Protein AF-0000000080755380 (afdb_homodimer)

Secondary structure (DSSP, 8-state):
---EEEETTEEEEPPSS-EEEEE-TT--HHHHHHHHHTT--HHHHHHHHHSEEEEEE-PSSB-HHHHHHHHHHTS-HHHH----SEEEETTTTEEEE--SGGG--S--HHHHHHHTT--EEEEESSHHHHHHHTTT--GGGT-EEEEGGGGGG--HHHHS---HHHHHT-PPPPTTSHHHHHHHHHHHHHHHHHH--SEEEEE---HHHHH--TTSHHHHHHHHHHHHHHHHHHTSS-EEEEE-S---EE-B-TTS-B-EEEHHHHHHHHH-TTSEEEE-TT--SS--TTTT-BSEEEEEE-SSS-HHHHHHHHHTSTTEEEEEEHHHHHHHHT--GGG--SEEEEE-TT-EEES-GGG---GGGTTS--EE-BSSGGGEEEEEESS-B-HHHHHHTTTSPPBGGGHHHHHHHSB-/---EEEETTEEEEPPSS-EEEEE-TT--HHHHHHHHHTT--HHHHHHHHHSEEEEEE-PSSB-HHHHHHHHHHTS-HHHH----SEEEETTTTEEEE--SGGG--S--HHHHHHHTT--EEEEESSHHHHHHHTTT--GGGT-EEEEGGGGGG--HHHHS---HHHHHT-PPPPTTSHHHHHHHHHHHHHHHHHH--SEEEEE---HHHHH--TTSHHHHHHHHHHHHHHHHHHTSS-EEEEE-S---EE-B-TTS-B-EEEHHHHHHHHH-TTSEEEE-TT--SS--TTTT-BSEEEEEE-SSS-HHHHHHHHHTSTTEEEEEEHHHHHHHHT--GGG--SEEEEE-TT-EEES-GGG---GGGTTPPPEE-BSSGGGEEEEEESS-B-HHHHHHTTTSPPBGGGHHHHHHHSB-

Foldseek 3Di:
DFDWFDWLNDIFTQFPAAEEEEAPAQFACVLVVVCVVVCLQVLLVLLVVFAPKDKAFAFAQLADQQRVLLQFRVHHCQAQVDHFQWFADLVVRDIDGQQAQPRTDTDTPQLRVVVVPFAEEEEELDASNQRNSCVNPQLLSQHATDHLQVLQPDDCRPGVDHPRCVQLVHDRDDSQDLVSLLSQLSSVLSCCVVVVTRYYYGYYYCNQVQFDPSVDPSSSVSSSSVSVSVNSVVVDPYKYKYKHSWHKFFQADPVLHGQEAQLQVQVCVVPNHPQKDKALRNDDPVDCQLLSWAFKIAMAGNPPDDLVNSQVSQVPDPFWDHKDALVVCCVVRVHHSVRGHGIMTGGHRNYIYHHHPVSGDCVNCVPGTGMHYRHRSTRIMMITISFYFDPVVVVVVVPDGHYSSCNVVCSRVTGD/DFDWFDWLNDIFTQFPAAEEEEAPAQFACVLVVVCVVVCLQVLLVLLVVFAPKDKAFAFAQLADQQRVLLQFRVHHCQAQVDHFQWFADLVVRDIDGQQAQPRTDTDTPQLRVVVVPFAEEEEELDASSQRNSCVNPQLLSQHATDHLQVLQPDDCRPGVDHPRCVQLVHPRDDSQDLVSLLSQLSSVLSCCVVVVTRYYYGYYYCNQVQFDPSVDPSSSVSVSSVSVSVNSVVVDPYKYKYKHSWHKFFQADPVLHGQEAQLQVQVCVVPNHPQKDKALRNDDPVDCQLLSWEFKIAMAGNPPDDLVNSQVSQVPDPFWDHKDALVVCCVVRVHHSVRGHGIMTGGDRNYIYDHHPVSGDPVNCVSTGGMHYRHRSTRIMMITISFYFDPVVVVVVVPDGHYSSCNVVCSRVTGD

pLDDT: mean 95.1, std 6.86, range [51.62, 98.94]

Nearest PDB structures (foldseek):
  1ei6-assembly2_B  TM=9.797E-01  e=2.215E-57  Pseudomonas fluorescens
  1ei6-assembly2_C  TM=9.790E-01  e=1.989E-56  Pseudomonas fluorescens
  3t01-assembly1_A  TM=9.512E-01  e=3.031E-57  Sinorhizobium meliloti 1021
  1ei6-assembly1_D  TM=9.838E-01  e=7.101E-55  Pseudomonas fluorescens
  3t02-assembly1_A  TM=9.500E-01  e=9.543E-56  Sinorhizobium meliloti 1021

Structure (mmCIF, N/CA/C/O backbone):
data_AF-0000000080755380-model_v1
#
loop_
_entity.id
_entity.type
_entity.pdbx_description
1 polymer 'Phosphonoacetate hydrolase'
#
loop_
_atom_site.group_PDB
_atom_site.id
_atom_site.type_symbol
_atom_site.label_atom_id
_atom_site.label_alt_id
_atom_site.label_comp_id
_atom_site.label_asym_id
_atom_site.label_entity_id
_atom_site.label_seq_id
_atom_site.pdbx_PDB_ins_code
_atom_site.Cartn_x
_atom_site.Cartn_y
_atom_site.Cartn_z
_atom_site.occupancy
_atom_site.B_iso_or_equiv
_atom_site.auth_seq_id
_atom_site.auth_comp_id
_atom_site.auth_asym_id
_atom_site.auth_atom_id
_atom_site.pdbx_PDB_model_num
ATOM 1 N N . MET A 1 1 ? 20.359 1.981 -33.031 1 51.84 1 MET A N 1
ATOM 2 C CA . MET A 1 1 ? 19.031 2.48 -32.75 1 51.84 1 MET A CA 1
ATOM 3 C C . MET A 1 1 ? 18.391 1.713 -31.594 1 51.84 1 MET A C 1
ATOM 5 O O . MET A 1 1 ? 18.484 0.485 -31.547 1 51.84 1 MET A O 1
ATOM 9 N N . ASN A 1 2 ? 17.938 2.354 -30.406 1 75.5 2 ASN A N 1
ATOM 10 C CA . ASN A 1 2 ? 17.344 1.686 -29.25 1 75.5 2 ASN A CA 1
ATOM 11 C C . ASN A 1 2 ? 16.109 0.89 -29.656 1 75.5 2 ASN A C 1
ATOM 13 O O . ASN A 1 2 ? 15.219 1.412 -30.328 1 75.5 2 ASN A O 1
ATOM 17 N N . ARG A 1 3 ? 16.188 -0.397 -29.719 1 91.75 3 ARG A N 1
ATOM 18 C CA . ARG A 1 3 ? 15.102 -1.312 -30.047 1 91.75 3 ARG A CA 1
ATOM 19 C C . ARG A 1 3 ? 14.125 -1.431 -28.891 1 91.75 3 ARG A C 1
ATOM 21 O O . ARG A 1 3 ? 14.531 -1.59 -27.734 1 91.75 3 ARG A O 1
ATOM 28 N N . PHE A 1 4 ? 12.836 -1.157 -29.203 1 97.19 4 PHE A N 1
ATOM 29 C CA . PHE A 1 4 ? 11.781 -1.227 -28.203 1 97.19 4 PHE A CA 1
ATOM 30 C C . PHE A 1 4 ? 10.719 -2.252 -28.609 1 97.19 4 PHE A C 1
ATOM 32 O O . PHE A 1 4 ? 10.547 -2.541 -29.781 1 97.19 4 PHE A O 1
ATOM 39 N N . VAL A 1 5 ? 10.133 -2.875 -27.672 1 97.94 5 VAL A N 1
ATOM 40 C CA . VAL A 1 5 ? 9.008 -3.787 -27.828 1 97.94 5 VAL A CA 1
ATOM 41 C C . VAL A 1 5 ? 7.805 -3.268 -27.047 1 97.94 5 VAL A C 1
ATOM 43 O O . VAL A 1 5 ? 7.934 -2.889 -25.875 1 97.94 5 VAL A O 1
ATOM 46 N N . SER A 1 6 ? 6.652 -3.117 -27.641 1 98.06 6 SER A N 1
ATOM 47 C CA . SER A 1 6 ? 5.426 -2.684 -26.969 1 98.06 6 SER A CA 1
ATOM 48 C C . SER A 1 6 ? 4.504 -3.865 -26.688 1 98.06 6 SER A C 1
ATOM 50 O O . SER A 1 6 ? 4.18 -4.637 -27.594 1 98.06 6 SER A O 1
ATOM 52 N N . VAL A 1 7 ? 4.176 -4.086 -25.484 1 98.06 7 VAL A N 1
ATOM 53 C CA . VAL A 1 7 ? 3.258 -5.141 -25.062 1 98.06 7 VAL A CA 1
ATOM 54 C C . VAL A 1 7 ? 2.176 -4.559 -24.156 1 98.06 7 VAL A C 1
ATOM 56 O O . VAL A 1 7 ? 2.475 -4.035 -23.078 1 98.06 7 VAL A O 1
ATOM 59 N N . ASN A 1 8 ? 0.892 -4.66 -24.484 1 98.12 8 ASN A N 1
ATOM 60 C CA . ASN A 1 8 ? -0.256 -4.223 -23.703 1 98.12 8 ASN A CA 1
ATOM 61 C C . ASN A 1 8 ? -0.141 -2.748 -23.312 1 98.12 8 ASN A C 1
ATOM 63 O O . ASN A 1 8 ? -0.501 -2.363 -22.203 1 98.12 8 ASN A O 1
ATOM 67 N N . GLY A 1 9 ? 0.43 -1.952 -24.062 1 97.38 9 GLY A N 1
ATOM 68 C CA . GLY A 1 9 ? 0.542 -0.524 -23.812 1 97.38 9 GLY A CA 1
ATOM 69 C C . GLY A 1 9 ? 1.812 -0.147 -23.078 1 97.38 9 GLY A C 1
ATOM 70 O O . GLY A 1 9 ? 2.082 1.036 -22.859 1 97.38 9 GLY A O 1
ATOM 71 N N . ASN A 1 10 ? 2.572 -1.074 -22.625 1 98.06 10 ASN A N 1
ATOM 72 C CA . ASN A 1 10 ? 3.863 -0.839 -22 1 98.06 10 ASN A CA 1
ATOM 73 C C . ASN A 1 10 ? 5.008 -0.927 -23 1 98.06 10 ASN A C 1
ATOM 75 O O . ASN A 1 10 ? 5.004 -1.795 -23.875 1 98.06 10 ASN A O 1
ATOM 79 N N . VAL A 1 11 ? 5.969 -0.055 -22.891 1 98.25 11 VAL A N 1
ATOM 80 C CA . VAL A 1 11 ? 7.113 -0.037 -23.797 1 98.25 11 VAL A CA 1
ATOM 81 C C . VAL A 1 11 ? 8.352 -0.549 -23.062 1 98.25 11 VAL A C 1
ATOM 83 O O . VAL A 1 11 ? 8.703 -0.048 -21.984 1 98.25 11 VAL A O 1
ATOM 86 N N . TYR A 1 12 ? 8.945 -1.537 -23.578 1 98.31 12 TYR A N 1
ATOM 87 C CA . TYR A 1 12 ? 10.156 -2.152 -23.062 1 98.31 12 TYR A CA 1
ATOM 88 C C . TYR A 1 12 ? 11.336 -1.903 -23.984 1 98.31 12 TYR A C 1
ATOM 90 O O . TYR A 1 12 ? 11.211 -2.006 -25.203 1 98.31 12 TYR A O 1
ATOM 98 N N . ARG A 1 13 ? 12.445 -1.606 -23.438 1 97.5 13 ARG A N 1
ATOM 99 C CA . ARG A 1 13 ? 13.664 -1.598 -24.234 1 97.5 13 ARG A CA 1
ATOM 100 C C . ARG A 1 13 ? 14.133 -3.018 -24.531 1 97.5 13 ARG A C 1
ATOM 102 O O . ARG A 1 13 ? 13.742 -3.963 -23.844 1 97.5 13 ARG A O 1
ATOM 109 N N . TRP A 1 14 ? 14.922 -3.16 -25.609 1 97.38 14 TRP A N 1
ATOM 110 C CA . TRP A 1 14 ? 15.562 -4.453 -25.828 1 97.38 14 TRP A CA 1
ATOM 111 C C . TRP A 1 14 ? 16.562 -4.754 -24.703 1 97.38 14 TRP A C 1
ATOM 113 O O . TRP A 1 14 ? 17.375 -3.902 -24.359 1 97.38 14 TRP A O 1
ATOM 123 N N . PRO A 1 15 ? 16.453 -5.898 -24.094 1 95.5 15 PRO A N 1
ATOM 124 C CA . PRO A 1 15 ? 17.359 -6.188 -22.969 1 95.5 15 PRO A CA 1
ATOM 125 C C . PRO A 1 15 ? 18.828 -6.246 -23.406 1 95.5 15 PRO A C 1
ATOM 127 O O . PRO A 1 15 ? 19.141 -6.84 -24.438 1 95.5 15 PRO A O 1
ATOM 130 N N . GLU A 1 16 ? 19.734 -5.645 -22.641 1 93.06 16 GLU A N 1
ATOM 131 C CA . GLU A 1 16 ? 21.156 -5.645 -22.938 1 93.06 16 GLU A CA 1
ATOM 132 C C . GLU A 1 16 ? 21.828 -6.918 -22.422 1 93.06 16 GLU A C 1
ATOM 134 O O . GLU A 1 16 ? 22.953 -7.246 -22.828 1 93.06 16 GLU A O 1
ATOM 139 N N . ARG A 1 17 ? 21.328 -7.57 -21.594 1 97 17 ARG A N 1
ATOM 140 C CA . ARG A 1 17 ? 21.688 -8.867 -21.016 1 97 17 ARG A CA 1
ATOM 141 C C . ARG A 1 17 ? 20.438 -9.688 -20.703 1 97 17 ARG A C 1
ATOM 143 O O . ARG A 1 17 ? 19.344 -9.141 -20.609 1 97 17 ARG A O 1
ATOM 150 N N . PRO A 1 18 ? 20.594 -10.992 -20.562 1 98.5 18 PRO A N 1
ATOM 151 C CA . PRO A 1 18 ? 19.406 -11.789 -20.234 1 98.5 18 PRO A CA 1
ATOM 152 C C . PRO A 1 18 ? 18.703 -11.297 -18.969 1 98.5 18 PRO A C 1
ATOM 154 O O . PRO A 1 18 ? 19.344 -10.891 -18.016 1 98.5 18 PRO A O 1
ATOM 157 N N . VAL A 1 19 ? 17.422 -11.281 -19.062 1 98.88 19 VAL A N 1
ATOM 158 C CA . VAL A 1 19 ? 16.578 -10.945 -17.922 1 98.88 19 VAL A CA 1
ATOM 159 C C . VAL A 1 19 ? 15.852 -12.203 -17.438 1 98.88 19 VAL A C 1
ATOM 161 O O . VAL A 1 19 ? 15.172 -12.867 -18.219 1 98.88 19 VAL A O 1
ATOM 164 N N . VAL A 1 20 ? 16.047 -12.539 -16.203 1 98.94 20 VAL A N 1
ATOM 165 C CA . VAL A 1 20 ? 15.367 -13.672 -15.578 1 98.94 20 VAL A CA 1
ATOM 166 C C . VAL A 1 20 ? 14.477 -13.188 -14.438 1 98.94 20 VAL A C 1
ATOM 168 O O . VAL A 1 20 ? 14.953 -12.547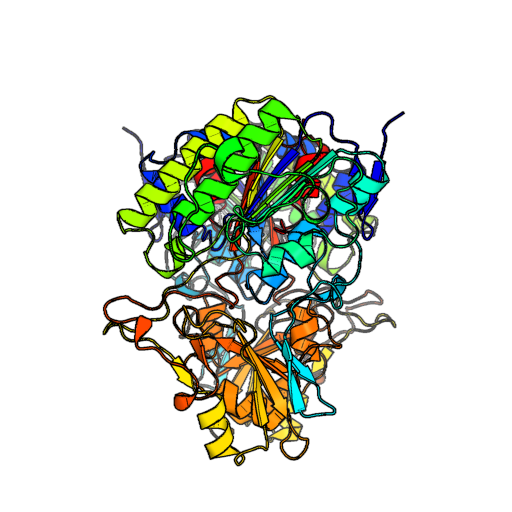 -13.5 1 98.94 20 VAL A O 1
ATOM 171 N N . VAL A 1 21 ? 13.203 -13.414 -14.531 1 98.94 21 VAL A N 1
ATOM 172 C CA . VAL A 1 21 ? 12.273 -13.117 -13.453 1 98.94 21 VAL A CA 1
ATOM 173 C C . VAL A 1 21 ? 11.797 -14.422 -12.805 1 98.94 21 VAL A C 1
ATOM 175 O O . VAL A 1 21 ? 11.375 -15.344 -13.5 1 98.94 21 VAL A O 1
ATOM 178 N N . VAL A 1 22 ? 11.914 -14.508 -11.531 1 98.94 22 VAL A N 1
ATOM 179 C CA . VAL A 1 22 ? 11.445 -15.656 -10.766 1 98.94 22 VAL A CA 1
ATOM 180 C C . VAL A 1 22 ? 10.266 -15.25 -9.891 1 98.94 22 VAL A C 1
ATOM 182 O O . VAL A 1 22 ? 10.344 -14.266 -9.156 1 98.94 22 VAL A O 1
ATOM 185 N N . CYS A 1 23 ? 9.195 -15.953 -10.023 1 98.88 23 CYS A N 1
ATOM 186 C CA . CYS A 1 23 ? 8.047 -15.797 -9.141 1 98.88 23 CYS A CA 1
ATOM 187 C C . CYS A 1 23 ? 8.047 -16.875 -8.055 1 98.88 23 CYS A C 1
ATOM 189 O O . CYS A 1 23 ? 7.785 -18.047 -8.336 1 98.88 23 CYS A O 1
ATOM 191 N N . ILE A 1 24 ? 8.391 -16.469 -6.855 1 98.75 24 ILE A N 1
ATOM 192 C CA . ILE A 1 24 ? 8.344 -17.359 -5.703 1 98.75 24 ILE A CA 1
ATOM 193 C C . ILE A 1 24 ? 6.906 -17.516 -5.227 1 98.75 24 ILE A C 1
ATOM 195 O O . ILE A 1 24 ? 6.438 -16.75 -4.375 1 98.75 24 ILE A O 1
ATOM 199 N N . ASP A 1 25 ? 6.223 -18.5 -5.773 1 97.88 25 ASP A N 1
ATOM 200 C CA . ASP A 1 25 ? 4.809 -18.703 -5.469 1 97.88 25 ASP A CA 1
ATOM 201 C C . ASP A 1 25 ? 4.578 -18.797 -3.963 1 97.88 25 ASP A C 1
ATOM 203 O O . ASP A 1 25 ? 5.188 -19.625 -3.289 1 97.88 25 ASP A O 1
ATOM 207 N N . GLY A 1 26 ? 3.686 -17.922 -3.445 1 97.94 26 GLY A N 1
ATOM 208 C CA . GLY A 1 26 ? 3.387 -17.906 -2.023 1 97.94 26 GLY A CA 1
ATOM 209 C C . GLY A 1 26 ? 4.453 -17.219 -1.195 1 97.94 26 GLY A C 1
ATOM 210 O O . GLY A 1 26 ? 4.559 -17.453 0.011 1 97.94 26 GLY A O 1
ATOM 211 N N . GLY A 1 27 ? 5.289 -16.422 -1.843 1 98.19 27 GLY A N 1
ATOM 212 C CA . GLY A 1 27 ? 6.438 -15.836 -1.178 1 98.19 27 GLY A CA 1
ATOM 213 C C . GLY A 1 27 ? 6.078 -14.641 -0.313 1 98.19 27 GLY A C 1
ATOM 214 O O . GLY A 1 27 ? 6.453 -13.508 -0.621 1 98.19 27 GLY A O 1
ATOM 215 N N . ASP A 1 28 ? 5.469 -14.938 0.892 1 98.38 28 ASP A N 1
ATOM 216 C CA . ASP A 1 28 ? 5.156 -13.883 1.855 1 98.38 28 ASP A CA 1
ATOM 217 C C . ASP A 1 28 ? 6.43 -13.219 2.367 1 98.38 28 ASP A C 1
ATOM 219 O O . ASP A 1 28 ? 7.406 -13.891 2.693 1 98.38 28 ASP A O 1
ATOM 223 N N . PRO A 1 29 ? 6.457 -11.867 2.479 1 98.31 29 PRO A N 1
ATOM 224 C CA . PRO A 1 29 ? 7.648 -11.156 2.953 1 98.31 29 PRO A CA 1
ATOM 225 C C . PRO A 1 29 ? 8.102 -11.625 4.332 1 98.31 29 PRO A C 1
ATOM 227 O O . PRO A 1 29 ? 9.273 -11.469 4.691 1 98.31 29 PRO A O 1
ATOM 230 N N . GLU A 1 30 ? 7.266 -12.219 5.105 1 97.5 30 GLU A N 1
ATOM 231 C CA . GLU A 1 30 ? 7.613 -12.672 6.449 1 97.5 30 GLU A CA 1
ATOM 232 C C . GLU A 1 30 ? 8.711 -13.727 6.402 1 97.5 30 GLU A C 1
ATOM 234 O O . GLU A 1 30 ? 9.547 -13.805 7.312 1 97.5 30 GLU A O 1
ATOM 239 N N . TYR A 1 31 ? 8.711 -14.578 5.352 1 97.88 31 TYR A N 1
ATOM 240 C CA . TYR A 1 31 ? 9.789 -15.547 5.199 1 97.88 31 TYR A CA 1
ATOM 241 C C . TYR A 1 31 ? 11.133 -14.852 5.035 1 97.88 31 TYR A C 1
ATOM 243 O O . TYR A 1 31 ? 12.117 -15.211 5.691 1 97.88 31 TYR A O 1
ATOM 251 N N . LEU A 1 32 ? 11.18 -13.812 4.211 1 97.69 32 LEU A N 1
ATOM 252 C CA . LEU A 1 32 ? 12.406 -13.055 4 1 97.69 32 LEU A CA 1
ATOM 253 C C . LEU A 1 32 ? 12.828 -12.336 5.281 1 97.69 32 LEU A C 1
ATOM 255 O O . LEU A 1 32 ? 14.008 -12.32 5.625 1 97.69 32 LEU A O 1
ATOM 259 N N . ARG A 1 33 ? 11.828 -11.734 5.934 1 97.56 33 ARG A N 1
ATOM 260 C CA . ARG A 1 33 ? 12.125 -11.039 7.176 1 97.56 33 ARG A CA 1
ATOM 261 C C . ARG A 1 33 ? 12.875 -11.938 8.148 1 97.56 33 ARG A C 1
ATOM 263 O O . ARG A 1 33 ? 13.914 -11.562 8.688 1 97.56 33 ARG A O 1
ATOM 270 N N . ARG A 1 34 ? 12.383 -13.086 8.297 1 96.38 34 ARG A N 1
ATOM 271 C CA . ARG A 1 34 ? 12.938 -14.023 9.266 1 96.38 34 ARG A CA 1
ATOM 272 C C . ARG A 1 34 ? 14.32 -14.508 8.836 1 96.38 34 ARG A C 1
ATOM 274 O O . ARG A 1 34 ? 15.266 -14.492 9.625 1 96.38 34 ARG A O 1
ATOM 281 N N . PHE A 1 35 ? 14.445 -14.867 7.621 1 97.31 35 PHE A N 1
ATOM 282 C CA . PHE A 1 35 ? 15.648 -15.578 7.191 1 97.31 35 PHE A CA 1
ATOM 283 C C . PHE A 1 35 ? 16.781 -14.602 6.883 1 97.31 35 PHE A C 1
ATOM 285 O O . PHE A 1 35 ? 17.953 -14.945 6.992 1 97.31 35 PHE A O 1
ATOM 292 N N . LEU A 1 36 ? 16.469 -13.344 6.543 1 96.94 36 LEU A N 1
ATOM 293 C CA . LEU A 1 36 ? 17.5 -12.336 6.371 1 96.94 36 LEU A CA 1
ATOM 294 C C . LEU A 1 36 ? 18.062 -11.898 7.723 1 96.94 36 LEU A C 1
ATOM 296 O O . LEU A 1 36 ? 19.25 -11.602 7.836 1 96.94 36 LEU A O 1
ATOM 300 N N . ALA A 1 37 ? 17.219 -11.883 8.719 1 94 37 ALA A N 1
ATOM 301 C CA . ALA A 1 37 ? 17.609 -11.398 10.039 1 94 37 ALA A CA 1
ATOM 302 C C . ALA A 1 37 ? 18.766 -12.211 10.602 1 94 37 ALA A C 1
ATOM 304 O O . ALA A 1 37 ? 19.609 -11.68 11.32 1 94 37 ALA A O 1
ATOM 305 N N . ASP A 1 38 ? 18.875 -13.461 10.227 1 93.12 38 ASP A N 1
ATOM 306 C CA . ASP A 1 38 ? 19.938 -14.281 10.82 1 93.12 38 ASP A CA 1
ATOM 307 C C . ASP A 1 38 ? 20.969 -14.695 9.773 1 93.12 38 ASP A C 1
ATOM 309 O O . ASP A 1 38 ? 21.719 -15.648 9.977 1 93.12 38 ASP A O 1
ATOM 313 N N . GLY A 1 39 ? 20.859 -14.148 8.625 1 95.38 39 GLY A N 1
ATOM 314 C CA . GLY A 1 39 ? 21.891 -14.336 7.625 1 95.38 39 GLY A CA 1
ATOM 315 C C . GLY A 1 39 ? 21.75 -15.625 6.84 1 95.38 39 GLY A C 1
ATOM 316 O O . GLY A 1 39 ? 22.703 -16.094 6.227 1 95.38 39 GLY A O 1
ATOM 317 N N . ALA A 1 40 ? 20.562 -16.172 6.77 1 97.44 40 ALA A N 1
ATOM 318 C CA . ALA A 1 40 ? 20.344 -17.484 6.16 1 97.44 40 ALA A CA 1
ATOM 319 C C . ALA A 1 40 ? 20.281 -17.375 4.641 1 97.44 40 ALA A C 1
ATOM 321 O O . ALA A 1 40 ? 20.344 -18.391 3.938 1 97.44 40 ALA A O 1
ATOM 322 N N . LEU A 1 41 ? 20.141 -16.25 4.145 1 98.62 41 LEU A N 1
ATOM 323 C CA . LEU A 1 41 ? 19.969 -16.047 2.709 1 98.62 41 LEU A CA 1
ATOM 324 C C . LEU A 1 41 ? 21.016 -15.055 2.18 1 98.62 41 LEU A C 1
ATOM 326 O O . LEU A 1 41 ? 20.672 -13.945 1.776 1 98.62 41 LEU A O 1
ATOM 330 N N . PRO A 1 42 ? 22.281 -15.461 2.08 1 98.69 42 PRO A N 1
ATOM 331 C CA . PRO A 1 42 ? 23.375 -14.531 1.763 1 98.69 42 PRO A CA 1
ATOM 332 C C . PRO A 1 42 ? 23.25 -13.945 0.358 1 98.69 42 PRO A C 1
ATOM 334 O O . PRO A 1 42 ? 23.656 -12.797 0.128 1 98.69 42 PRO A O 1
ATOM 337 N N . ASN A 1 43 ? 22.812 -14.719 -0.609 1 98.81 43 ASN A N 1
ATOM 338 C CA . ASN A 1 43 ? 22.703 -14.18 -1.961 1 98.81 43 ASN A CA 1
ATOM 339 C C . ASN A 1 43 ? 21.594 -13.133 -2.057 1 98.81 43 ASN A C 1
ATOM 341 O O . ASN A 1 43 ? 21.812 -12.039 -2.582 1 98.81 43 ASN A O 1
ATOM 345 N N . ILE A 1 44 ? 20.406 -13.445 -1.527 1 98.88 44 ILE A N 1
ATOM 346 C CA . ILE A 1 44 ? 19.328 -12.461 -1.514 1 98.88 44 ILE A CA 1
ATOM 347 C C . ILE A 1 44 ? 19.797 -11.211 -0.764 1 98.88 44 ILE A C 1
ATOM 349 O O . ILE A 1 44 ? 19.5 -10.086 -1.181 1 98.88 44 ILE A O 1
ATOM 353 N N . GLN A 1 45 ? 20.469 -11.438 0.362 1 98.5 45 GLN A N 1
ATOM 354 C CA . GLN A 1 45 ? 21.031 -10.305 1.096 1 98.5 45 GLN A CA 1
ATOM 355 C C . GLN A 1 45 ? 21.906 -9.438 0.196 1 98.5 45 GLN A C 1
ATOM 357 O O . GLN A 1 45 ? 21.828 -8.211 0.241 1 98.5 45 GLN A O 1
ATOM 362 N N . ARG A 1 46 ? 22.75 -10.031 -0.586 1 98.56 46 ARG A N 1
ATOM 363 C CA . ARG A 1 46 ? 23.609 -9.312 -1.517 1 98.56 46 ARG A CA 1
ATOM 364 C C . ARG A 1 46 ? 22.781 -8.523 -2.525 1 98.56 46 ARG A C 1
ATOM 366 O O . ARG A 1 46 ? 23.094 -7.367 -2.82 1 98.56 46 ARG A O 1
ATOM 373 N N . PHE A 1 47 ? 21.719 -9.211 -3.094 1 98.75 47 PHE A N 1
ATOM 374 C CA . PHE A 1 47 ? 20.859 -8.523 -4.047 1 98.75 47 PHE A CA 1
ATOM 375 C C . PHE A 1 47 ? 20.234 -7.285 -3.412 1 98.75 47 PHE A C 1
ATOM 377 O O . PHE A 1 47 ? 20.125 -6.238 -4.055 1 98.75 47 PHE A O 1
ATOM 384 N N . VAL A 1 48 ? 19.781 -7.41 -2.135 1 98.38 48 VAL A N 1
ATOM 385 C CA . VAL A 1 48 ? 19.156 -6.324 -1.389 1 98.38 48 VAL A CA 1
ATOM 386 C C . VAL A 1 48 ? 20.156 -5.188 -1.188 1 98.38 48 VAL A C 1
ATOM 388 O O . VAL A 1 48 ? 19.797 -4.012 -1.312 1 98.38 48 VAL A O 1
ATOM 391 N N . GLN A 1 49 ? 21.391 -5.5 -0.932 1 97.5 49 GLN A N 1
ATOM 392 C CA . GLN A 1 49 ? 22.406 -4.504 -0.622 1 97.5 49 GLN A CA 1
ATOM 393 C C . GLN A 1 49 ? 22.906 -3.816 -1.89 1 97.5 49 GLN A C 1
ATOM 395 O O . GLN A 1 49 ? 23.156 -2.609 -1.893 1 97.5 49 GLN A O 1
ATOM 400 N N . GLU A 1 50 ? 23.047 -4.617 -2.947 1 97.44 50 GLU A N 1
ATOM 401 C CA . GLU A 1 50 ? 23.719 -4.109 -4.137 1 97.44 50 GLU A CA 1
ATOM 402 C C . GLU A 1 50 ? 22.703 -3.668 -5.195 1 97.44 50 GLU A C 1
ATOM 404 O O . GLU A 1 50 ? 23.047 -2.891 -6.094 1 97.44 50 GLU A O 1
ATOM 409 N N . GLY A 1 51 ? 21.547 -4.215 -5.184 1 98.19 51 GLY A N 1
ATOM 410 C CA . GLY A 1 51 ? 20.531 -3.951 -6.184 1 98.19 51 GLY A CA 1
ATOM 411 C C . GLY A 1 51 ? 19.422 -3.055 -5.676 1 98.19 51 GLY A C 1
ATOM 412 O O . GLY A 1 51 ? 19.672 -1.981 -5.125 1 98.19 51 GLY A O 1
ATOM 413 N N . TYR A 1 52 ? 18.219 -3.434 -5.984 1 98.31 52 TYR A N 1
ATOM 414 C CA . TYR A 1 52 ? 17.031 -2.73 -5.527 1 98.31 52 TYR A CA 1
ATOM 415 C C . TYR A 1 52 ? 16.062 -3.686 -4.84 1 98.31 52 TYR A C 1
ATOM 417 O O . TYR A 1 52 ? 15.891 -4.828 -5.273 1 98.31 52 TYR A O 1
ATOM 425 N N . SER A 1 53 ? 15.469 -3.26 -3.785 1 98.5 53 SER A N 1
ATOM 426 C CA . SER A 1 53 ? 14.477 -4.086 -3.111 1 98.5 53 SER A CA 1
ATOM 427 C C . SER A 1 53 ? 13.383 -3.234 -2.479 1 98.5 53 SER A C 1
ATOM 429 O O . SER A 1 53 ? 13.633 -2.113 -2.037 1 98.5 53 SER A O 1
ATOM 431 N N . ALA A 1 54 ? 12.195 -3.719 -2.438 1 98.44 54 ALA A N 1
ATOM 432 C CA . ALA A 1 54 ? 11.016 -3.148 -1.798 1 98.44 54 ALA A CA 1
ATOM 433 C C . ALA A 1 54 ? 9.938 -4.207 -1.596 1 98.44 54 ALA A C 1
ATOM 435 O O . ALA A 1 54 ? 10.07 -5.34 -2.068 1 98.44 54 ALA A O 1
ATOM 436 N N . VAL A 1 55 ? 8.922 -3.914 -0.824 1 98.56 55 VAL A N 1
ATOM 437 C CA . VAL A 1 55 ? 7.684 -4.684 -0.826 1 98.56 55 VAL A CA 1
ATOM 438 C C . VAL A 1 55 ? 6.703 -4.082 -1.831 1 98.56 55 VAL A C 1
ATOM 440 O O . VAL A 1 55 ? 6.422 -2.883 -1.791 1 98.56 55 VAL A O 1
ATOM 443 N N . ALA A 1 56 ? 6.277 -4.887 -2.779 1 98.62 56 ALA A N 1
ATOM 444 C CA . ALA A 1 56 ? 5.328 -4.477 -3.809 1 98.62 56 ALA A CA 1
ATOM 445 C C . ALA A 1 56 ? 3.918 -4.965 -3.482 1 98.62 56 ALA A C 1
ATOM 447 O O . ALA A 1 56 ? 3.738 -5.816 -2.607 1 98.62 56 ALA A O 1
ATOM 448 N N . THR A 1 57 ? 2.965 -4.391 -4.129 1 98.25 57 THR A N 1
ATOM 449 C CA . THR A 1 57 ? 1.58 -4.84 -4.035 1 98.25 57 THR A CA 1
ATOM 450 C C . THR A 1 57 ? 1.205 -5.691 -5.246 1 98.25 57 THR A C 1
ATOM 452 O O . THR A 1 57 ? 1.345 -5.25 -6.387 1 98.25 57 THR A O 1
ATOM 455 N N . GLY A 1 58 ? 0.76 -6.859 -4.988 1 98.56 58 GLY A N 1
ATOM 456 C CA . GLY A 1 58 ? 0.246 -7.723 -6.039 1 98.56 58 GLY A CA 1
ATOM 457 C C . GLY A 1 58 ? -1.19 -7.414 -6.414 1 98.56 58 GLY A C 1
ATOM 458 O O . GLY A 1 58 ? -1.778 -6.457 -5.91 1 98.56 58 GLY A O 1
ATOM 459 N N . SER A 1 59 ? -1.717 -8.211 -7.305 1 98.31 59 SER A N 1
ATOM 460 C CA . SER A 1 59 ? -3.082 -8.031 -7.789 1 98.31 59 SER A CA 1
ATOM 461 C C . SER A 1 59 ? -4.082 -8.781 -6.922 1 98.31 59 SER A C 1
ATOM 463 O O . SER A 1 59 ? -3.738 -9.789 -6.305 1 98.31 59 SER A O 1
ATOM 465 N N . MET A 1 60 ? -5.316 -8.312 -6.914 1 98.19 60 MET A N 1
ATOM 466 C CA . MET A 1 60 ? -6.449 -9.008 -6.305 1 98.19 60 MET A CA 1
ATOM 467 C C . MET A 1 60 ? -7.238 -9.781 -7.352 1 98.19 60 MET A C 1
ATOM 469 O O . MET A 1 60 ? -7.328 -9.359 -8.508 1 98.19 60 MET A O 1
ATOM 473 N N . PRO A 1 61 ? -7.828 -10.891 -6.914 1 98.12 61 PRO A N 1
ATOM 474 C CA . PRO A 1 61 ? -7.516 -11.578 -5.656 1 98.12 61 PRO A CA 1
ATOM 475 C C . PRO A 1 61 ? -6.098 -12.148 -5.629 1 98.12 61 PRO A C 1
ATOM 477 O O . PRO A 1 61 ? -5.527 -12.438 -6.684 1 98.12 61 PRO A O 1
ATOM 480 N N . SER A 1 62 ? -5.527 -12.242 -4.496 1 98.31 62 SER A N 1
ATOM 481 C CA . SER A 1 62 ? -4.141 -12.672 -4.348 1 98.31 62 SER A CA 1
ATOM 482 C C . SER A 1 62 ? -4.012 -14.18 -4.527 1 98.31 62 SER A C 1
ATOM 484 O O . SER A 1 62 ? -3.629 -14.891 -3.596 1 98.31 62 SER A O 1
ATOM 486 N N . PHE A 1 63 ? -4.336 -14.609 -5.762 1 96.31 63 PHE A N 1
ATOM 487 C CA . PHE A 1 63 ? -4.234 -16.016 -6.172 1 96.31 63 PHE A CA 1
ATOM 488 C C . PHE A 1 63 ? -3.125 -16.188 -7.199 1 96.31 63 PHE A C 1
ATOM 490 O O . PHE A 1 63 ? -2.662 -15.227 -7.805 1 96.31 63 PHE A O 1
ATOM 497 N N . THR A 1 64 ? -2.766 -17.438 -7.387 1 95.62 64 THR A N 1
ATOM 498 C CA . THR A 1 64 ? -1.643 -17.781 -8.25 1 95.62 64 THR A CA 1
ATOM 499 C C . THR A 1 64 ? -1.905 -17.359 -9.688 1 95.62 64 THR A C 1
ATOM 501 O O . THR A 1 64 ? -1.132 -16.594 -10.266 1 95.62 64 THR A O 1
ATOM 504 N N . CYS A 1 65 ? -2.986 -17.734 -10.25 1 95.06 65 CYS A N 1
ATOM 505 C CA . CYS A 1 65 ? -3.211 -17.516 -11.672 1 95.06 65 CYS A CA 1
ATOM 506 C C . CYS A 1 65 ? -3.352 -16.031 -11.977 1 95.06 65 CYS A C 1
ATOM 508 O O . CYS A 1 65 ? -2.668 -15.5 -12.852 1 95.06 65 CYS A O 1
ATOM 510 N N . PRO A 1 66 ? -4.23 -15.305 -11.242 1 96.38 66 PRO A N 1
ATOM 511 C CA . PRO A 1 66 ? -4.359 -13.867 -11.5 1 96.38 66 PRO A CA 1
ATOM 512 C C . PRO A 1 66 ? -3.023 -13.141 -11.453 1 96.38 66 PRO A C 1
ATOM 514 O O . PRO A 1 66 ? -2.734 -12.312 -12.32 1 96.38 66 PRO A O 1
ATOM 517 N N . ASN A 1 67 ? -2.199 -13.445 -10.516 1 98.19 67 ASN A N 1
ATOM 518 C CA . ASN A 1 67 ? -0.986 -12.656 -10.328 1 98.19 67 ASN A CA 1
ATOM 519 C C . ASN A 1 67 ? 0.128 -13.102 -11.266 1 98.19 67 ASN A C 1
ATOM 521 O O . ASN A 1 67 ? 0.949 -12.289 -11.695 1 98.19 67 ASN A O 1
ATOM 525 N N . ASN A 1 68 ? 0.209 -14.383 -11.633 1 97.69 68 ASN A N 1
ATOM 526 C CA . ASN A 1 68 ? 1.122 -14.781 -12.703 1 97.69 68 ASN A CA 1
ATOM 527 C C . ASN A 1 68 ? 0.762 -14.109 -14.023 1 97.69 68 ASN A C 1
ATOM 529 O O . ASN A 1 68 ? 1.644 -13.648 -14.75 1 97.69 68 ASN A O 1
ATOM 533 N N . MET A 1 69 ? -0.524 -14.062 -14.273 1 97.31 69 MET A N 1
ATOM 534 C CA . MET A 1 69 ? -0.944 -13.414 -15.508 1 97.31 69 MET A CA 1
ATOM 535 C C . MET A 1 69 ? -0.639 -11.914 -15.469 1 97.31 69 MET A C 1
ATOM 537 O O . MET A 1 69 ? -0.241 -11.336 -16.484 1 97.31 69 MET A O 1
ATOM 541 N N . SER A 1 70 ? -0.813 -11.32 -14.305 1 98.62 70 SER A N 1
ATOM 542 C CA . SER A 1 70 ? -0.452 -9.914 -14.188 1 98.62 70 SER A CA 1
ATOM 543 C C . SER A 1 70 ? 1.039 -9.703 -14.43 1 98.62 70 SER A C 1
ATOM 545 O O . SER A 1 70 ? 1.434 -8.797 -15.164 1 98.62 70 SER A O 1
ATOM 547 N N . ILE A 1 71 ? 1.842 -10.516 -13.852 1 98.75 71 ILE A N 1
ATOM 548 C CA . ILE A 1 71 ? 3.291 -10.391 -13.984 1 98.75 71 ILE A CA 1
ATOM 549 C C . ILE A 1 71 ? 3.697 -10.578 -15.438 1 98.75 71 ILE A C 1
ATOM 551 O O . ILE A 1 71 ? 4.457 -9.773 -15.992 1 98.75 71 ILE A O 1
ATOM 555 N N . ILE A 1 72 ? 3.133 -11.578 -16.125 1 98 72 ILE A N 1
ATOM 556 C CA . ILE A 1 72 ? 3.637 -11.961 -17.438 1 98 72 ILE A CA 1
ATOM 557 C C . ILE A 1 72 ? 3.023 -11.062 -18.516 1 98 72 ILE A C 1
ATOM 559 O O . ILE A 1 72 ? 3.492 -11.039 -19.656 1 98 72 ILE A O 1
ATOM 563 N N . THR A 1 73 ? 1.952 -10.328 -18.156 1 98.25 73 THR A N 1
ATOM 564 C CA . THR A 1 73 ? 1.36 -9.422 -19.141 1 98.25 73 THR A CA 1
ATOM 565 C C . THR A 1 73 ? 1.721 -7.973 -18.812 1 98.25 73 THR A C 1
ATOM 567 O O . THR A 1 73 ? 1.532 -7.082 -19.641 1 98.25 73 THR A O 1
ATOM 570 N N . GLY A 1 74 ? 2.137 -7.688 -17.609 1 98.62 74 GLY A N 1
ATOM 571 C CA . GLY A 1 74 ? 2.516 -6.348 -17.188 1 98.62 74 GLY A CA 1
ATOM 572 C C . GLY A 1 74 ? 1.325 -5.461 -16.875 1 98.62 74 GLY A C 1
ATOM 573 O O . GLY A 1 74 ? 1.444 -4.234 -16.859 1 98.62 74 GLY A O 1
ATOM 574 N N . VAL A 1 75 ? 0.129 -6.066 -16.688 1 98.56 75 VAL A N 1
ATOM 575 C CA . VAL A 1 75 ? -1.067 -5.262 -16.469 1 98.56 75 VAL A CA 1
ATOM 576 C C . VAL A 1 75 ? -1.92 -5.898 -15.367 1 98.56 75 VAL A C 1
ATOM 578 O O . VAL A 1 75 ? -1.754 -7.078 -15.055 1 98.56 75 VAL A O 1
ATOM 581 N N . PRO A 1 76 ? -2.842 -5.172 -14.719 1 98.31 76 PRO A N 1
ATOM 582 C CA . PRO A 1 76 ? -3.701 -5.711 -13.664 1 98.31 76 PRO A CA 1
ATOM 583 C C . PRO A 1 76 ? -4.785 -6.641 -14.203 1 98.31 76 PRO A C 1
ATOM 585 O O . PRO A 1 76 ? -4.973 -6.742 -15.422 1 98.31 76 PRO A O 1
ATOM 588 N N . THR A 1 77 ? -5.523 -7.27 -13.312 1 98.25 77 THR A N 1
ATOM 589 C CA . THR A 1 77 ? -6.539 -8.258 -13.664 1 98.25 77 THR A CA 1
ATOM 590 C C . THR A 1 77 ? -7.648 -7.617 -14.492 1 98.25 77 THR A C 1
ATOM 592 O O . THR A 1 77 ? -8.227 -8.266 -15.367 1 98.25 77 THR A O 1
ATOM 595 N N . ALA A 1 78 ? -7.914 -6.328 -14.242 1 98.44 78 ALA A N 1
ATOM 596 C CA . ALA A 1 78 ? -8.961 -5.641 -14.992 1 98.44 78 ALA A CA 1
ATOM 597 C C . ALA A 1 78 ? -8.656 -5.648 -16.484 1 98.44 78 ALA A C 1
ATOM 599 O O . ALA A 1 78 ? -9.57 -5.688 -17.312 1 98.44 78 ALA A O 1
ATOM 600 N N . ARG A 1 79 ? -7.422 -5.664 -16.828 1 98.12 79 ARG A N 1
ATOM 601 C CA . ARG A 1 79 ? -7.004 -5.566 -18.219 1 98.12 79 ARG A CA 1
ATOM 602 C C . ARG A 1 79 ? -6.828 -6.949 -18.844 1 98.12 79 ARG A C 1
ATOM 604 O O . ARG A 1 79 ? -7.355 -7.227 -19.922 1 98.12 79 ARG A O 1
ATOM 611 N N . HIS A 1 80 ? -6.16 -7.863 -18.109 1 97.44 80 HIS A N 1
ATOM 612 C CA . HIS A 1 80 ? -5.883 -9.148 -18.75 1 97.44 80 HIS A CA 1
ATOM 613 C C . HIS A 1 80 ? -7.039 -10.125 -18.547 1 97.44 80 HIS A C 1
ATOM 615 O O . HIS A 1 80 ? -7.102 -11.164 -19.203 1 97.44 80 HIS A O 1
ATOM 621 N N . GLY A 1 81 ? -7.879 -9.883 -17.547 1 96.12 81 GLY A N 1
ATOM 622 C CA . GLY A 1 81 ? -9.172 -10.547 -17.5 1 96.12 81 GLY A CA 1
ATOM 623 C C . GLY A 1 81 ? -9.172 -11.773 -16.609 1 96.12 81 GLY A C 1
ATOM 624 O O . GLY A 1 81 ? -10.219 -12.391 -16.391 1 96.12 81 GLY A O 1
ATOM 625 N N . ILE A 1 82 ? -8.031 -12.195 -16.062 1 95.62 82 ILE A N 1
ATOM 626 C CA . ILE A 1 82 ? -7.961 -13.398 -15.242 1 95.62 82 ILE A CA 1
ATOM 627 C C . ILE A 1 82 ? -7.941 -13.008 -13.766 1 95.62 82 ILE A C 1
ATOM 629 O O . ILE A 1 82 ? -6.934 -12.492 -13.266 1 95.62 82 ILE A O 1
ATOM 633 N N . SER A 1 83 ? -9.023 -13.219 -13.078 1 95.25 83 SER A N 1
ATOM 634 C CA . SER A 1 83 ? -9.117 -12.844 -11.672 1 95.25 83 SER A CA 1
ATOM 635 C C . SER A 1 83 ? -9.516 -14.039 -10.812 1 95.25 83 SER A C 1
ATOM 637 O O . SER A 1 83 ? -10.125 -13.867 -9.75 1 95.25 83 SER A O 1
ATOM 639 N N . GLY A 1 84 ? -9.266 -15.211 -11.234 1 93 84 GLY A N 1
ATOM 640 C CA . GLY A 1 84 ? -9.539 -16.438 -10.5 1 93 84 GLY A CA 1
ATOM 641 C C . GLY A 1 84 ? -9.5 -17.672 -11.375 1 93 84 GLY A C 1
ATOM 642 O O . GLY A 1 84 ? -9.344 -17.578 -12.594 1 93 84 GLY A O 1
ATOM 643 N N . ASN A 1 85 ? -9.664 -18.859 -10.789 1 89.38 85 ASN A N 1
ATOM 644 C CA . ASN A 1 85 ? -9.633 -20.125 -11.508 1 89.38 85 ASN A CA 1
ATOM 645 C C . ASN A 1 85 ? -11.031 -20.547 -11.961 1 89.38 85 ASN A C 1
ATOM 647 O O . ASN A 1 85 ? -11.172 -21.359 -12.867 1 89.38 85 ASN A O 1
ATOM 651 N N . PHE A 1 86 ? -12.008 -20.031 -11.227 1 87.44 86 PHE A N 1
ATOM 652 C CA . PHE A 1 86 ? -13.391 -20.391 -11.523 1 87.44 86 PHE A CA 1
ATOM 653 C C . PHE A 1 86 ? -14.258 -19.141 -11.625 1 87.44 86 PHE A C 1
ATOM 655 O O . PHE A 1 86 ? -14.07 -18.188 -10.867 1 87.44 86 PHE A O 1
ATOM 662 N N . TYR A 1 87 ? -15.156 -19.172 -12.555 1 88.44 87 TYR A N 1
ATOM 663 C CA . TYR A 1 87 ? -16.203 -18.172 -12.703 1 88.44 87 TYR A CA 1
ATOM 664 C C . TYR A 1 87 ? -17.562 -18.828 -12.867 1 88.44 87 TYR A C 1
ATOM 666 O O . TYR A 1 87 ? -17.656 -20.047 -13.039 1 88.44 87 TYR A O 1
ATOM 674 N N . LEU A 1 88 ? -18.578 -18.047 -12.703 1 91.69 88 LEU A N 1
ATOM 675 C CA . LEU A 1 88 ? -19.922 -18.578 -12.945 1 91.69 88 LEU A CA 1
ATOM 676 C C . LEU A 1 88 ? -20.453 -18.125 -14.297 1 91.69 88 LEU A C 1
ATOM 678 O O . LEU A 1 88 ? -20.438 -16.938 -14.609 1 91.69 88 LEU A O 1
ATOM 682 N N . ASP A 1 89 ? -20.844 -19.109 -15.094 1 88.75 89 ASP A N 1
ATOM 683 C CA . ASP A 1 89 ? -21.656 -18.781 -16.266 1 88.75 89 ASP A CA 1
ATOM 684 C C . ASP A 1 89 ? -23.078 -18.453 -15.859 1 88.75 89 ASP A C 1
ATOM 686 O O . ASP A 1 89 ? -23.844 -19.328 -15.461 1 88.75 89 ASP A O 1
ATOM 690 N N . THR A 1 90 ? -23.406 -17.234 -15.984 1 86.75 90 THR A N 1
ATOM 691 C CA . THR A 1 90 ? -24.688 -16.781 -15.438 1 86.75 90 THR A CA 1
ATOM 692 C C . THR A 1 90 ? -25.844 -17.234 -16.312 1 86.75 90 THR A C 1
ATOM 694 O O . THR A 1 90 ? -27 -17.141 -15.922 1 86.75 90 THR A O 1
ATOM 697 N N . GLN A 1 91 ? -25.578 -17.719 -17.484 1 89 91 GLN A N 1
ATOM 698 C CA . GLN A 1 91 ? -26.625 -18.281 -18.328 1 89 91 GLN A CA 1
ATOM 699 C C . GLN A 1 91 ? -26.984 -19.703 -17.922 1 89 91 GLN A C 1
ATOM 701 O O . GLN A 1 91 ? -28.156 -20.047 -17.812 1 89 91 GLN A O 1
ATOM 706 N N . THR A 1 92 ? -25.984 -20.469 -17.562 1 90.75 92 THR A N 1
ATOM 707 C CA . THR A 1 92 ? -26.203 -21.875 -17.234 1 90.75 92 THR A CA 1
ATOM 708 C C . THR A 1 92 ? -26.125 -22.094 -15.727 1 90.75 92 THR A C 1
ATOM 710 O O . THR A 1 92 ? -26.531 -23.141 -15.227 1 90.75 92 THR A O 1
ATOM 713 N N . TRP A 1 93 ? -25.578 -21.109 -15.047 1 90.19 93 TRP A N 1
ATOM 714 C CA . TRP A 1 93 ? -25.359 -21.156 -13.609 1 90.19 93 TRP A CA 1
ATOM 715 C C . TRP A 1 93 ? -24.422 -22.297 -13.242 1 90.19 93 TRP A C 1
ATOM 717 O O . TRP A 1 93 ? -24.578 -22.938 -12.203 1 90.19 93 TRP A O 1
ATOM 727 N N . GLU A 1 94 ? -23.609 -22.578 -14.164 1 88.56 94 GLU A N 1
ATOM 728 C CA . GLU A 1 94 ? -22.562 -23.578 -13.953 1 88.56 94 GLU A CA 1
ATOM 729 C C . GLU A 1 94 ? -21.188 -22.922 -13.797 1 88.56 94 GLU A C 1
ATOM 731 O O . GLU A 1 94 ? -20.906 -21.922 -14.461 1 88.56 94 GLU A O 1
ATOM 736 N N . PRO A 1 95 ? -20.422 -23.516 -12.867 1 86.06 95 PRO A N 1
ATOM 737 C CA . PRO A 1 95 ? -19.062 -22.984 -12.781 1 86.06 95 PRO A CA 1
ATOM 738 C C . PRO A 1 95 ? -18.25 -23.234 -14.055 1 86.06 95 PRO A C 1
ATOM 740 O O . PRO A 1 95 ? -18.406 -24.281 -14.695 1 86.06 95 PRO A O 1
ATOM 743 N N . VAL A 1 96 ? -17.5 -22.234 -14.453 1 83.75 96 VAL A N 1
ATOM 744 C CA . VAL A 1 96 ? -16.578 -22.312 -15.578 1 83.75 96 VAL A CA 1
ATOM 745 C C . VAL A 1 96 ? -15.141 -22.25 -15.07 1 83.75 96 VAL A C 1
ATOM 747 O O . VAL A 1 96 ? -14.766 -21.328 -14.344 1 83.75 96 VAL A O 1
ATOM 750 N N . VAL A 1 97 ? -14.391 -23.281 -15.43 1 81.56 97 VAL A N 1
ATOM 751 C CA . VAL A 1 97 ? -13.008 -23.375 -14.984 1 81.56 97 VAL A CA 1
ATOM 752 C C . VAL A 1 97 ? -12.078 -22.797 -16.062 1 81.56 97 VAL A C 1
ATOM 754 O O . VAL A 1 97 ? -12.281 -23.031 -17.25 1 81.56 97 VAL A O 1
ATOM 757 N N . MET A 1 98 ? -11.188 -22.078 -15.602 1 79.5 98 MET A N 1
ATOM 758 C CA . MET A 1 98 ? -10.125 -21.578 -16.484 1 79.5 98 MET A CA 1
ATOM 759 C C . MET A 1 98 ? -9.031 -22.625 -16.672 1 79.5 98 MET A C 1
ATOM 761 O O . MET A 1 98 ? -8.258 -22.875 -15.75 1 79.5 98 MET A O 1
ATOM 765 N N . THR A 1 99 ? -8.969 -23.25 -17.828 1 70.69 99 THR A N 1
ATOM 766 C CA . THR A 1 99 ? -7.977 -24.312 -18.062 1 70.69 99 THR A CA 1
ATOM 767 C C . THR A 1 99 ? -6.98 -23.875 -19.125 1 70.69 99 THR A C 1
ATOM 769 O O . THR A 1 99 ? -5.875 -24.422 -19.219 1 70.69 99 THR A O 1
ATOM 772 N N . GLY A 1 100 ? -7.328 -22.922 -19.938 1 79.62 100 GLY A N 1
ATOM 773 C CA . GLY A 1 100 ? -6.461 -22.484 -21.031 1 79.62 100 GLY A CA 1
ATOM 774 C C . GLY A 1 100 ? -6.426 -20.969 -21.188 1 79.62 100 GLY A C 1
ATOM 775 O O . GLY A 1 100 ? -6.828 -20.234 -20.281 1 79.62 100 GLY A O 1
ATOM 776 N N . PRO A 1 101 ? -5.707 -20.625 -22.203 1 88.38 101 PRO A N 1
ATOM 777 C CA . PRO A 1 101 ? -5.461 -19.203 -22.391 1 88.38 101 PRO A CA 1
ATOM 778 C C . PRO A 1 101 ? -6.66 -18.469 -22.984 1 88.38 101 PRO A C 1
ATOM 780 O O . PRO A 1 101 ? -6.59 -17.266 -23.234 1 88.38 101 PRO A O 1
ATOM 783 N N . GLU A 1 102 ? -7.754 -19.125 -23.172 1 87.75 102 GLU A N 1
ATOM 784 C CA . GLU A 1 102 ? -8.867 -18.578 -23.938 1 87.75 102 GLU A CA 1
ATOM 785 C C . GLU A 1 102 ? -9.43 -17.312 -23.266 1 87.75 102 GLU A C 1
ATOM 787 O O . GLU A 1 102 ? -9.867 -16.391 -23.953 1 87.75 102 GLU A O 1
ATOM 792 N N . LEU A 1 103 ? -9.328 -17.219 -21.969 1 89.69 103 LEU A N 1
ATOM 793 C CA . LEU A 1 103 ? -9.938 -16.109 -21.266 1 89.69 103 LEU A CA 1
ATOM 794 C C . LEU A 1 103 ? -8.93 -14.992 -21.031 1 89.69 103 LEU A C 1
ATOM 796 O O . LEU A 1 103 ? -9.297 -13.898 -20.594 1 89.69 103 LEU A O 1
ATOM 800 N N . LEU A 1 104 ? -7.695 -15.281 -21.266 1 94.75 104 LEU A N 1
ATOM 801 C CA . LEU A 1 104 ? -6.648 -14.281 -21.062 1 94.75 104 LEU A CA 1
ATOM 802 C C . LEU A 1 104 ? -6.688 -13.227 -22.156 1 94.75 104 LEU A C 1
ATOM 804 O O . LEU A 1 104 ? -6.633 -13.562 -23.344 1 94.75 104 LEU A O 1
ATOM 808 N N . ARG A 1 105 ? -6.867 -12.008 -21.781 1 96.06 105 ARG A N 1
ATOM 809 C CA . ARG A 1 105 ? -6.832 -10.883 -22.719 1 96.06 105 ARG A CA 1
ATOM 810 C C . ARG A 1 105 ? -5.418 -10.336 -22.859 1 96.06 105 ARG A C 1
ATOM 812 O O . ARG A 1 105 ? -4.664 -10.281 -21.891 1 96.06 105 ARG A O 1
ATOM 819 N N . GLY A 1 106 ? -5.094 -9.922 -24.078 1 95.38 106 GLY A N 1
ATOM 820 C CA . GLY A 1 106 ? -3.799 -9.305 -24.328 1 95.38 106 GLY A CA 1
ATOM 821 C C . GLY A 1 106 ? -2.709 -10.312 -24.641 1 95.38 106 GLY A C 1
ATOM 822 O O . GLY A 1 106 ? -2.996 -11.469 -24.953 1 95.38 106 GLY A O 1
ATOM 823 N N . GLU A 1 107 ? -1.497 -9.789 -24.641 1 96.12 107 GLU A N 1
ATOM 824 C CA . GLU A 1 107 ? -0.303 -10.547 -25 1 96.12 107 GLU A CA 1
ATOM 825 C C . GLU A 1 107 ? 0.642 -10.688 -23.812 1 96.12 107 GLU A C 1
ATOM 827 O O . GLU A 1 107 ? 0.684 -9.812 -22.938 1 96.12 107 GLU A O 1
ATOM 832 N N . THR A 1 108 ? 1.259 -11.852 -23.75 1 97.81 108 THR A N 1
ATOM 833 C CA . THR A 1 108 ? 2.287 -11.977 -22.719 1 97.81 108 THR A CA 1
ATOM 834 C C . THR A 1 108 ? 3.555 -11.234 -23.125 1 97.81 108 THR A C 1
ATOM 836 O O . THR A 1 108 ? 3.826 -11.078 -24.328 1 97.81 108 THR A O 1
ATOM 839 N N . ILE A 1 109 ? 4.293 -10.789 -22.203 1 98.5 109 ILE A N 1
ATOM 840 C CA . ILE A 1 109 ? 5.562 -10.117 -22.453 1 98.5 109 ILE A CA 1
ATOM 841 C C . ILE A 1 109 ? 6.496 -11.047 -23.219 1 98.5 109 ILE A C 1
ATOM 843 O O . ILE A 1 109 ? 7.164 -10.625 -24.172 1 98.5 109 ILE A O 1
ATOM 847 N N . LEU A 1 110 ? 6.527 -12.367 -22.891 1 98 110 LEU A N 1
ATOM 848 C CA . LEU A 1 110 ? 7.371 -13.336 -23.578 1 98 110 LEU A CA 1
ATOM 849 C C . LEU A 1 110 ? 6.988 -13.461 -25.047 1 98 110 LEU A C 1
ATOM 851 O O . LEU A 1 110 ? 7.855 -13.445 -25.922 1 98 110 LEU A O 1
ATOM 855 N N . ALA A 1 111 ? 5.719 -13.539 -25.297 1 97.62 111 ALA A N 1
ATOM 856 C CA . ALA A 1 111 ? 5.262 -13.648 -26.688 1 97.62 111 ALA A CA 1
ATOM 857 C C . ALA A 1 111 ? 5.605 -12.398 -27.484 1 97.62 111 ALA A C 1
ATOM 859 O O . ALA A 1 111 ? 6.023 -12.484 -28.641 1 97.62 111 ALA A O 1
ATOM 860 N N . GLY A 1 112 ? 5.387 -11.203 -26.875 1 97.88 112 GLY A N 1
ATOM 861 C CA . GLY A 1 112 ? 5.742 -9.961 -27.531 1 97.88 112 GLY A CA 1
ATOM 862 C C . GLY A 1 112 ? 7.211 -9.883 -27.906 1 97.88 112 GLY A C 1
ATOM 863 O O . GLY A 1 112 ? 7.551 -9.492 -29.031 1 97.88 112 GLY A O 1
ATOM 864 N N . PHE A 1 113 ? 8.055 -10.273 -27.031 1 98.12 113 PHE A N 1
ATOM 865 C CA . PHE A 1 113 ? 9.484 -10.242 -27.297 1 98.12 113 PHE A CA 1
ATOM 866 C C . PHE A 1 113 ? 9.867 -11.305 -28.312 1 98.12 113 PHE A C 1
ATOM 868 O O . PHE A 1 113 ? 10.727 -11.078 -29.172 1 98.12 113 PHE A O 1
ATOM 875 N N . ALA A 1 114 ? 9.258 -12.477 -28.172 1 98.06 114 ALA A N 1
ATOM 876 C CA . ALA A 1 114 ? 9.508 -13.531 -29.156 1 98.06 114 ALA A CA 1
ATOM 877 C C . ALA A 1 114 ? 9.156 -13.062 -30.562 1 98.06 114 ALA A C 1
ATOM 879 O O . ALA A 1 114 ? 9.906 -13.297 -31.516 1 98.06 114 ALA A O 1
ATOM 880 N N . GLU A 1 115 ? 8.039 -12.43 -30.703 1 96.94 115 GLU A N 1
ATOM 881 C CA . GLU A 1 115 ? 7.613 -11.906 -32 1 96.94 115 GLU A CA 1
ATOM 882 C C . GLU A 1 115 ? 8.625 -10.898 -32.531 1 96.94 115 GLU A C 1
ATOM 884 O O . GLU A 1 115 ? 8.828 -10.812 -33.75 1 96.94 115 GLU A O 1
ATOM 889 N N . ALA A 1 116 ? 9.18 -10.219 -31.641 1 96.81 116 ALA A N 1
ATOM 890 C CA . ALA A 1 116 ? 10.164 -9.211 -32.031 1 96.81 116 ALA A CA 1
ATOM 891 C C . ALA A 1 116 ? 11.523 -9.852 -32.312 1 96.81 116 ALA A C 1
ATOM 893 O O . ALA A 1 116 ? 12.469 -9.172 -32.688 1 96.81 116 ALA A O 1
ATOM 894 N N . GLY A 1 117 ? 11.672 -11.195 -32.031 1 96.75 117 GLY A N 1
ATOM 895 C CA . GLY A 1 117 ? 12.883 -11.898 -32.406 1 96.75 117 GLY A CA 1
ATOM 896 C C . GLY A 1 117 ? 13.719 -12.336 -31.219 1 96.75 117 GLY A C 1
ATOM 897 O O . GLY A 1 117 ? 14.836 -12.836 -31.391 1 96.75 117 GLY A O 1
ATOM 898 N N . ALA A 1 118 ? 13.188 -12.203 -30.047 1 97.62 118 ALA A N 1
ATOM 899 C CA . ALA A 1 118 ? 13.922 -12.625 -28.859 1 97.62 118 ALA A CA 1
ATOM 900 C C . ALA A 1 118 ? 13.758 -14.117 -28.609 1 97.62 118 ALA A C 1
ATOM 902 O O . ALA A 1 118 ? 12.758 -14.719 -29.016 1 97.62 118 ALA A O 1
ATOM 903 N N . ARG A 1 119 ? 14.727 -14.688 -27.984 1 97.5 119 ARG A N 1
ATOM 904 C CA . ARG A 1 119 ? 14.594 -16.031 -27.438 1 97.5 119 ARG A CA 1
ATOM 905 C C . ARG A 1 119 ? 14.062 -16 -26.016 1 97.5 119 ARG A C 1
ATOM 907 O O . ARG A 1 119 ? 14.617 -15.312 -25.156 1 97.5 119 ARG A O 1
ATOM 914 N N . VAL A 1 120 ? 13.016 -16.766 -25.828 1 98.56 120 VAL A N 1
ATOM 915 C CA . VAL A 1 120 ? 12.391 -16.656 -24.5 1 98.56 120 VAL A CA 1
ATOM 916 C C . VAL A 1 120 ? 12.18 -18.047 -23.922 1 98.56 120 VAL A C 1
ATOM 918 O O . VAL A 1 120 ? 12.078 -19.031 -24.656 1 98.56 120 VAL A O 1
ATOM 921 N N . VAL A 1 121 ? 12.172 -18.109 -22.594 1 98.5 121 VAL A N 1
ATOM 922 C CA . VAL A 1 121 ? 11.953 -19.344 -21.859 1 98.5 121 VAL A CA 1
ATOM 923 C C . VAL A 1 121 ? 10.922 -19.109 -20.75 1 98.5 121 VAL A C 1
ATOM 925 O O . VAL A 1 121 ? 11 -18.109 -20.031 1 98.5 121 VAL A O 1
ATOM 928 N N . SER A 1 122 ? 9.938 -19.953 -20.656 1 98.38 122 SER A N 1
ATOM 929 C CA . SER A 1 122 ? 9.031 -19.984 -19.531 1 98.38 122 SER A CA 1
ATOM 930 C C . SER A 1 122 ? 8.969 -21.391 -18.906 1 98.38 122 SER A C 1
ATOM 932 O O . SER A 1 122 ? 8.688 -22.359 -19.609 1 98.38 122 SER A O 1
ATOM 934 N N . ILE A 1 123 ? 9.289 -21.516 -17.672 1 98.62 123 ILE A N 1
ATOM 935 C CA . ILE A 1 123 ? 9.172 -22.766 -16.922 1 98.62 123 ILE A CA 1
ATOM 936 C C . ILE A 1 123 ? 8.305 -22.547 -15.688 1 98.62 123 ILE A C 1
ATOM 938 O O . ILE A 1 123 ? 8.547 -21.625 -14.906 1 98.62 123 ILE A O 1
ATOM 942 N N . THR A 1 124 ? 7.316 -23.328 -15.5 1 97.88 124 THR A N 1
ATOM 943 C CA . THR A 1 124 ? 6.453 -23.234 -14.328 1 97.88 124 THR A CA 1
ATOM 944 C C . THR A 1 124 ? 6.391 -24.578 -13.594 1 97.88 124 THR A C 1
ATOM 946 O O . THR A 1 124 ? 6.75 -25.609 -14.156 1 97.88 124 THR A O 1
ATOM 949 N N . ALA A 1 125 ? 5.98 -24.516 -12.383 1 96.44 125 ALA A N 1
ATOM 950 C CA . ALA A 1 125 ? 5.824 -25.75 -11.609 1 96.44 125 ALA A CA 1
ATOM 951 C C . ALA A 1 125 ? 4.602 -26.531 -12.078 1 96.44 125 ALA A C 1
ATOM 953 O O . ALA A 1 125 ? 4.684 -27.75 -12.312 1 96.44 125 ALA A O 1
ATOM 954 N N . LYS A 1 126 ? 3.52 -25.812 -12.297 1 90.81 126 LYS A N 1
ATOM 955 C CA . LYS A 1 126 ? 2.256 -26.453 -12.641 1 90.81 126 LYS A CA 1
ATOM 956 C C . LYS A 1 126 ? 1.908 -26.25 -14.109 1 90.81 126 LYS A C 1
ATOM 958 O O . LYS A 1 126 ? 2.062 -25.141 -14.641 1 90.81 126 LYS A O 1
ATOM 963 N N . ASP A 1 127 ? 1.37 -27.25 -14.727 1 90.88 127 ASP A N 1
ATOM 964 C CA . ASP A 1 127 ? 1.146 -27.234 -16.172 1 90.88 127 ASP A CA 1
ATOM 965 C C . ASP A 1 127 ? -0.047 -26.344 -16.531 1 90.88 127 ASP A C 1
ATOM 967 O O . ASP A 1 127 ? -0.065 -25.719 -17.578 1 90.88 127 ASP A O 1
ATOM 971 N N . LYS A 1 128 ? -0.986 -26.328 -15.656 1 83.88 128 LYS A N 1
ATOM 972 C CA . LYS A 1 128 ? -2.133 -25.469 -15.914 1 83.88 128 LYS A CA 1
ATOM 973 C C . LYS A 1 128 ? -1.688 -24.031 -16.203 1 83.88 128 LYS A C 1
ATOM 975 O O . LYS A 1 128 ? -2.215 -23.391 -17.094 1 83.88 128 LYS A O 1
ATOM 980 N N . LEU A 1 129 ? -0.778 -23.547 -15.469 1 90.88 129 LEU A N 1
ATOM 981 C CA . LEU A 1 129 ? -0.243 -22.203 -15.648 1 90.88 129 LEU A CA 1
ATOM 982 C C . LEU A 1 129 ? 0.565 -22.109 -16.938 1 90.88 129 LEU A C 1
ATOM 984 O O . LEU A 1 129 ? 0.524 -21.078 -17.625 1 90.88 129 LEU A O 1
ATOM 988 N N . ARG A 1 130 ? 1.228 -23.141 -17.312 1 92.44 130 ARG A N 1
ATOM 989 C CA . ARG A 1 130 ? 2.096 -23.156 -18.484 1 92.44 130 ARG A CA 1
ATOM 990 C C . ARG A 1 130 ? 1.32 -22.797 -19.734 1 92.44 130 ARG A C 1
ATOM 992 O O . ARG A 1 130 ? 1.808 -22.031 -20.578 1 92.44 130 ARG A O 1
ATOM 999 N N . ARG A 1 131 ? 0.172 -23.266 -19.891 1 87.75 131 ARG A N 1
ATOM 1000 C CA . ARG A 1 131 ? -0.634 -23.031 -21.078 1 87.75 131 ARG A CA 1
ATOM 1001 C C . ARG A 1 131 ? -1.007 -21.562 -21.219 1 87.75 131 ARG A C 1
ATOM 1003 O O . ARG A 1 131 ? -1.021 -21.016 -22.312 1 87.75 131 ARG A O 1
ATOM 1010 N N . GLN A 1 132 ? -1.254 -20.938 -20.125 1 89.5 132 GLN A N 1
ATOM 1011 C CA . GLN A 1 132 ? -1.579 -19.516 -20.141 1 89.5 132 GLN A CA 1
ATOM 1012 C C . GLN A 1 132 ? -0.333 -18.672 -20.391 1 89.5 132 GLN A C 1
ATOM 1014 O O . GLN A 1 132 ? -0.369 -17.719 -21.172 1 89.5 132 GLN A O 1
ATOM 1019 N N . LEU A 1 133 ? 0.735 -19.047 -19.797 1 92 133 LEU A N 1
ATOM 1020 C CA . LEU A 1 133 ? 1.992 -18.328 -19.938 1 92 133 LEU A CA 1
ATOM 1021 C C . LEU A 1 133 ? 2.49 -18.406 -21.391 1 92 133 LEU A C 1
ATOM 1023 O O . LEU A 1 133 ? 3.143 -17.469 -21.875 1 92 133 LEU A O 1
ATOM 1027 N N . GLY A 1 134 ? 2.189 -19.469 -22.062 1 90.69 134 GLY A N 1
ATOM 1028 C CA . GLY A 1 134 ? 2.674 -19.734 -23.422 1 90.69 134 GLY A CA 1
ATOM 1029 C C . GLY A 1 134 ? 1.757 -19.188 -24.5 1 90.69 134 GLY A C 1
ATOM 1030 O O . GLY A 1 134 ? 1.991 -19.406 -25.688 1 90.69 134 GLY A O 1
ATOM 1031 N N . LYS A 1 135 ? 0.734 -18.516 -24.047 1 91.44 135 LYS A N 1
ATOM 1032 C CA . LYS A 1 135 ? -0.178 -17.953 -25.047 1 91.44 135 LYS A CA 1
ATOM 1033 C C . LYS A 1 135 ? 0.578 -17.125 -26.078 1 91.44 135 LYS A C 1
ATOM 1035 O O . LYS A 1 135 ? 1.298 -16.188 -25.734 1 91.44 135 LYS A O 1
ATOM 1040 N N . GLY A 1 136 ? 0.405 -17.469 -27.344 1 91.56 136 GLY A N 1
ATOM 1041 C CA . GLY A 1 136 ? 0.985 -16.703 -28.453 1 91.56 136 GLY A CA 1
ATOM 1042 C C . GLY A 1 136 ? 2.441 -17.047 -28.703 1 91.56 136 GLY A C 1
ATOM 1043 O O . GLY A 1 136 ? 3.08 -16.453 -29.578 1 91.56 136 GLY A O 1
ATOM 1044 N N . LEU A 1 137 ? 2.957 -18.016 -27.953 1 94.19 137 LEU A N 1
ATOM 1045 C CA . LEU A 1 137 ? 4.363 -18.359 -28.109 1 94.19 137 LEU A CA 1
ATOM 1046 C C . LEU A 1 137 ? 4.523 -19.562 -29.047 1 94.19 137 LEU A C 1
ATOM 1048 O O . LEU A 1 137 ? 3.926 -20.609 -28.812 1 94.19 137 LEU A O 1
ATOM 1052 N N . ASP A 1 138 ? 5.27 -19.375 -30.047 1 94.12 138 ASP A N 1
ATOM 1053 C CA . ASP A 1 138 ? 5.621 -20.453 -30.969 1 94.12 138 ASP A CA 1
ATOM 1054 C C . ASP A 1 138 ? 6.957 -21.094 -30.578 1 94.12 138 ASP A C 1
ATOM 1056 O O . ASP A 1 138 ? 8.016 -20.594 -30.984 1 94.12 138 ASP A O 1
ATOM 1060 N N . VAL A 1 139 ? 6.879 -22.219 -29.953 1 93.62 139 VAL A N 1
ATOM 1061 C CA . VAL A 1 139 ? 8.094 -22.828 -29.438 1 93.62 139 VAL A CA 1
ATOM 1062 C C . VAL A 1 139 ? 8.914 -23.406 -30.594 1 93.62 139 VAL A C 1
ATOM 1064 O O . VAL A 1 139 ? 10.102 -23.703 -30.422 1 93.62 139 VAL A O 1
ATOM 1067 N N . GLY A 1 140 ? 8.328 -23.5 -31.734 1 90 140 GLY A N 1
ATOM 1068 C CA . GLY A 1 140 ? 9.055 -23.953 -32.906 1 90 140 GLY A CA 1
ATOM 1069 C C . GLY A 1 140 ? 10.125 -22.984 -33.375 1 90 140 GLY A C 1
ATOM 1070 O O . GLY A 1 140 ? 11.016 -23.359 -34.156 1 90 140 GLY A O 1
ATOM 1071 N N . GLN A 1 141 ? 10.109 -21.828 -32.906 1 92.5 141 GLN A N 1
ATOM 1072 C CA . GLN A 1 141 ? 11.062 -20.797 -33.281 1 92.5 141 GLN A CA 1
ATOM 1073 C C . GLN A 1 141 ? 12.227 -20.719 -32.312 1 92.5 141 GLN A C 1
ATOM 1075 O O . GLN A 1 141 ? 12.891 -19.688 -32.188 1 92.5 141 GLN A O 1
ATOM 1080 N N . GLY A 1 142 ? 12.391 -21.781 -31.484 1 93 142 GLY A N 1
ATOM 1081 C CA . GLY A 1 142 ? 13.555 -21.844 -30.609 1 93 142 GLY A CA 1
ATOM 1082 C C . GLY A 1 142 ? 13.258 -21.453 -29.172 1 93 142 GLY A C 1
ATOM 1083 O O . GLY A 1 142 ? 14.172 -21.344 -28.359 1 93 142 GLY A O 1
ATOM 1084 N N . HIS A 1 143 ? 12 -21.156 -28.922 1 97.44 143 HIS A N 1
ATOM 1085 C CA . HIS A 1 143 ? 11.578 -20.828 -27.578 1 97.44 143 HIS A CA 1
ATOM 1086 C C . HIS A 1 143 ? 11.289 -22.094 -26.766 1 97.44 143 HIS A C 1
ATOM 1088 O O . HIS A 1 143 ? 11.133 -23.172 -27.344 1 97.44 143 HIS A O 1
ATOM 1094 N N . VAL A 1 144 ? 11.328 -22 -25.469 1 98.25 144 VAL A N 1
ATOM 1095 C CA . VAL A 1 144 ? 11.062 -23.141 -24.594 1 98.25 144 VAL A CA 1
ATOM 1096 C C . VAL A 1 144 ? 9.953 -22.781 -23.609 1 98.25 144 VAL A C 1
ATOM 1098 O O . VAL A 1 144 ? 9.961 -21.703 -23.016 1 98.25 144 VAL A O 1
ATOM 1101 N N . SER A 1 145 ? 8.977 -23.625 -23.469 1 98.19 145 SER A N 1
ATOM 1102 C CA . SER A 1 145 ? 7.898 -23.484 -22.5 1 98.19 145 SER A CA 1
ATOM 1103 C C . SER A 1 145 ? 7.453 -24.844 -21.969 1 98.19 145 SER A C 1
ATOM 1105 O O . SER A 1 145 ? 6.953 -25.672 -22.734 1 98.19 145 SER A O 1
ATOM 1107 N N . PHE A 1 146 ? 7.633 -25.094 -20.656 1 98.06 146 PHE A N 1
ATOM 1108 C CA . PHE A 1 146 ? 7.188 -26.375 -20.109 1 98.06 146 PHE A CA 1
ATOM 1109 C C . PHE A 1 146 ? 6.945 -26.266 -18.609 1 98.06 146 PHE A C 1
ATOM 1111 O O . PHE A 1 146 ? 7.152 -25.203 -18.031 1 98.06 146 PHE A O 1
ATOM 1118 N N . SER A 1 147 ? 6.402 -27.312 -17.984 1 97.62 147 SER A N 1
ATOM 1119 C CA . SER A 1 147 ? 6.211 -27.406 -16.547 1 97.62 147 SER A CA 1
ATOM 1120 C C . SER A 1 147 ? 7.043 -28.547 -15.953 1 97.62 147 SER A C 1
ATOM 1122 O O . SER A 1 147 ? 7.191 -29.609 -16.562 1 97.62 147 SER A O 1
ATOM 1124 N N . SER A 1 148 ? 7.562 -28.266 -14.758 1 98.19 148 SER A N 1
ATOM 1125 C CA . SER A 1 148 ? 8.289 -29.328 -14.07 1 98.19 148 SER A CA 1
ATOM 1126 C C . SER A 1 148 ? 7.367 -30.5 -13.734 1 98.19 148 SER A C 1
ATOM 1128 O O . SER A 1 148 ? 7.812 -31.641 -13.672 1 98.19 148 SER A O 1
ATOM 1130 N N . GLU A 1 149 ? 6.113 -30.203 -13.5 1 96.12 149 GLU A N 1
ATOM 1131 C CA . GLU A 1 149 ? 5.105 -31.234 -13.266 1 96.12 149 GLU A CA 1
ATOM 1132 C C . GLU A 1 149 ? 5.121 -32.281 -14.367 1 96.12 149 GLU A C 1
ATOM 1134 O O . GLU A 1 149 ? 4.984 -33.469 -14.094 1 96.12 149 GLU A O 1
ATOM 1139 N N . PHE A 1 150 ? 5.348 -31.906 -15.578 1 97.25 150 PHE A N 1
ATOM 1140 C CA . PHE A 1 150 ? 5.309 -32.812 -16.719 1 97.25 150 PHE A CA 1
ATOM 1141 C C . PHE A 1 150 ? 6.625 -32.781 -17.484 1 97.25 150 PHE A C 1
ATOM 1143 O O . PHE A 1 150 ? 6.637 -32.875 -18.719 1 97.25 150 PHE A O 1
ATOM 1150 N N . ALA A 1 151 ? 7.66 -32.594 -16.797 1 97.94 151 ALA A N 1
ATOM 1151 C CA . ALA A 1 151 ? 8.984 -32.5 -17.406 1 97.94 151 ALA A CA 1
ATOM 1152 C C . ALA A 1 151 ? 9.328 -33.781 -18.156 1 97.94 151 ALA A C 1
ATOM 1154 O O . ALA A 1 151 ? 10.102 -33.75 -19.109 1 97.94 151 ALA A O 1
ATOM 1155 N N . ASP A 1 152 ? 8.719 -34.875 -17.812 1 97.69 152 ASP A N 1
ATOM 1156 C CA . ASP A 1 152 ? 9.008 -36.188 -18.391 1 97.69 152 ASP A CA 1
ATOM 1157 C C . ASP A 1 152 ? 8.281 -36.375 -19.734 1 97.69 152 ASP A C 1
ATOM 1159 O O . ASP A 1 152 ? 8.547 -37.344 -20.453 1 97.69 152 ASP A O 1
ATOM 1163 N N . ARG A 1 153 ? 7.457 -35.469 -20.094 1 97.12 153 ARG A N 1
ATOM 1164 C CA . ARG A 1 153 ? 6.625 -35.656 -21.281 1 97.12 153 ARG A CA 1
ATOM 1165 C C . ARG A 1 153 ? 6.859 -34.531 -22.297 1 97.12 153 ARG A C 1
ATOM 1167 O O . ARG A 1 153 ? 6.125 -34.406 -23.281 1 97.12 153 ARG A O 1
ATOM 1174 N N . CYS A 1 154 ? 7.812 -33.719 -22.078 1 97.62 154 CYS A N 1
ATOM 1175 C CA . CYS A 1 154 ? 8.07 -32.562 -22.938 1 97.62 154 CYS A CA 1
ATOM 1176 C C . CYS A 1 154 ? 8.531 -33.031 -24.328 1 97.62 154 CYS A C 1
ATOM 1178 O O . CYS A 1 154 ? 9.305 -33.969 -24.438 1 97.62 154 CYS A O 1
ATOM 1180 N N . THR A 1 155 ? 8.07 -32.375 -25.391 1 97.56 155 THR A N 1
ATOM 1181 C CA . THR A 1 155 ? 8.469 -32.625 -26.766 1 97.56 155 THR A CA 1
ATOM 1182 C C . THR A 1 155 ? 8.93 -31.328 -27.422 1 97.56 155 THR A C 1
ATOM 1184 O O . THR A 1 155 ? 8.586 -30.234 -26.969 1 97.56 155 THR A O 1
ATOM 1187 N N . LEU A 1 156 ? 9.711 -31.531 -28.453 1 97.25 156 LEU A N 1
ATOM 1188 C CA . LEU A 1 156 ? 10.156 -30.359 -29.203 1 97.25 156 LEU A CA 1
ATOM 1189 C C . LEU A 1 156 ? 8.961 -29.594 -29.766 1 97.25 156 LEU A C 1
ATOM 1191 O O . LEU A 1 156 ? 8.953 -28.359 -29.75 1 97.25 156 LEU A O 1
ATOM 1195 N N . ALA A 1 157 ? 7.961 -30.266 -30.219 1 95.75 157 ALA A N 1
ATOM 1196 C CA . ALA A 1 157 ? 6.805 -29.656 -30.875 1 95.75 157 ALA A CA 1
ATOM 1197 C C . ALA A 1 157 ? 5.961 -28.859 -29.891 1 95.75 157 ALA A C 1
ATOM 1199 O O . ALA A 1 157 ? 5.441 -27.797 -30.219 1 95.75 157 ALA A O 1
ATOM 1200 N N . GLU A 1 158 ? 5.863 -29.328 -28.656 1 95.44 158 GLU A N 1
ATOM 1201 C CA . GLU A 1 158 ? 4.949 -28.703 -27.703 1 95.44 158 GLU A CA 1
ATOM 1202 C C . GLU A 1 158 ? 5.691 -27.766 -26.75 1 95.44 158 GLU A C 1
ATOM 1204 O O . GLU A 1 158 ? 5.137 -26.766 -26.297 1 95.44 158 GLU A O 1
ATOM 1209 N N . ASN A 1 159 ? 6.969 -28.078 -26.562 1 97.75 159 ASN A N 1
ATOM 1210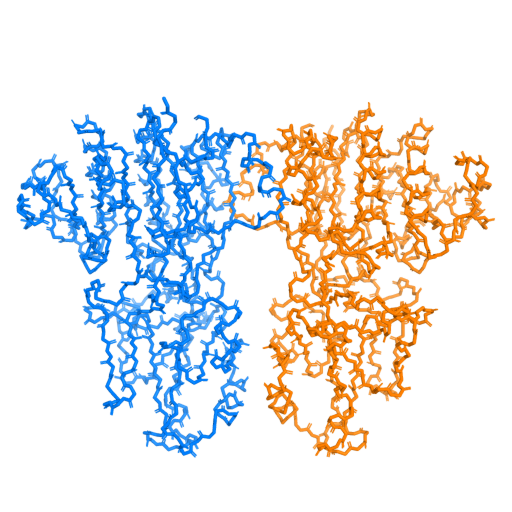 C CA . ASN A 1 159 ? 7.645 -27.375 -25.453 1 97.75 159 ASN A CA 1
ATOM 1211 C C . ASN A 1 159 ? 8.953 -26.734 -25.922 1 97.75 159 ASN A C 1
ATOM 1213 O O . ASN A 1 159 ? 9.531 -25.922 -25.203 1 97.75 159 ASN A O 1
ATOM 1217 N N . GLY A 1 160 ? 9.469 -27.078 -27.125 1 97.56 160 GLY A N 1
ATOM 1218 C CA . GLY A 1 160 ? 10.727 -26.562 -27.625 1 97.56 160 GLY A CA 1
ATOM 1219 C C . GLY A 1 160 ? 11.938 -27.266 -27.031 1 97.56 160 GLY A C 1
ATOM 1220 O O . GLY A 1 160 ? 13.07 -26.828 -27.25 1 97.56 160 GLY A O 1
ATOM 1221 N N . ILE A 1 161 ? 11.711 -28.281 -26.281 1 98 161 ILE A N 1
ATOM 1222 C CA . ILE A 1 161 ? 12.766 -29.078 -25.656 1 98 161 ILE A CA 1
ATOM 1223 C C . ILE A 1 161 ? 12.258 -30.484 -25.375 1 98 161 ILE A C 1
ATOM 1225 O O . ILE A 1 161 ? 11.055 -30.703 -25.234 1 98 161 ILE A O 1
ATOM 1229 N N . GLU A 1 162 ? 13.086 -31.453 -25.359 1 97.62 162 GLU A N 1
ATOM 1230 C CA . GLU A 1 162 ? 12.75 -32.844 -25.031 1 97.62 162 GLU A CA 1
ATOM 1231 C C . GLU A 1 162 ? 13.789 -33.469 -24.109 1 97.62 162 GLU A C 1
ATOM 1233 O O . GLU A 1 162 ? 14.82 -32.844 -23.828 1 97.62 162 GLU A O 1
ATOM 1238 N N . LYS A 1 163 ? 13.445 -34.594 -23.531 1 98.12 163 LYS A N 1
ATOM 1239 C CA . LYS A 1 163 ? 14.32 -35.312 -22.594 1 98.12 163 LYS A CA 1
ATOM 1240 C C . LYS A 1 163 ? 14.797 -34.406 -21.469 1 98.12 163 LYS A C 1
ATOM 1242 O O . LYS A 1 163 ? 15.984 -34.344 -21.172 1 98.12 163 LYS A O 1
ATOM 1247 N N . VAL A 1 164 ? 13.852 -33.688 -20.938 1 98.62 164 VAL A N 1
ATOM 1248 C CA . VAL A 1 164 ? 14.133 -32.625 -20 1 98.62 164 VAL A CA 1
ATOM 1249 C C . VAL A 1 164 ? 14.766 -33.188 -18.734 1 98.62 164 VAL A C 1
ATOM 1251 O O . VAL A 1 164 ? 15.672 -32.594 -18.156 1 98.62 164 VAL A O 1
ATOM 1254 N N . LEU A 1 165 ? 14.289 -34.375 -18.203 1 98.69 165 LEU A N 1
ATOM 1255 C CA . LEU A 1 165 ? 14.852 -34.969 -17 1 98.69 165 LEU A CA 1
ATOM 1256 C C . LEU A 1 165 ? 16.344 -35.25 -17.172 1 98.69 165 LEU A C 1
ATOM 1258 O O . LEU A 1 165 ? 17.141 -34.938 -16.281 1 98.69 165 LEU A O 1
ATOM 1262 N N . GLU A 1 166 ? 16.688 -35.781 -18.312 1 98.38 166 GLU A N 1
ATOM 1263 C CA . GLU A 1 166 ? 18.094 -36.031 -18.625 1 98.38 166 GLU A CA 1
ATOM 1264 C C . GLU A 1 166 ? 18.859 -34.719 -18.766 1 98.38 166 GLU A C 1
ATOM 1266 O O . GLU A 1 166 ? 19.969 -34.562 -18.266 1 98.38 166 GLU A O 1
ATOM 1271 N N . TYR A 1 167 ? 18.281 -33.781 -19.438 1 98.31 167 TYR A N 1
ATOM 1272 C CA . TYR A 1 167 ? 18.891 -32.469 -19.672 1 98.31 167 TYR A CA 1
ATOM 1273 C C . TYR A 1 167 ? 19.219 -31.766 -18.359 1 98.31 167 TYR A C 1
ATOM 1275 O O . TYR A 1 167 ? 20.328 -31.25 -18.188 1 98.31 167 TYR A O 1
ATOM 1283 N N . VAL A 1 168 ? 18.281 -31.797 -17.422 1 98.25 168 VAL A N 1
ATOM 1284 C CA . VAL A 1 168 ? 18.438 -31.109 -16.156 1 98.25 168 VAL A CA 1
ATOM 1285 C C . VAL A 1 168 ? 19.266 -31.969 -15.195 1 98.25 168 VAL A C 1
ATOM 1287 O O . VAL A 1 168 ? 19.969 -31.438 -14.328 1 98.25 168 VAL A O 1
ATOM 1290 N N . GLY A 1 169 ? 19.219 -33.281 -15.367 1 97.88 169 GLY A N 1
ATOM 1291 C CA . GLY A 1 169 ? 19.938 -34.188 -14.5 1 97.88 169 GLY A CA 1
ATOM 1292 C C . GLY A 1 169 ? 19.266 -34.406 -13.156 1 97.88 169 GLY A C 1
ATOM 1293 O O . GLY A 1 169 ? 19.953 -34.531 -12.133 1 97.88 169 GLY A O 1
ATOM 1294 N N . MET A 1 170 ? 17.984 -34.281 -13.109 1 97.88 170 MET A N 1
ATOM 1295 C CA . MET A 1 170 ? 17.172 -34.5 -11.922 1 97.88 170 MET A CA 1
ATOM 1296 C C . MET A 1 170 ? 16.016 -35.438 -12.219 1 97.88 170 MET A C 1
ATOM 1298 O O . MET A 1 170 ? 15.484 -35.469 -13.328 1 97.88 170 MET A O 1
ATOM 1302 N N . PRO A 1 171 ? 15.664 -36.312 -11.219 1 97.88 171 PRO A N 1
ATOM 1303 C CA . PRO A 1 171 ? 14.469 -37.156 -11.422 1 97.88 171 PRO A CA 1
ATOM 1304 C C . PRO A 1 171 ? 13.188 -36.312 -11.477 1 97.88 171 PRO A C 1
ATOM 1306 O O . PRO A 1 171 ? 13.188 -35.156 -11.109 1 97.88 171 PRO A O 1
ATOM 1309 N N . LYS A 1 172 ? 12.172 -36.938 -12.008 1 97.56 172 LYS A N 1
ATOM 1310 C CA . LYS A 1 172 ? 10.867 -36.281 -12.016 1 97.56 172 LYS A CA 1
ATOM 1311 C C . LYS A 1 172 ? 10.422 -35.906 -10.602 1 97.56 172 LYS A C 1
ATOM 1313 O O . LYS A 1 172 ? 10.359 -36.781 -9.727 1 97.56 172 LYS A O 1
ATOM 1318 N N . PRO A 1 173 ? 10.156 -34.656 -10.367 1 97.5 173 PRO A N 1
ATOM 1319 C CA . PRO A 1 173 ? 9.727 -34.281 -9.016 1 97.5 173 PRO A CA 1
ATOM 1320 C C . PRO A 1 173 ? 8.281 -34.688 -8.727 1 97.5 173 PRO A C 1
ATOM 1322 O O . PRO A 1 173 ? 7.465 -34.781 -9.641 1 97.5 173 PRO A O 1
ATOM 1325 N N . ASP A 1 174 ? 8.031 -34.906 -7.422 1 94.44 174 ASP A N 1
ATOM 1326 C CA . ASP A 1 174 ? 6.656 -35.094 -6.973 1 94.44 174 ASP A CA 1
ATOM 1327 C C . ASP A 1 174 ? 5.859 -33.812 -7.012 1 94.44 174 ASP A C 1
ATOM 1329 O O . ASP A 1 174 ? 6.387 -32.75 -6.684 1 94.44 174 ASP A O 1
ATOM 1333 N N . MET A 1 175 ? 4.582 -33.969 -7.301 1 89.56 175 MET A N 1
ATOM 1334 C CA . MET A 1 175 ? 3.717 -32.812 -7.418 1 89.56 175 MET A CA 1
ATOM 1335 C C . MET A 1 175 ? 3.598 -32.094 -6.082 1 89.56 175 MET A C 1
ATOM 1337 O O . MET A 1 175 ? 3.334 -30.891 -6.043 1 89.56 175 MET A O 1
ATOM 1341 N N . TYR A 1 176 ? 3.752 -32.75 -5.008 1 89.44 176 TYR A N 1
ATOM 1342 C CA . TYR A 1 176 ? 3.668 -32.188 -3.67 1 89.44 176 TYR A CA 1
ATOM 1343 C C . TYR A 1 176 ? 5.016 -32.25 -2.963 1 89.44 176 TYR A C 1
ATOM 1345 O O . TYR A 1 176 ? 5.168 -32.969 -1.97 1 89.44 176 TYR A O 1
ATOM 1353 N N . SER A 1 177 ? 5.914 -31.484 -3.516 1 94.81 177 SER A N 1
ATOM 1354 C CA . SER A 1 177 ? 7.266 -31.469 -2.965 1 94.81 177 SER A CA 1
ATOM 1355 C C . SER A 1 177 ? 7.977 -30.156 -3.287 1 94.81 177 SER A C 1
ATOM 1357 O O . SER A 1 177 ? 7.613 -29.469 -4.242 1 94.81 177 SER A O 1
ATOM 1359 N N . MET A 1 178 ? 8.922 -29.812 -2.432 1 96.88 178 MET A N 1
ATOM 1360 C CA . MET A 1 178 ? 9.711 -28.625 -2.721 1 96.88 178 MET A CA 1
ATOM 1361 C C . MET A 1 178 ? 10.562 -28.828 -3.969 1 96.88 178 MET A C 1
ATOM 1363 O O . MET A 1 178 ? 10.93 -27.859 -4.637 1 96.88 178 MET A O 1
ATOM 1367 N N . GLU A 1 179 ? 10.836 -30.141 -4.395 1 98.06 179 GLU A N 1
ATOM 1368 C CA . GLU A 1 179 ? 11.641 -30.469 -5.562 1 98.06 179 GLU A CA 1
ATOM 1369 C C . GLU A 1 179 ? 10.992 -29.953 -6.844 1 98.06 179 GLU A C 1
ATOM 1371 O O . GLU A 1 179 ? 11.688 -29.688 -7.828 1 98.06 179 GLU A O 1
ATOM 1376 N N . LEU A 1 180 ? 9.68 -29.859 -6.836 1 98.12 180 LEU A N 1
ATOM 1377 C CA . LEU A 1 180 ? 8.984 -29.328 -8.008 1 98.12 180 LEU A CA 1
ATOM 1378 C C . LEU A 1 180 ? 9.453 -27.922 -8.328 1 98.12 180 LEU A C 1
ATOM 1380 O O . LEU A 1 180 ? 9.703 -27.594 -9.492 1 98.12 180 LEU A O 1
ATOM 1384 N N . SER A 1 181 ? 9.57 -27.047 -7.324 1 98.69 181 SER A N 1
ATOM 1385 C CA . SER A 1 181 ? 10.109 -25.703 -7.48 1 98.69 181 SER A CA 1
ATOM 1386 C C . SER A 1 181 ? 11.594 -25.734 -7.832 1 98.69 181 SER A C 1
ATOM 1388 O O . SER A 1 181 ? 12.047 -25 -8.711 1 98.69 181 SER A O 1
ATOM 1390 N N . LEU A 1 182 ? 12.336 -26.594 -7.164 1 98.81 182 LEU A N 1
ATOM 1391 C CA . LEU A 1 182 ? 13.773 -26.641 -7.371 1 98.81 182 LEU A CA 1
ATOM 1392 C C . LEU A 1 182 ? 14.109 -27.094 -8.789 1 98.81 182 LEU A C 1
ATOM 1394 O O . LEU A 1 182 ? 15.086 -26.641 -9.375 1 98.81 182 LEU A O 1
ATOM 1398 N N . PHE A 1 183 ? 13.297 -27.984 -9.32 1 98.88 183 PHE A N 1
ATOM 1399 C CA . PHE A 1 183 ? 13.484 -28.438 -10.695 1 98.88 183 PHE A CA 1
ATOM 1400 C C . PHE A 1 183 ? 13.344 -27.266 -11.672 1 98.88 183 PHE A C 1
ATOM 1402 O O . PHE A 1 183 ? 14.109 -27.156 -12.633 1 98.88 183 PHE A O 1
ATOM 1409 N N . VAL A 1 184 ? 12.359 -26.406 -11.453 1 98.88 184 VAL A N 1
ATOM 1410 C CA . VAL A 1 184 ? 12.172 -25.234 -12.289 1 98.88 184 VAL A CA 1
ATOM 1411 C C . VAL A 1 184 ? 13.453 -24.406 -12.328 1 98.88 184 VAL A C 1
ATOM 1413 O O . VAL A 1 184 ? 13.922 -24.016 -13.398 1 98.88 184 VAL A O 1
ATOM 1416 N N . LEU A 1 185 ? 14.008 -24.172 -11.164 1 98.94 185 LEU A N 1
ATOM 1417 C CA . LEU A 1 185 ? 15.188 -23.328 -11.062 1 98.94 185 LEU A CA 1
ATOM 1418 C C . LEU A 1 185 ? 16.406 -24 -11.703 1 98.94 185 LEU A C 1
ATOM 1420 O O . LEU A 1 185 ? 17.156 -23.359 -12.43 1 98.94 185 LEU A O 1
ATOM 1424 N N . GLU A 1 186 ? 16.562 -25.281 -11.484 1 98.88 186 GLU A N 1
ATOM 1425 C CA . GLU A 1 186 ? 17.688 -26 -12.078 1 98.88 186 GLU A CA 1
ATOM 1426 C C . GLU A 1 186 ? 17.594 -26.016 -13.602 1 98.88 186 GLU A C 1
ATOM 1428 O O . GLU A 1 186 ? 18.594 -25.844 -14.297 1 98.88 186 GLU A O 1
ATOM 1433 N N . ALA A 1 187 ? 16.391 -26.266 -14.078 1 98.88 187 ALA A N 1
ATOM 1434 C CA . ALA A 1 187 ? 16.188 -26.219 -15.523 1 98.88 187 ALA A CA 1
ATOM 1435 C C . ALA A 1 187 ? 16.484 -24.828 -16.078 1 98.88 187 ALA A C 1
ATOM 1437 O O . ALA A 1 187 ? 17.125 -24.688 -17.125 1 98.88 187 ALA A O 1
ATOM 1438 N N . GLY A 1 188 ? 16.016 -23.812 -15.391 1 98.81 188 GLY A N 1
ATOM 1439 C CA . GLY A 1 188 ? 16.312 -22.438 -15.797 1 98.81 188 GLY A CA 1
ATOM 1440 C C . GLY A 1 188 ? 17.797 -22.125 -15.852 1 98.81 188 GLY A C 1
ATOM 1441 O O . GLY A 1 188 ? 18.266 -21.516 -16.797 1 98.81 188 GLY A O 1
ATOM 1442 N N . ILE A 1 189 ? 18.516 -22.531 -14.82 1 98.81 189 ILE A N 1
ATOM 1443 C CA . ILE A 1 189 ? 19.953 -22.297 -14.75 1 98.81 189 ILE A CA 1
ATOM 1444 C C . ILE A 1 189 ? 20.641 -22.969 -15.93 1 98.81 189 ILE A C 1
ATOM 1446 O O . ILE A 1 189 ? 21.484 -22.359 -16.594 1 98.81 189 ILE A O 1
ATOM 1450 N N . ARG A 1 190 ? 20.281 -24.203 -16.234 1 98.62 190 ARG A N 1
ATOM 1451 C CA . ARG A 1 190 ? 20.891 -24.938 -17.344 1 98.62 190 ARG A CA 1
ATOM 1452 C C . ARG A 1 190 ? 20.609 -24.266 -18.672 1 98.62 190 ARG A C 1
ATOM 1454 O O . ARG A 1 190 ? 21.516 -24.109 -19.5 1 98.62 190 ARG A O 1
ATOM 1461 N N . LEU A 1 191 ? 19.391 -23.922 -18.891 1 98.62 191 LEU A N 1
ATOM 1462 C CA . LEU A 1 191 ? 19 -23.281 -20.141 1 98.62 191 LEU A CA 1
ATOM 1463 C C . LEU A 1 191 ? 19.688 -21.922 -20.297 1 98.62 191 LEU A C 1
ATOM 1465 O O . LEU A 1 191 ? 20.031 -21.531 -21.422 1 98.62 191 LEU A O 1
ATOM 1469 N N . LEU A 1 192 ? 19.797 -21.203 -19.188 1 98.69 192 LEU A N 1
ATOM 1470 C CA . LEU A 1 192 ? 20.516 -19.922 -19.234 1 98.69 192 LEU A CA 1
ATOM 1471 C C . LEU A 1 192 ? 21.953 -20.141 -19.703 1 98.69 192 LEU A C 1
ATOM 1473 O O . LEU A 1 192 ? 22.453 -19.406 -20.562 1 98.69 192 LEU A O 1
ATOM 1477 N N . GLN A 1 193 ? 22.578 -21.156 -19.219 1 97.88 193 GLN A N 1
ATOM 1478 C CA . GLN A 1 193 ? 23.984 -21.422 -19.516 1 97.88 193 GLN A CA 1
ATOM 1479 C C . GLN A 1 193 ? 24.141 -21.953 -20.938 1 97.88 193 GLN A C 1
ATOM 1481 O O . GLN A 1 193 ? 25.094 -21.594 -21.641 1 97.88 193 GLN A O 1
ATOM 1486 N N . ASP A 1 194 ? 23.172 -22.734 -21.344 1 97.56 194 ASP A N 1
ATOM 1487 C CA . ASP A 1 194 ? 23.297 -23.422 -22.625 1 97.56 194 ASP A CA 1
ATOM 1488 C C . ASP A 1 194 ? 22.797 -22.562 -23.781 1 97.56 194 ASP A C 1
ATOM 1490 O O . ASP A 1 194 ? 23.422 -22.5 -24.828 1 97.56 194 ASP A O 1
ATOM 1494 N N . ARG A 1 195 ? 21.688 -21.891 -23.531 1 96.56 195 ARG A N 1
ATOM 1495 C CA . ARG A 1 195 ? 21.016 -21.234 -24.656 1 96.56 195 ARG A CA 1
ATOM 1496 C C . ARG A 1 195 ? 21.031 -19.719 -24.5 1 96.56 195 ARG A C 1
ATOM 1498 O O . ARG A 1 195 ? 20.797 -18.984 -25.469 1 96.56 195 ARG A O 1
ATOM 1505 N N . ARG A 1 196 ? 21.219 -19.219 -23.312 1 97.44 196 ARG A N 1
ATOM 1506 C CA . ARG A 1 196 ? 21.328 -17.797 -22.953 1 97.44 196 ARG A CA 1
ATOM 1507 C C . ARG A 1 196 ? 20.156 -17.016 -23.547 1 97.44 196 ARG A C 1
ATOM 1509 O O . ARG A 1 196 ? 20.375 -16.031 -24.266 1 97.44 196 ARG A O 1
ATOM 1516 N N . PRO A 1 197 ? 18.922 -17.406 -23.25 1 98.31 197 PRO A N 1
ATOM 1517 C CA . PRO A 1 197 ? 17.766 -16.672 -23.75 1 98.31 197 PRO A CA 1
ATOM 1518 C C . PRO A 1 197 ? 17.766 -15.211 -23.328 1 98.31 197 PRO A C 1
ATOM 1520 O O . PRO A 1 197 ? 18.469 -14.836 -22.391 1 98.31 197 PRO A O 1
ATOM 1523 N N . ASP A 1 198 ? 17.016 -14.352 -24.062 1 98.12 198 ASP A N 1
ATOM 1524 C CA . ASP A 1 198 ? 16.906 -12.93 -23.75 1 98.12 198 ASP A CA 1
ATOM 1525 C C . ASP A 1 198 ? 16.016 -12.703 -22.531 1 98.12 198 ASP A C 1
ATOM 1527 O O . ASP A 1 198 ? 16.297 -11.828 -21.703 1 98.12 198 ASP A O 1
ATOM 1531 N N . LEU A 1 199 ? 14.922 -13.453 -22.453 1 98.56 199 LEU A N 1
ATOM 1532 C CA . LEU A 1 199 ? 13.984 -13.336 -21.344 1 98.56 199 LEU A CA 1
ATOM 1533 C C . LEU A 1 199 ? 13.594 -14.719 -20.812 1 98.56 199 LEU A C 1
ATOM 1535 O O . LEU A 1 199 ? 13.359 -15.641 -21.594 1 98.56 199 LEU A O 1
ATOM 1539 N N . MET A 1 200 ? 13.539 -14.805 -19.547 1 98.69 200 MET A N 1
ATOM 1540 C CA . MET A 1 200 ? 13.125 -16.031 -18.875 1 98.69 200 MET A CA 1
ATOM 1541 C C . MET A 1 200 ? 12.164 -15.734 -17.734 1 98.69 200 MET A C 1
ATOM 1543 O O . MET A 1 200 ? 12.367 -14.773 -16.984 1 98.69 200 MET A O 1
ATOM 1547 N N . TYR A 1 201 ? 11.109 -16.469 -17.672 1 98.81 201 TYR A N 1
ATOM 1548 C CA . TYR A 1 201 ? 10.18 -16.438 -16.547 1 98.81 201 TYR A CA 1
ATOM 1549 C C . TYR A 1 201 ? 10.086 -17.797 -15.859 1 98.81 201 TYR A C 1
ATOM 1551 O O . TYR A 1 201 ? 9.727 -18.781 -16.5 1 98.81 201 TYR A O 1
ATOM 1559 N N . LEU A 1 202 ? 10.438 -17.859 -14.602 1 98.88 202 LEU A N 1
ATOM 1560 C CA . LEU A 1 202 ? 10.414 -19.062 -13.781 1 98.88 202 LEU A CA 1
ATOM 1561 C C . LEU A 1 202 ? 9.406 -18.938 -12.648 1 98.88 202 LEU A C 1
ATOM 1563 O O . LEU A 1 202 ? 9.602 -18.125 -11.734 1 98.88 202 LEU A O 1
ATOM 1567 N N . SER A 1 203 ? 8.328 -19.688 -12.695 1 98.5 203 SER A N 1
ATOM 1568 C CA . SER A 1 203 ? 7.273 -19.625 -11.688 1 98.5 203 SER A CA 1
ATOM 1569 C C . SER A 1 203 ? 7.254 -20.891 -10.836 1 98.5 203 SER A C 1
ATOM 1571 O O . SER A 1 203 ? 7.086 -22 -11.367 1 98.5 203 SER A O 1
ATOM 1573 N N . LEU A 1 204 ? 7.348 -20.75 -9.578 1 98.5 204 LEU A N 1
ATOM 1574 C CA . LEU A 1 204 ? 7.484 -21.891 -8.672 1 98.5 204 LEU A CA 1
ATOM 1575 C C . LEU A 1 204 ? 6.125 -22.312 -8.133 1 98.5 204 LEU A C 1
ATOM 1577 O O . LEU A 1 204 ? 5.09 -22.016 -8.727 1 98.5 204 LEU A O 1
ATOM 1581 N N . THR A 1 205 ? 6.125 -23.219 -7.117 1 96.75 205 THR A N 1
ATOM 1582 C CA . THR A 1 205 ? 4.895 -23.656 -6.465 1 96.75 205 THR A CA 1
ATOM 1583 C C . THR A 1 205 ? 4.891 -23.25 -4.996 1 96.75 205 THR A C 1
ATOM 1585 O O . THR A 1 205 ? 5.949 -23.047 -4.398 1 96.75 205 THR A O 1
ATOM 1588 N N . ASP A 1 206 ? 3.76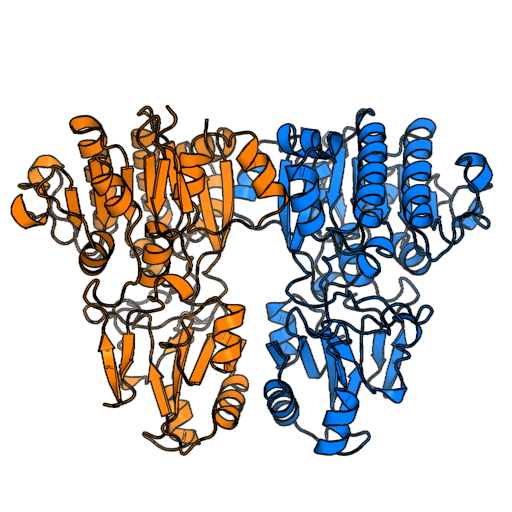6 -23.125 -4.469 1 96.06 206 ASP A N 1
ATOM 1589 C CA . ASP A 1 206 ? 3.65 -22.641 -3.096 1 96.06 206 ASP A CA 1
ATOM 1590 C C . ASP A 1 206 ? 3.412 -23.797 -2.125 1 96.06 206 ASP A C 1
ATOM 1592 O O . ASP A 1 206 ? 2.84 -23.594 -1.05 1 96.06 206 ASP A O 1
ATOM 1596 N N . PHE A 1 207 ? 3.816 -24.984 -2.438 1 94.69 207 PHE A N 1
ATOM 1597 C CA . PHE A 1 207 ? 3.633 -26.172 -1.596 1 94.69 207 PHE A CA 1
ATOM 1598 C C . PHE A 1 207 ? 4.246 -25.953 -0.218 1 94.69 207 PHE A C 1
ATOM 1600 O O . PHE A 1 207 ? 3.586 -26.156 0.802 1 94.69 207 PHE A O 1
ATOM 1607 N N . VAL A 1 208 ? 5.457 -25.484 -0.228 1 96 208 VAL A N 1
ATOM 1608 C CA . VAL A 1 208 ? 6.191 -25.312 1.021 1 96 208 VAL A CA 1
ATOM 1609 C C . VAL A 1 208 ? 5.488 -24.281 1.898 1 96 208 VAL A C 1
ATOM 1611 O O . VAL A 1 208 ? 5.312 -24.5 3.1 1 96 208 VAL A O 1
ATOM 1614 N N . GLN A 1 209 ? 5.043 -23.219 1.361 1 96.31 209 GLN A N 1
ATOM 1615 C CA . GLN A 1 209 ? 4.449 -22.125 2.129 1 96.31 209 GLN A CA 1
ATOM 1616 C C . GLN A 1 209 ? 3.074 -22.516 2.664 1 96.31 209 GLN A C 1
ATOM 1618 O O . GLN A 1 209 ? 2.652 -22.031 3.715 1 96.31 209 GLN A O 1
ATOM 1623 N N . HIS A 1 210 ? 2.379 -23.391 1.929 1 94.31 210 HIS A N 1
ATOM 1624 C CA . HIS A 1 210 ? 1.119 -23.906 2.447 1 94.31 210 HIS A CA 1
ATOM 1625 C C . HIS A 1 210 ? 1.352 -24.812 3.652 1 94.31 210 HIS A C 1
ATOM 1627 O O . HIS A 1 210 ? 0.527 -24.859 4.566 1 94.31 210 HIS A O 1
ATOM 1633 N N . LYS A 1 211 ? 2.418 -25.5 3.639 1 93.19 211 LYS A N 1
ATOM 1634 C CA . LYS A 1 211 ? 2.617 -26.578 4.59 1 93.19 211 LYS A CA 1
ATOM 1635 C C . LYS A 1 211 ? 3.365 -26.109 5.828 1 93.19 211 LYS A C 1
ATOM 1637 O O . LYS A 1 211 ? 3.096 -26.562 6.941 1 93.19 211 LYS A O 1
ATOM 1642 N N . TRP A 1 212 ? 4.336 -25.203 5.633 1 95.38 212 TRP A N 1
ATOM 1643 C CA . TRP A 1 212 ? 5.207 -24.844 6.75 1 95.38 212 TRP A CA 1
ATOM 1644 C C . TRP A 1 212 ? 5.246 -23.328 6.945 1 95.38 212 TRP A C 1
ATOM 1646 O O . TRP A 1 212 ? 5.41 -22.578 5.984 1 95.38 212 TRP A O 1
ATOM 1656 N N . ALA A 1 213 ? 5.117 -22.891 8.203 1 95.75 213 ALA A N 1
ATOM 1657 C CA . ALA A 1 213 ? 5.258 -21.5 8.602 1 95.75 213 ALA A CA 1
ATOM 1658 C C . ALA A 1 213 ? 6.715 -21.047 8.508 1 95.75 213 ALA A C 1
ATOM 1660 O O . ALA A 1 213 ? 7.625 -21.875 8.453 1 95.75 213 ALA A O 1
ATOM 1661 N N . PRO A 1 214 ? 6.941 -19.719 8.5 1 95.62 214 PRO A N 1
ATOM 1662 C CA . PRO A 1 214 ? 8.289 -19.172 8.344 1 95.62 214 PRO A CA 1
ATOM 1663 C C . PRO A 1 214 ? 9.25 -19.656 9.43 1 95.62 214 PRO A C 1
ATOM 1665 O O . PRO A 1 214 ? 10.469 -19.703 9.219 1 95.62 214 PRO A O 1
ATOM 1668 N N . GLU A 1 215 ? 8.758 -20.078 10.539 1 94.94 215 GLU A N 1
ATOM 1669 C CA . GLU A 1 215 ? 9.625 -20.453 11.656 1 94.94 215 GLU A CA 1
ATOM 1670 C C . GLU A 1 215 ? 10.055 -21.906 11.555 1 94.94 215 GLU A C 1
ATOM 1672 O O . GLU A 1 215 ? 10.953 -22.344 12.273 1 94.94 215 GLU A O 1
ATOM 1677 N N . GLU A 1 216 ? 9.414 -22.656 10.695 1 95.75 216 GLU A N 1
ATOM 1678 C CA . GLU A 1 216 ? 9.656 -24.094 10.625 1 95.75 216 GLU A CA 1
ATOM 1679 C C . GLU A 1 216 ? 10.906 -24.406 9.797 1 95.75 216 GLU A C 1
ATOM 1681 O O . GLU A 1 216 ? 11.203 -23.703 8.828 1 95.75 216 GLU A O 1
ATOM 1686 N N . ALA A 1 217 ? 11.562 -25.469 10.117 1 97.31 217 ALA A N 1
ATOM 1687 C CA . ALA A 1 217 ? 12.867 -25.828 9.555 1 97.31 217 ALA A CA 1
ATOM 1688 C C . ALA A 1 217 ? 12.758 -26.125 8.062 1 97.31 217 ALA A C 1
ATOM 1690 O O . ALA A 1 217 ? 13.68 -25.844 7.301 1 97.31 217 ALA A O 1
ATOM 1691 N N . GLN A 1 218 ? 11.703 -26.734 7.641 1 97.25 218 GLN A N 1
ATOM 1692 C CA . GLN A 1 218 ? 11.523 -27.094 6.234 1 97.25 218 GLN A CA 1
ATOM 1693 C C . GLN A 1 218 ? 11.453 -25.844 5.359 1 97.25 218 GLN A C 1
ATOM 1695 O O . GLN A 1 218 ? 12 -25.812 4.258 1 97.25 218 GLN A O 1
ATOM 1700 N N . ALA A 1 219 ? 10.742 -24.828 5.875 1 97.75 219 ALA A N 1
ATOM 1701 C CA . ALA A 1 219 ? 10.664 -23.562 5.141 1 97.75 219 ALA A CA 1
ATOM 1702 C C . ALA A 1 219 ? 12.039 -22.922 5.004 1 97.75 219 ALA A C 1
ATOM 1704 O O . ALA A 1 219 ? 12.406 -22.453 3.924 1 97.75 219 ALA A O 1
ATOM 1705 N N . ARG A 1 220 ? 12.781 -22.938 6.062 1 98 220 ARG A N 1
ATOM 1706 C CA . ARG A 1 220 ? 14.133 -22.391 6.039 1 98 220 ARG A CA 1
ATOM 1707 C C . ARG A 1 220 ? 15 -23.125 5.016 1 98 220 ARG A C 1
ATOM 1709 O O . ARG A 1 220 ? 15.695 -22.484 4.223 1 98 220 ARG A O 1
ATOM 1716 N N . HIS A 1 221 ? 14.977 -24.453 5.102 1 98.56 221 HIS A N 1
ATOM 1717 C CA . HIS A 1 221 ? 15.742 -25.266 4.168 1 98.56 221 HIS A CA 1
ATOM 1718 C C . HIS A 1 221 ? 15.391 -24.938 2.723 1 98.56 221 HIS A C 1
ATOM 1720 O O . HIS A 1 221 ? 16.281 -24.75 1.888 1 98.56 221 HIS A O 1
ATOM 1726 N N . PHE A 1 222 ? 14.156 -24.859 2.453 1 98.62 222 PHE A N 1
ATOM 1727 C CA . PHE A 1 222 ? 13.672 -24.562 1.11 1 98.62 222 PHE A CA 1
ATOM 1728 C C . PHE A 1 222 ? 14.211 -23.203 0.641 1 98.62 222 PHE A C 1
ATOM 1730 O O . PHE A 1 222 ? 14.75 -23.094 -0.46 1 98.62 222 PHE A O 1
ATOM 1737 N N . TYR A 1 223 ? 14.117 -22.141 1.439 1 98.69 223 TYR A N 1
ATOM 1738 C CA . TYR A 1 223 ? 14.547 -20.812 1.05 1 98.69 223 TYR A CA 1
ATOM 1739 C C . TYR A 1 223 ? 16.062 -20.75 0.89 1 98.69 223 TYR A C 1
ATOM 1741 O O . TYR A 1 223 ? 16.578 -19.969 0.079 1 98.69 223 TYR A O 1
ATOM 1749 N N . GLN A 1 224 ? 16.766 -21.516 1.654 1 98.81 224 GLN A N 1
ATOM 1750 C CA . GLN A 1 224 ? 18.203 -21.609 1.46 1 98.81 224 GLN A CA 1
ATOM 1751 C C . GLN A 1 224 ? 18.547 -22.219 0.102 1 98.81 224 GLN A C 1
ATOM 1753 O O . GLN A 1 224 ? 19.484 -21.781 -0.563 1 98.81 224 GLN A O 1
ATOM 1758 N N . ARG A 1 225 ? 17.797 -23.25 -0.281 1 98.81 225 ARG A N 1
ATOM 1759 C CA . ARG A 1 225 ? 17.984 -23.844 -1.6 1 98.81 225 ARG A CA 1
ATOM 1760 C C . ARG A 1 225 ? 17.656 -22.844 -2.703 1 98.81 225 ARG A C 1
ATOM 1762 O O . ARG A 1 225 ? 18.344 -22.781 -3.721 1 98.81 225 ARG A O 1
ATOM 1769 N N . LEU A 1 226 ? 16.562 -22.109 -2.535 1 98.88 226 LEU A N 1
ATOM 1770 C CA . LEU A 1 226 ? 16.234 -21.047 -3.477 1 98.88 226 LEU A CA 1
ATOM 1771 C C . LEU A 1 226 ? 17.375 -20.047 -3.574 1 98.88 226 LEU A C 1
ATOM 1773 O O . LEU A 1 226 ? 17.812 -19.688 -4.676 1 98.88 226 LEU A O 1
ATOM 1777 N N . ASP A 1 227 ? 17.828 -19.609 -2.396 1 98.88 227 ASP A N 1
ATOM 1778 C CA . ASP A 1 227 ? 18.906 -18.625 -2.324 1 98.88 227 ASP A CA 1
ATOM 1779 C C . ASP A 1 227 ? 20.125 -19.094 -3.098 1 98.88 227 ASP A C 1
ATOM 1781 O O . ASP A 1 227 ? 20.734 -18.328 -3.846 1 98.88 227 ASP A O 1
ATOM 1785 N N . ASP A 1 228 ? 20.484 -20.344 -2.922 1 98.88 228 ASP A N 1
ATOM 1786 C CA . ASP A 1 228 ? 21.609 -20.938 -3.641 1 98.88 228 ASP A CA 1
ATOM 1787 C C . ASP A 1 228 ? 21.391 -20.875 -5.148 1 98.88 228 ASP A C 1
ATOM 1789 O O . ASP A 1 228 ? 22.297 -20.484 -5.898 1 98.88 228 ASP A O 1
ATOM 1793 N N . ALA A 1 229 ? 20.25 -21.266 -5.609 1 98.94 229 ALA A N 1
ATOM 1794 C CA . ALA A 1 229 ? 19.922 -21.234 -7.031 1 98.94 229 ALA A CA 1
ATOM 1795 C C . ALA A 1 229 ? 19.969 -19.812 -7.578 1 98.94 229 ALA A C 1
ATOM 1797 O O . ALA A 1 229 ? 20.484 -19.578 -8.664 1 98.94 229 ALA A O 1
ATOM 1798 N N . PHE A 1 230 ? 19.422 -18.859 -6.824 1 98.94 230 PHE A N 1
ATOM 1799 C CA . PHE A 1 230 ? 19.438 -17.469 -7.238 1 98.94 230 PHE A CA 1
ATOM 1800 C C . PHE A 1 230 ? 20.859 -16.953 -7.367 1 98.94 230 PHE A C 1
ATOM 1802 O O . PHE A 1 230 ? 21.172 -16.172 -8.281 1 98.94 230 PHE A O 1
ATOM 1809 N N . GLY A 1 231 ? 21.688 -17.344 -6.402 1 98.88 231 GLY A N 1
ATOM 1810 C CA . GLY A 1 231 ? 23.094 -17 -6.496 1 98.88 231 GLY A CA 1
ATOM 1811 C C . GLY A 1 231 ? 23.75 -17.5 -7.773 1 98.88 231 GLY A C 1
ATOM 1812 O O . GLY A 1 231 ? 24.5 -16.766 -8.414 1 98.88 231 GLY A O 1
ATOM 1813 N N . ARG A 1 232 ? 23.469 -18.703 -8.148 1 98.81 232 ARG A N 1
ATOM 1814 C CA . ARG A 1 232 ? 24.031 -19.297 -9.359 1 98.81 232 ARG A CA 1
ATOM 1815 C C . ARG A 1 232 ? 23.516 -18.594 -10.602 1 98.81 232 ARG A C 1
ATOM 1817 O O . ARG A 1 232 ? 24.266 -18.375 -11.555 1 98.81 232 ARG A O 1
ATOM 1824 N N . LEU A 1 233 ? 22.234 -18.234 -10.609 1 98.81 233 LEU A N 1
ATOM 1825 C CA . LEU A 1 233 ? 21.719 -17.422 -11.711 1 98.81 233 LEU A CA 1
ATOM 1826 C C . LEU A 1 233 ? 22.469 -16.109 -11.812 1 98.81 233 LEU A C 1
ATOM 1828 O O . LEU A 1 233 ? 22.906 -15.727 -12.898 1 98.81 233 LEU A O 1
ATOM 1832 N N . ALA A 1 234 ? 22.625 -15.5 -10.688 1 98.31 234 ALA A N 1
ATOM 1833 C CA . ALA A 1 234 ? 23.188 -14.148 -10.648 1 98.31 234 ALA A CA 1
ATOM 1834 C C . ALA A 1 234 ? 24.688 -14.172 -10.945 1 98.31 234 ALA A C 1
ATOM 1836 O O . ALA A 1 234 ? 25.312 -13.125 -11.133 1 98.31 234 ALA A O 1
ATOM 1837 N N . GLN A 1 235 ? 25.297 -15.328 -10.898 1 97.56 235 GLN A N 1
ATOM 1838 C CA . GLN A 1 235 ? 26.688 -15.453 -11.289 1 97.56 235 GLN A CA 1
ATOM 1839 C C . GLN A 1 235 ? 26.875 -15.203 -12.781 1 97.56 235 GLN A C 1
ATOM 1841 O O . GLN A 1 235 ? 27.969 -14.875 -13.242 1 97.56 235 GLN A O 1
ATOM 1846 N N . GLU A 1 236 ? 25.781 -15.453 -13.461 1 96.88 236 GLU A N 1
ATOM 1847 C CA . GLU A 1 236 ? 25.781 -15.086 -14.875 1 96.88 236 GLU A CA 1
ATOM 1848 C C . GLU A 1 236 ? 25.562 -13.586 -15.055 1 96.88 236 GLU A C 1
ATOM 1850 O O . GLU A 1 236 ? 25.172 -12.891 -14.117 1 96.88 236 GLU A O 1
ATOM 1855 N N . ASP A 1 237 ? 26.047 -13.016 -16.125 1 97.06 237 ASP A N 1
ATOM 1856 C CA . ASP A 1 237 ? 25.797 -11.602 -16.406 1 97.06 237 ASP A CA 1
ATOM 1857 C C . ASP A 1 237 ? 24.359 -11.367 -16.844 1 97.06 237 ASP A C 1
ATOM 1859 O O . ASP A 1 237 ? 24.078 -11.227 -18.047 1 97.06 237 ASP A O 1
ATOM 1863 N N . ILE A 1 238 ? 23.453 -11.383 -15.82 1 98.62 238 ILE A N 1
ATOM 1864 C CA . ILE A 1 238 ? 22.031 -11.25 -16.109 1 98.62 238 ILE A CA 1
ATOM 1865 C C . ILE A 1 238 ? 21.422 -10.172 -15.211 1 98.62 238 ILE A C 1
ATOM 1867 O O . ILE A 1 238 ? 22.078 -9.695 -14.273 1 98.62 238 ILE A O 1
ATOM 1871 N N . VAL A 1 239 ? 20.234 -9.695 -15.516 1 98.75 239 VAL A N 1
ATOM 1872 C CA . VAL A 1 239 ? 19.328 -9.039 -14.57 1 98.75 239 VAL A CA 1
ATOM 1873 C C . VAL A 1 239 ? 18.375 -10.062 -13.969 1 98.75 239 VAL A C 1
ATOM 1875 O O . VAL A 1 239 ? 17.656 -10.75 -14.695 1 98.75 239 VAL A O 1
ATOM 1878 N N . LEU A 1 240 ? 18.453 -10.219 -12.695 1 98.94 240 LEU A N 1
ATOM 1879 C CA . LEU A 1 240 ? 17.578 -11.125 -11.969 1 98.94 240 LEU A CA 1
ATOM 1880 C C . LEU A 1 240 ? 16.516 -10.352 -11.195 1 98.94 240 LEU A C 1
ATOM 1882 O O . LEU A 1 240 ? 16.828 -9.438 -10.438 1 98.94 240 LEU A O 1
ATOM 1886 N N . GLY A 1 241 ? 15.266 -10.586 -11.484 1 98.88 241 GLY A N 1
ATOM 1887 C CA . GLY A 1 241 ? 14.148 -10.094 -10.703 1 98.88 241 GLY A CA 1
ATOM 1888 C C . GLY A 1 241 ? 13.453 -11.172 -9.898 1 98.88 241 GLY A C 1
ATOM 1889 O O . GLY A 1 241 ? 13.086 -12.219 -10.445 1 98.88 241 GLY A O 1
ATOM 1890 N N . LEU A 1 242 ? 13.336 -10.977 -8.609 1 98.94 242 LEU A N 1
ATOM 1891 C CA . LEU A 1 242 ? 12.617 -11.875 -7.719 1 98.94 242 LEU A CA 1
ATOM 1892 C C . LEU A 1 242 ? 11.344 -11.227 -7.199 1 98.94 242 LEU A C 1
ATOM 1894 O O . LEU A 1 242 ? 11.375 -10.102 -6.691 1 98.94 242 LEU A O 1
ATOM 1898 N N . THR A 1 243 ? 10.219 -11.859 -7.344 1 98.88 243 THR A N 1
ATOM 1899 C CA . THR A 1 243 ? 8.945 -11.438 -6.777 1 98.88 243 THR A CA 1
ATOM 1900 C C . THR A 1 243 ? 8.102 -12.648 -6.371 1 98.88 243 THR A C 1
ATOM 1902 O O . THR A 1 243 ? 8.617 -13.766 -6.273 1 98.88 243 THR A O 1
ATOM 1905 N N . ALA A 1 244 ? 6.895 -12.43 -5.934 1 98.81 244 ALA A N 1
ATOM 1906 C CA . ALA A 1 244 ? 5.902 -13.469 -5.652 1 98.81 244 ALA A CA 1
ATOM 1907 C C . ALA A 1 244 ? 4.539 -13.086 -6.223 1 98.81 244 ALA A C 1
ATOM 1909 O O . ALA A 1 244 ? 4.316 -11.938 -6.605 1 98.81 244 ALA A O 1
ATOM 1910 N N . ASP A 1 245 ? 3.762 -14.062 -6.375 1 98.5 245 ASP A N 1
ATOM 1911 C CA . ASP A 1 245 ? 2.404 -13.812 -6.848 1 98.5 245 ASP A CA 1
ATOM 1912 C C . ASP A 1 245 ? 1.481 -13.43 -5.695 1 98.5 245 ASP A C 1
ATOM 1914 O O . ASP A 1 245 ? 0.531 -12.664 -5.879 1 98.5 245 ASP A O 1
ATOM 1918 N N . HIS A 1 246 ? 1.712 -13.93 -4.559 1 98.62 246 HIS A N 1
ATOM 1919 C CA . HIS A 1 246 ? 0.957 -13.602 -3.354 1 98.62 246 HIS A CA 1
ATOM 1920 C C . HIS A 1 246 ? 1.727 -14 -2.098 1 98.62 246 HIS A C 1
ATOM 1922 O O . HIS A 1 246 ? 2.734 -14.703 -2.178 1 98.62 246 HIS A O 1
ATOM 1928 N N . GLY A 1 247 ? 1.21 -13.453 -0.936 1 98.5 247 GLY A N 1
ATOM 1929 C CA . GLY A 1 247 ? 1.697 -13.922 0.35 1 98.5 247 GLY A CA 1
ATOM 1930 C C . GLY A 1 247 ? 1.006 -15.188 0.822 1 98.5 247 GLY A C 1
ATOM 1931 O O . GLY A 1 247 ? 0.515 -15.977 0.009 1 98.5 247 GLY A O 1
ATOM 1932 N N . MET A 1 248 ? 1.089 -15.445 2.072 1 98.19 248 MET A N 1
ATOM 1933 C CA . MET A 1 248 ? 0.53 -16.625 2.738 1 98.19 248 MET A CA 1
ATOM 1934 C C . MET A 1 248 ? 0.146 -16.297 4.18 1 98.19 248 MET A C 1
ATOM 1936 O O . MET A 1 248 ? 0.893 -15.625 4.887 1 98.19 248 MET A O 1
ATOM 1940 N N . SER A 1 249 ? -1.03 -16.719 4.574 1 97.44 249 SER A N 1
ATOM 1941 C CA . SER A 1 249 ? -1.463 -16.422 5.938 1 97.44 249 SER A CA 1
ATOM 1942 C C . SER A 1 249 ? -1.913 -17.672 6.664 1 97.44 249 SER A C 1
ATOM 1944 O O . SER A 1 249 ? -2.453 -18.594 6.043 1 97.44 249 SER A O 1
ATOM 1946 N N . ASP A 1 250 ? -1.662 -17.703 7.941 1 97.06 250 ASP A N 1
ATOM 1947 C CA . ASP A 1 250 ? -2.223 -18.719 8.82 1 97.06 250 ASP A CA 1
ATOM 1948 C C . ASP A 1 250 ? -3.719 -18.5 9.023 1 97.06 250 ASP A C 1
ATOM 1950 O O . ASP A 1 250 ? -4.137 -17.469 9.531 1 97.06 250 ASP A O 1
ATOM 1954 N N . LYS A 1 251 ? -4.531 -19.516 8.703 1 96.94 251 LYS A N 1
ATOM 1955 C CA . LYS A 1 251 ? -5.984 -19.406 8.773 1 96.94 251 LYS A CA 1
ATOM 1956 C C . LYS A 1 251 ? -6.559 -20.375 9.789 1 96.94 251 LYS A C 1
ATOM 1958 O O . LYS A 1 251 ? -7.645 -20.938 9.586 1 96.94 251 LYS A O 1
ATOM 1963 N N . SER A 1 252 ? -5.82 -20.594 10.82 1 95.44 252 SER A N 1
ATOM 1964 C CA . SER A 1 252 ? -6.254 -21.5 11.883 1 95.44 252 SER A CA 1
ATOM 1965 C C . SER A 1 252 ? -6.504 -20.75 13.188 1 95.44 252 SER A C 1
ATOM 1967 O O . SER A 1 252 ? -5.922 -19.688 13.414 1 95.44 252 SER A O 1
ATOM 1969 N N . ASP A 1 253 ? -7.363 -21.328 13.977 1 93.44 253 ASP A N 1
ATOM 1970 C CA . ASP A 1 253 ? -7.648 -20.719 15.273 1 93.44 253 ASP A CA 1
ATOM 1971 C C . ASP A 1 253 ? -6.633 -21.156 16.328 1 93.44 253 ASP A C 1
ATOM 1973 O O . ASP A 1 253 ? -5.617 -21.766 15.992 1 93.44 253 ASP A O 1
ATOM 1977 N N . ALA A 1 254 ? -6.871 -20.703 17.562 1 91.88 254 ALA A N 1
ATOM 1978 C CA . ALA A 1 254 ? -5.93 -20.953 18.641 1 91.88 254 ALA A CA 1
ATOM 1979 C C . ALA A 1 254 ? -5.758 -22.453 18.875 1 91.88 254 ALA A C 1
ATOM 1981 O O . ALA A 1 254 ? -4.691 -22.906 19.297 1 91.88 254 ALA A O 1
ATOM 1982 N N . ALA A 1 255 ? -6.816 -23.312 18.594 1 92.38 255 ALA A N 1
ATOM 1983 C CA . ALA A 1 255 ? -6.777 -24.75 18.781 1 92.38 255 ALA A CA 1
ATOM 1984 C C . ALA A 1 255 ? -6.125 -25.453 17.594 1 92.38 255 ALA A C 1
ATOM 1986 O O . ALA A 1 255 ? -5.941 -26.672 17.594 1 92.38 255 ALA A O 1
ATOM 1987 N N . GLY A 1 256 ? -5.777 -24.656 16.562 1 91.56 256 GLY A N 1
ATOM 1988 C CA . GLY A 1 256 ? -5.117 -25.219 15.383 1 91.56 256 GLY A CA 1
ATOM 1989 C C . GLY A 1 256 ? -6.09 -25.672 14.312 1 91.56 256 GLY A C 1
ATOM 1990 O O . GLY A 1 256 ? -5.684 -26.219 13.281 1 91.56 256 GLY A O 1
ATOM 1991 N N . GLU A 1 257 ? -7.352 -25.469 14.539 1 92.81 257 GLU A N 1
ATOM 1992 C CA . GLU A 1 257 ? -8.367 -25.844 13.562 1 92.81 257 GLU A CA 1
ATOM 1993 C C . GLU A 1 257 ? -8.578 -24.734 12.531 1 92.81 257 GLU A C 1
ATOM 1995 O O . GLU A 1 257 ? -8.461 -23.547 12.852 1 92.81 257 GLU A O 1
ATOM 2000 N N . PRO A 1 258 ? -8.898 -25.156 11.32 1 94 258 PRO A N 1
ATOM 2001 C CA . PRO A 1 258 ? -9.172 -24.125 10.32 1 94 258 PRO A CA 1
ATOM 2002 C C . PRO A 1 258 ? -10.297 -23.172 10.742 1 94 258 PRO A C 1
ATOM 2004 O O . PRO A 1 258 ? -11.328 -23.625 11.25 1 94 258 PRO A O 1
ATOM 2007 N N . ASN A 1 259 ? -10.07 -21.906 10.664 1 95.88 259 ASN A N 1
ATOM 2008 C CA . ASN A 1 259 ? -11.062 -20.875 10.898 1 95.88 259 ASN A CA 1
ATOM 2009 C C . ASN A 1 259 ? -11.852 -20.547 9.633 1 95.88 259 ASN A C 1
ATOM 2011 O O . ASN A 1 259 ? -11.523 -19.609 8.914 1 95.88 259 ASN A O 1
ATOM 2015 N N . VAL A 1 260 ? -12.977 -21.359 9.367 1 96.56 260 VAL A N 1
ATOM 2016 C CA . VAL A 1 260 ? -13.625 -21.328 8.062 1 96.56 260 VAL A CA 1
ATOM 2017 C C . VAL A 1 260 ? -15.047 -20.781 8.211 1 96.56 260 VAL A C 1
ATOM 2019 O O . VAL A 1 260 ? -15.766 -21.156 9.133 1 96.56 260 VAL A O 1
ATOM 2022 N N . ILE A 1 261 ? -15.406 -19.859 7.391 1 98.06 261 ILE A N 1
ATOM 2023 C CA . ILE A 1 261 ? -16.797 -19.469 7.176 1 98.06 261 ILE A CA 1
ATOM 2024 C C . ILE A 1 261 ? -17.375 -20.25 6.008 1 98.06 261 ILE A C 1
ATOM 2026 O O . ILE A 1 261 ? -16.922 -20.125 4.871 1 98.06 261 ILE A O 1
ATOM 2030 N N . TRP A 1 262 ? -18.328 -21.094 6.293 1 97.88 262 TRP A N 1
ATOM 2031 C CA . TRP A 1 262 ? -19.031 -21.828 5.238 1 97.88 262 TRP A CA 1
ATOM 2032 C C . TRP A 1 262 ? -20.172 -20.984 4.676 1 97.88 262 TRP A C 1
ATOM 2034 O O . TRP A 1 262 ? -21.328 -21.172 5.055 1 97.88 262 TRP A O 1
ATOM 2044 N N . LEU A 1 263 ? -19.844 -20.156 3.703 1 98.56 263 LEU A N 1
ATOM 2045 C CA . LEU A 1 263 ? -20.688 -19.016 3.33 1 98.56 263 LEU A CA 1
ATOM 2046 C C . LEU A 1 263 ? -21.938 -19.5 2.594 1 98.56 263 LEU A C 1
ATOM 2048 O O . LEU A 1 263 ? -23.031 -18.953 2.791 1 98.56 263 LEU A O 1
ATOM 2052 N N . GLN A 1 264 ? -21.781 -20.5 1.71 1 98.06 264 GLN A N 1
ATOM 2053 C CA . GLN A 1 264 ? -22.969 -21 1.01 1 98.06 264 GLN A CA 1
ATOM 2054 C C . GLN A 1 264 ? -24 -21.562 1.99 1 98.06 264 GLN A C 1
ATOM 2056 O O . GLN A 1 264 ? -25.188 -21.328 1.835 1 98.06 264 GLN A O 1
ATOM 2061 N N . ASP A 1 265 ? -23.531 -22.328 2.973 1 98.38 265 ASP A N 1
ATOM 2062 C CA . ASP A 1 265 ? -24.422 -22.875 3.984 1 98.38 265 ASP A CA 1
ATOM 2063 C C . ASP A 1 265 ? -25.188 -21.766 4.703 1 98.38 265 ASP A C 1
ATOM 2065 O O . ASP A 1 265 ? -26.391 -21.859 4.914 1 98.38 265 ASP A O 1
ATOM 2069 N N . ILE A 1 266 ? -24.5 -20.734 5.051 1 98.56 266 ILE A N 1
ATOM 2070 C CA . ILE A 1 266 ? -25.078 -19.609 5.785 1 98.56 266 ILE A CA 1
ATOM 2071 C C . ILE A 1 266 ? -26.109 -18.922 4.918 1 98.56 266 ILE A C 1
ATOM 2073 O O . ILE A 1 266 ? -27.219 -18.625 5.375 1 98.56 266 ILE A O 1
ATOM 2077 N N . LEU A 1 267 ? -25.766 -18.672 3.648 1 98.5 267 LEU A N 1
ATOM 2078 C CA . LEU A 1 267 ? -26.672 -17.938 2.758 1 98.5 267 LEU A CA 1
ATOM 2079 C C . LEU A 1 267 ? -27.875 -18.797 2.4 1 98.5 267 LEU A C 1
ATOM 2081 O O . LEU A 1 267 ? -28.984 -18.281 2.254 1 98.5 267 LEU A O 1
ATOM 2085 N N . ASP A 1 268 ? -27.672 -20.109 2.301 1 98.31 268 ASP A N 1
ATOM 2086 C CA . ASP A 1 268 ? -28.781 -21.016 2.064 1 98.31 268 ASP A CA 1
ATOM 2087 C C . ASP A 1 268 ? -29.766 -21 3.23 1 98.31 268 ASP A C 1
ATOM 2089 O O . ASP A 1 268 ? -30.984 -21 3.025 1 98.31 268 ASP A O 1
ATOM 2093 N N . ALA A 1 269 ? -29.234 -21.031 4.379 1 98.25 269 ALA A N 1
ATOM 2094 C CA . ALA A 1 269 ? -30.094 -20.984 5.566 1 98.25 269 ALA A CA 1
ATOM 2095 C C . ALA A 1 269 ? -30.875 -19.688 5.637 1 98.25 269 ALA A C 1
ATOM 2097 O O . ALA A 1 269 ? -32.031 -19.672 6.062 1 98.25 269 ALA A O 1
ATOM 2098 N N . GLU A 1 270 ? -30.281 -18.625 5.207 1 97.56 270 GLU A N 1
ATOM 2099 C CA . GLU A 1 270 ? -30.875 -17.312 5.328 1 97.56 270 GLU A CA 1
ATOM 2100 C C . GLU A 1 270 ? -31.875 -17.047 4.207 1 97.56 270 GLU A C 1
ATOM 2102 O O . GLU A 1 270 ? -32.969 -16.562 4.453 1 97.56 270 GLU A O 1
ATOM 2107 N N . PHE A 1 271 ? -31.516 -17.391 2.953 1 97.81 271 PHE A N 1
ATOM 2108 C CA . PHE A 1 271 ? -32.281 -16.906 1.809 1 97.81 271 PHE A CA 1
ATOM 2109 C C . PHE A 1 271 ? -32.938 -18.062 1.074 1 97.81 271 PHE A C 1
ATOM 2111 O O . PHE A 1 271 ? -33.781 -17.844 0.192 1 97.81 271 PHE A O 1
ATOM 2118 N N . GLY A 1 272 ? -32.625 -19.234 1.417 1 97.62 272 GLY A N 1
ATOM 2119 C CA . GLY A 1 272 ? -33.094 -20.406 0.704 1 97.62 272 GLY A CA 1
ATOM 2120 C C . GLY A 1 272 ? -32.062 -21 -0.237 1 97.62 272 GLY A C 1
ATOM 2121 O O . GLY A 1 272 ? -31.328 -20.266 -0.904 1 97.62 272 GLY A O 1
ATOM 2122 N N . ALA A 1 273 ? -32.062 -22.359 -0.284 1 96 273 ALA A N 1
ATOM 2123 C CA . ALA A 1 273 ? -31.125 -23.047 -1.151 1 96 273 ALA A CA 1
ATOM 2124 C C . ALA A 1 273 ? -31.328 -22.672 -2.613 1 96 273 ALA A C 1
ATOM 2126 O O . ALA A 1 273 ? -32.469 -22.641 -3.1 1 96 273 ALA A O 1
ATOM 2127 N N . GLY A 1 274 ? -30.203 -22.297 -3.279 1 93.38 274 GLY A N 1
ATOM 2128 C CA . GLY A 1 274 ? -30.266 -22.031 -4.707 1 93.38 274 GLY A CA 1
ATOM 2129 C C . GLY A 1 274 ? -30.453 -20.562 -5.039 1 93.38 274 GLY A C 1
ATOM 2130 O O . GLY A 1 274 ? -30.25 -20.156 -6.18 1 93.38 274 GLY A O 1
ATOM 2131 N N . GLU A 1 275 ? -30.781 -19.766 -4.094 1 96.5 275 GLU A N 1
ATOM 2132 C CA . GLU A 1 275 ? -31.047 -18.344 -4.352 1 96.5 275 GLU A CA 1
ATOM 2133 C C . GLU A 1 275 ? -29.75 -17.578 -4.602 1 96.5 275 GLU A C 1
ATOM 2135 O O . GLU A 1 275 ? -29.75 -16.562 -5.293 1 96.5 275 GLU A O 1
ATOM 2140 N N . THR A 1 276 ? -28.688 -18.062 -3.998 1 97.06 276 THR A N 1
ATOM 2141 C CA . THR A 1 276 ? -27.344 -17.516 -4.207 1 97.06 276 THR A CA 1
ATOM 2142 C C . THR A 1 276 ? -26.359 -18.641 -4.531 1 97.06 276 THR A C 1
ATOM 2144 O O . THR A 1 276 ? -26.625 -19.812 -4.273 1 97.06 276 THR A O 1
ATOM 2147 N N . THR A 1 277 ? -25.297 -18.281 -5.172 1 96.38 277 THR A N 1
ATOM 2148 C CA . THR A 1 277 ? -24.219 -19.219 -5.449 1 96.38 277 THR A CA 1
ATOM 2149 C C . THR A 1 277 ? -22.875 -18.625 -5.047 1 96.38 277 THR A C 1
ATOM 2151 O O . THR A 1 277 ? -22.516 -17.531 -5.492 1 96.38 277 THR A O 1
ATOM 2154 N N . VAL A 1 278 ? -22.172 -19.344 -4.156 1 96.44 278 VAL A N 1
ATOM 2155 C CA . VAL A 1 278 ? -20.828 -18.938 -3.734 1 96.44 278 VAL A CA 1
ATOM 2156 C C . VAL A 1 278 ? -19.781 -19.672 -4.578 1 96.44 278 VAL A C 1
ATOM 2158 O O . VAL A 1 278 ? -19.797 -20.906 -4.672 1 96.44 278 VAL A O 1
ATOM 2161 N N . ILE A 1 279 ? -18.906 -18.906 -5.195 1 95 279 ILE A N 1
ATOM 2162 C CA . ILE A 1 279 ? -17.781 -19.469 -5.953 1 95 279 ILE A CA 1
ATOM 2163 C C . ILE A 1 279 ? -16.469 -19.125 -5.25 1 95 279 ILE A C 1
ATOM 2165 O O . ILE A 1 279 ? -16.234 -17.984 -4.883 1 95 279 ILE A O 1
ATOM 2169 N N . CYS A 1 280 ? -15.695 -20.156 -5 1 94.06 280 CYS A N 1
ATOM 2170 C CA . CYS A 1 280 ? -14.344 -20 -4.48 1 94.06 280 CYS A CA 1
ATOM 2171 C C . CYS A 1 280 ? -13.32 -20.016 -5.613 1 94.06 280 CYS A C 1
ATOM 2173 O O . CYS A 1 280 ? -12.922 -21.094 -6.074 1 94.06 280 CYS A O 1
ATOM 2175 N N . PRO A 1 281 ? -12.82 -18.859 -5.969 1 93.12 281 PRO A N 1
ATOM 2176 C CA . PRO A 1 281 ? -11.977 -18.797 -7.168 1 93.12 281 PRO A CA 1
ATOM 2177 C C . PRO A 1 281 ? -10.625 -19.469 -6.973 1 93.12 281 PRO A C 1
ATOM 2179 O O . PRO A 1 281 ? -9.914 -19.719 -7.949 1 93.12 281 PRO A O 1
ATOM 2182 N N . ILE A 1 282 ? -10.258 -19.766 -5.742 1 91.31 282 ILE A N 1
ATOM 2183 C CA . ILE A 1 282 ? -8.977 -20.391 -5.469 1 91.31 282 ILE A CA 1
ATOM 2184 C C . ILE A 1 282 ? -9.031 -21.875 -5.863 1 91.31 282 ILE A C 1
ATOM 2186 O O . ILE A 1 282 ? -7.996 -22.531 -5.992 1 91.31 282 ILE A O 1
ATOM 2190 N N . THR A 1 283 ? -10.227 -22.422 -5.988 1 81.19 283 THR A N 1
ATOM 2191 C CA . THR A 1 283 ? -10.414 -23.844 -6.246 1 81.19 283 THR A CA 1
ATOM 2192 C C . THR A 1 283 ? -9.742 -24.25 -7.555 1 81.19 283 THR A C 1
ATOM 2194 O O . THR A 1 283 ? -9.82 -23.531 -8.547 1 81.19 283 THR A O 1
ATOM 2197 N N . ASP A 1 284 ? -8.992 -25.328 -7.348 1 71.31 284 ASP A N 1
ATOM 2198 C CA . ASP A 1 284 ? -8.359 -25.906 -8.523 1 71.31 284 ASP A CA 1
ATOM 2199 C C . ASP A 1 284 ? -9.109 -27.156 -8.992 1 71.31 284 ASP A C 1
ATOM 2201 O O . ASP A 1 284 ? -9.523 -27.969 -8.172 1 71.31 284 ASP A O 1
ATOM 2205 N N . ALA A 1 285 ? -9.391 -27.172 -10.25 1 60.09 285 ALA A N 1
ATOM 2206 C CA . ALA A 1 285 ? -10.141 -28.281 -10.812 1 60.09 285 ALA A CA 1
ATOM 2207 C C . ALA A 1 285 ? -9.43 -29.609 -10.555 1 60.09 285 ALA A C 1
ATOM 2209 O O . ALA A 1 285 ? -10.062 -30.672 -10.531 1 60.09 285 ALA A O 1
ATOM 2210 N N . PHE A 1 286 ? -8.219 -29.469 -10.328 1 51.78 286 PHE A N 1
ATOM 2211 C CA . PHE A 1 286 ? -7.445 -30.703 -10.344 1 51.78 286 PHE A CA 1
ATOM 2212 C C . PHE A 1 286 ? -6.895 -31.031 -8.961 1 51.78 286 PHE A C 1
ATOM 2214 O O . PHE A 1 286 ? -6.438 -32.125 -8.711 1 51.78 286 PHE A O 1
ATOM 2221 N N . VAL A 1 287 ? -6.785 -30.016 -8.094 1 57.66 287 VAL A N 1
ATOM 2222 C CA . VAL A 1 287 ? -6.035 -30.25 -6.867 1 57.66 287 VAL A CA 1
ATOM 2223 C C . VAL A 1 287 ? -6.762 -29.625 -5.684 1 57.66 287 VAL A C 1
ATOM 2225 O O . VAL A 1 287 ? -7.254 -28.5 -5.785 1 57.66 287 VAL A O 1
ATOM 2228 N N . ALA A 1 288 ? -7.168 -30.516 -4.57 1 56.31 288 ALA A N 1
ATOM 2229 C CA . ALA A 1 288 ? -7.934 -30.078 -3.408 1 56.31 288 ALA A CA 1
ATOM 2230 C C . ALA A 1 288 ? -7.012 -29.75 -2.236 1 56.31 288 ALA A C 1
ATOM 2232 O O . ALA A 1 288 ? -7.375 -29.969 -1.076 1 56.31 288 ALA A O 1
ATOM 2233 N N . HIS A 1 289 ? -5.703 -29.266 -2.416 1 56.44 289 HIS A N 1
ATOM 2234 C CA . HIS A 1 289 ? -4.75 -29.219 -1.311 1 56.44 289 HIS A CA 1
ATOM 2235 C C . HIS A 1 289 ? -5.211 -28.266 -0.217 1 56.44 289 HIS A C 1
ATOM 2237 O O . HIS A 1 289 ? -4.98 -28.516 0.969 1 56.44 289 HIS A O 1
ATOM 2243 N N . HIS A 1 290 ? -5.621 -27.141 -0.407 1 65.56 290 HIS A N 1
ATOM 2244 C CA . HIS A 1 290 ? -6.023 -26.203 0.629 1 65.56 290 HIS A CA 1
ATOM 2245 C C . HIS A 1 290 ? -7.535 -26.203 0.826 1 65.56 290 HIS A C 1
ATOM 2247 O O . HIS A 1 290 ? -8.109 -25.219 1.304 1 65.56 290 HIS A O 1
ATOM 2253 N N . GLY A 1 291 ? -7.973 -27.344 0.561 1 75.12 291 GLY A N 1
ATOM 2254 C CA . GLY A 1 291 ? -9.406 -27.484 0.741 1 75.12 291 GLY A CA 1
ATOM 2255 C C . GLY A 1 291 ? -10.219 -26.531 -0.114 1 75.12 291 GLY A C 1
ATOM 2256 O O . GLY A 1 291 ? -11.414 -26.328 0.123 1 75.12 291 GLY A O 1
ATOM 2257 N N . ALA A 1 292 ? -9.43 -25.797 -0.982 1 83.88 292 ALA A N 1
ATOM 2258 C CA . ALA A 1 292 ? -10.07 -24.812 -1.853 1 83.88 292 ALA A CA 1
ATOM 2259 C C . ALA A 1 292 ? -10.641 -23.656 -1.042 1 83.88 292 ALA A C 1
ATOM 2261 O O . ALA A 1 292 ? -11.727 -23.141 -1.351 1 83.88 292 ALA A O 1
ATOM 2262 N N . LEU A 1 293 ? -9.938 -23.406 0.053 1 91.25 293 LEU A N 1
ATOM 2263 C CA . LEU A 1 293 ? -10.312 -22.312 0.945 1 91.25 293 LEU A CA 1
ATOM 2264 C C . LEU A 1 293 ? -9.367 -21.141 0.78 1 91.25 293 LEU A C 1
ATOM 2266 O O . LEU A 1 293 ? -8.156 -21.312 0.615 1 91.25 293 LEU A O 1
ATOM 2270 N N . GLY A 1 294 ? -9.906 -19.938 0.712 1 95.06 294 GLY A N 1
ATOM 2271 C CA . GLY A 1 294 ? -9.094 -18.734 0.585 1 95.06 294 GLY A CA 1
ATOM 2272 C C . GLY A 1 294 ? -9.742 -17.5 1.201 1 95.06 294 GLY A C 1
ATOM 2273 O O . GLY A 1 294 ? -10.781 -17.609 1.858 1 95.06 294 GLY A O 1
ATOM 2274 N N . GLY A 1 295 ? -9.055 -16.422 1.108 1 97.62 295 GLY A N 1
ATOM 2275 C CA . GLY A 1 295 ? -9.5 -15.195 1.749 1 97.62 295 GLY A CA 1
ATOM 2276 C C . GLY A 1 295 ? -10.406 -14.359 0.87 1 97.62 295 GLY A C 1
ATOM 2277 O O . GLY A 1 295 ? -10.766 -13.234 1.227 1 97.62 295 GLY A O 1
ATOM 2278 N N . PHE A 1 296 ? -10.836 -14.859 -0.292 1 98.25 296 PHE A N 1
ATOM 2279 C CA . PHE A 1 296 ? -11.68 -14.141 -1.233 1 98.25 296 PHE A CA 1
ATOM 2280 C C . PHE A 1 296 ? -12.672 -15.086 -1.904 1 98.25 296 PHE A C 1
ATOM 2282 O O . PHE A 1 296 ? -12.289 -16.141 -2.395 1 98.25 296 PHE A O 1
ATOM 2289 N N . VAL A 1 297 ? -13.953 -14.719 -1.928 1 98.06 297 VAL A N 1
ATOM 2290 C CA . VAL A 1 297 ? -14.953 -15.492 -2.664 1 98.06 297 VAL A CA 1
ATOM 2291 C C . VAL A 1 297 ? -15.922 -14.539 -3.357 1 98.06 297 VAL A C 1
ATOM 2293 O O . VAL A 1 297 ? -15.898 -13.328 -3.117 1 98.06 297 VAL A O 1
ATOM 2296 N N . ARG A 1 298 ? -16.719 -15.141 -4.25 1 97.62 298 ARG A N 1
ATOM 2297 C CA . ARG A 1 298 ? -17.734 -14.422 -5.02 1 97.62 298 ARG A CA 1
ATOM 2298 C C . ARG A 1 298 ? -19.125 -14.977 -4.75 1 97.62 298 ARG A C 1
ATOM 2300 O O . ARG A 1 298 ? -19.297 -16.188 -4.637 1 97.62 298 ARG A O 1
ATOM 2307 N N . VAL A 1 299 ? -20.078 -14.094 -4.691 1 98.19 299 VAL A N 1
ATOM 2308 C CA . VAL A 1 299 ? -21.469 -14.516 -4.484 1 98.19 299 VAL A CA 1
ATOM 2309 C C . VAL A 1 299 ? -22.344 -13.977 -5.609 1 98.19 299 VAL A C 1
ATOM 2311 O O . VAL A 1 299 ? -22.359 -12.773 -5.863 1 98.19 299 VAL A O 1
ATOM 2314 N N . TRP A 1 300 ? -23.031 -14.844 -6.281 1 97.5 300 TRP A N 1
ATOM 2315 C CA . TRP A 1 300 ? -24.016 -14.5 -7.301 1 97.5 300 TRP A CA 1
ATOM 2316 C C . TRP A 1 300 ? -25.422 -14.625 -6.754 1 97.5 300 TRP A C 1
ATOM 2318 O O . TRP A 1 300 ? -25.734 -15.578 -6.031 1 97.5 300 TRP A O 1
ATOM 2328 N N . SER A 1 301 ? -26.266 -13.672 -7.094 1 97.12 301 SER A N 1
ATOM 2329 C CA . SER A 1 301 ? -27.688 -13.758 -6.801 1 97.12 301 SER A CA 1
ATOM 2330 C C . SER A 1 301 ? -28.469 -14.242 -8.016 1 97.12 301 SER A C 1
ATOM 2332 O O . SER A 1 301 ? -28.203 -13.812 -9.141 1 97.12 301 SER A O 1
ATOM 2334 N N . ARG A 1 302 ? -29.484 -15.031 -7.801 1 94.56 302 ARG A N 1
ATOM 2335 C CA . ARG A 1 302 ? -30.344 -15.469 -8.883 1 94.56 302 ARG A CA 1
ATOM 2336 C C . ARG A 1 302 ? -31.422 -14.43 -9.18 1 94.56 302 ARG A C 1
ATOM 2338 O O . ARG A 1 302 ? -32.25 -14.625 -10.055 1 94.56 302 ARG A O 1
ATOM 2345 N N . GLY A 1 303 ? -31.422 -13.422 -8.484 1 93.5 303 GLY A N 1
ATOM 2346 C CA . GLY A 1 303 ? -32.312 -12.328 -8.789 1 93.5 303 GLY A CA 1
ATOM 2347 C C . GLY A 1 303 ? -33.406 -12.148 -7.75 1 93.5 303 GLY A C 1
ATOM 2348 O O . GLY A 1 303 ? -34 -11.07 -7.637 1 93.5 303 GLY A O 1
ATOM 2349 N N . ASN A 1 304 ? -33.719 -13.125 -6.906 1 95.56 304 ASN A N 1
ATOM 2350 C CA . ASN A 1 304 ? -34.781 -13.047 -5.914 1 95.56 304 ASN A CA 1
ATOM 2351 C C . ASN A 1 304 ? -34.312 -12.391 -4.625 1 95.56 304 ASN A C 1
ATOM 2353 O O . ASN A 1 304 ? -35.125 -11.953 -3.807 1 95.56 304 ASN A O 1
ATOM 2357 N N . VAL A 1 305 ? -33.094 -12.414 -4.395 1 96.56 305 VAL A N 1
ATOM 2358 C CA . VAL A 1 305 ? -32.5 -11.758 -3.232 1 96.56 305 VAL A CA 1
ATOM 2359 C C . VAL A 1 305 ? -31.719 -10.523 -3.682 1 96.56 305 VAL A C 1
ATOM 2361 O O . VAL A 1 305 ? -30.922 -10.602 -4.613 1 96.56 305 VAL A O 1
ATOM 2364 N N . SER A 1 306 ? -31.953 -9.422 -3.062 1 95.81 306 SER A N 1
ATOM 2365 C CA . SER A 1 306 ? -31.25 -8.203 -3.451 1 95.81 306 SER A CA 1
ATOM 2366 C C . SER A 1 306 ? -29.781 -8.258 -3.055 1 95.81 306 SER A C 1
ATOM 2368 O O . SER A 1 306 ? -29.438 -8.844 -2.029 1 95.81 306 SER A O 1
ATOM 2370 N N . VAL A 1 307 ? -28.984 -7.641 -3.867 1 96.25 307 VAL A N 1
ATOM 2371 C CA . VAL A 1 307 ? -27.547 -7.547 -3.59 1 96.25 307 VAL A CA 1
ATOM 2372 C C . VAL A 1 307 ? -27.328 -6.891 -2.229 1 96.25 307 VAL A C 1
ATOM 2374 O O . VAL A 1 307 ? -26.484 -7.328 -1.451 1 96.25 307 VAL A O 1
ATOM 2377 N N . ALA A 1 308 ? -28.109 -5.93 -1.93 1 94.25 308 ALA A N 1
ATOM 2378 C CA . ALA A 1 308 ? -28 -5.215 -0.662 1 94.25 308 ALA A CA 1
ATOM 2379 C C . ALA A 1 308 ? -28.234 -6.152 0.52 1 94.25 308 ALA A C 1
ATOM 2381 O O . ALA A 1 308 ? -27.516 -6.094 1.519 1 94.25 308 ALA A O 1
ATOM 2382 N N . ALA A 1 309 ? -29.219 -7.016 0.404 1 95.19 309 ALA A N 1
ATOM 2383 C CA . ALA A 1 309 ? -29.516 -7.965 1.469 1 95.19 309 ALA A CA 1
ATOM 2384 C C . ALA A 1 309 ? -28.375 -8.953 1.668 1 95.19 309 ALA A C 1
ATOM 2386 O O . ALA A 1 309 ? -28.047 -9.305 2.803 1 95.19 309 ALA A O 1
ATOM 2387 N N . ILE A 1 310 ? -27.797 -9.375 0.577 1 97.5 310 ILE A N 1
ATOM 2388 C CA . ILE A 1 310 ? -26.672 -10.305 0.634 1 97.5 310 ILE A CA 1
ATOM 2389 C C . ILE A 1 310 ? -25.484 -9.633 1.33 1 97.5 310 ILE A C 1
ATOM 2391 O O . ILE A 1 310 ? -24.875 -10.211 2.234 1 97.5 310 ILE A O 1
ATOM 2395 N N . ILE A 1 311 ? -25.188 -8.43 0.93 1 96.75 311 ILE A N 1
ATOM 2396 C CA . ILE A 1 311 ? -24.062 -7.676 1.497 1 96.75 311 ILE A CA 1
ATOM 2397 C C . ILE A 1 311 ? -24.281 -7.496 2.998 1 96.75 311 ILE A C 1
ATOM 2399 O O . ILE A 1 311 ? -23.359 -7.703 3.789 1 96.75 311 ILE A O 1
ATOM 2403 N N . GLU A 1 312 ? -25.453 -7.145 3.375 1 94.5 312 GLU A N 1
ATOM 2404 C CA . GLU A 1 312 ? -25.766 -6.934 4.781 1 94.5 312 GLU A CA 1
ATOM 2405 C C . GLU A 1 312 ? -25.547 -8.203 5.598 1 94.5 312 GLU A C 1
ATOM 2407 O O . GLU A 1 312 ? -24.906 -8.164 6.652 1 94.5 312 GLU A O 1
ATOM 2412 N N . ARG A 1 313 ? -26.062 -9.289 5.125 1 96 313 ARG A N 1
ATOM 2413 C CA . ARG A 1 313 ? -25.922 -10.555 5.84 1 96 313 ARG A CA 1
ATOM 2414 C C . ARG A 1 313 ? -24.469 -10.953 5.992 1 96 313 ARG A C 1
ATOM 2416 O O . ARG A 1 313 ? -24.047 -11.422 7.051 1 96 313 ARG A O 1
ATOM 2423 N N . ILE A 1 314 ? -23.703 -10.758 4.93 1 97.62 314 ILE A N 1
ATOM 2424 C CA . ILE A 1 314 ? -22.312 -11.172 4.918 1 97.62 314 ILE A CA 1
ATOM 2425 C C . ILE A 1 314 ? -21.484 -10.25 5.82 1 97.62 314 ILE A C 1
ATOM 2427 O O . ILE A 1 314 ? -20.625 -10.711 6.562 1 97.62 314 ILE A O 1
ATOM 2431 N N . ALA A 1 315 ? -21.766 -8.969 5.762 1 95.12 315 ALA A N 1
ATOM 2432 C CA . ALA A 1 315 ? -21.031 -7.977 6.551 1 95.12 315 ALA A CA 1
ATOM 2433 C C . ALA A 1 315 ? -21.188 -8.242 8.047 1 95.12 315 ALA A C 1
ATOM 2435 O O . ALA A 1 315 ? -20.312 -7.871 8.844 1 95.12 315 ALA A O 1
ATOM 2436 N N . ALA A 1 316 ? -22.203 -8.945 8.414 1 93.56 316 ALA A N 1
ATOM 2437 C CA . ALA A 1 316 ? -22.5 -9.188 9.82 1 93.56 316 ALA A CA 1
ATOM 2438 C C . ALA A 1 316 ? -21.75 -10.414 10.336 1 93.56 316 ALA A C 1
ATOM 2440 O O . ALA A 1 316 ? -21.719 -10.68 11.539 1 93.56 316 ALA A O 1
ATOM 2441 N N . LEU A 1 317 ? -21.109 -11.141 9.453 1 96.31 317 LEU A N 1
ATOM 2442 C CA . LEU A 1 317 ? -20.391 -12.352 9.852 1 96.31 317 LEU A CA 1
ATOM 2443 C C . LEU A 1 317 ? -19.047 -12.008 10.484 1 96.31 317 LEU A C 1
ATOM 2445 O O . LEU A 1 317 ? -18.266 -11.242 9.906 1 96.31 317 LEU A O 1
ATOM 2449 N N . GLU A 1 318 ? -18.812 -12.625 11.664 1 94.88 318 GLU A N 1
ATOM 2450 C CA . GLU A 1 318 ? -17.484 -12.5 12.242 1 94.88 318 GLU A CA 1
ATOM 2451 C C . GLU A 1 318 ? -16.422 -13.117 11.328 1 94.88 318 GLU A C 1
ATOM 2453 O O . GLU A 1 318 ? -16.594 -14.234 10.836 1 94.88 318 GLU A O 1
ATOM 2458 N N . GLY A 1 319 ? -15.414 -12.359 11.055 1 96.94 319 GLY A N 1
ATOM 2459 C CA . GLY A 1 319 ? -14.336 -12.859 10.219 1 96.94 319 GLY A CA 1
ATOM 2460 C C . GLY A 1 319 ? -14.344 -12.273 8.82 1 96.94 319 GLY A C 1
ATOM 2461 O O . GLY A 1 319 ? -13.383 -12.445 8.07 1 96.94 319 GLY A O 1
ATOM 2462 N N . VAL A 1 320 ? -15.453 -11.594 8.445 1 97.81 320 VAL A N 1
ATOM 2463 C CA . VAL A 1 320 ? -15.508 -10.922 7.148 1 97.81 320 VAL A CA 1
ATOM 2464 C C . VAL A 1 320 ? -15.023 -9.477 7.293 1 97.81 320 VAL A C 1
ATOM 2466 O O . VAL A 1 320 ? -15.5 -8.742 8.156 1 97.81 320 VAL A O 1
ATOM 2469 N N . ASP A 1 321 ? -14.078 -9.102 6.496 1 97.62 321 ASP A N 1
ATOM 2470 C CA . ASP A 1 321 ? -13.602 -7.723 6.488 1 97.62 321 ASP A CA 1
ATOM 2471 C C . ASP A 1 321 ? -14.414 -6.867 5.516 1 97.62 321 ASP A C 1
ATOM 2473 O O . ASP A 1 321 ? -14.836 -5.762 5.855 1 97.62 321 ASP A O 1
ATOM 2477 N N . LEU A 1 322 ? -14.656 -7.422 4.289 1 98.12 322 LEU A N 1
ATOM 2478 C CA . LEU A 1 322 ? -15.336 -6.637 3.264 1 98.12 322 LEU A CA 1
ATOM 2479 C C . LEU A 1 322 ? -16.391 -7.469 2.555 1 98.12 322 LEU A C 1
ATOM 2481 O O . LEU A 1 322 ? -16.188 -8.648 2.271 1 98.12 322 LEU A O 1
ATOM 2485 N N . SER A 1 323 ? -17.516 -6.953 2.367 1 97.88 323 SER A N 1
ATOM 2486 C CA . SER A 1 323 ? -18.594 -7.398 1.498 1 97.88 323 SER A CA 1
ATOM 2487 C C . SER A 1 323 ? -19.047 -6.285 0.557 1 97.88 323 SER A C 1
ATOM 2489 O O . SER A 1 323 ? -19.719 -5.344 0.978 1 97.88 323 SER A O 1
ATOM 2491 N N . LEU A 1 324 ? -18.656 -6.398 -0.734 1 97.94 324 LEU A N 1
ATOM 2492 C CA . LEU A 1 324 ? -18.75 -5.262 -1.644 1 97.94 324 LEU A CA 1
ATOM 2493 C C . LEU A 1 324 ? -19.609 -5.609 -2.857 1 97.94 324 LEU A C 1
ATOM 2495 O O . LEU A 1 324 ? -19.531 -6.727 -3.375 1 97.94 324 LEU A O 1
ATOM 2499 N N . ASP A 1 325 ? -20.312 -4.605 -3.324 1 97.31 325 ASP A N 1
ATOM 2500 C CA . ASP A 1 325 ? -20.969 -4.801 -4.609 1 97.31 325 ASP A CA 1
ATOM 2501 C C . ASP A 1 325 ? -19.953 -4.824 -5.75 1 97.31 325 ASP A C 1
ATOM 2503 O O . ASP A 1 325 ? -18.797 -4.449 -5.562 1 97.31 325 ASP A O 1
ATOM 2507 N N . LYS A 1 326 ? -20.391 -5.254 -6.887 1 97.31 326 LYS A N 1
ATOM 2508 C CA . LYS A 1 326 ? -19.547 -5.469 -8.062 1 97.31 326 LYS A CA 1
ATOM 2509 C C . LYS A 1 326 ? -18.781 -4.203 -8.438 1 97.31 326 LYS A C 1
ATOM 2511 O O . LYS A 1 326 ? -17.562 -4.23 -8.586 1 97.31 326 LYS A O 1
ATOM 2516 N N . ALA A 1 327 ? -19.438 -3.111 -8.594 1 97.19 327 ALA A N 1
ATOM 2517 C CA . ALA A 1 327 ? -18.828 -1.874 -9.07 1 97.19 327 ALA A CA 1
ATOM 2518 C C . ALA A 1 327 ? -17.734 -1.404 -8.125 1 97.19 327 ALA A C 1
ATOM 2520 O O . ALA A 1 327 ? -16.641 -1.021 -8.57 1 97.19 327 ALA A O 1
ATOM 2521 N N . THR A 1 328 ? -18 -1.443 -6.812 1 97.25 328 THR A N 1
ATOM 2522 C CA . THR A 1 328 ? -17.031 -1.009 -5.812 1 97.25 328 THR A CA 1
ATOM 2523 C C . THR A 1 328 ? -15.805 -1.925 -5.801 1 97.25 328 THR A C 1
ATOM 2525 O O . THR A 1 328 ? -14.664 -1.451 -5.801 1 97.25 328 THR A O 1
ATOM 2528 N N . ALA A 1 329 ? -16.062 -3.234 -5.801 1 98.12 329 ALA A N 1
ATOM 2529 C CA . ALA A 1 329 ? -14.953 -4.195 -5.816 1 98.12 329 ALA A CA 1
ATOM 2530 C C . ALA A 1 329 ? -14.062 -3.984 -7.031 1 98.12 329 ALA A C 1
ATOM 2532 O O . ALA A 1 329 ? -12.836 -3.979 -6.91 1 98.12 329 ALA A O 1
ATOM 2533 N N . CYS A 1 330 ? -14.656 -3.799 -8.203 1 98.12 330 CYS A N 1
ATOM 2534 C CA . CYS A 1 330 ? -13.898 -3.627 -9.438 1 98.12 330 CYS A CA 1
ATOM 2535 C C . CYS A 1 330 ? -13.062 -2.354 -9.391 1 98.12 330 CYS A C 1
ATOM 2537 O O . CYS A 1 330 ? -11.906 -2.348 -9.82 1 98.12 330 CYS A O 1
ATOM 2539 N N . ARG A 1 331 ? -13.594 -1.338 -8.867 1 96.5 331 ARG A N 1
ATOM 2540 C CA . ARG A 1 331 ? -12.875 -0.07 -8.789 1 96.5 331 ARG A CA 1
ATOM 2541 C C . ARG A 1 331 ? -11.734 -0.151 -7.777 1 96.5 331 ARG A C 1
ATOM 2543 O O . ARG A 1 331 ? -10.617 0.289 -8.055 1 96.5 331 ARG A O 1
ATOM 2550 N N . LEU A 1 332 ? -12.008 -0.721 -6.594 1 97.06 332 LEU A N 1
ATOM 2551 C CA . LEU A 1 332 ? -11.023 -0.732 -5.512 1 97.06 332 LEU A CA 1
ATOM 2552 C C . LEU A 1 332 ? -9.867 -1.676 -5.836 1 97.06 332 LEU A C 1
ATOM 2554 O O . LEU A 1 332 ? -8.727 -1.418 -5.457 1 97.06 332 LEU A O 1
ATOM 2558 N N . PHE A 1 333 ? -10.172 -2.764 -6.566 1 98.06 333 PHE A N 1
ATOM 2559 C CA . PHE A 1 333 ? -9.18 -3.824 -6.645 1 98.06 333 PHE A CA 1
ATOM 2560 C C . PHE A 1 333 ? -8.805 -4.113 -8.094 1 98.06 333 PHE A C 1
ATOM 2562 O O . PHE A 1 333 ? -8.148 -5.113 -8.383 1 98.06 333 PHE A O 1
ATOM 2569 N N . ASP A 1 334 ? -9.203 -3.287 -9.047 1 97.81 334 ASP A N 1
ATOM 2570 C CA . ASP A 1 334 ? -8.875 -3.424 -10.461 1 97.81 334 ASP A CA 1
ATOM 2571 C C . ASP A 1 334 ? -9.297 -4.789 -10.992 1 97.81 334 ASP A C 1
ATOM 2573 O O . ASP A 1 334 ? -8.492 -5.512 -11.586 1 97.81 334 ASP A O 1
ATOM 2577 N N . LEU A 1 335 ? -10.562 -5.098 -10.805 1 98.06 335 LEU A N 1
ATOM 2578 C CA . LEU A 1 335 ? -11.094 -6.387 -11.234 1 98.06 335 LEU A CA 1
ATOM 2579 C C . LEU A 1 335 ? -11.844 -6.258 -12.555 1 98.06 335 LEU A C 1
ATOM 2581 O O . LEU A 1 335 ? -12.328 -5.18 -12.898 1 98.06 335 LEU A O 1
ATOM 2585 N N . PRO A 1 336 ? -11.82 -7.316 -13.352 1 97 336 PRO A N 1
ATOM 2586 C CA . PRO A 1 336 ? -12.602 -7.285 -14.586 1 97 336 PRO A CA 1
ATOM 2587 C C . PRO A 1 336 ? -14.109 -7.316 -14.336 1 97 336 PRO A C 1
ATOM 2589 O O . PRO A 1 336 ? -14.648 -8.344 -13.906 1 97 336 PRO A O 1
ATOM 2592 N N . GLU A 1 337 ? -14.789 -6.316 -14.672 1 95.94 337 GLU A N 1
ATOM 2593 C CA . GLU A 1 337 ? -16.203 -6.156 -14.328 1 95.94 337 GLU A CA 1
ATOM 2594 C C . GLU A 1 337 ? -17.047 -7.238 -14.977 1 95.94 337 GLU A C 1
ATOM 2596 O O . GLU A 1 337 ? -18.016 -7.727 -14.367 1 95.94 337 GLU A O 1
ATOM 2601 N N . ASP A 1 338 ? -16.703 -7.605 -16.156 1 93.62 338 ASP A N 1
ATOM 2602 C CA . ASP A 1 338 ? -17.516 -8.547 -16.922 1 93.62 338 ASP A CA 1
ATOM 2603 C C . ASP A 1 338 ? -17.422 -9.953 -16.344 1 93.62 338 ASP A C 1
ATOM 2605 O O . ASP A 1 338 ? -18.219 -10.836 -16.688 1 93.62 338 ASP A O 1
ATOM 2609 N N . ARG A 1 339 ? -16.547 -10.203 -15.398 1 92.69 339 ARG A N 1
ATOM 2610 C CA . ARG A 1 339 ? -16.359 -11.523 -14.812 1 92.69 339 ARG A CA 1
ATOM 2611 C C . ARG A 1 339 ? -16.641 -11.508 -13.32 1 92.69 339 ARG A C 1
ATOM 2613 O O . ARG A 1 339 ? -16.594 -12.555 -12.656 1 92.69 339 ARG A O 1
ATOM 2620 N N . GLU A 1 340 ? -16.875 -10.359 -12.805 1 96 340 GLU A N 1
ATOM 2621 C CA . GLU A 1 340 ? -17.078 -10.219 -11.367 1 96 340 GLU A CA 1
ATOM 2622 C C . GLU A 1 340 ? -18.516 -10.531 -10.969 1 96 340 GLU A C 1
ATOM 2624 O O . GLU A 1 340 ? -19.438 -10.367 -11.766 1 96 340 GLU A O 1
ATOM 2629 N N . ALA A 1 341 ? -18.703 -11.047 -9.781 1 97.5 341 ALA A N 1
ATOM 2630 C CA . ALA A 1 341 ? -20 -11.438 -9.242 1 97.5 341 ALA A CA 1
ATOM 2631 C C . ALA A 1 341 ? -20.75 -10.227 -8.664 1 97.5 341 ALA A C 1
ATOM 2633 O O . ALA A 1 341 ? -20.266 -9.094 -8.773 1 97.5 341 ALA A O 1
ATOM 2634 N N . ASP A 1 342 ? -21.922 -10.539 -8.133 1 97.81 342 ASP A N 1
ATOM 2635 C CA . ASP A 1 342 ? -22.75 -9.492 -7.539 1 97.81 342 ASP A CA 1
ATOM 2636 C C . ASP A 1 342 ? -22.125 -8.969 -6.246 1 97.81 342 ASP A C 1
ATOM 2638 O O . ASP A 1 342 ? -22.234 -7.785 -5.926 1 97.81 342 ASP A O 1
ATOM 2642 N N . VAL A 1 343 ? -21.516 -9.875 -5.469 1 98.25 343 VAL A N 1
ATOM 2643 C CA . VAL A 1 343 ? -20.875 -9.508 -4.203 1 98.25 343 VAL A CA 1
ATOM 2644 C C . VAL A 1 343 ? -19.5 -10.141 -4.109 1 98.25 343 VAL A C 1
ATOM 2646 O O . VAL A 1 343 ? -19.344 -11.344 -4.328 1 98.25 343 VAL A O 1
ATOM 2649 N N . ALA A 1 344 ? -18.484 -9.344 -3.9 1 98.44 344 ALA A N 1
ATOM 2650 C CA . ALA A 1 344 ? -17.141 -9.82 -3.564 1 98.44 344 ALA A CA 1
ATOM 2651 C C . ALA A 1 344 ? -16.922 -9.828 -2.053 1 98.44 344 ALA A C 1
ATOM 2653 O O . ALA A 1 344 ? -17.219 -8.844 -1.372 1 98.44 344 ALA A O 1
ATOM 2654 N N . VAL A 1 345 ? -16.422 -10.914 -1.518 1 98.69 345 VAL A N 1
ATOM 2655 C CA . VAL A 1 345 ? -16.25 -11.07 -0.076 1 98.69 345 VAL A CA 1
ATOM 2656 C C . VAL A 1 345 ? -14.781 -11.305 0.256 1 98.69 345 VAL A C 1
ATOM 2658 O O . VAL A 1 345 ? -14.133 -12.164 -0.343 1 98.69 345 VAL A O 1
ATOM 2661 N N . ILE A 1 346 ? -14.234 -10.555 1.156 1 98.69 346 ILE A N 1
ATOM 2662 C CA . ILE A 1 346 ? -12.852 -10.68 1.611 1 98.69 346 ILE A CA 1
ATOM 2663 C C . ILE A 1 346 ? -12.828 -10.953 3.113 1 98.69 346 ILE A C 1
ATOM 2665 O O . ILE A 1 346 ? -13.469 -10.234 3.889 1 98.69 346 ILE A O 1
ATOM 2669 N N . ALA A 1 347 ? -12.086 -11.938 3.486 1 98.38 347 ALA A N 1
ATOM 2670 C CA . ALA A 1 347 ? -12.031 -12.375 4.879 1 98.38 347 ALA A CA 1
ATOM 2671 C C . ALA A 1 347 ? -10.93 -11.641 5.641 1 98.38 347 ALA A C 1
ATOM 2673 O O . ALA A 1 347 ? -10.031 -11.055 5.031 1 98.38 347 ALA A O 1
ATOM 2674 N N . ARG A 1 348 ? -11.07 -11.734 6.938 1 98 348 ARG A N 1
ATOM 2675 C CA . ARG A 1 348 ? -10 -11.344 7.844 1 98 348 ARG A CA 1
ATOM 2676 C C . ARG A 1 348 ? -8.758 -12.203 7.621 1 98 348 ARG A C 1
ATOM 2678 O O . ARG A 1 348 ? -8.859 -13.328 7.129 1 98 348 ARG A O 1
ATOM 2685 N N . LYS A 1 349 ? -7.629 -11.68 7.984 1 97.38 349 LYS A N 1
ATOM 2686 C CA . LYS A 1 349 ? -6.336 -12.305 7.719 1 97.38 349 LYS A CA 1
ATOM 2687 C C . LYS A 1 349 ? -6.312 -13.75 8.211 1 97.38 349 LYS A C 1
ATOM 2689 O O . LYS A 1 349 ? -5.715 -14.617 7.57 1 97.38 349 LYS A O 1
ATOM 2694 N N . ASP A 1 350 ? -6.938 -14.055 9.344 1 97.75 350 ASP A N 1
ATOM 2695 C CA . ASP A 1 350 ? -6.832 -15.367 9.969 1 97.75 350 ASP A CA 1
ATOM 2696 C C . ASP A 1 350 ? -8.062 -16.219 9.672 1 97.75 350 ASP A C 1
ATOM 2698 O O . ASP A 1 350 ? -8.312 -17.219 10.344 1 97.75 350 ASP A O 1
ATOM 2702 N N . VAL A 1 351 ? -8.875 -15.797 8.742 1 97.88 351 VAL A N 1
ATOM 2703 C CA . VAL A 1 351 ? -10.109 -16.484 8.383 1 97.88 351 VAL A CA 1
ATOM 2704 C C . VAL A 1 351 ? -10.094 -16.844 6.898 1 97.88 351 VAL A C 1
ATOM 2706 O O . VAL A 1 351 ? -9.578 -16.078 6.078 1 97.88 351 VAL A O 1
ATOM 2709 N N . CYS A 1 352 ? -10.562 -17.953 6.539 1 96.75 352 CYS A N 1
ATOM 2710 C CA . CYS A 1 352 ? -10.82 -18.297 5.148 1 96.75 352 CYS A CA 1
ATOM 2711 C C . CYS A 1 352 ? -12.312 -18.547 4.918 1 96.75 352 CYS A C 1
ATOM 2713 O O . CYS A 1 352 ? -13.07 -18.688 5.875 1 96.75 352 CYS A O 1
ATOM 2715 N N . ILE A 1 353 ? -12.719 -18.484 3.699 1 97.56 353 ILE A N 1
ATOM 2716 C CA . ILE A 1 353 ? -14.109 -18.656 3.32 1 97.56 353 ILE A CA 1
ATOM 2717 C C . ILE A 1 353 ? -14.234 -19.812 2.336 1 97.56 353 ILE A C 1
ATOM 2719 O O . ILE A 1 353 ? -13.453 -19.922 1.392 1 97.56 353 ILE A O 1
ATOM 2723 N N . GLY A 1 354 ? -15.125 -20.734 2.598 1 95 354 GLY A N 1
ATOM 2724 C CA . GLY A 1 354 ? -15.531 -21.797 1.682 1 95 354 GLY A CA 1
ATOM 2725 C C . GLY A 1 354 ? -16.984 -21.703 1.28 1 95 354 GLY A C 1
ATOM 2726 O O . GLY A 1 354 ? -17.734 -20.859 1.795 1 95 354 GLY A O 1
ATOM 2727 N N . SER A 1 355 ? -17.312 -22.562 0.302 1 93.69 355 SER A N 1
ATOM 2728 C CA . SER A 1 355 ? -18.719 -22.625 -0.069 1 93.69 355 SER A CA 1
ATOM 2729 C C . SER A 1 355 ? -19.531 -23.406 0.955 1 93.69 355 SER A C 1
ATOM 2731 O O . SER A 1 355 ? -19.953 -22.859 1.972 1 93.69 355 SER A O 1
ATOM 2733 N N . SER A 1 356 ? -19.609 -24.75 0.787 1 94 356 SER A N 1
ATOM 2734 C CA . SER A 1 356 ? -20.281 -25.609 1.746 1 94 356 SER A CA 1
ATOM 2735 C C . SER A 1 356 ? -19.312 -26.609 2.375 1 94 356 SER A C 1
ATOM 2737 O O . SER A 1 356 ? -18.438 -27.141 1.689 1 94 356 SER A O 1
ATOM 2739 N N . ALA A 1 357 ? -19.562 -26.844 3.646 1 91.88 357 ALA A N 1
ATOM 2740 C CA . ALA A 1 357 ? -18.688 -27.75 4.371 1 91.88 357 ALA A CA 1
ATOM 2741 C C . ALA A 1 357 ? -18.594 -29.109 3.662 1 91.88 357 ALA A C 1
ATOM 2743 O O . ALA A 1 357 ? -17.516 -29.703 3.598 1 91.88 357 ALA A O 1
ATOM 2744 N N . ARG A 1 358 ? -19.656 -29.547 3.117 1 89.44 358 ARG A N 1
ATOM 2745 C CA . ARG A 1 358 ? -19.719 -30.875 2.516 1 89.44 358 ARG A CA 1
ATOM 2746 C C . ARG A 1 358 ? -18.891 -30.938 1.238 1 89.44 358 ARG A C 1
ATOM 2748 O O . ARG A 1 358 ? -18.578 -32.031 0.751 1 89.44 358 ARG A O 1
ATOM 2755 N N . LEU A 1 359 ? -18.547 -29.812 0.674 1 85.75 359 LEU A N 1
ATOM 2756 C CA . LEU A 1 359 ? -17.859 -29.781 -0.613 1 85.75 359 LEU A CA 1
ATOM 2757 C C . LEU A 1 359 ? -16.359 -29.625 -0.424 1 85.75 359 LEU A C 1
ATOM 2759 O O . LEU A 1 359 ? -15.602 -29.609 -1.399 1 85.75 359 LEU A O 1
ATOM 2763 N N . HIS A 1 360 ? -15.961 -29.422 0.765 1 84.62 360 HIS A N 1
ATOM 2764 C CA . HIS A 1 360 ? -14.547 -29.219 1.053 1 84.62 360 HIS A CA 1
ATOM 2765 C C . HIS A 1 360 ? -14.008 -30.328 1.944 1 84.62 360 HIS A C 1
ATOM 2767 O O . HIS A 1 360 ? -14.5 -30.547 3.051 1 84.62 360 HIS A O 1
ATOM 2773 N N . ASP A 1 361 ? -13.07 -31.031 1.477 1 82.19 361 ASP A N 1
ATOM 2774 C CA . ASP A 1 361 ? -12.406 -32.094 2.238 1 82.19 361 ASP A CA 1
ATOM 2775 C C . ASP A 1 361 ? -11.172 -31.562 2.957 1 82.19 361 ASP A C 1
ATOM 2777 O O . ASP A 1 361 ? -10.164 -31.25 2.32 1 82.19 361 ASP A O 1
ATOM 2781 N N . LEU A 1 362 ? -11.234 -31.469 4.25 1 82.94 362 LEU A N 1
ATOM 2782 C CA . LEU A 1 362 ? -10.141 -30.906 5.027 1 82.94 362 LEU A CA 1
ATOM 2783 C C . LEU A 1 362 ? -9.32 -32 5.691 1 82.94 362 LEU A C 1
ATOM 2785 O O . LEU A 1 362 ? -8.445 -31.734 6.512 1 82.94 362 LEU A O 1
ATOM 2789 N N . SER A 1 363 ? -9.602 -33.25 5.367 1 78.94 363 SER A N 1
ATOM 2790 C CA . SER A 1 363 ? -8.914 -34.375 5.996 1 78.94 363 SER A CA 1
ATOM 2791 C C . SER A 1 363 ? -7.426 -34.344 5.676 1 78.94 363 SER A C 1
ATOM 2793 O O . SER A 1 363 ? -6.613 -34.875 6.441 1 78.94 363 SER A O 1
ATOM 2795 N N . GLY A 1 364 ? -7.074 -33.688 4.605 1 74.75 364 GLY A N 1
ATOM 2796 C CA . GLY A 1 364 ? -5.68 -33.594 4.207 1 74.75 364 GLY A CA 1
ATOM 2797 C C . GLY A 1 364 ? -4.855 -32.688 5.09 1 74.75 364 GLY A C 1
ATOM 2798 O O . GLY A 1 364 ? -3.625 -32.719 5.047 1 74.75 364 GLY A O 1
ATOM 2799 N N . LEU A 1 365 ? -5.559 -31.828 5.863 1 76.44 365 LEU A N 1
ATOM 2800 C CA . LEU A 1 365 ? -4.863 -30.891 6.746 1 76.44 365 LEU A CA 1
ATOM 2801 C C . LEU A 1 365 ? -4.383 -31.594 8.008 1 76.44 365 LEU A C 1
ATOM 2803 O O . LEU A 1 365 ? -3.717 -31 8.852 1 76.44 365 LEU A O 1
ATOM 2807 N N . LYS A 1 366 ? -4.711 -32.844 8.227 1 71.06 366 LYS A N 1
ATOM 2808 C CA . LYS A 1 366 ? -4.535 -33.5 9.516 1 71.06 366 LYS A CA 1
ATOM 2809 C C . LYS A 1 366 ? -3.141 -33.25 10.078 1 71.06 366 LYS A C 1
ATOM 2811 O O . LYS A 1 366 ? -2.139 -33.562 9.438 1 71.06 366 LYS A O 1
ATOM 2816 N N . GLY A 1 367 ? -3.129 -32.531 11.172 1 75.88 367 GLY A N 1
ATOM 2817 C CA . GLY A 1 367 ? -1.985 -32.25 12.023 1 75.88 367 GLY A CA 1
ATOM 2818 C C . GLY A 1 367 ? -1.298 -30.953 11.672 1 75.88 367 GLY A C 1
ATOM 2819 O O . GLY A 1 367 ? -0.326 -30.562 12.32 1 75.88 367 GLY A O 1
ATOM 2820 N N . HIS A 1 368 ? -1.701 -30.359 10.508 1 85.75 368 HIS A N 1
ATOM 2821 C CA . HIS A 1 368 ? -1.072 -29.109 10.117 1 85.75 368 HIS A CA 1
ATOM 2822 C C . HIS A 1 368 ? -2.074 -27.953 10.148 1 85.75 368 HIS A C 1
ATOM 2824 O O . HIS A 1 368 ? -3.27 -28.172 9.93 1 85.75 368 HIS A O 1
ATOM 2830 N N . ARG A 1 369 ? -1.563 -26.828 10.523 1 92.31 369 ARG A N 1
ATOM 2831 C CA . ARG A 1 369 ? -2.387 -25.625 10.484 1 92.31 369 ARG A CA 1
ATOM 2832 C C . ARG A 1 369 ? -2.672 -25.203 9.047 1 92.31 369 ARG A C 1
ATOM 2834 O O . ARG A 1 369 ? -1.794 -25.281 8.188 1 92.31 369 ARG A O 1
ATOM 2841 N N . LEU A 1 370 ? -3.869 -24.828 8.75 1 94.56 370 LEU A N 1
ATOM 2842 C CA . LEU A 1 370 ? -4.223 -24.375 7.41 1 94.56 370 LEU A CA 1
ATOM 2843 C C . LEU A 1 370 ? -3.57 -23.031 7.102 1 94.56 370 LEU A C 1
ATOM 2845 O O . LEU A 1 370 ? -3.771 -22.062 7.832 1 94.56 370 LEU A O 1
ATOM 2849 N N . ARG A 1 371 ? -2.748 -23 6.164 1 95.44 371 ARG A N 1
ATOM 2850 C CA . ARG A 1 371 ? -2.191 -21.781 5.594 1 95.44 371 ARG A CA 1
ATOM 2851 C C . ARG A 1 371 ? -2.645 -21.594 4.152 1 95.44 371 ARG A C 1
ATOM 2853 O O . ARG A 1 371 ? -2.527 -22.5 3.332 1 95.44 371 ARG A O 1
ATOM 2860 N N . THR A 1 372 ? -3.236 -20.453 3.865 1 96.25 372 THR A N 1
ATOM 2861 C CA . THR A 1 372 ? -3.732 -20.188 2.52 1 96.25 372 THR A CA 1
ATOM 2862 C C . THR A 1 372 ? -3.699 -18.688 2.219 1 96.25 372 THR A C 1
ATOM 2864 O O . THR A 1 372 ? -3.016 -17.938 2.906 1 96.25 372 THR A O 1
ATOM 2867 N N . HIS A 1 373 ? -4.281 -18.281 1.127 1 97.5 373 HIS A N 1
ATOM 2868 C CA . HIS A 1 373 ? -4.16 -16.922 0.617 1 97.5 373 HIS A CA 1
ATOM 2869 C C . HIS A 1 373 ? -5.426 -16.5 -0.113 1 97.5 373 HIS A C 1
ATOM 2871 O O . HIS A 1 373 ? -6.469 -17.141 0.011 1 97.5 373 HIS A O 1
ATOM 2877 N N . GLY A 1 374 ? -5.352 -15.336 -0.696 1 97.81 374 GLY A N 1
ATOM 2878 C CA . GLY A 1 374 ? -6.441 -14.883 -1.549 1 97.81 374 GLY A CA 1
ATOM 2879 C C . GLY A 1 374 ? -6.977 -13.516 -1.162 1 97.81 374 GLY A C 1
ATOM 2880 O O . GLY A 1 374 ? -7.695 -12.883 -1.939 1 97.81 374 GLY A O 1
ATOM 2881 N N . GLY A 1 375 ? -6.672 -13.086 0.035 1 97.75 375 GLY A N 1
ATOM 2882 C CA . GLY A 1 375 ? -7.242 -11.859 0.562 1 97.75 375 GLY A CA 1
ATOM 2883 C C . GLY A 1 375 ? -6.305 -10.672 0.45 1 97.75 375 GLY A C 1
ATOM 2884 O O . GLY A 1 375 ? -5.324 -10.711 -0.295 1 97.75 375 GLY A O 1
ATOM 2885 N N . LEU A 1 376 ? -6.637 -9.586 1.156 1 97.25 376 LEU A N 1
ATOM 2886 C CA . LEU A 1 376 ? -5.922 -8.32 1.097 1 97.25 376 LEU A CA 1
ATOM 2887 C C . LEU A 1 376 ? -4.527 -8.453 1.697 1 97.25 376 LEU A C 1
ATOM 2889 O O . LEU A 1 376 ? -3.557 -7.914 1.156 1 97.25 376 LEU A O 1
ATOM 2893 N N . THR A 1 377 ? -4.438 -9.156 2.721 1 96.06 377 THR A N 1
ATOM 2894 C CA . THR A 1 377 ? -3.182 -9.234 3.459 1 96.06 377 THR A CA 1
ATOM 2895 C C . THR A 1 377 ? -2.119 -9.969 2.645 1 96.06 377 THR A C 1
ATOM 2897 O O . THR A 1 377 ? -0.921 -9.758 2.844 1 96.06 377 THR A O 1
ATOM 2900 N N . GLU A 1 378 ? -2.541 -10.805 1.721 1 98.44 378 GLU A N 1
ATOM 2901 C CA . GLU A 1 378 ? -1.608 -11.625 0.951 1 98.44 378 GLU A CA 1
ATOM 2902 C C . GLU A 1 378 ? -1.228 -10.945 -0.36 1 98.44 378 GLU A C 1
ATOM 2904 O O . GLU A 1 378 ? -0.582 -11.547 -1.217 1 98.44 378 GLU A O 1
ATOM 2909 N N . THR A 1 379 ? -1.599 -9.672 -0.535 1 98.5 379 THR A N 1
ATOM 2910 C CA . THR A 1 379 ? -1.226 -8.953 -1.751 1 98.5 379 THR A CA 1
ATOM 2911 C C . THR A 1 379 ? 0.207 -8.438 -1.658 1 98.5 379 THR A C 1
ATOM 2913 O O . THR A 1 379 ? 0.809 -8.078 -2.672 1 98.5 379 THR A O 1
ATOM 2916 N N . ARG A 1 380 ? 0.794 -8.328 -0.482 1 98.31 380 ARG A N 1
ATOM 2917 C CA . ARG A 1 380 ? 2.148 -7.812 -0.314 1 98.31 380 ARG A CA 1
ATOM 2918 C C . ARG A 1 380 ? 3.188 -8.875 -0.649 1 98.31 380 ARG A C 1
ATOM 2920 O O . ARG A 1 380 ? 3.129 -9.992 -0.134 1 98.31 380 ARG A O 1
ATOM 2927 N N . VAL A 1 381 ? 4.117 -8.477 -1.523 1 98.81 381 VAL A N 1
ATOM 2928 C CA . VAL A 1 381 ? 5.094 -9.461 -1.985 1 98.81 381 VAL A CA 1
ATOM 2929 C C . VAL A 1 381 ? 6.457 -8.797 -2.152 1 98.81 381 VAL A C 1
ATOM 2931 O O . VAL A 1 381 ? 6.551 -7.57 -2.287 1 98.81 381 VAL A O 1
ATOM 2934 N N . PRO A 1 382 ? 7.52 -9.586 -2.158 1 98.69 382 PRO A N 1
ATOM 2935 C CA . PRO A 1 382 ? 8.852 -9.008 -2.398 1 98.69 382 PRO A CA 1
ATOM 2936 C C . PRO A 1 382 ? 9.023 -8.508 -3.83 1 98.69 382 PRO A C 1
ATOM 2938 O O . PRO A 1 382 ? 8.383 -9.023 -4.75 1 98.69 382 PRO A O 1
ATOM 2941 N N . PHE A 1 383 ? 9.797 -7.559 -4.039 1 98.88 383 PHE A N 1
ATOM 2942 C CA . PHE A 1 383 ? 10.258 -6.98 -5.297 1 98.88 383 PHE A CA 1
ATOM 2943 C C . PHE A 1 383 ? 11.75 -6.688 -5.242 1 98.88 383 PHE A C 1
ATOM 2945 O O . PHE A 1 383 ? 12.172 -5.68 -4.672 1 98.88 383 PHE A O 1
ATOM 2952 N N . ILE A 1 384 ? 12.562 -7.609 -5.758 1 98.88 384 ILE A N 1
ATOM 2953 C CA . ILE A 1 384 ? 14.016 -7.547 -5.59 1 98.88 384 ILE A CA 1
ATOM 2954 C C . ILE A 1 384 ? 14.695 -7.652 -6.953 1 98.88 384 ILE A C 1
ATOM 2956 O O . ILE A 1 384 ? 14.375 -8.539 -7.746 1 98.88 384 ILE A O 1
ATOM 2960 N N . LEU A 1 385 ? 15.555 -6.785 -7.277 1 98.88 385 LEU A N 1
ATOM 2961 C CA . LEU A 1 385 ? 16.438 -6.816 -8.438 1 98.88 385 LEU A CA 1
ATOM 2962 C C . LEU A 1 385 ? 17.891 -6.938 -8.008 1 98.88 385 LEU A C 1
ATOM 2964 O O . LEU A 1 385 ? 18.328 -6.258 -7.082 1 98.88 385 LEU A O 1
ATOM 2968 N N . ASN A 1 386 ? 18.656 -7.801 -8.688 1 98.69 386 ASN A N 1
ATOM 2969 C CA . ASN A 1 386 ? 20.047 -7.988 -8.32 1 98.69 386 ASN A CA 1
ATOM 2970 C C . ASN A 1 386 ? 20.922 -6.82 -8.789 1 98.69 386 ASN A C 1
ATOM 2972 O O . ASN A 1 386 ? 22.109 -6.758 -8.469 1 98.69 386 ASN A O 1
ATOM 2976 N N . ARG A 1 387 ? 20.359 -5.93 -9.516 1 98.31 387 ARG A N 1
ATOM 2977 C CA . ARG A 1 387 ? 21.047 -4.75 -10.023 1 98.31 387 ARG A CA 1
ATOM 2978 C C . ARG A 1 387 ? 20.359 -3.469 -9.57 1 98.31 387 ARG A C 1
ATOM 2980 O O . ARG A 1 387 ? 19.141 -3.449 -9.383 1 98.31 387 ARG A O 1
ATOM 2987 N N . PRO A 1 388 ? 21.141 -2.379 -9.445 1 97.81 388 PRO A N 1
ATOM 2988 C CA . PRO A 1 388 ? 20.531 -1.117 -9.023 1 97.81 388 PRO A CA 1
ATOM 2989 C C . PRO A 1 388 ? 19.641 -0.491 -10.102 1 97.81 388 PRO A C 1
ATOM 2991 O O . PRO A 1 388 ? 19.828 -0.76 -11.289 1 97.81 388 PRO A O 1
ATOM 2994 N N . LEU A 1 389 ? 18.75 0.297 -9.68 1 98.12 389 LEU A N 1
ATOM 2995 C CA . LEU A 1 389 ? 17.906 1.051 -10.609 1 98.12 389 LEU A CA 1
ATOM 2996 C C . LEU A 1 389 ? 18.719 2.145 -11.305 1 98.12 389 LEU A C 1
ATOM 2998 O O . LEU A 1 389 ? 19.625 2.729 -10.703 1 98.12 389 LEU A O 1
ATOM 3002 N N . ASN A 1 390 ? 18.406 2.404 -12.57 1 97.62 390 ASN A N 1
ATOM 3003 C CA . ASN A 1 390 ? 18.938 3.596 -13.219 1 97.62 390 ASN A CA 1
ATOM 3004 C C . ASN A 1 390 ? 18.25 4.863 -12.727 1 97.62 390 ASN A C 1
ATOM 3006 O O . ASN A 1 390 ? 17.328 4.793 -11.914 1 97.62 390 ASN A O 1
ATOM 3010 N N . SER A 1 391 ? 18.672 6.023 -13.195 1 96.56 391 SER A N 1
ATOM 3011 C CA . SER A 1 391 ? 18.219 7.316 -12.68 1 96.56 391 SER A CA 1
ATOM 3012 C C . SER A 1 391 ? 16.719 7.508 -12.891 1 96.56 391 SER A C 1
ATOM 3014 O O . SER A 1 391 ? 16.031 8.031 -12.016 1 96.56 391 SER A O 1
ATOM 3016 N N . GLU A 1 392 ? 16.266 7.07 -14.008 1 96.62 392 GLU A N 1
ATOM 3017 C CA . GLU A 1 392 ? 14.859 7.262 -14.352 1 96.62 392 GLU A CA 1
ATOM 3018 C C . GLU A 1 392 ? 13.945 6.5 -13.391 1 96.62 392 GLU A C 1
ATOM 3020 O O . GLU A 1 392 ? 12.945 7.039 -12.906 1 96.62 392 GLU A O 1
ATOM 3025 N N . TYR A 1 393 ? 14.219 5.277 -13.125 1 98 393 TYR A N 1
ATOM 3026 C CA . TYR A 1 393 ? 13.352 4.453 -12.297 1 98 393 TYR A CA 1
ATOM 3027 C C . TYR A 1 393 ? 13.57 4.746 -10.812 1 98 393 TYR A C 1
ATOM 3029 O O . TYR A 1 393 ? 12.672 4.555 -9.992 1 98 393 TYR A O 1
ATOM 3037 N N . ARG A 1 394 ? 14.773 5.25 -10.406 1 97.31 394 ARG A N 1
ATOM 3038 C CA . ARG A 1 394 ? 14.938 5.809 -9.07 1 97.31 394 ARG A CA 1
ATOM 3039 C C . ARG A 1 394 ? 13.969 6.965 -8.828 1 97.31 394 ARG A C 1
ATOM 3041 O O . ARG A 1 394 ? 13.422 7.109 -7.738 1 97.31 394 ARG A O 1
ATOM 3048 N N . GLN A 1 395 ? 13.844 7.777 -9.859 1 97.19 395 GLN A N 1
ATOM 3049 C CA . GLN A 1 395 ? 12.898 8.883 -9.773 1 97.19 395 GLN A CA 1
ATOM 3050 C C . GLN A 1 395 ? 11.461 8.367 -9.688 1 97.19 395 GLN A C 1
ATOM 3052 O O . GLN A 1 395 ? 10.656 8.875 -8.914 1 97.19 395 GLN A O 1
ATOM 3057 N N . GLN A 1 396 ? 11.148 7.324 -10.422 1 97.31 396 GLN A N 1
ATOM 3058 C CA . GLN A 1 396 ? 9.789 6.789 -10.461 1 97.31 396 GLN A CA 1
ATOM 3059 C C . GLN A 1 396 ? 9.359 6.266 -9.102 1 97.31 396 GLN A C 1
ATOM 3061 O O . GLN A 1 396 ? 8.227 6.492 -8.664 1 97.31 396 GLN A O 1
ATOM 3066 N N . VAL A 1 397 ? 10.234 5.578 -8.406 1 97.5 397 VAL A N 1
ATOM 3067 C CA . VAL A 1 397 ? 9.836 4.938 -7.16 1 97.5 397 VAL A CA 1
ATOM 3068 C C . VAL A 1 397 ? 9.625 6 -6.082 1 97.5 397 VAL A C 1
ATOM 3070 O O . VAL A 1 397 ? 9.055 5.719 -5.023 1 97.5 397 VAL A O 1
ATOM 3073 N N . ALA A 1 398 ? 10.008 7.309 -6.301 1 97.44 398 ALA A N 1
ATOM 3074 C CA . ALA A 1 398 ? 9.805 8.406 -5.359 1 97.44 398 ALA A CA 1
ATOM 3075 C C . ALA A 1 398 ? 8.352 8.875 -5.367 1 97.44 398 ALA A C 1
ATOM 3077 O O . ALA A 1 398 ? 7.906 9.555 -4.438 1 97.44 398 ALA A O 1
ATOM 3078 N N . HIS A 1 399 ? 7.633 8.523 -6.457 1 97.62 399 HIS A N 1
ATOM 3079 C CA . HIS A 1 399 ? 6.301 9.109 -6.551 1 97.62 399 HIS A CA 1
ATOM 3080 C C . HIS A 1 399 ? 5.273 8.078 -7.008 1 97.62 399 HIS A C 1
ATOM 3082 O O . HIS A 1 399 ? 4.105 8.414 -7.223 1 97.62 399 HIS A O 1
ATOM 3088 N N . SER A 1 400 ? 5.695 6.828 -7.121 1 96.31 400 SER A N 1
ATOM 3089 C CA . SER A 1 400 ? 4.762 5.793 -7.547 1 96.31 400 SER A CA 1
ATOM 3090 C C . SER A 1 400 ? 4.914 4.531 -6.703 1 96.31 400 SER A C 1
ATOM 3092 O O . SER A 1 400 ? 6.031 4.07 -6.465 1 96.31 400 SER A O 1
ATOM 3094 N N . GLU A 1 401 ? 3.758 4.02 -6.27 1 94.94 401 GLU A N 1
ATOM 3095 C CA . GLU A 1 401 ? 3.781 2.721 -5.602 1 94.94 401 GLU A CA 1
ATOM 3096 C C . GLU A 1 401 ? 4.293 1.63 -6.539 1 94.94 401 GLU A C 1
ATOM 3098 O O . GLU A 1 401 ? 4.07 1.689 -7.75 1 94.94 401 GLU A O 1
ATOM 3103 N N . ILE A 1 402 ? 4.867 0.621 -5.957 1 97.31 402 ILE A N 1
ATOM 3104 C CA . ILE A 1 402 ? 5.422 -0.469 -6.754 1 97.31 402 ILE A CA 1
ATOM 3105 C C . ILE A 1 402 ? 4.418 -1.62 -6.82 1 97.31 402 ILE A C 1
ATOM 3107 O O . ILE A 1 402 ? 4.027 -2.17 -5.789 1 97.31 402 ILE A O 1
ATOM 3111 N N . LYS A 1 403 ? 4.012 -1.919 -8 1 98.44 403 LYS A N 1
ATOM 3112 C CA . LYS A 1 403 ? 3.186 -3.092 -8.266 1 98.44 403 LYS A CA 1
ATOM 3113 C C . LYS A 1 403 ? 4.035 -4.277 -8.719 1 98.44 403 LYS A C 1
ATOM 3115 O O . LYS A 1 403 ? 4.973 -4.109 -9.5 1 98.44 403 LYS A O 1
ATOM 3120 N N . SER A 1 404 ? 3.656 -5.426 -8.25 1 98.69 404 SER A N 1
ATOM 3121 C CA . SER A 1 404 ? 4.465 -6.605 -8.547 1 98.69 404 SER A CA 1
ATOM 3122 C C . SER A 1 404 ? 4.504 -6.887 -10.039 1 98.69 404 SER A C 1
ATOM 3124 O O . SER A 1 404 ? 5.52 -7.348 -10.562 1 98.69 404 SER A O 1
ATOM 3126 N N . TYR A 1 405 ? 3.428 -6.566 -10.734 1 98.75 405 TYR A N 1
ATOM 3127 C CA . TYR A 1 405 ? 3.338 -6.918 -12.141 1 98.75 405 TYR A CA 1
ATOM 3128 C C . TYR A 1 405 ? 4.223 -6.008 -12.992 1 98.75 405 TYR A C 1
ATOM 3130 O O . TYR A 1 405 ? 4.332 -6.195 -14.203 1 98.75 405 TYR A O 1
ATOM 3138 N N . ARG A 1 406 ? 4.902 -5.078 -12.406 1 98.69 406 ARG A N 1
ATOM 3139 C CA . ARG A 1 406 ? 5.832 -4.215 -13.125 1 98.69 406 ARG A CA 1
ATOM 3140 C C . ARG A 1 406 ? 7.25 -4.77 -13.07 1 98.69 406 ARG A C 1
ATOM 3142 O O . ARG A 1 406 ? 8.195 -4.117 -13.516 1 98.69 406 ARG A O 1
ATOM 3149 N N . ILE A 1 407 ? 7.473 -5.926 -12.578 1 98.88 407 ILE A N 1
ATOM 3150 C CA . ILE A 1 407 ? 8.797 -6.48 -12.312 1 98.88 407 ILE A CA 1
ATOM 3151 C C . ILE A 1 407 ? 9.578 -6.598 -13.625 1 98.88 407 ILE A C 1
ATOM 3153 O O . ILE A 1 407 ? 10.773 -6.289 -13.672 1 98.88 407 ILE A O 1
ATOM 3157 N N . PHE A 1 408 ? 8.984 -7.008 -14.727 1 98.81 408 PHE A N 1
ATOM 3158 C CA . PHE A 1 408 ? 9.68 -7.078 -16 1 98.81 408 PHE A CA 1
ATOM 3159 C C . PHE A 1 408 ? 10.078 -5.684 -16.484 1 98.81 408 PHE A C 1
ATOM 3161 O O . PHE A 1 408 ? 11.18 -5.492 -17 1 98.81 408 PHE A O 1
ATOM 3168 N N . GLU A 1 409 ? 9.164 -4.77 -16.359 1 98.69 409 GLU A N 1
ATOM 3169 C CA . GLU A 1 409 ? 9.461 -3.396 -16.75 1 98.69 409 GLU A CA 1
ATOM 3170 C C . GLU A 1 409 ? 10.68 -2.859 -16.016 1 98.69 409 GLU A C 1
ATOM 3172 O O . GLU A 1 409 ? 11.594 -2.309 -16.641 1 98.69 409 GLU A O 1
ATOM 3177 N N . PHE A 1 410 ? 10.68 -2.986 -14.695 1 98.69 410 PHE A N 1
ATOM 3178 C CA . PHE A 1 410 ? 11.797 -2.506 -13.883 1 98.69 410 PHE A CA 1
ATOM 3179 C C . PHE A 1 410 ? 13.078 -3.244 -14.242 1 98.69 410 PHE A C 1
ATOM 3181 O O . PHE A 1 410 ? 14.148 -2.635 -14.328 1 98.69 410 PHE A O 1
ATOM 3188 N N . ALA A 1 411 ? 12.977 -4.559 -14.414 1 98.75 411 ALA A N 1
ATOM 3189 C CA . ALA A 1 411 ? 14.156 -5.359 -14.734 1 98.75 411 ALA A CA 1
ATOM 3190 C C . ALA A 1 411 ? 14.734 -4.961 -16.094 1 98.75 411 ALA A C 1
ATOM 3192 O O . ALA A 1 411 ? 15.953 -4.848 -16.234 1 98.75 411 ALA A O 1
ATOM 3193 N N . ILE A 1 412 ? 13.883 -4.73 -17.062 1 98.5 412 ILE A N 1
ATOM 3194 C CA . ILE A 1 412 ? 14.312 -4.488 -18.438 1 98.5 412 ILE A CA 1
ATOM 3195 C C . ILE A 1 412 ? 14.688 -3.021 -18.609 1 98.5 412 ILE A C 1
ATOM 3197 O O . ILE A 1 412 ? 15.805 -2.705 -19.047 1 98.5 412 ILE A O 1
ATOM 3201 N N . ASN A 1 413 ? 13.75 -2.15 -18.234 1 98.19 413 ASN A N 1
ATOM 3202 C CA . ASN A 1 413 ? 13.922 -0.723 -18.469 1 98.19 413 ASN A CA 1
ATOM 3203 C C . ASN A 1 413 ? 14.695 -0.049 -17.344 1 98.19 413 ASN A C 1
ATOM 3205 O O . ASN A 1 413 ? 15.336 0.983 -17.547 1 98.19 413 ASN A O 1
ATOM 3209 N N . GLY A 1 414 ? 14.578 -0.594 -16.141 1 97.75 414 GLY A N 1
ATOM 3210 C CA . GLY A 1 414 ? 14.898 0.195 -14.961 1 97.75 414 GLY A CA 1
ATOM 3211 C C . GLY A 1 414 ? 16.266 -0.11 -14.391 1 97.75 414 GLY A C 1
ATOM 3212 O O . GLY A 1 414 ? 16.656 0.446 -13.359 1 97.75 414 GLY A O 1
ATOM 3213 N N . THR A 1 415 ? 16.984 -1.034 -14.93 1 94.88 415 THR A N 1
ATOM 3214 C CA . THR A 1 415 ? 18.266 -1.407 -14.352 1 94.88 415 THR A CA 1
ATOM 3215 C C . THR A 1 415 ? 19.422 -0.977 -15.266 1 94.88 415 THR A C 1
ATOM 3217 O O . THR A 1 415 ? 19.203 -0.713 -16.453 1 94.88 415 THR A O 1
ATOM 3220 N N . LEU A 1 416 ? 20.641 -0.778 -14.703 1 82.69 416 LEU A N 1
ATOM 3221 C CA . LEU A 1 416 ? 21.859 -0.456 -15.422 1 82.69 416 LEU A CA 1
ATOM 3222 C C . LEU A 1 416 ? 22.484 -1.71 -16.031 1 82.69 416 LEU A C 1
ATOM 3224 O O . LEU A 1 416 ? 22.391 -2.795 -15.453 1 82.69 416 LEU A O 1
ATOM 3228 N N . MET B 1 1 ? 29.922 4.688 24.312 1 51.62 1 MET B N 1
ATOM 3229 C CA . MET B 1 1 ? 28.734 3.83 24.453 1 51.62 1 MET B CA 1
ATOM 3230 C C . MET B 1 1 ? 27.594 4.344 23.594 1 51.62 1 MET B C 1
ATOM 3232 O O . MET B 1 1 ? 27.328 5.547 23.562 1 51.62 1 MET B O 1
ATOM 3236 N N . ASN B 1 2 ? 26.969 3.541 22.578 1 75.38 2 ASN B N 1
ATOM 3237 C CA . ASN B 1 2 ? 25.859 3.961 21.719 1 75.38 2 ASN B CA 1
ATOM 3238 C C . ASN B 1 2 ? 24.656 4.41 22.547 1 75.38 2 ASN B C 1
ATOM 3240 O O . ASN B 1 2 ? 24.219 3.701 23.453 1 75.38 2 ASN B O 1
ATOM 3244 N N . ARG B 1 3 ? 24.422 5.672 22.625 1 91.62 3 ARG B N 1
ATOM 3245 C CA . ARG B 1 3 ? 23.297 6.273 23.328 1 91.62 3 ARG B CA 1
ATOM 3246 C C . ARG B 1 3 ? 22 6.066 22.562 1 91.62 3 ARG B C 1
ATOM 3248 O O . ARG B 1 3 ? 21.938 6.277 21.359 1 91.62 3 ARG B O 1
ATOM 3255 N N . PHE B 1 4 ? 21.016 5.473 23.281 1 97.19 4 PHE B N 1
ATOM 3256 C CA . PHE B 1 4 ? 19.703 5.207 22.688 1 97.19 4 PHE B CA 1
ATOM 3257 C C . PHE B 1 4 ? 18.609 5.926 23.453 1 97.19 4 PHE B C 1
ATOM 3259 O O . PHE B 1 4 ? 18.75 6.215 24.641 1 97.19 4 PHE B O 1
ATOM 3266 N N . VAL B 1 5 ? 17.609 6.332 22.812 1 97.94 5 VAL B N 1
ATOM 3267 C CA . VAL B 1 5 ? 16.391 6.91 23.375 1 97.94 5 VAL B CA 1
ATOM 3268 C C . VAL B 1 5 ? 15.188 6.047 23 1 97.94 5 VAL B C 1
ATOM 3270 O O . VAL B 1 5 ? 15.023 5.664 21.844 1 97.94 5 VAL B O 1
ATOM 3273 N N . SER B 1 6 ? 14.375 5.613 23.938 1 98.06 6 SER B N 1
ATOM 3274 C CA . SER B 1 6 ? 13.164 4.832 23.688 1 98.06 6 SER B CA 1
ATOM 3275 C C . SER B 1 6 ? 11.914 5.699 23.781 1 98.06 6 SER B C 1
ATOM 3277 O O . SER B 1 6 ? 11.711 6.391 24.781 1 98.06 6 SER B O 1
ATOM 3279 N N . VAL B 1 7 ? 11.164 5.773 22.766 1 98.06 7 VAL B N 1
ATOM 3280 C CA . VAL B 1 7 ? 9.914 6.52 22.734 1 98.06 7 VAL B CA 1
ATOM 3281 C C . VAL B 1 7 ? 8.797 5.629 22.219 1 98.06 7 VAL B C 1
ATOM 3283 O 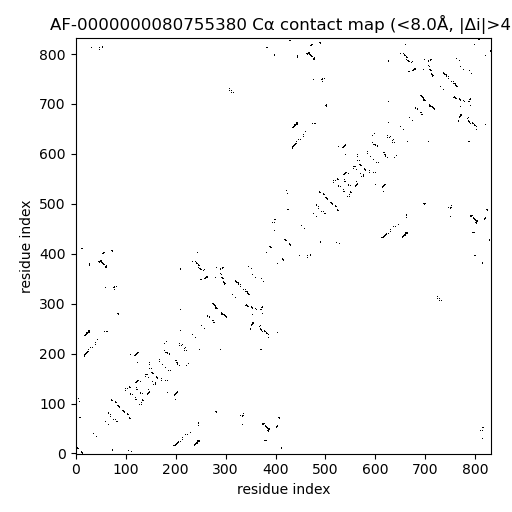O . VAL B 1 7 ? 8.852 5.152 21.078 1 98.06 7 VAL B O 1
ATOM 3286 N N . ASN B 1 8 ? 7.723 5.387 22.953 1 98.12 8 ASN B N 1
ATOM 3287 C CA . ASN B 1 8 ? 6.543 4.613 22.578 1 98.12 8 ASN B CA 1
ATOM 3288 C C . ASN B 1 8 ? 6.914 3.213 22.094 1 98.12 8 ASN B C 1
ATOM 3290 O O . ASN B 1 8 ? 6.324 2.695 21.156 1 98.12 8 ASN B O 1
ATOM 3294 N N . GLY B 1 9 ? 7.891 2.641 22.578 1 97.44 9 GLY B N 1
ATOM 3295 C CA . GLY B 1 9 ? 8.297 1.286 22.234 1 97.44 9 GLY B CA 1
ATOM 3296 C C . GLY B 1 9 ? 9.297 1.235 21.094 1 97.44 9 GLY B C 1
ATOM 3297 O O . GLY B 1 9 ? 9.789 0.162 20.734 1 97.44 9 GLY B O 1
ATOM 3298 N N . ASN B 1 10 ? 9.594 2.309 20.469 1 98.06 10 ASN B N 1
ATOM 3299 C CA . ASN B 1 10 ? 10.609 2.404 19.422 1 98.06 10 ASN B CA 1
ATOM 3300 C C . ASN B 1 10 ? 11.961 2.844 20 1 98.06 10 ASN B C 1
ATOM 3302 O O . ASN B 1 10 ? 12.016 3.719 20.859 1 98.06 10 ASN B O 1
ATOM 3306 N N . VAL B 1 11 ? 13.016 2.266 19.547 1 98.25 11 VAL B N 1
ATOM 3307 C CA . VAL B 1 11 ? 14.359 2.598 20.016 1 98.25 11 VAL B CA 1
ATOM 3308 C C . VAL B 1 11 ? 15.102 3.393 18.938 1 98.25 11 VAL B C 1
ATOM 3310 O O . VAL B 1 11 ? 15.203 2.953 17.797 1 98.25 11 VAL B O 1
ATOM 3313 N N . TYR B 1 12 ? 15.539 4.516 19.281 1 98.31 12 TYR B N 1
ATOM 3314 C CA . TYR B 1 12 ? 16.297 5.41 18.406 1 98.31 12 TYR B CA 1
ATOM 3315 C C . TYR B 1 12 ? 17.734 5.535 18.891 1 98.31 12 TYR B C 1
ATOM 3317 O O . TYR B 1 12 ? 18 5.66 20.078 1 98.31 12 TYR B O 1
ATOM 3325 N N . ARG B 1 13 ? 18.641 5.523 18 1 97.5 13 ARG B N 1
ATOM 3326 C CA . ARG B 1 13 ? 20 5.879 18.344 1 97.5 13 ARG B CA 1
ATOM 3327 C C . ARG B 1 13 ? 20.156 7.387 18.531 1 97.5 13 ARG B C 1
ATOM 3329 O O . ARG B 1 13 ? 19.312 8.156 18.062 1 97.5 13 ARG B O 1
ATOM 3336 N N . TRP B 1 14 ? 21.172 7.785 19.281 1 97.38 14 TRP B N 1
ATOM 3337 C CA . TRP B 1 14 ? 21.484 9.211 19.328 1 97.38 14 TRP B CA 1
ATOM 3338 C C . TRP B 1 14 ? 21.938 9.719 17.953 1 97.38 14 TRP B C 1
ATOM 3340 O O . TRP B 1 14 ? 22.781 9.102 17.312 1 97.38 14 TRP B O 1
ATOM 3350 N N . PRO B 1 15 ? 21.312 10.758 17.469 1 95.5 15 PRO B N 1
ATOM 3351 C CA . PRO B 1 15 ? 21.688 11.227 16.125 1 95.5 15 PRO B CA 1
ATOM 3352 C C . PRO B 1 15 ? 23.141 11.711 16.062 1 95.5 15 PRO B C 1
ATOM 3354 O O . PRO B 1 15 ? 23.609 12.414 16.953 1 95.5 15 PRO B O 1
ATOM 3357 N N . GLU B 1 16 ? 23.875 11.352 15.016 1 93 16 GLU B N 1
ATOM 3358 C CA . GLU B 1 16 ? 25.266 11.758 14.82 1 93 16 GLU B CA 1
ATOM 3359 C C . GLU B 1 16 ? 25.344 13.141 14.172 1 93 16 GLU B C 1
ATOM 3361 O O . GLU B 1 16 ? 26.391 13.781 14.203 1 93 16 GLU B O 1
ATOM 3366 N N . ARG B 1 17 ? 24.453 13.594 13.57 1 97 17 ARG B N 1
ATOM 3367 C CA . ARG B 1 17 ? 24.234 14.906 12.977 1 97 17 ARG B CA 1
ATOM 3368 C C . ARG B 1 17 ? 22.781 15.336 13.133 1 97 17 ARG B C 1
ATOM 3370 O O . ARG B 1 17 ? 21.891 14.508 13.383 1 97 17 ARG B O 1
ATOM 3377 N N . PRO B 1 18 ? 22.516 16.625 13 1 98.5 18 PRO B N 1
ATOM 3378 C CA . PRO B 1 18 ? 21.125 17.062 13.125 1 98.5 18 PRO B CA 1
ATOM 3379 C C . PRO B 1 18 ? 20.188 16.328 12.156 1 98.5 18 PRO B C 1
ATOM 3381 O O . PRO B 1 18 ? 20.562 16.062 11.016 1 98.5 18 PRO B O 1
ATOM 3384 N N . VAL B 1 19 ? 19.078 15.969 12.664 1 98.88 19 VAL B N 1
ATOM 3385 C CA . VAL B 1 19 ? 18.031 15.367 11.859 1 98.88 19 VAL B CA 1
ATOM 3386 C C . VAL B 1 19 ? 16.875 16.344 11.695 1 98.88 19 VAL B C 1
ATOM 3388 O O . VAL B 1 19 ? 16.328 16.844 12.688 1 98.88 19 VAL B O 1
ATOM 3391 N N . VAL B 1 20 ? 16.531 16.656 10.492 1 98.94 20 VAL B N 1
ATOM 3392 C CA . VAL B 1 20 ? 15.406 17.547 10.18 1 98.94 20 VAL B CA 1
ATOM 3393 C C . VAL B 1 20 ? 14.359 16.766 9.383 1 98.94 20 VAL B C 1
ATOM 3395 O O . VAL B 1 20 ? 14.648 16.25 8.305 1 98.94 20 VAL B O 1
ATOM 3398 N N . VAL B 1 21 ? 13.18 16.656 9.898 1 98.94 21 VAL B N 1
ATOM 3399 C CA . VAL B 1 21 ? 12.062 16.062 9.172 1 98.94 21 VAL B CA 1
ATOM 3400 C C . VAL B 1 21 ? 11.062 17.156 8.781 1 98.94 21 VAL B C 1
ATOM 3402 O O . VAL B 1 21 ? 10.664 17.969 9.625 1 98.94 21 VAL B O 1
ATOM 3405 N N . VAL B 1 22 ? 10.727 17.203 7.547 1 98.94 22 VAL B N 1
ATOM 3406 C CA . VAL B 1 22 ? 9.734 18.156 7.043 1 98.94 22 VAL B CA 1
ATOM 3407 C C . VAL B 1 22 ? 8.484 17.406 6.586 1 98.94 22 VAL B C 1
ATOM 3409 O O . VAL B 1 22 ? 8.578 16.438 5.824 1 98.94 22 VAL B O 1
ATOM 3412 N N . CYS B 1 23 ? 7.371 17.781 7.09 1 98.88 23 CYS B N 1
ATOM 3413 C CA . CYS B 1 23 ? 6.078 17.281 6.633 1 98.88 23 CYS B CA 1
ATOM 3414 C C . CYS B 1 23 ? 5.43 18.266 5.66 1 98.88 23 CYS B C 1
ATOM 3416 O O . CYS B 1 23 ? 4.969 19.328 6.062 1 98.88 23 CYS B O 1
ATOM 3418 N N . ILE B 1 24 ? 5.461 17.906 4.406 1 98.75 24 ILE B N 1
ATOM 3419 C CA . ILE B 1 24 ? 4.801 18.703 3.373 1 98.75 24 ILE B CA 1
ATOM 3420 C C . ILE B 1 24 ? 3.295 18.438 3.406 1 98.75 24 ILE B C 1
ATOM 3422 O O . ILE B 1 24 ? 2.797 17.547 2.717 1 98.75 24 ILE B O 1
ATOM 3426 N N . ASP B 1 25 ? 2.592 19.234 4.191 1 97.88 25 ASP B N 1
ATOM 3427 C CA . ASP B 1 25 ? 1.159 19.031 4.383 1 97.88 25 ASP B CA 1
ATOM 3428 C C . ASP B 1 25 ? 0.427 19 3.043 1 97.88 25 ASP B C 1
ATOM 3430 O O . ASP B 1 25 ? 0.529 19.922 2.244 1 97.88 25 ASP B O 1
ATOM 3434 N N . GLY B 1 26 ? -0.321 17.891 2.807 1 98 26 GLY B N 1
ATOM 3435 C CA . GLY B 1 26 ? -1.058 17.719 1.563 1 98 26 GLY B CA 1
ATOM 3436 C C . GLY B 1 26 ? -0.18 17.312 0.4 1 98 26 GLY B C 1
ATOM 3437 O O . GLY B 1 26 ? -0.546 17.5 -0.762 1 98 26 GLY B O 1
ATOM 3438 N N . GLY B 1 27 ? 1.001 16.797 0.702 1 98.19 27 GLY B N 1
ATOM 3439 C CA . GLY B 1 27 ? 1.981 16.5 -0.331 1 98.19 27 GLY B CA 1
ATOM 3440 C C . GLY B 1 27 ? 1.689 15.219 -1.083 1 98.19 27 GLY B C 1
ATOM 3441 O O . GLY B 1 27 ? 2.436 14.242 -0.969 1 98.19 27 GLY B O 1
ATOM 3442 N N . ASP B 1 28 ? 0.657 15.281 -2.008 1 98.38 28 ASP B N 1
ATOM 3443 C CA . ASP B 1 28 ? 0.34 14.141 -2.863 1 98.38 28 ASP B CA 1
ATOM 3444 C C . ASP B 1 28 ? 1.503 13.82 -3.799 1 98.38 28 ASP B C 1
ATOM 3446 O O . ASP B 1 28 ? 2.094 14.719 -4.398 1 98.38 28 ASP B O 1
ATOM 3450 N N . PRO B 1 29 ? 1.854 12.523 -3.969 1 98.31 29 PRO B N 1
ATOM 3451 C CA . PRO B 1 29 ? 2.965 12.141 -4.844 1 98.31 29 PRO B CA 1
ATOM 3452 C C . PRO B 1 29 ? 2.789 12.648 -6.273 1 98.31 29 PRO B C 1
ATOM 3454 O O . PRO B 1 29 ? 3.771 12.797 -7.008 1 98.31 29 PRO B O 1
ATOM 3457 N N . GLU B 1 30 ? 1.618 12.953 -6.699 1 97.5 30 GLU B N 1
ATOM 3458 C CA . GLU B 1 30 ? 1.362 13.422 -8.055 1 97.5 30 GLU B CA 1
ATOM 3459 C C . GLU B 1 30 ? 2.088 14.742 -8.328 1 97.5 30 GLU B C 1
ATOM 3461 O O . GLU B 1 30 ? 2.52 14.992 -9.461 1 97.5 30 GLU B O 1
ATOM 3466 N N . TYR B 1 31 ? 2.209 15.602 -7.305 1 97.81 31 TYR B N 1
ATOM 3467 C CA . TYR B 1 31 ? 2.971 16.844 -7.473 1 97.81 31 TYR B CA 1
ATOM 3468 C C . TYR B 1 31 ? 4.43 16.531 -7.797 1 97.81 31 TYR B C 1
ATOM 3470 O O . TYR B 1 31 ? 5 17.125 -8.719 1 97.81 31 TYR B O 1
ATOM 3478 N N . LEU B 1 32 ? 5.016 15.586 -7.086 1 97.62 32 LEU B N 1
ATOM 3479 C CA . LEU B 1 32 ? 6.402 15.195 -7.332 1 97.62 32 LEU B CA 1
ATOM 3480 C C . LEU B 1 32 ? 6.551 14.57 -8.711 1 97.62 32 LEU B C 1
ATOM 3482 O O . LEU B 1 32 ? 7.512 14.852 -9.43 1 97.62 32 LEU B O 1
ATOM 3486 N N . ARG B 1 33 ? 5.605 13.688 -9.031 1 97.5 33 ARG B N 1
ATOM 3487 C CA . ARG B 1 33 ? 5.652 13.031 -10.328 1 97.5 33 ARG B CA 1
ATOM 3488 C C . ARG B 1 33 ? 5.75 14.055 -11.453 1 97.5 33 ARG B C 1
ATOM 3490 O O . ARG B 1 33 ? 6.617 13.953 -12.328 1 97.5 33 ARG B O 1
ATOM 3497 N N . ARG B 1 34 ? 4.957 15.031 -11.367 1 96.31 34 ARG B N 1
ATOM 3498 C CA . ARG B 1 34 ? 4.875 16.031 -12.414 1 96.31 34 ARG B CA 1
ATOM 3499 C C . ARG B 1 34 ? 6.137 16.891 -12.445 1 96.31 34 ARG B C 1
ATOM 3501 O O . ARG B 1 34 ? 6.719 17.109 -13.516 1 96.31 34 ARG B O 1
ATOM 3508 N N . PHE B 1 35 ? 6.562 17.328 -11.328 1 97.19 35 PHE B N 1
ATOM 3509 C CA . PHE B 1 35 ? 7.594 18.359 -11.289 1 97.19 35 PHE B CA 1
ATOM 3510 C C . PHE B 1 35 ? 8.977 17.75 -11.406 1 97.19 35 PHE B C 1
ATOM 3512 O O . PHE B 1 35 ? 9.914 18.391 -11.875 1 97.19 35 PHE B O 1
ATOM 3519 N N . LEU B 1 36 ? 9.148 16.469 -11.047 1 96.75 36 LEU B N 1
ATOM 3520 C CA . LEU B 1 36 ? 10.414 15.781 -11.273 1 96.75 36 LEU B CA 1
ATOM 3521 C C . LEU B 1 36 ? 10.602 15.453 -12.75 1 96.75 36 LEU B C 1
ATOM 3523 O O . LEU B 1 36 ? 11.719 15.492 -13.266 1 96.75 36 LEU B O 1
ATOM 3527 N N . ALA B 1 37 ? 9.531 15.156 -13.414 1 93.75 37 ALA B N 1
ATOM 3528 C CA . ALA B 1 37 ? 9.57 14.734 -14.812 1 93.75 37 ALA B CA 1
ATOM 3529 C C . ALA B 1 37 ? 10.219 15.797 -15.688 1 93.75 37 ALA B C 1
ATOM 3531 O O . ALA B 1 37 ? 10.906 15.477 -16.656 1 93.75 37 ALA B O 1
ATOM 3532 N N . ASP B 1 38 ? 10.102 17.047 -15.336 1 93.06 38 ASP B N 1
ATOM 3533 C CA . ASP B 1 38 ? 10.633 18.094 -16.203 1 93.06 38 ASP B CA 1
ATOM 3534 C C . ASP B 1 38 ? 11.789 18.828 -15.531 1 93.06 38 ASP B C 1
ATOM 3536 O O . ASP B 1 38 ? 12.156 19.938 -15.938 1 93.06 38 ASP B O 1
ATOM 3540 N N . GLY B 1 39 ? 12.227 18.328 -14.438 1 95.31 39 GLY B N 1
ATOM 3541 C CA . GLY B 1 39 ? 13.438 18.844 -13.82 1 95.31 39 GLY B CA 1
ATOM 3542 C C . GLY B 1 39 ? 13.211 20.078 -12.977 1 95.31 39 GLY B C 1
ATOM 3543 O O . GLY B 1 39 ? 14.148 20.828 -12.695 1 95.31 39 GLY B O 1
ATOM 3544 N N . ALA B 1 40 ? 12.016 20.281 -12.5 1 97.38 40 ALA B N 1
ATOM 3545 C CA . ALA B 1 40 ? 11.656 21.516 -11.789 1 97.38 40 ALA B CA 1
ATOM 3546 C C . ALA B 1 40 ? 12.133 21.469 -10.344 1 97.38 40 ALA B C 1
ATOM 3548 O O . ALA B 1 40 ? 12.148 22.5 -9.656 1 97.38 40 ALA B O 1
ATOM 3549 N N . LEU B 1 41 ? 12.469 20.375 -9.883 1 98.62 41 LEU B N 1
ATOM 3550 C CA . LEU B 1 41 ? 12.852 20.203 -8.484 1 98.62 41 LEU B CA 1
ATOM 3551 C C . LEU B 1 41 ? 14.234 19.562 -8.367 1 98.62 41 LEU B C 1
ATOM 3553 O O . LEU B 1 41 ? 14.359 18.422 -7.926 1 98.62 41 LEU B O 1
ATOM 3557 N N . PRO B 1 42 ? 15.305 20.297 -8.68 1 98.69 42 PRO B N 1
ATOM 3558 C CA . PRO B 1 42 ? 16.641 19.719 -8.789 1 98.69 42 PRO B CA 1
ATOM 3559 C C . PRO B 1 42 ? 17.172 19.188 -7.453 1 98.69 42 PRO B C 1
ATOM 3561 O O . PRO B 1 42 ? 17.922 18.219 -7.422 1 98.69 42 PRO B O 1
ATOM 3564 N N . ASN B 1 43 ? 16.875 19.859 -6.355 1 98.81 43 ASN B N 1
ATOM 3565 C CA . ASN B 1 43 ? 17.375 19.391 -5.07 1 98.81 43 ASN B CA 1
ATOM 3566 C C . ASN B 1 43 ? 16.688 18.078 -4.656 1 98.81 43 ASN B C 1
ATOM 3568 O O . ASN B 1 43 ? 17.359 17.125 -4.281 1 98.81 43 ASN B O 1
ATOM 3572 N N . ILE B 1 44 ? 15.359 18.031 -4.754 1 98.88 44 ILE B N 1
ATOM 3573 C CA . ILE B 1 44 ? 14.656 16.781 -4.457 1 98.88 44 ILE B CA 1
ATOM 3574 C C . ILE B 1 44 ? 15.156 15.68 -5.375 1 98.88 44 ILE B C 1
ATOM 3576 O O . ILE B 1 44 ? 15.344 14.539 -4.938 1 98.88 44 ILE B O 1
ATOM 3580 N N . GLN B 1 45 ? 15.344 16.031 -6.648 1 98.5 45 GLN B N 1
ATOM 3581 C CA . GLN B 1 45 ? 15.898 15.055 -7.578 1 98.5 45 GLN B CA 1
ATOM 3582 C C . GLN B 1 45 ? 17.234 14.508 -7.062 1 98.5 45 GLN B C 1
ATOM 3584 O O . GLN B 1 45 ? 17.484 13.305 -7.137 1 98.5 45 GLN B O 1
ATOM 3589 N N . ARG B 1 46 ? 18.094 15.344 -6.574 1 98.56 46 ARG B N 1
ATOM 3590 C CA . ARG B 1 46 ? 19.375 14.93 -6.02 1 98.56 46 ARG B CA 1
ATOM 3591 C C . ARG B 1 46 ? 19.172 13.992 -4.832 1 98.56 46 ARG B C 1
ATOM 3593 O O . ARG B 1 46 ? 19.875 12.984 -4.711 1 98.56 46 ARG B O 1
ATOM 3600 N N . PHE B 1 4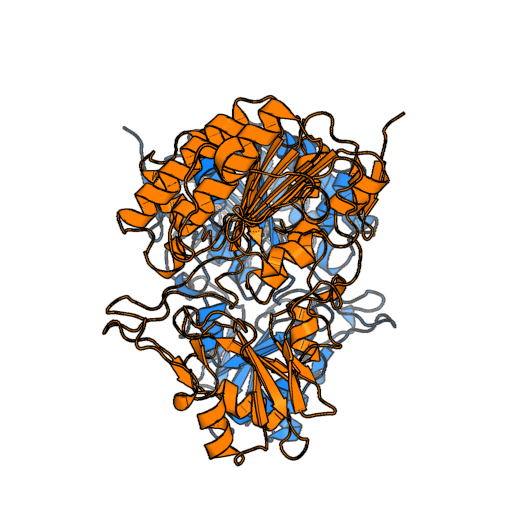7 ? 18.219 14.391 -3.906 1 98.75 47 PHE B N 1
ATOM 3601 C CA . PHE B 1 47 ? 17.938 13.539 -2.756 1 98.75 47 PHE B CA 1
ATOM 3602 C C . PHE B 1 47 ? 17.5 12.148 -3.203 1 98.75 47 PHE B C 1
ATOM 3604 O O . PHE B 1 47 ? 17.906 11.148 -2.611 1 98.75 47 PHE B O 1
ATOM 3611 N N . VAL B 1 48 ? 16.641 12.078 -4.246 1 98.38 48 VAL B N 1
ATOM 3612 C CA . VAL B 1 48 ? 16.109 10.828 -4.793 1 98.38 48 VAL B CA 1
ATOM 3613 C C . VAL B 1 48 ? 17.266 10 -5.367 1 98.38 48 VAL B C 1
ATOM 3615 O O . VAL B 1 48 ? 17.297 8.781 -5.184 1 98.38 48 VAL B O 1
ATOM 3618 N N . GLN B 1 49 ? 18.219 10.633 -6.008 1 97.56 49 GLN B N 1
ATOM 3619 C CA . GLN B 1 49 ? 19.297 9.93 -6.684 1 97.56 49 GLN B CA 1
ATOM 3620 C C . GLN B 1 49 ? 20.359 9.469 -5.688 1 97.56 49 GLN B C 1
ATOM 3622 O O . GLN B 1 49 ? 20.906 8.375 -5.824 1 97.56 49 GLN B O 1
ATOM 3627 N N . GLU B 1 50 ? 20.609 10.32 -4.703 1 97.44 50 GLU B N 1
ATOM 3628 C CA . GLU B 1 50 ? 21.75 10.07 -3.828 1 97.44 50 GLU B CA 1
ATOM 3629 C C . GLU B 1 50 ? 21.312 9.422 -2.518 1 97.44 50 GLU B C 1
ATOM 3631 O O . GLU B 1 50 ? 22.125 8.812 -1.819 1 97.44 50 GLU B O 1
ATOM 3636 N N . GLY B 1 51 ? 20.109 9.633 -2.123 1 98.25 51 GLY B N 1
ATOM 3637 C CA . GLY B 1 51 ? 19.594 9.148 -0.854 1 98.25 51 GLY B CA 1
ATOM 3638 C C . GLY B 1 51 ? 18.656 7.961 -1.006 1 98.25 51 GLY B C 1
ATOM 3639 O O . GLY B 1 51 ? 19 6.977 -1.662 1 98.25 51 GLY B O 1
ATOM 3640 N N . TYR B 1 52 ? 17.578 8.023 -0.3 1 98.38 52 TYR B N 1
ATOM 3641 C CA . TYR B 1 52 ? 16.547 6.996 -0.366 1 98.38 52 TYR B CA 1
ATOM 3642 C C . TYR B 1 52 ? 15.188 7.621 -0.65 1 98.38 52 TYR B C 1
ATOM 3644 O O . TYR B 1 52 ? 14.867 8.695 -0.136 1 98.38 52 TYR B O 1
ATOM 3652 N N . SER B 1 53 ? 14.414 7.004 -1.472 1 98.5 53 SER B N 1
ATOM 3653 C CA . SER B 1 53 ? 13.07 7.496 -1.738 1 98.5 53 SER B CA 1
ATOM 3654 C C . SER B 1 53 ? 12.102 6.348 -2.008 1 98.5 53 SER B C 1
ATOM 3656 O O . SER B 1 53 ? 12.492 5.316 -2.561 1 98.5 53 SER B O 1
ATOM 3658 N N . ALA B 1 54 ? 10.891 6.48 -1.632 1 98.44 54 ALA B N 1
ATOM 3659 C CA . ALA B 1 54 ? 9.766 5.578 -1.866 1 98.44 54 ALA B CA 1
ATOM 3660 C C . ALA B 1 54 ? 8.438 6.297 -1.653 1 98.44 54 ALA B C 1
ATOM 3662 O O . ALA B 1 54 ? 8.406 7.445 -1.208 1 98.44 54 ALA B O 1
ATOM 3663 N N . VAL B 1 55 ? 7.348 5.703 -2.053 1 98.56 55 VAL B N 1
ATOM 3664 C CA . VAL B 1 55 ? 6.02 6.109 -1.606 1 98.56 55 VAL B CA 1
ATOM 3665 C C . VAL B 1 55 ? 5.625 5.312 -0.364 1 98.56 55 VAL B C 1
ATOM 3667 O O . VAL B 1 55 ? 5.68 4.082 -0.365 1 98.56 55 VAL B O 1
ATOM 3670 N N . ALA B 1 56 ? 5.332 6.02 0.711 1 98.62 56 ALA B N 1
ATOM 3671 C CA . ALA B 1 56 ? 4.926 5.41 1.976 1 98.62 56 ALA B CA 1
ATOM 3672 C C . ALA B 1 56 ? 3.414 5.484 2.16 1 98.62 56 ALA B C 1
ATOM 3674 O O . ALA B 1 56 ? 2.729 6.211 1.434 1 98.62 56 ALA B O 1
ATOM 3675 N N . THR B 1 57 ? 2.924 4.703 3.053 1 98.25 57 THR B N 1
ATOM 3676 C CA . THR B 1 57 ? 1.521 4.758 3.449 1 98.25 57 THR B CA 1
ATOM 3677 C C . THR B 1 57 ? 1.356 5.535 4.75 1 98.25 57 THR B C 1
ATOM 3679 O O . THR B 1 57 ? 1.984 5.207 5.758 1 98.25 57 THR B O 1
ATOM 3682 N N . GLY B 1 58 ? 0.55 6.527 4.711 1 98.56 58 GLY B N 1
ATOM 3683 C CA . GLY B 1 58 ? 0.2 7.266 5.914 1 98.56 58 GLY B CA 1
ATOM 3684 C C . GLY B 1 58 ? -0.89 6.598 6.73 1 98.56 58 GLY B C 1
ATOM 3685 O O . GLY B 1 58 ? -1.339 5.5 6.395 1 98.56 58 GLY B O 1
ATOM 3686 N N . SER B 1 59 ? -1.285 7.266 7.785 1 98.31 59 SER B N 1
ATOM 3687 C CA . SER B 1 59 ? -2.307 6.734 8.688 1 98.31 59 SER B CA 1
ATOM 3688 C C . SER B 1 59 ? -3.705 7.148 8.234 1 98.31 59 SER B C 1
ATOM 3690 O O . SER B 1 59 ? -3.873 8.188 7.59 1 98.31 59 SER B O 1
ATOM 3692 N N . MET B 1 60 ? -4.699 6.367 8.617 1 98.19 60 MET B N 1
ATOM 3693 C CA . MET B 1 60 ? -6.109 6.699 8.445 1 98.19 60 MET B CA 1
ATOM 3694 C C . MET B 1 60 ? -6.688 7.277 9.734 1 98.19 60 MET B C 1
ATOM 3696 O O . MET B 1 60 ? -6.273 6.902 10.836 1 98.19 60 MET B O 1
ATOM 3700 N N . PRO B 1 61 ? -7.672 8.164 9.578 1 98.12 61 PRO B N 1
ATOM 3701 C CA . PRO B 1 61 ? -7.988 8.852 8.32 1 98.12 61 PRO B CA 1
ATOM 3702 C C . PRO B 1 61 ? -6.871 9.781 7.852 1 98.12 61 PRO B C 1
ATOM 3704 O O . PRO B 1 61 ? -6.082 10.258 8.672 1 98.12 61 PRO B O 1
ATOM 3707 N N . SER B 1 62 ? -6.762 9.969 6.598 1 98.38 62 SER B N 1
ATOM 3708 C CA . SER B 1 62 ? -5.676 10.758 6.02 1 98.38 62 SER B CA 1
ATOM 3709 C C . SER B 1 62 ? -5.91 12.25 6.219 1 98.38 62 SER B C 1
ATOM 3711 O O . SER B 1 62 ? -6.066 12.992 5.25 1 98.38 62 SER B O 1
ATOM 3713 N N . PHE B 1 63 ? -5.906 12.648 7.512 1 96.44 63 PHE B N 1
ATOM 3714 C CA . PHE B 1 63 ? -6.059 14.031 7.934 1 96.44 63 PHE B CA 1
ATOM 3715 C C . PHE B 1 63 ? -4.762 14.562 8.539 1 96.44 63 PHE B C 1
ATOM 3717 O O . PHE B 1 63 ? -3.883 13.781 8.906 1 96.44 63 PHE B O 1
ATOM 3724 N N . THR B 1 64 ? -4.707 15.852 8.648 1 95.69 64 THR B N 1
ATOM 3725 C CA . THR B 1 64 ? -3.502 16.547 9.102 1 95.69 64 THR B CA 1
ATOM 3726 C C . THR B 1 64 ? -3.145 16.125 10.523 1 95.69 64 THR B C 1
ATOM 3728 O O . THR B 1 64 ? -2.047 15.617 10.773 1 95.69 64 THR B O 1
ATOM 3731 N N . CYS B 1 65 ? -4.047 16.219 11.43 1 95.12 65 CYS B N 1
ATOM 3732 C CA . CYS B 1 65 ? -3.719 16 12.828 1 95.12 65 CYS B CA 1
ATOM 3733 C C . CYS B 1 65 ? -3.344 14.555 13.094 1 95.12 65 CYS B C 1
ATOM 3735 O O . CYS B 1 65 ? -2.291 14.273 13.664 1 95.12 65 CYS B O 1
ATOM 3737 N N . PRO B 1 66 ? -4.188 13.594 12.664 1 96.5 66 PRO B N 1
ATOM 3738 C CA . PRO B 1 66 ? -3.83 12.188 12.883 1 96.5 66 PRO B CA 1
ATOM 3739 C C . PRO B 1 66 ? -2.441 11.844 12.359 1 96.5 66 PRO B C 1
ATOM 3741 O O . PRO B 1 66 ? -1.667 11.164 13.039 1 96.5 66 PRO B O 1
ATOM 3744 N N . ASN B 1 67 ? -2.086 12.32 11.227 1 98.25 67 ASN B N 1
ATOM 3745 C CA . ASN B 1 67 ? -0.842 11.875 10.602 1 98.25 67 ASN B CA 1
ATOM 3746 C C . ASN B 1 67 ? 0.358 12.656 11.141 1 98.25 67 ASN B C 1
ATOM 3748 O O . ASN B 1 67 ? 1.461 12.109 11.234 1 98.25 67 ASN B O 1
ATOM 3752 N N . ASN B 1 68 ? 0.208 13.93 11.508 1 97.75 68 ASN B N 1
ATOM 3753 C CA . ASN B 1 68 ? 1.281 14.602 12.227 1 97.75 68 ASN B CA 1
ATOM 3754 C C . ASN B 1 68 ? 1.575 13.922 13.562 1 97.75 68 ASN B C 1
ATOM 3756 O O . ASN B 1 68 ? 2.738 13.75 13.938 1 97.75 68 ASN B O 1
ATOM 3760 N N . MET B 1 69 ? 0.504 13.539 14.227 1 97.38 69 MET B N 1
ATOM 3761 C CA . MET B 1 69 ? 0.711 12.859 15.5 1 97.38 69 MET B CA 1
ATOM 3762 C C . MET B 1 69 ? 1.379 11.508 15.289 1 97.38 69 MET B C 1
ATOM 3764 O O . MET B 1 69 ? 2.234 11.102 16.078 1 97.38 69 MET B O 1
ATOM 3768 N N . SER B 1 70 ? 0.996 10.828 14.227 1 98.62 70 SER B N 1
ATOM 3769 C CA . SER B 1 70 ? 1.665 9.57 13.93 1 98.62 70 SER B CA 1
ATOM 3770 C C . SER B 1 70 ? 3.15 9.781 13.656 1 98.62 70 SER B C 1
ATOM 3772 O O . SER B 1 70 ? 3.996 9.055 14.18 1 98.62 70 SER B O 1
ATOM 3774 N N . ILE B 1 71 ? 3.467 10.75 12.883 1 98.75 71 ILE B N 1
ATOM 3775 C CA . ILE B 1 71 ? 4.852 11.031 12.523 1 98.75 71 ILE B CA 1
ATOM 3776 C C . ILE B 1 71 ? 5.652 11.391 13.773 1 98.75 71 ILE B C 1
ATOM 3778 O O . ILE B 1 71 ? 6.734 10.852 13.992 1 98.75 71 ILE B O 1
ATOM 3782 N N . ILE B 1 72 ? 5.09 12.234 14.648 1 98.06 72 ILE B N 1
ATOM 3783 C CA . ILE B 1 72 ? 5.875 12.805 15.734 1 98.06 72 ILE B CA 1
ATOM 3784 C C . ILE B 1 72 ? 5.918 11.828 16.906 1 98.06 72 ILE B C 1
ATOM 3786 O O . ILE B 1 72 ? 6.715 11.992 17.828 1 98.06 72 ILE B O 1
ATOM 3790 N N . THR B 1 73 ? 5.039 10.812 16.891 1 98.31 73 THR B N 1
ATOM 3791 C CA . THR B 1 73 ? 5.074 9.828 17.969 1 98.31 73 THR B CA 1
ATOM 3792 C C . THR B 1 73 ? 5.688 8.516 17.484 1 98.31 73 THR B C 1
ATOM 3794 O O . THR B 1 73 ? 6.035 7.648 18.281 1 98.31 73 THR B O 1
ATOM 3797 N N . GLY B 1 74 ? 5.738 8.289 16.203 1 98.62 74 GLY B N 1
ATOM 3798 C CA . GLY B 1 74 ? 6.305 7.086 15.617 1 98.62 74 GLY B CA 1
ATOM 3799 C C . GLY B 1 74 ? 5.363 5.898 15.664 1 98.62 74 GLY B C 1
ATOM 3800 O O . GLY B 1 74 ? 5.797 4.754 15.547 1 98.62 74 GLY B O 1
ATOM 3801 N N . VAL B 1 75 ? 4.066 6.145 15.93 1 98.56 75 VAL B N 1
ATOM 3802 C CA . VAL B 1 75 ? 3.129 5.035 16.078 1 98.56 75 VAL B CA 1
ATOM 3803 C C . VAL B 1 75 ? 1.822 5.363 15.352 1 98.56 75 VAL B C 1
ATOM 3805 O O . VAL B 1 75 ? 1.548 6.527 15.055 1 98.56 75 VAL B O 1
ATOM 3808 N N . PRO B 1 76 ? 0.97 4.391 15.008 1 98.31 76 PRO B N 1
ATOM 3809 C CA . PRO B 1 76 ? -0.302 4.625 14.32 1 98.31 76 PRO B CA 1
ATOM 3810 C C . PRO B 1 76 ? -1.357 5.254 15.227 1 98.31 76 PRO B C 1
ATOM 3812 O O . PRO B 1 76 ? -1.15 5.355 16.438 1 98.31 76 PRO B O 1
ATOM 3815 N N . THR B 1 77 ? -2.488 5.613 14.656 1 98.31 77 THR B N 1
ATOM 3816 C CA . THR B 1 77 ? -3.557 6.305 15.367 1 98.31 77 THR B CA 1
ATOM 3817 C C . THR B 1 77 ? -4.113 5.43 16.484 1 98.31 77 THR B C 1
ATOM 3819 O O . THR B 1 77 ? -4.527 5.941 17.531 1 98.31 77 THR B O 1
ATOM 3822 N N . ALA B 1 78 ? -4.086 4.109 16.281 1 98.44 78 ALA B N 1
ATOM 3823 C CA . ALA B 1 78 ? -4.598 3.201 17.312 1 98.44 78 ALA B CA 1
ATOM 3824 C C . ALA B 1 78 ? -3.832 3.363 18.609 1 98.44 78 ALA B C 1
ATOM 3826 O O . ALA B 1 78 ? -4.398 3.197 19.703 1 98.44 78 ALA B O 1
ATOM 3827 N N . ARG B 1 79 ? -2.609 3.723 18.531 1 98.19 79 ARG B N 1
ATOM 3828 C CA . ARG B 1 79 ? -1.742 3.809 19.703 1 98.19 79 ARG B CA 1
ATOM 3829 C C . ARG B 1 79 ? -1.749 5.219 20.281 1 98.19 79 ARG B C 1
ATOM 3831 O O . ARG B 1 79 ? -1.936 5.395 21.484 1 98.19 79 ARG B O 1
ATOM 3838 N N . HIS B 1 80 ? -1.634 6.242 19.406 1 97.56 80 HIS B N 1
ATOM 3839 C CA . HIS B 1 80 ? -1.519 7.582 19.969 1 97.56 80 HIS B CA 1
ATOM 3840 C C . HIS B 1 80 ? -2.893 8.195 20.219 1 97.56 80 HIS B C 1
ATOM 3842 O O . HIS B 1 80 ? -3.01 9.211 20.906 1 97.56 80 HIS B O 1
ATOM 3848 N N . GLY B 1 81 ? -3.92 7.691 19.547 1 96.25 81 GLY B N 1
ATOM 3849 C CA . GLY B 1 81 ? -5.285 7.977 19.969 1 96.25 81 GLY B CA 1
ATOM 3850 C C . GLY B 1 81 ? -5.918 9.109 19.172 1 96.25 81 GLY B C 1
ATOM 3851 O O . GLY B 1 81 ? -7.102 9.406 19.344 1 96.25 81 GLY B O 1
ATOM 3852 N N . ILE B 1 82 ? -5.172 9.797 18.312 1 95.75 82 ILE B N 1
ATOM 3853 C CA . ILE B 1 82 ? -5.707 10.93 17.562 1 95.75 82 ILE B CA 1
ATOM 3854 C C . ILE B 1 82 ? -6.074 10.484 16.156 1 95.75 82 ILE B C 1
ATOM 3856 O O . ILE B 1 82 ? -5.195 10.234 15.32 1 95.75 82 ILE B O 1
ATOM 3860 N N . SER 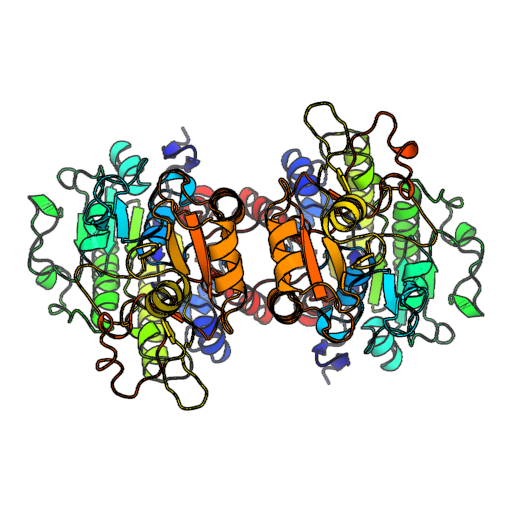B 1 83 ? -7.34 10.375 15.875 1 95.38 83 SER B N 1
ATOM 3861 C CA . SER B 1 83 ? -7.793 9.93 14.562 1 95.38 83 SER B CA 1
ATOM 3862 C C . SER B 1 83 ? -8.766 10.93 13.945 1 95.38 83 SER B C 1
ATOM 3864 O O . SER B 1 83 ? -9.625 10.555 13.148 1 95.38 83 SER B O 1
ATOM 3866 N N . GLY B 1 84 ? -8.719 12.141 14.32 1 93.12 84 GLY B N 1
ATOM 3867 C CA . GLY B 1 84 ? -9.539 13.219 13.789 1 93.12 84 GLY B CA 1
ATOM 3868 C C . GLY B 1 84 ? -9.547 14.453 14.664 1 93.12 84 GLY B C 1
ATOM 3869 O O . GLY B 1 84 ? -8.961 14.461 15.742 1 93.12 84 GLY B O 1
ATOM 3870 N N . ASN B 1 85 ? -10.234 15.508 14.227 1 89.56 85 ASN B N 1
ATOM 3871 C CA . ASN B 1 85 ? -10.305 16.766 14.961 1 89.56 85 ASN B CA 1
ATOM 3872 C C . ASN B 1 85 ? -11.523 16.812 15.867 1 89.56 85 ASN B C 1
ATOM 3874 O O . ASN B 1 85 ? -11.578 17.625 16.812 1 89.56 85 ASN B O 1
ATOM 3878 N N . PHE B 1 86 ? -12.523 16.016 15.484 1 87.19 86 PHE B N 1
ATOM 3879 C CA . PHE B 1 86 ? -13.773 15.992 16.234 1 87.19 86 PHE B CA 1
ATOM 3880 C C . PHE B 1 86 ? -14.164 14.562 16.578 1 87.19 86 PHE B C 1
ATOM 3882 O O . PHE B 1 86 ? -13.992 13.648 15.766 1 87.19 86 PHE B O 1
ATOM 3889 N N . TYR B 1 87 ? -14.656 14.406 17.766 1 88.31 87 TYR B N 1
ATOM 3890 C CA . TYR B 1 87 ? -15.273 13.164 18.219 1 88.31 87 TYR B CA 1
ATOM 3891 C C . TYR B 1 87 ? -16.625 13.422 18.859 1 88.31 87 TYR B C 1
ATOM 3893 O O . TYR B 1 87 ? -16.984 14.57 19.125 1 88.31 87 TYR B O 1
ATOM 3901 N N . LEU B 1 88 ? -17.391 12.391 18.969 1 91.56 88 LEU B N 1
ATOM 3902 C CA . LEU B 1 88 ? -18.656 12.531 19.672 1 91.56 88 LEU B CA 1
ATOM 3903 C C . LEU B 1 88 ? -18.562 11.992 21.094 1 91.56 88 LEU B C 1
ATOM 3905 O O . LEU B 1 88 ? -18.125 10.859 21.312 1 91.56 88 LEU B O 1
ATOM 3909 N N . ASP B 1 89 ? -18.906 12.867 22.031 1 88.56 89 ASP B N 1
ATOM 3910 C CA . ASP B 1 89 ? -19.172 12.375 23.391 1 88.56 89 ASP B CA 1
ATOM 3911 C C . ASP B 1 89 ? -20.516 11.648 23.469 1 88.56 89 ASP B C 1
ATOM 3913 O O . ASP B 1 89 ? -21.562 12.273 23.391 1 88.56 89 ASP B O 1
ATOM 3917 N N . THR B 1 90 ? -20.438 10.391 23.625 1 86.5 90 THR B N 1
ATOM 3918 C CA . THR B 1 90 ? -21.641 9.594 23.5 1 86.5 90 THR B CA 1
ATOM 3919 C C . THR B 1 90 ? -22.516 9.758 24.734 1 86.5 90 THR B C 1
ATOM 3921 O O . THR B 1 90 ? -23.688 9.352 24.75 1 86.5 90 THR B O 1
ATOM 3924 N N . GLN B 1 91 ? -22.016 10.336 25.781 1 88.94 91 GLN B N 1
ATOM 3925 C CA . GLN B 1 91 ? -22.828 10.609 26.953 1 88.94 91 GLN B CA 1
ATOM 3926 C C . GLN B 1 91 ? -23.672 11.875 26.766 1 88.94 91 GLN B C 1
ATOM 3928 O O . GLN B 1 91 ? -24.859 11.891 27.078 1 88.94 91 GLN B O 1
ATOM 3933 N N . THR B 1 92 ? -23.078 12.859 26.156 1 90.5 92 THR B N 1
ATOM 3934 C CA . THR B 1 92 ? -23.766 14.141 26 1 90.5 92 THR B CA 1
ATOM 3935 C C . THR B 1 92 ? -24.266 14.32 24.562 1 90.5 92 THR B C 1
ATOM 3937 O O . THR B 1 92 ? -25.078 15.203 24.281 1 90.5 92 THR B O 1
ATOM 3940 N N . TRP B 1 93 ? -23.75 13.484 23.688 1 89.88 93 TRP B N 1
ATOM 3941 C CA . TRP B 1 93 ? -24.047 13.555 22.266 1 89.88 93 TRP B CA 1
ATOM 3942 C C . TRP B 1 93 ? -23.625 14.891 21.688 1 89.88 93 TRP B C 1
ATOM 3944 O O . TRP B 1 93 ? -24.281 15.43 20.797 1 89.88 93 TRP B O 1
ATOM 3954 N N . GLU B 1 94 ? -22.656 15.422 22.297 1 88.44 94 GLU B N 1
ATOM 3955 C CA . GLU B 1 94 ? -22.031 16.656 21.812 1 88.44 94 GLU B CA 1
ATOM 3956 C C . GLU B 1 94 ? -20.672 16.375 21.172 1 88.44 94 GLU B C 1
ATOM 3958 O O . GLU B 1 94 ? -19.938 15.516 21.641 1 88.44 94 GLU B O 1
ATOM 3963 N N . PRO B 1 95 ? -20.438 17.141 20.094 1 85.62 95 PRO B N 1
ATOM 3964 C CA . PRO B 1 95 ? -19.094 17 19.531 1 85.62 95 PRO B CA 1
ATOM 3965 C C . PRO B 1 95 ? -18.016 17.484 20.484 1 85.62 95 PRO B C 1
ATOM 3967 O O . PRO B 1 95 ? -18.203 18.469 21.188 1 85.62 95 PRO B O 1
ATOM 3970 N N . VAL B 1 96 ? -16.938 16.734 20.547 1 83.62 96 VAL B N 1
ATOM 3971 C CA . VAL B 1 96 ? -15.734 17.094 21.297 1 83.62 96 VAL B CA 1
ATOM 3972 C C . VAL B 1 96 ? -14.617 17.438 20.312 1 83.62 96 VAL B C 1
ATOM 3974 O O . VAL B 1 96 ? -14.258 16.641 19.453 1 83.62 96 VAL B O 1
ATOM 3977 N N . VAL B 1 97 ? -14.117 18.656 20.469 1 81.62 97 VAL B N 1
ATOM 3978 C CA . VAL B 1 97 ? -13.062 19.125 19.578 1 81.62 97 VAL B CA 1
ATOM 3979 C C . VAL B 1 97 ? -11.695 18.922 20.219 1 81.62 97 VAL B C 1
ATOM 3981 O O . VAL B 1 97 ? -11.531 19.141 21.422 1 81.62 97 VAL B O 1
ATOM 3984 N N . MET B 1 98 ? -10.844 18.484 19.453 1 79.69 98 MET B N 1
ATOM 3985 C CA . MET B 1 98 ? -9.445 18.359 19.875 1 79.69 98 MET B CA 1
ATOM 3986 C C . MET B 1 98 ? -8.734 19.703 19.766 1 79.69 98 MET B C 1
ATOM 3988 O O . MET B 1 98 ? -8.453 20.172 18.656 1 79.69 98 MET B O 1
ATOM 3992 N N . THR B 1 99 ? -8.461 20.359 20.891 1 71.38 99 THR B N 1
ATOM 3993 C CA . THR B 1 99 ? -7.812 21.656 20.859 1 71.38 99 THR B CA 1
ATOM 3994 C C . THR B 1 99 ? -6.43 21.594 21.516 1 71.38 99 THR B C 1
ATOM 3996 O O . THR B 1 99 ? -5.602 22.484 21.312 1 71.38 99 THR B O 1
ATOM 3999 N N . GLY B 1 100 ? -6.152 20.547 22.25 1 79.88 100 GLY B N 1
ATOM 4000 C CA . GLY B 1 100 ? -4.879 20.406 22.938 1 79.88 100 GLY B CA 1
ATOM 4001 C C . GLY B 1 100 ? -4.391 18.969 22.984 1 79.88 100 GLY B C 1
ATOM 4002 O O . GLY B 1 100 ? -4.859 18.125 22.234 1 79.88 100 GLY B O 1
ATOM 4003 N N . PRO B 1 101 ? -3.338 18.859 23.719 1 88.5 101 PRO B N 1
ATOM 4004 C CA . PRO B 1 101 ? -2.672 17.562 23.734 1 88.5 101 PRO B CA 1
ATOM 4005 C C . PRO B 1 101 ? -3.363 16.562 24.656 1 88.5 101 PRO B C 1
ATOM 4007 O O . PRO B 1 101 ? -2.891 15.43 24.797 1 88.5 101 PRO B O 1
ATOM 4010 N N . GLU B 1 102 ? -4.473 16.891 25.219 1 87.94 102 GLU B N 1
ATOM 4011 C CA . GLU B 1 102 ? -5.078 16.109 26.281 1 87.94 102 GLU B CA 1
ATOM 4012 C C . GLU B 1 102 ? -5.465 14.719 25.781 1 87.94 102 GLU B C 1
ATOM 4014 O O . GLU B 1 102 ? -5.395 13.742 26.531 1 87.94 102 GLU B O 1
ATOM 4019 N N . LEU B 1 103 ? -5.77 14.586 24.516 1 89.88 103 LEU B N 1
ATOM 4020 C CA . LEU B 1 103 ? -6.254 13.305 24 1 89.88 103 LEU B CA 1
ATOM 4021 C C . LEU B 1 103 ? -5.113 12.5 23.391 1 89.88 103 LEU B C 1
ATOM 4023 O O . LEU B 1 103 ? -5.293 11.328 23.047 1 89.88 103 LEU B O 1
ATOM 4027 N N . LEU B 1 104 ? -3.994 13.109 23.234 1 94.88 104 LEU B N 1
ATOM 4028 C CA . LEU B 1 104 ? -2.838 12.43 22.656 1 94.88 104 LEU B CA 1
ATOM 4029 C C . LEU B 1 104 ? -2.225 11.461 23.656 1 94.88 104 LEU B C 1
ATOM 4031 O O . LEU B 1 104 ? -1.882 11.844 24.781 1 94.88 104 LEU B O 1
ATOM 4035 N N . ARG B 1 105 ? -2.186 10.211 23.312 1 96.19 105 ARG B N 1
ATOM 4036 C CA . ARG B 1 105 ? -1.539 9.188 24.125 1 96.19 105 ARG B CA 1
ATOM 4037 C C . ARG B 1 105 ? -0.063 9.055 23.766 1 96.19 105 ARG B C 1
ATOM 4039 O O . ARG B 1 105 ? 0.311 9.164 22.594 1 96.19 105 ARG B O 1
ATOM 4046 N N . GLY B 1 106 ? 0.748 8.812 24.781 1 95.44 106 GLY B N 1
ATOM 4047 C CA . GLY B 1 106 ? 2.166 8.578 24.562 1 95.44 106 GLY B CA 1
ATOM 4048 C C . GLY B 1 106 ? 2.982 9.859 24.531 1 95.44 106 GLY B C 1
ATOM 4049 O O . GLY B 1 106 ? 2.508 10.914 24.969 1 95.44 106 GLY B O 1
ATOM 4050 N N . GLU B 1 107 ? 4.219 9.68 24.125 1 96.19 107 GLU B N 1
ATOM 4051 C CA . GLU B 1 107 ? 5.211 10.758 24.109 1 96.19 107 GLU B CA 1
ATOM 4052 C C . GLU B 1 107 ? 5.629 11.086 22.672 1 96.19 107 GLU B C 1
ATOM 4054 O O . GLU B 1 107 ? 5.617 10.219 21.797 1 96.19 107 GLU B O 1
ATOM 4059 N N . THR B 1 108 ? 5.855 12.367 22.469 1 97.81 108 THR B N 1
ATOM 4060 C CA . THR B 1 108 ? 6.41 12.711 21.156 1 97.81 108 THR B CA 1
ATOM 4061 C C . THR B 1 108 ? 7.895 12.359 21.094 1 97.81 108 THR B C 1
ATOM 4063 O O . THR B 1 108 ? 8.578 12.344 22.125 1 97.81 108 THR B O 1
ATOM 4066 N N . ILE B 1 109 ? 8.375 12.086 19.953 1 98.44 109 ILE B N 1
ATOM 4067 C CA . ILE B 1 109 ? 9.789 11.797 19.734 1 98.44 109 ILE B CA 1
ATOM 4068 C C . ILE B 1 109 ? 10.633 12.984 20.188 1 98.44 109 ILE B C 1
ATOM 4070 O O . ILE B 1 109 ? 11.664 12.805 20.844 1 98.44 109 ILE B O 1
ATOM 4074 N N . LEU B 1 110 ? 10.195 14.234 19.938 1 98 110 LEU B N 1
ATOM 4075 C CA . LEU B 1 110 ? 10.922 15.438 20.344 1 98 110 LEU B CA 1
ATOM 4076 C C . LEU B 1 110 ? 11.031 15.523 21.859 1 98 110 LEU B C 1
ATOM 4078 O O . LEU B 1 110 ? 12.109 15.781 22.406 1 98 110 LEU B O 1
ATOM 4082 N N . ALA B 1 111 ? 9.945 15.266 22.531 1 97.56 111 ALA B N 1
ATOM 4083 C CA . ALA B 1 111 ? 9.961 15.312 23.984 1 97.56 111 ALA B CA 1
ATOM 4084 C C . ALA B 1 111 ? 10.875 14.242 24.562 1 97.56 111 ALA B C 1
ATOM 4086 O O . ALA B 1 111 ? 11.609 14.492 25.516 1 97.56 111 ALA B O 1
ATOM 4087 N N . GLY B 1 112 ? 10.797 13.008 24 1 97.88 112 GLY B N 1
ATOM 4088 C CA . GLY B 1 112 ? 11.68 11.938 24.453 1 97.88 112 GLY B CA 1
ATOM 4089 C C . GLY B 1 112 ? 13.148 12.281 24.312 1 97.88 112 GLY B C 1
ATOM 4090 O O . GLY B 1 112 ? 13.93 12.055 25.234 1 97.88 112 GLY B O 1
ATOM 4091 N N . PHE B 1 113 ? 13.516 12.836 23.219 1 98.06 113 PHE B N 1
ATOM 4092 C CA . PHE B 1 113 ? 14.906 13.211 23 1 98.06 113 PHE B CA 1
ATOM 4093 C C . PHE B 1 113 ? 15.297 14.383 23.891 1 98.06 113 PHE B C 1
ATOM 4095 O O . PHE B 1 113 ? 16.422 14.43 24.406 1 98.06 113 PHE B O 1
ATOM 4102 N N . ALA B 1 114 ? 14.391 15.336 24.016 1 98 114 ALA B N 1
ATOM 4103 C CA . ALA B 1 114 ? 14.656 16.469 24.906 1 98 114 ALA B CA 1
ATOM 4104 C C . ALA B 1 114 ? 14.922 15.992 26.328 1 98 114 ALA B C 1
ATOM 4106 O O . ALA B 1 114 ? 15.859 16.469 26.984 1 98 114 ALA B O 1
ATOM 4107 N N . GLU B 1 115 ? 14.133 15.086 26.797 1 96.88 115 GLU B N 1
ATOM 4108 C CA . GLU B 1 115 ? 14.32 14.523 28.125 1 96.88 115 GLU B CA 1
ATOM 4109 C C . GLU B 1 115 ? 15.68 13.859 28.266 1 96.88 115 GLU B C 1
ATOM 4111 O O . GLU B 1 115 ? 16.281 13.883 29.344 1 96.88 115 GLU B O 1
ATOM 4116 N N . ALA B 1 116 ? 16.078 13.312 27.203 1 96.75 116 ALA B N 1
ATOM 4117 C CA . ALA B 1 116 ? 17.375 12.633 27.203 1 96.75 116 ALA B CA 1
ATOM 4118 C C . ALA B 1 116 ? 18.516 13.633 27.047 1 96.75 116 ALA B C 1
ATOM 4120 O O . ALA B 1 116 ? 19.688 13.25 27.062 1 96.75 116 ALA B O 1
ATOM 4121 N N . GLY B 1 117 ? 18.188 14.953 26.781 1 96.75 117 GLY B N 1
ATOM 4122 C CA . GLY B 1 117 ? 19.219 15.977 26.781 1 96.75 117 GLY B CA 1
ATOM 4123 C C . GLY B 1 117 ? 19.453 16.578 25.406 1 96.75 117 GLY B C 1
ATOM 4124 O O . GLY B 1 117 ? 20.391 17.359 25.234 1 96.75 117 GLY B O 1
ATOM 4125 N N . ALA B 1 118 ? 18.625 16.234 24.469 1 97.56 118 ALA B N 1
ATOM 4126 C CA . ALA B 1 118 ? 18.781 16.781 23.125 1 97.56 118 ALA B CA 1
ATOM 4127 C C . ALA B 1 118 ? 18.141 18.172 23.016 1 97.56 118 ALA B C 1
ATOM 4129 O O . ALA B 1 118 ? 17.219 18.484 23.766 1 97.56 118 ALA B O 1
ATOM 4130 N N . ARG B 1 119 ? 18.672 18.953 22.141 1 97.44 119 ARG B N 1
ATOM 4131 C CA . ARG B 1 119 ? 18 20.188 21.734 1 97.44 119 ARG B CA 1
ATOM 4132 C C . ARG B 1 119 ? 17.062 19.938 20.547 1 97.44 119 ARG B C 1
ATOM 4134 O O . ARG B 1 119 ? 17.469 19.391 19.531 1 97.44 119 ARG B O 1
ATOM 4141 N N . VAL B 1 120 ? 15.836 20.359 20.75 1 98.5 120 VAL B N 1
ATOM 4142 C CA . VAL B 1 120 ? 14.867 20.031 19.719 1 98.5 120 VAL B CA 1
ATOM 4143 C C . VAL B 1 120 ? 14.102 21.281 19.297 1 98.5 120 VAL B C 1
ATOM 4145 O O . VAL B 1 120 ? 13.984 22.234 20.062 1 98.5 120 VAL B O 1
ATOM 4148 N N . VAL B 1 121 ? 13.633 21.281 18.062 1 98.5 121 VAL B N 1
ATOM 4149 C CA . VAL B 1 121 ? 12.852 22.375 17.484 1 98.5 121 VAL B CA 1
ATOM 4150 C C . VAL B 1 121 ? 11.625 21.812 16.781 1 98.5 121 VAL B C 1
ATOM 4152 O O . VAL B 1 121 ? 11.727 20.844 16.031 1 98.5 121 VAL B O 1
ATOM 4155 N N . SER B 1 122 ? 10.484 22.344 17.062 1 98.38 122 SER B N 1
ATOM 4156 C CA . SER B 1 122 ? 9.266 22.078 16.297 1 98.38 122 SER B CA 1
ATOM 4157 C C . SER B 1 122 ? 8.625 23.375 15.805 1 98.38 122 SER B C 1
ATOM 4159 O O . SER B 1 122 ? 8.336 24.266 16.594 1 98.38 122 SER B O 1
ATOM 4161 N N . ILE B 1 123 ? 8.469 23.531 14.531 1 98.62 123 ILE B N 1
ATOM 4162 C CA . ILE B 1 123 ? 7.777 24.656 13.922 1 98.62 123 ILE B CA 1
ATOM 4163 C C . ILE B 1 123 ? 6.648 24.156 13.031 1 98.62 123 ILE B C 1
ATOM 4165 O O . ILE B 1 123 ? 6.859 23.281 12.188 1 98.62 123 ILE B O 1
ATOM 4169 N N . THR B 1 124 ? 5.484 24.625 13.219 1 97.94 124 THR B N 1
ATOM 4170 C CA . THR B 1 124 ? 4.348 24.234 12.383 1 97.94 124 THR B CA 1
ATOM 4171 C C . THR B 1 124 ? 3.672 25.469 11.797 1 97.94 124 THR B C 1
ATOM 4173 O O . THR B 1 124 ? 3.895 26.594 12.258 1 97.94 124 THR B O 1
ATOM 4176 N N . ALA B 1 125 ? 2.912 25.266 10.789 1 96.5 125 ALA B N 1
ATOM 4177 C CA . ALA B 1 125 ? 2.182 26.375 10.172 1 96.5 125 ALA B CA 1
ATOM 4178 C C . ALA B 1 125 ? 1.02 26.828 11.055 1 96.5 125 ALA B C 1
ATOM 4180 O O . ALA B 1 125 ? 0.835 28.016 11.289 1 96.5 125 ALA B O 1
ATOM 4181 N N . LYS B 1 126 ? 0.322 25.859 11.609 1 90.81 126 LYS B N 1
ATOM 4182 C CA . LYS B 1 126 ? -0.889 26.156 12.367 1 90.81 126 LYS B CA 1
ATOM 4183 C C . LYS B 1 126 ? -0.666 25.938 13.859 1 90.81 126 LYS B C 1
ATOM 4185 O O . LYS B 1 126 ? -0.071 24.938 14.266 1 90.81 126 LYS B O 1
ATOM 4190 N N . ASP B 1 127 ? -1.212 26.797 14.656 1 91.06 127 ASP B N 1
ATOM 4191 C CA . ASP B 1 127 ? -0.934 26.781 16.094 1 91.06 127 ASP B CA 1
ATOM 4192 C C . ASP B 1 127 ? -1.656 25.641 16.781 1 91.06 127 ASP B C 1
ATOM 4194 O O . ASP B 1 127 ? -1.152 25.078 17.766 1 91.06 127 ASP B O 1
ATOM 4198 N N . LYS B 1 128 ? -2.799 25.328 16.281 1 84 128 LYS B N 1
ATOM 4199 C CA . LYS B 1 128 ? -3.514 24.203 16.859 1 84 128 LYS B CA 1
ATOM 4200 C C . LYS B 1 128 ? -2.633 22.953 16.922 1 84 128 LYS B C 1
ATOM 4202 O O . LYS B 1 128 ? -2.629 22.234 17.906 1 84 128 LYS B O 1
ATOM 4207 N N . LEU B 1 129 ? -1.939 22.688 15.898 1 91.12 129 LEU B N 1
ATOM 4208 C CA . LEU B 1 129 ? -1.037 21.547 15.812 1 91.12 129 LEU B CA 1
ATOM 4209 C C . LEU B 1 129 ? 0.158 21.734 16.75 1 91.12 129 LEU B C 1
ATOM 4211 O O . LEU B 1 129 ? 0.633 20.766 17.344 1 91.12 129 LEU B O 1
ATOM 4215 N N . ARG B 1 130 ? 0.613 22.922 16.938 1 92.75 130 ARG B N 1
ATOM 4216 C CA . ARG B 1 130 ? 1.784 23.234 17.75 1 92.75 130 ARG B CA 1
ATOM 4217 C C . ARG B 1 130 ? 1.613 22.734 19.172 1 92.75 130 ARG B C 1
ATOM 4219 O O . ARG B 1 130 ? 2.543 22.172 19.75 1 92.75 130 ARG B O 1
ATOM 4226 N N . ARG B 1 131 ? 0.497 22.875 19.719 1 87.94 131 ARG B N 1
ATOM 4227 C CA . ARG B 1 131 ? 0.241 22.469 21.094 1 87.94 131 ARG B CA 1
ATOM 4228 C C . ARG B 1 131 ? 0.347 20.969 21.266 1 87.94 131 ARG B C 1
ATOM 4230 O O . ARG B 1 131 ? 0.849 20.484 22.281 1 87.94 131 ARG B O 1
ATOM 4237 N N . GLN B 1 132 ? -0.078 20.266 20.297 1 89.75 132 GLN B N 1
ATOM 4238 C CA . GLN B 1 132 ? 0.022 18.797 20.344 1 89.75 132 GLN B CA 1
ATOM 4239 C C . GLN B 1 132 ? 1.46 18.344 20.125 1 89.75 132 GLN B C 1
ATOM 4241 O O . GLN B 1 132 ? 1.951 17.453 20.812 1 89.75 132 GLN B O 1
ATOM 4246 N N . LEU B 1 133 ? 2.125 18.969 19.219 1 92.12 133 LEU B N 1
ATOM 4247 C CA . LEU B 1 133 ? 3.508 18.625 18.906 1 92.12 133 LEU B CA 1
ATOM 4248 C C . LEU B 1 133 ? 4.418 18.906 20.094 1 92.12 133 LEU B C 1
ATOM 4250 O O . LEU B 1 133 ? 5.418 18.203 20.297 1 92.12 133 LEU B O 1
ATOM 4254 N N . GLY B 1 134 ? 4.082 19.875 20.906 1 90.75 134 GLY B N 1
ATOM 4255 C CA . GLY B 1 134 ? 4.898 20.312 22.031 1 90.75 134 GLY B CA 1
ATOM 4256 C C . GLY B 1 134 ? 4.578 19.594 23.328 1 90.75 134 GLY B C 1
ATOM 4257 O O . GLY B 1 134 ? 5.125 19.922 24.375 1 90.75 134 GLY B O 1
ATOM 4258 N N . LYS B 1 135 ? 3.693 18.641 23.203 1 91.44 135 LYS B N 1
ATOM 4259 C CA . LYS B 1 135 ? 3.35 17.906 24.422 1 91.44 135 LYS B CA 1
ATOM 4260 C C . LYS B 1 135 ? 4.598 17.375 25.109 1 91.44 135 LYS B C 1
ATOM 4262 O O . LYS B 1 135 ? 5.391 16.656 24.5 1 91.44 135 LYS B O 1
ATOM 4267 N N . GLY B 1 136 ? 4.762 17.703 26.391 1 91.5 136 GLY B N 1
ATOM 4268 C CA . GLY B 1 136 ? 5.855 17.172 27.188 1 91.5 136 GLY B CA 1
ATOM 4269 C C . GLY B 1 136 ? 7.164 17.906 26.969 1 91.5 136 GLY B C 1
ATOM 4270 O O . GLY B 1 136 ? 8.188 17.547 27.547 1 91.5 136 GLY B O 1
ATOM 4271 N N . LEU B 1 137 ? 7.117 18.938 26.141 1 94.06 137 LEU B N 1
ATOM 4272 C CA . LEU B 1 137 ? 8.344 19.672 25.844 1 94.06 137 LEU B CA 1
ATOM 4273 C C . LEU B 1 137 ? 8.469 20.906 26.719 1 94.06 137 LEU B C 1
ATOM 4275 O O . LEU B 1 137 ? 7.562 21.75 26.75 1 94.06 137 LEU B O 1
ATOM 4279 N N . ASP B 1 138 ? 9.523 20.984 27.422 1 93.94 138 ASP B N 1
ATOM 4280 C CA . ASP B 1 138 ? 9.852 22.172 28.219 1 93.94 138 ASP B CA 1
ATOM 4281 C C . ASP B 1 138 ? 10.758 23.125 27.453 1 93.94 138 ASP B C 1
ATOM 4283 O O . ASP B 1 138 ? 11.984 22.953 27.438 1 93.94 138 ASP B O 1
ATOM 4287 N N . VAL B 1 139 ? 10.18 24.156 26.938 1 93.5 139 VAL B N 1
ATOM 4288 C CA . VAL B 1 139 ? 10.938 25.047 26.062 1 93.5 139 VAL B CA 1
ATOM 4289 C C . VAL B 1 139 ? 11.914 25.875 26.906 1 93.5 139 VAL B C 1
ATOM 4291 O O . VAL B 1 139 ? 12.844 26.484 26.375 1 93.5 139 VAL B O 1
ATOM 4294 N N . GLY B 1 140 ? 11.742 25.875 28.188 1 89.62 140 GLY B N 1
ATOM 4295 C CA . GLY B 1 140 ? 12.664 26.562 29.078 1 89.62 140 GLY B CA 1
ATOM 4296 C C . GLY B 1 140 ? 14.055 25.953 29.094 1 89.62 140 GLY B C 1
ATOM 4297 O O . GLY B 1 140 ? 15.008 26.578 29.547 1 89.62 140 GLY B O 1
ATOM 4298 N N . GLN B 1 141 ? 14.195 24.797 28.594 1 92.19 141 GLN B N 1
ATOM 4299 C CA . GLN B 1 141 ? 15.469 24.078 28.594 1 92.19 141 GLN B CA 1
ATOM 4300 C C . GLN B 1 141 ? 16.203 24.266 27.281 1 92.19 141 GLN B C 1
ATOM 4302 O O . GLN B 1 141 ? 17.031 23.438 26.906 1 92.19 141 GLN B O 1
ATOM 4307 N N . GLY B 1 142 ? 15.805 25.297 26.5 1 92.62 142 GLY B N 1
ATOM 4308 C CA . GLY B 1 142 ? 16.547 25.641 25.297 1 92.62 142 GLY B CA 1
ATOM 4309 C C . GLY B 1 142 ? 15.906 25.094 24.031 1 92.62 142 GLY B C 1
ATOM 4310 O O . GLY B 1 142 ? 16.484 25.188 22.938 1 92.62 142 GLY B O 1
ATOM 4311 N N . HIS B 1 143 ? 14.758 24.453 24.203 1 97.31 143 HIS B N 1
ATOM 4312 C CA . HIS B 1 143 ? 14.008 23.969 23.047 1 97.31 143 HIS B CA 1
ATOM 4313 C C . HIS B 1 143 ? 13.141 25.062 22.453 1 97.31 143 HIS B C 1
ATOM 4315 O O . HIS B 1 143 ? 12.906 26.094 23.094 1 97.31 143 HIS B O 1
ATOM 4321 N N . VAL B 1 144 ? 12.773 24.938 21.203 1 98.25 144 VAL B N 1
ATOM 4322 C CA . VAL B 1 144 ? 11.93 25.922 20.531 1 98.25 144 VAL B CA 1
ATOM 4323 C C . VAL B 1 144 ? 10.695 25.234 19.953 1 98.25 144 VAL B C 1
ATOM 4325 O O . VAL B 1 144 ? 10.805 24.156 19.344 1 98.25 144 VAL B O 1
ATOM 4328 N N . SER B 1 145 ? 9.547 25.75 20.188 1 98.19 145 SER B N 1
ATOM 4329 C CA . SER B 1 145 ? 8.289 25.281 19.625 1 98.19 145 SER B CA 1
ATOM 4330 C C . SER B 1 145 ? 7.34 26.453 19.344 1 98.19 145 SER B C 1
ATOM 4332 O O . SER B 1 145 ? 6.918 27.156 20.266 1 98.19 145 SER B O 1
ATOM 4334 N N . PHE B 1 146 ? 7 26.672 18.062 1 98.12 146 PHE B N 1
ATOM 4335 C CA . PHE B 1 146 ? 6.066 27.75 17.75 1 98.12 146 PHE B CA 1
ATOM 4336 C C . PHE B 1 146 ? 5.383 27.516 16.422 1 98.12 146 PHE B C 1
ATOM 4338 O O . PHE B 1 146 ? 5.656 26.516 15.742 1 98.12 146 PHE B O 1
ATOM 4345 N N . SER B 1 147 ? 4.395 28.344 16.062 1 97.69 147 SER B N 1
ATOM 4346 C CA . SER B 1 147 ? 3.717 28.312 14.766 1 97.69 147 SER B CA 1
ATOM 4347 C C . SER B 1 147 ? 3.971 29.594 13.977 1 97.69 147 SER B C 1
ATOM 4349 O O . SER B 1 147 ? 4.023 30.688 14.555 1 97.69 147 SER B O 1
ATOM 4351 N N . SER B 1 148 ? 4.117 29.422 12.672 1 98.25 148 SER B N 1
ATOM 4352 C CA . SER B 1 148 ? 4.262 30.609 11.836 1 98.25 148 SER B CA 1
ATOM 4353 C C . SER B 1 148 ? 3.002 31.469 11.867 1 98.25 148 SER B C 1
ATOM 4355 O O . SER B 1 148 ? 3.074 32.688 11.719 1 98.25 148 SER B O 1
ATOM 4357 N N . GLU B 1 149 ? 1.871 30.844 12.047 1 96.19 149 GLU B N 1
ATOM 4358 C CA . GLU B 1 149 ? 0.603 31.547 12.211 1 96.19 149 GLU B CA 1
ATOM 4359 C C . GLU B 1 149 ? 0.699 32.625 13.289 1 96.19 149 GLU B C 1
ATOM 4361 O O . GLU B 1 149 ? 0.167 33.719 13.133 1 96.19 149 GLU B O 1
ATOM 4366 N N . PHE B 1 150 ? 1.412 32.344 14.336 1 97.25 150 PHE B N 1
ATOM 4367 C CA . PHE B 1 150 ? 1.51 33.281 15.469 1 97.25 150 PHE B CA 1
ATOM 4368 C C . PHE B 1 150 ? 2.963 33.625 15.75 1 97.25 150 PHE B C 1
ATOM 4370 O O . PHE B 1 150 ? 3.355 33.781 16.906 1 97.25 150 PHE B O 1
ATOM 4377 N N . ALA B 1 151 ? 3.719 33.688 14.75 1 98 151 ALA B N 1
ATOM 4378 C CA . ALA B 1 151 ? 5.141 34 14.875 1 98 151 ALA B CA 1
ATOM 4379 C C . ALA B 1 151 ? 5.355 35.375 15.531 1 98 151 ALA B C 1
ATOM 4381 O O . ALA B 1 151 ? 6.379 35.594 16.188 1 98 151 ALA B O 1
ATOM 4382 N N . ASP B 1 152 ? 4.395 36.25 15.461 1 97.69 152 ASP B N 1
ATOM 4383 C CA . ASP B 1 152 ? 4.504 37.625 15.977 1 97.69 152 ASP B CA 1
ATOM 4384 C C . ASP B 1 152 ? 4.23 37.656 17.469 1 97.69 152 ASP B C 1
ATOM 4386 O O . ASP B 1 152 ? 4.449 38.688 18.125 1 97.69 152 ASP B O 1
ATOM 4390 N N . ARG B 1 153 ? 3.848 36.562 18.047 1 97.12 153 ARG B N 1
ATOM 4391 C CA . ARG B 1 153 ? 3.432 36.562 19.453 1 97.12 153 ARG B CA 1
ATOM 4392 C C . ARG B 1 153 ? 4.285 35.625 20.281 1 97.12 153 ARG B C 1
ATOM 4394 O O . ARG B 1 153 ? 3.98 35.344 21.438 1 97.12 153 ARG B O 1
ATOM 4401 N N . CYS B 1 154 ? 5.289 35.094 19.719 1 97.62 154 CYS B N 1
ATOM 4402 C CA . CYS B 1 154 ? 6.121 34.094 20.391 1 97.62 154 CYS B CA 1
ATOM 4403 C C . CYS B 1 154 ? 6.867 34.719 21.562 1 97.62 154 CYS B C 1
ATOM 4405 O O . CYS B 1 154 ? 7.348 35.844 21.453 1 97.62 154 CYS B O 1
ATOM 4407 N N . THR B 1 155 ? 6.98 34.031 22.688 1 97.5 155 THR B N 1
ATOM 4408 C CA . THR B 1 155 ? 7.734 34.438 23.859 1 97.5 155 THR B CA 1
ATOM 4409 C C . THR B 1 155 ? 8.727 33.344 24.281 1 97.5 155 THR B C 1
ATOM 4411 O O . THR B 1 155 ? 8.562 32.188 23.922 1 97.5 155 THR B O 1
ATOM 4414 N N . LEU B 1 156 ? 9.711 33.812 25 1 97.25 156 LEU B N 1
ATOM 4415 C CA . LEU B 1 156 ? 10.672 32.844 25.516 1 97.25 156 LEU B CA 1
ATOM 4416 C C . LEU B 1 156 ? 9.992 31.812 26.406 1 97.25 156 LEU B C 1
ATOM 4418 O O . LEU B 1 156 ? 10.32 30.625 26.344 1 97.25 156 LEU B O 1
ATOM 4422 N N . ALA B 1 157 ? 9.055 32.219 27.188 1 95.75 157 ALA B N 1
ATOM 4423 C CA . ALA B 1 157 ? 8.383 31.344 28.156 1 95.75 157 ALA B CA 1
ATOM 4424 C C . ALA B 1 157 ? 7.516 30.297 27.469 1 95.75 157 ALA B C 1
ATOM 4426 O O . ALA B 1 157 ? 7.445 29.156 27.906 1 95.75 157 ALA B O 1
ATOM 4427 N N . GLU B 1 158 ? 6.895 30.656 26.375 1 95.44 158 GLU B N 1
ATOM 4428 C CA . GLU B 1 158 ? 5.926 29.75 25.75 1 95.44 158 GLU B CA 1
ATOM 4429 C C . GLU B 1 158 ? 6.543 29.016 24.562 1 95.44 158 GLU B C 1
ATOM 4431 O O . GLU B 1 158 ? 6.172 27.875 24.281 1 95.44 158 GLU B O 1
ATOM 4436 N N . ASN B 1 159 ? 7.543 29.641 23.969 1 97.75 159 ASN B N 1
ATOM 4437 C CA . ASN B 1 159 ? 7.98 29.109 22.688 1 97.75 159 ASN B CA 1
ATOM 4438 C C . ASN B 1 159 ? 9.484 28.859 22.656 1 97.75 159 ASN B C 1
ATOM 4440 O O . ASN B 1 159 ? 10 28.203 21.75 1 97.75 159 ASN B O 1
ATOM 4444 N N . GLY B 1 160 ? 10.258 29.406 23.641 1 97.56 160 GLY B N 1
ATOM 4445 C CA . GLY B 1 160 ? 11.703 29.266 23.672 1 97.56 160 GLY B CA 1
ATOM 4446 C C . GLY B 1 160 ? 12.414 30.234 22.75 1 97.56 160 GLY B C 1
ATOM 4447 O O . GLY B 1 160 ? 13.625 30.141 22.547 1 97.56 160 GLY B O 1
ATOM 4448 N N . ILE B 1 161 ? 11.672 31.125 22.141 1 98 161 ILE B N 1
ATOM 4449 C CA . ILE B 1 161 ? 12.211 32.125 21.234 1 98 161 ILE B CA 1
ATOM 4450 C C . ILE B 1 161 ? 11.273 33.344 21.219 1 98 161 ILE B C 1
ATOM 4452 O O . ILE B 1 161 ? 10.078 33.219 21.484 1 98 161 ILE B O 1
ATOM 4456 N N . GLU B 1 162 ? 11.758 34.5 20.969 1 97.62 162 GLU B N 1
ATOM 4457 C CA . GLU B 1 162 ? 10.977 35.719 20.828 1 97.62 162 GLU B CA 1
ATOM 4458 C C . GLU B 1 162 ? 11.445 36.562 19.656 1 97.62 162 GLU B C 1
ATOM 4460 O O . GLU B 1 162 ? 12.453 36.25 19.016 1 97.62 162 GLU B O 1
ATOM 4465 N N . LYS B 1 163 ? 10.633 37.531 19.266 1 98.12 163 LYS B N 1
ATOM 4466 C CA . LYS B 1 163 ? 10.922 38.438 18.141 1 98.12 163 LYS B CA 1
ATOM 4467 C C . LYS B 1 163 ? 11.227 37.625 16.875 1 98.12 163 LYS B C 1
ATOM 4469 O O . LYS B 1 163 ? 12.219 37.875 16.188 1 98.12 163 LYS B O 1
ATOM 4474 N N . VAL B 1 164 ? 10.398 36.656 16.656 1 98.62 164 VAL B N 1
ATOM 4475 C CA . VAL B 1 164 ? 10.617 35.656 15.625 1 98.62 164 VAL B CA 1
ATOM 4476 C C . VAL B 1 164 ? 10.625 36.312 14.242 1 98.62 164 VAL B C 1
ATOM 4478 O O . VAL B 1 164 ? 11.414 35.938 13.375 1 98.62 164 VAL B O 1
ATOM 4481 N N . LEU B 1 165 ? 9.688 37.312 13.969 1 98.69 165 LEU B N 1
ATOM 4482 C CA . LEU B 1 165 ? 9.641 37.969 12.672 1 98.69 165 LEU B CA 1
ATOM 4483 C C . LEU B 1 165 ? 10.977 38.625 12.352 1 98.69 165 LEU B C 1
ATOM 4485 O O . LEU B 1 165 ? 11.492 38.5 11.234 1 98.69 165 LEU B O 1
ATOM 4489 N N . GLU B 1 166 ? 11.516 39.281 13.328 1 98.38 166 GLU B N 1
ATOM 4490 C CA . GLU B 1 166 ? 12.828 39.906 13.164 1 98.38 166 GLU B CA 1
ATOM 4491 C C . GLU B 1 166 ? 13.922 38.875 12.992 1 98.38 166 GLU B C 1
ATOM 4493 O O . GLU B 1 166 ? 14.805 39.031 12.141 1 98.38 166 GLU B O 1
ATOM 4498 N N . TYR B 1 167 ? 13.867 37.844 13.773 1 98.31 167 TYR B N 1
ATOM 4499 C CA . TYR B 1 167 ? 14.852 36.781 13.734 1 98.31 167 TYR B CA 1
ATOM 4500 C C . TYR B 1 167 ? 14.906 36.125 12.352 1 98.31 167 TYR B C 1
ATOM 4502 O O . TYR B 1 167 ? 15.992 35.906 11.805 1 98.31 167 TYR B O 1
ATOM 4510 N N . VAL B 1 168 ? 13.742 35.844 11.781 1 98.25 168 VAL B N 1
ATOM 4511 C CA . VAL B 1 168 ? 13.648 35.188 10.5 1 98.25 168 VAL B CA 1
ATOM 4512 C C . VAL B 1 168 ? 13.852 36.188 9.359 1 98.25 168 VAL B C 1
ATOM 4514 O O . VAL B 1 168 ? 14.344 35.812 8.289 1 98.25 168 VAL B O 1
ATOM 4517 N N . GLY B 1 169 ? 13.5 37.406 9.594 1 97.88 169 GLY B N 1
ATOM 4518 C CA . GLY B 1 169 ? 13.625 38.469 8.586 1 97.88 169 GLY B CA 1
ATOM 4519 C C . GLY B 1 169 ? 12.516 38.406 7.551 1 97.88 169 GLY B C 1
ATOM 4520 O O . GLY B 1 169 ? 12.75 38.688 6.367 1 97.88 169 GLY B O 1
ATOM 4521 N N . MET B 1 170 ? 11.367 37.938 7.926 1 97.88 170 MET B N 1
ATOM 4522 C CA . MET B 1 170 ? 10.18 37.875 7.078 1 97.88 170 MET B CA 1
ATOM 4523 C C . MET B 1 170 ? 8.977 38.469 7.785 1 97.88 170 MET B C 1
ATOM 4525 O O . MET B 1 170 ? 8.859 38.406 9.008 1 97.88 170 MET B O 1
ATOM 4529 N N . PRO B 1 171 ? 8.086 39.188 7 1 97.88 171 PRO B N 1
ATOM 4530 C CA . PRO B 1 171 ? 6.855 39.688 7.625 1 97.88 171 PRO B CA 1
ATOM 4531 C C . PRO B 1 171 ? 5.934 38.531 8.07 1 97.88 171 PRO B C 1
ATOM 4533 O O . PRO B 1 171 ? 6.125 37.406 7.664 1 97.88 171 PRO B O 1
ATOM 4536 N N . LYS B 1 172 ? 5.023 38.875 8.922 1 97.5 172 LYS B N 1
ATOM 4537 C CA . LYS B 1 172 ? 4.031 37.906 9.336 1 97.5 172 LYS B CA 1
ATOM 4538 C C . LYS B 1 172 ? 3.26 37.344 8.141 1 97.5 172 LYS B C 1
ATOM 4540 O O . LYS B 1 172 ? 2.674 38.125 7.371 1 97.5 172 LYS B O 1
ATOM 4545 N N . PRO B 1 173 ? 3.271 36.062 7.949 1 97.5 173 PRO B N 1
ATOM 4546 C CA . PRO B 1 173 ? 2.543 35.531 6.809 1 97.5 173 PRO B CA 1
ATOM 4547 C C . PRO B 1 173 ? 1.031 35.5 7.027 1 97.5 173 PRO B C 1
ATOM 4549 O O . PRO B 1 173 ? 0.569 35.406 8.164 1 97.5 173 PRO B O 1
ATOM 4552 N N . ASP B 1 174 ? 0.313 35.562 5.887 1 94.62 174 ASP B N 1
ATOM 4553 C CA . ASP B 1 174 ? -1.133 35.375 5.926 1 94.62 174 ASP B CA 1
ATOM 4554 C C . ASP B 1 174 ? -1.486 33.906 6.176 1 94.62 174 ASP B C 1
ATOM 4556 O O . ASP B 1 174 ? -0.834 33.031 5.641 1 94.62 174 ASP B O 1
ATOM 4560 N N . MET B 1 175 ? -2.596 33.75 6.887 1 89.69 175 MET B N 1
ATOM 4561 C CA . MET B 1 175 ? -3.02 32.406 7.238 1 89.69 175 MET B CA 1
ATOM 4562 C C . MET B 1 175 ? -3.377 31.609 5.988 1 89.69 175 MET B C 1
ATOM 4564 O O . MET B 1 175 ? -3.295 30.375 5.988 1 89.69 175 MET B O 1
ATOM 4568 N N . TYR B 1 176 ? -3.781 32.219 4.957 1 89.56 176 TYR B N 1
ATOM 4569 C CA . TYR B 1 176 ? -4.148 31.578 3.701 1 89.56 176 TYR B CA 1
ATOM 4570 C C . TYR B 1 176 ? -3.186 31.984 2.588 1 89.56 176 TYR B C 1
ATOM 4572 O O . TYR B 1 176 ? -3.578 32.656 1.628 1 89.56 176 TYR B O 1
ATOM 4580 N N . SER B 1 177 ? -1.98 31.516 2.77 1 94.94 177 SER B N 1
ATOM 4581 C CA . SER B 1 177 ? -0.94 31.844 1.797 1 94.94 177 SER B CA 1
ATOM 4582 C C . SER B 1 177 ? 0.164 30.781 1.804 1 94.94 177 SER B C 1
ATOM 4584 O O . SER B 1 177 ? 0.342 30.078 2.793 1 94.94 177 SER B O 1
ATOM 4586 N N . MET B 1 178 ? 0.827 30.672 0.667 1 96.88 178 MET B N 1
ATOM 4587 C CA . MET B 1 178 ? 1.964 29.766 0.621 1 96.88 178 MET B CA 1
ATOM 4588 C C . MET B 1 178 ? 3.094 30.25 1.52 1 96.88 178 MET B C 1
ATOM 4590 O O . MET B 1 178 ? 3.918 29.453 1.975 1 96.88 178 MET B O 1
ATOM 4594 N N . GLU B 1 179 ? 3.127 31.609 1.888 1 98.06 179 GLU B N 1
ATOM 4595 C CA . GLU B 1 179 ? 4.152 32.188 2.736 1 98.06 179 GLU B CA 1
ATOM 4596 C C . GLU B 1 179 ? 4.137 31.594 4.137 1 98.06 179 GLU B C 1
ATOM 4598 O O . GLU B 1 179 ? 5.16 31.562 4.82 1 98.06 179 GLU B O 1
ATOM 4603 N N . LEU B 1 180 ? 2.969 31.141 4.562 1 98.19 180 LEU B N 1
ATOM 4604 C CA . LEU B 1 180 ? 2.879 30.5 5.875 1 98.19 180 LEU B CA 1
ATOM 4605 C C . LEU B 1 180 ? 3.797 29.297 5.957 1 98.19 180 LEU B C 1
ATOM 4607 O O . LEU B 1 180 ? 4.496 29.109 6.957 1 98.19 180 LEU B O 1
ATOM 4611 N N . SER B 1 181 ? 3.797 28.438 4.93 1 98.69 181 SER B N 1
ATOM 4612 C CA . SER B 1 181 ? 4.703 27.297 4.84 1 98.69 181 SER B CA 1
ATOM 4613 C C . SER B 1 181 ? 6.148 27.75 4.676 1 98.69 181 SER B C 1
ATOM 4615 O O . SER B 1 181 ? 7.051 27.203 5.32 1 98.69 181 SER B O 1
ATOM 4617 N N . LEU B 1 182 ? 6.363 28.734 3.854 1 98.81 182 LEU B N 1
ATOM 4618 C CA . LEU B 1 182 ? 7.723 29.188 3.57 1 98.81 182 LEU B CA 1
ATOM 4619 C C . LEU B 1 182 ? 8.367 29.797 4.816 1 98.81 182 LEU B C 1
ATOM 4621 O O . LEU B 1 182 ? 9.57 29.641 5.027 1 98.81 182 LEU B O 1
ATOM 4625 N N . PHE B 1 183 ? 7.578 30.438 5.629 1 98.88 183 PHE B N 1
ATOM 4626 C CA . PHE B 1 183 ? 8.078 31 6.883 1 98.88 183 PHE B CA 1
ATOM 4627 C C . PHE B 1 183 ? 8.586 29.891 7.797 1 98.88 183 PHE B C 1
ATOM 4629 O O . PHE B 1 183 ? 9.625 30.031 8.445 1 98.88 183 PHE B O 1
ATOM 4636 N N . VAL B 1 184 ? 7.863 28.781 7.879 1 98.88 184 VAL B N 1
ATOM 4637 C CA . VAL B 1 184 ? 8.289 27.641 8.672 1 98.88 184 VAL B CA 1
ATOM 4638 C C . VAL B 1 184 ? 9.688 27.203 8.242 1 98.88 184 VAL B C 1
ATOM 4640 O O . VAL B 1 184 ? 10.57 27 9.086 1 98.88 184 VAL B O 1
ATOM 4643 N N . LEU B 1 185 ? 9.859 27.062 6.953 1 98.94 185 LEU B N 1
ATOM 4644 C CA . LEU B 1 185 ? 11.125 26.562 6.422 1 98.94 185 LEU B CA 1
ATOM 4645 C C . LEU B 1 185 ? 12.25 27.578 6.656 1 98.94 185 LEU B C 1
ATOM 4647 O O . LEU B 1 185 ? 13.352 27.188 7.062 1 98.94 185 LEU B O 1
ATOM 4651 N N . GLU B 1 186 ? 11.984 28.828 6.453 1 98.88 186 GLU B N 1
ATOM 4652 C CA . GLU B 1 186 ? 13 29.859 6.668 1 98.88 186 GLU B CA 1
ATOM 4653 C C . GLU B 1 186 ? 13.406 29.922 8.141 1 98.88 186 GLU B C 1
ATOM 4655 O O . GLU B 1 186 ? 14.594 30.062 8.453 1 98.88 186 GLU B O 1
ATOM 4660 N N . ALA B 1 187 ? 12.422 29.859 9 1 98.88 187 ALA B N 1
ATOM 4661 C CA . ALA B 1 187 ? 12.719 29.828 10.43 1 98.88 187 ALA B CA 1
ATOM 4662 C C . ALA B 1 187 ? 13.555 28.594 10.781 1 98.88 187 ALA B C 1
ATOM 4664 O O . ALA B 1 187 ? 14.516 28.688 11.555 1 98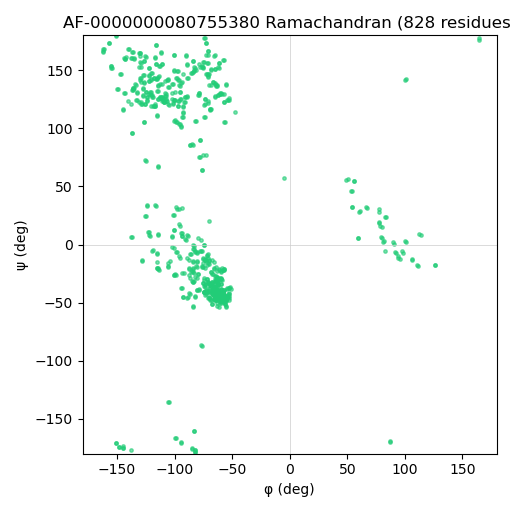.88 187 ALA B O 1
ATOM 4665 N N . GLY B 1 188 ? 13.18 27.453 10.25 1 98.81 188 GLY B N 1
ATOM 4666 C CA . GLY B 1 188 ? 13.938 26.234 10.477 1 98.81 188 GLY B CA 1
ATOM 4667 C C . GLY B 1 188 ? 15.383 26.344 10.016 1 98.81 188 GLY B C 1
ATOM 4668 O O . GLY B 1 188 ? 16.297 25.922 10.727 1 98.81 188 GLY B O 1
ATOM 4669 N N . ILE B 1 189 ? 15.594 26.875 8.82 1 98.81 189 ILE B N 1
ATOM 4670 C CA . ILE B 1 189 ? 16.922 27.047 8.266 1 98.81 189 ILE B CA 1
ATOM 4671 C C . ILE B 1 189 ? 17.766 27.938 9.188 1 98.81 189 ILE B C 1
ATOM 4673 O O . ILE B 1 189 ? 18.906 27.609 9.508 1 98.81 189 ILE B O 1
ATOM 4677 N N . ARG B 1 190 ? 17.203 29.031 9.648 1 98.62 190 ARG B N 1
ATOM 4678 C CA . ARG B 1 190 ? 17.922 29.969 10.516 1 98.62 190 ARG B CA 1
ATOM 4679 C C . ARG B 1 190 ? 18.281 29.297 11.836 1 98.62 190 ARG B C 1
ATOM 4681 O O . ARG B 1 190 ? 19.422 29.422 12.305 1 98.62 190 ARG B O 1
ATOM 4688 N N . LEU B 1 191 ? 17.344 28.641 12.43 1 98.62 191 LEU B N 1
ATOM 4689 C CA . LEU B 1 191 ? 17.578 27.984 13.711 1 98.62 191 LEU B CA 1
ATOM 4690 C C . LEU B 1 191 ? 18.625 26.875 13.57 1 98.62 191 LEU B C 1
ATOM 4692 O O . LEU B 1 191 ? 19.422 26.641 14.492 1 98.62 191 LEU B O 1
ATOM 4696 N N . LEU B 1 192 ? 18.562 26.141 12.453 1 98.69 192 LEU B N 1
ATOM 4697 C CA . LEU B 1 192 ? 19.578 25.125 12.203 1 98.69 192 LEU B CA 1
ATOM 4698 C C . LEU B 1 192 ? 20.969 25.734 12.164 1 98.69 192 LEU B C 1
ATOM 4700 O O . LEU B 1 192 ? 21.891 25.219 12.781 1 98.69 192 LEU B O 1
ATOM 4704 N N . GLN B 1 193 ? 21.094 26.859 11.539 1 97.88 193 GLN B N 1
ATOM 4705 C CA . GLN B 1 193 ? 22.391 27.516 11.375 1 97.88 193 GLN B CA 1
ATOM 4706 C C . GLN B 1 193 ? 22.859 28.125 12.688 1 97.88 193 GLN B C 1
ATOM 4708 O O . GLN B 1 193 ? 24.062 28.094 13 1 97.88 193 GLN B O 1
ATOM 4713 N N . ASP B 1 194 ? 21.922 28.641 13.43 1 97.56 194 ASP B N 1
ATOM 4714 C CA . ASP B 1 194 ? 22.266 29.406 14.625 1 97.56 194 ASP B CA 1
ATOM 4715 C C . ASP B 1 194 ? 22.438 28.484 15.836 1 97.56 194 ASP B C 1
ATOM 4717 O O . ASP B 1 194 ? 23.375 28.641 16.609 1 97.56 194 ASP B O 1
ATOM 4721 N N . ARG B 1 195 ? 21.531 27.531 15.945 1 96.5 195 ARG B N 1
ATOM 4722 C CA . ARG B 1 195 ? 21.469 26.781 17.203 1 96.5 195 ARG B CA 1
ATOM 4723 C C . ARG B 1 195 ? 21.844 25.312 16.984 1 96.5 195 ARG B C 1
ATOM 4725 O O . ARG B 1 195 ? 22.156 24.594 17.922 1 96.5 195 ARG B O 1
ATOM 4732 N N . ARG B 1 196 ? 21.766 24.828 15.766 1 97.44 196 ARG B N 1
ATOM 4733 C CA . ARG B 1 196 ? 22.109 23.469 15.336 1 97.44 196 ARG B CA 1
ATOM 4734 C C . ARG B 1 196 ? 21.469 22.422 16.234 1 97.44 196 ARG B C 1
ATOM 4736 O O . ARG B 1 196 ? 22.156 21.594 16.812 1 97.44 196 ARG B O 1
ATOM 4743 N N . PRO B 1 197 ? 20.156 22.469 16.391 1 98.31 197 PRO B N 1
ATOM 4744 C CA . PRO B 1 197 ? 19.469 21.469 17.219 1 98.31 197 PRO B CA 1
ATOM 4745 C C . PRO B 1 197 ? 19.734 20.047 16.75 1 98.31 197 PRO B C 1
ATOM 4747 O O . PRO B 1 197 ? 20.156 19.828 15.617 1 98.31 197 PRO B O 1
ATOM 4750 N N . ASP B 1 198 ? 19.531 19.062 17.656 1 98.06 198 ASP B N 1
ATOM 4751 C CA . ASP B 1 198 ? 19.719 17.641 17.328 1 98.06 198 ASP B CA 1
ATOM 4752 C C . ASP B 1 198 ? 18.562 17.125 16.469 1 98.06 198 ASP B C 1
ATOM 4754 O O . ASP B 1 198 ? 18.797 16.312 15.562 1 98.06 198 ASP B O 1
ATOM 4758 N N . LEU B 1 199 ? 17.344 17.531 16.781 1 98.56 199 LEU B N 1
ATOM 4759 C CA . LEU B 1 199 ? 16.156 17.125 16.047 1 98.56 199 LEU B CA 1
ATOM 4760 C C . LEU B 1 199 ? 15.258 18.312 15.742 1 98.56 199 LEU B C 1
ATOM 4762 O O . LEU B 1 199 ? 15.055 19.172 16.594 1 98.56 199 LEU B O 1
ATOM 4766 N N . MET B 1 200 ? 14.766 18.328 14.57 1 98.69 200 MET B N 1
ATOM 4767 C CA . MET B 1 200 ? 13.828 19.359 14.141 1 98.69 200 MET B CA 1
ATOM 4768 C C . MET B 1 200 ? 12.664 18.75 13.367 1 98.69 200 MET B C 1
ATOM 4770 O O . MET B 1 200 ? 12.859 17.859 12.547 1 98.69 200 MET B O 1
ATOM 4774 N N . TYR B 1 201 ? 11.492 19.188 13.688 1 98.81 201 TYR B N 1
ATOM 4775 C CA . TYR B 1 201 ? 10.297 18.828 12.93 1 98.81 201 TYR B CA 1
ATOM 4776 C C . TYR B 1 201 ? 9.617 20.078 12.383 1 98.81 201 TYR B C 1
ATOM 4778 O O . TYR B 1 201 ? 9.234 20.969 13.148 1 98.81 201 TYR B O 1
ATOM 4786 N N . LEU B 1 202 ? 9.492 20.188 11.094 1 98.88 202 LEU B N 1
ATOM 4787 C CA . LEU B 1 202 ? 8.875 21.297 10.383 1 98.88 202 LEU B CA 1
ATOM 4788 C C . LEU B 1 202 ? 7.625 20.844 9.641 1 98.88 202 LEU B C 1
ATOM 4790 O O . LEU B 1 202 ? 7.715 20.078 8.68 1 98.88 202 LEU B O 1
ATOM 4794 N N . SER B 1 203 ? 6.461 21.281 10.07 1 98.5 203 SER B N 1
ATOM 4795 C CA . SER B 1 203 ? 5.191 20.891 9.461 1 98.5 203 SER B CA 1
ATOM 4796 C C . SER B 1 203 ? 4.547 22.062 8.734 1 98.5 203 SER B C 1
ATOM 4798 O O . SER B 1 203 ? 4.27 23.094 9.336 1 98.5 203 SER B O 1
ATOM 4800 N N . LEU B 1 204 ? 4.25 21.891 7.508 1 98.5 204 LEU B N 1
ATOM 4801 C CA . LEU B 1 204 ? 3.766 22.969 6.66 1 98.5 204 LEU B CA 1
ATOM 4802 C C . LEU B 1 204 ? 2.242 23 6.621 1 98.5 204 LEU B C 1
ATOM 4804 O O . LEU B 1 204 ? 1.587 22.438 7.512 1 98.5 204 LEU B O 1
ATOM 4808 N N . THR B 1 205 ? 1.655 23.828 5.715 1 96.88 205 THR B N 1
ATOM 4809 C CA . THR B 1 205 ? 0.209 23.875 5.527 1 96.88 205 THR B CA 1
ATOM 4810 C C . THR B 1 205 ? -0.173 23.422 4.125 1 96.88 205 THR B C 1
ATOM 4812 O O . THR B 1 205 ? 0.644 23.469 3.203 1 96.88 205 THR B O 1
ATOM 4815 N N . ASP B 1 206 ? -1.335 22.969 3.99 1 96.12 206 ASP B N 1
ATOM 4816 C CA . ASP B 1 206 ? -1.762 22.391 2.713 1 96.12 206 ASP B CA 1
ATOM 4817 C C . ASP B 1 206 ? -2.615 23.391 1.931 1 96.12 206 ASP B C 1
ATOM 4819 O O . ASP B 1 206 ? -3.438 23 1.103 1 96.12 206 ASP B O 1
ATOM 4823 N N . PHE B 1 207 ? -2.465 24.672 2.141 1 94.69 207 PHE B N 1
ATOM 4824 C CA . PHE B 1 207 ? -3.234 25.703 1.464 1 94.69 207 PHE B CA 1
ATOM 4825 C C . PHE B 1 207 ? -3.078 25.594 -0.048 1 94.69 207 PHE B C 1
ATOM 4827 O O . PHE B 1 207 ? -4.07 25.578 -0.78 1 94.69 207 PHE B O 1
ATOM 4834 N N . VAL B 1 208 ? -1.856 25.484 -0.461 1 96.19 208 VAL B N 1
ATOM 4835 C CA . VAL B 1 208 ? -1.559 25.453 -1.89 1 96.19 208 VAL B CA 1
ATOM 4836 C C . VAL B 1 208 ? -2.207 24.234 -2.529 1 96.19 208 VAL B C 1
ATOM 4838 O O . VAL B 1 208 ? -2.826 24.328 -3.592 1 96.19 208 VAL B O 1
ATOM 4841 N N . GLN B 1 209 ? -2.145 23.109 -1.932 1 96.38 209 GLN B N 1
ATOM 4842 C CA . GLN B 1 209 ? -2.641 21.859 -2.508 1 96.38 209 GLN B CA 1
ATOM 4843 C C . GLN B 1 209 ? -4.168 21.828 -2.537 1 96.38 209 GLN B C 1
ATOM 4845 O O . GLN B 1 209 ? -4.766 21.203 -3.416 1 96.38 209 GLN B O 1
ATOM 4850 N N . HIS B 1 210 ? -4.793 22.516 -1.569 1 94.31 210 HIS B N 1
ATOM 4851 C CA . HIS B 1 210 ? -6.242 22.656 -1.612 1 94.31 210 HIS B CA 1
ATOM 4852 C C . HIS B 1 210 ? -6.68 23.531 -2.783 1 94.31 210 HIS B C 1
ATOM 4854 O O . HIS B 1 210 ? -7.75 23.312 -3.361 1 94.31 210 HIS B O 1
ATOM 4860 N N . LYS B 1 211 ? -5.898 24.453 -3.1 1 93.25 211 LYS B N 1
ATOM 4861 C CA . LYS B 1 211 ? -6.332 25.516 -4.012 1 93.25 211 LYS B CA 1
ATOM 4862 C C . LYS B 1 211 ? -5.934 25.188 -5.449 1 93.25 211 LYS B C 1
ATOM 4864 O O . LYS B 1 211 ? -6.672 25.5 -6.391 1 93.25 211 LYS B O 1
ATOM 4869 N N . TRP B 1 212 ? -4.742 24.594 -5.621 1 95.38 212 TRP B N 1
ATOM 4870 C CA . TRP B 1 212 ? -4.223 24.438 -6.977 1 95.38 212 TRP B CA 1
ATOM 4871 C C . TRP B 1 212 ? -3.834 22.984 -7.242 1 95.38 212 TRP B C 1
ATOM 4873 O O . TRP B 1 212 ? -3.162 22.359 -6.422 1 95.38 212 TRP B O 1
ATOM 4883 N N . ALA B 1 213 ? -4.238 22.484 -8.422 1 95.75 213 ALA B N 1
ATOM 4884 C CA . ALA B 1 213 ? -3.859 21.156 -8.898 1 95.75 213 ALA B CA 1
ATOM 4885 C C . ALA B 1 213 ? -2.393 21.109 -9.32 1 95.75 213 ALA B C 1
ATOM 4887 O O . ALA B 1 213 ? -1.771 22.156 -9.523 1 95.75 213 ALA B O 1
ATOM 4888 N N . PRO B 1 214 ? -1.84 19.891 -9.445 1 95.62 214 PRO B N 1
ATOM 4889 C CA . PRO B 1 214 ? -0.42 19.75 -9.781 1 95.62 214 PRO B CA 1
ATOM 4890 C C . PRO B 1 214 ? -0.045 20.406 -11.102 1 95.62 214 PRO B C 1
ATOM 4892 O O . PRO B 1 214 ? 1.116 20.781 -11.305 1 95.62 214 PRO B O 1
ATOM 4895 N N . GLU B 1 215 ? -0.978 20.641 -11.961 1 94.81 215 GLU B N 1
ATOM 4896 C CA . GLU B 1 215 ? -0.663 21.172 -13.281 1 94.81 215 GLU B CA 1
ATOM 4897 C C . GLU B 1 215 ? -0.648 22.703 -13.266 1 94.81 215 GLU B C 1
ATOM 4899 O O . GLU B 1 215 ? -0.194 23.328 -14.219 1 94.81 215 GLU B O 1
ATOM 4904 N N . GLU B 1 216 ? -1.135 23.297 -12.195 1 95.75 216 GLU B N 1
ATOM 4905 C CA . GLU B 1 216 ? -1.287 24.75 -12.148 1 95.75 216 GLU B CA 1
ATOM 4906 C C . GLU B 1 216 ? 0.025 25.422 -11.766 1 95.75 216 GLU B C 1
ATOM 4908 O O . GLU B 1 216 ? 0.806 24.891 -10.977 1 95.75 216 GLU B O 1
ATOM 4913 N N . ALA B 1 217 ? 0.239 26.609 -12.234 1 97.31 217 ALA B N 1
ATOM 4914 C CA . ALA B 1 217 ? 1.498 27.344 -12.125 1 97.31 217 ALA B CA 1
ATOM 4915 C C . ALA B 1 217 ? 1.812 27.672 -10.664 1 97.31 217 ALA B C 1
ATOM 4917 O O . ALA B 1 217 ? 2.977 27.688 -10.266 1 97.31 217 ALA B O 1
ATOM 4918 N N . GLN B 1 218 ? 0.831 27.984 -9.891 1 97.31 218 GLN B N 1
ATOM 4919 C CA . GLN B 1 218 ? 1.036 28.344 -8.492 1 97.31 218 GLN B CA 1
ATOM 4920 C C . GLN B 1 218 ? 1.599 27.172 -7.695 1 97.31 218 GLN B C 1
ATOM 4922 O O . GLN B 1 218 ? 2.473 27.359 -6.844 1 97.31 218 GLN B O 1
ATOM 4927 N N . ALA B 1 219 ? 1.063 25.984 -7.992 1 97.75 219 ALA B N 1
ATOM 4928 C CA . ALA B 1 219 ? 1.581 24.781 -7.328 1 97.75 219 ALA B CA 1
ATOM 4929 C C . ALA B 1 219 ? 3.045 24.547 -7.688 1 97.75 219 ALA B C 1
ATOM 4931 O O . ALA B 1 219 ? 3.865 24.25 -6.816 1 97.75 219 ALA B O 1
ATOM 4932 N N . ARG B 1 220 ? 3.363 24.719 -8.93 1 97.94 220 ARG B N 1
ATOM 4933 C CA . ARG B 1 220 ? 4.742 24.562 -9.383 1 97.94 220 ARG B CA 1
ATOM 4934 C C . ARG B 1 220 ? 5.664 25.547 -8.672 1 97.94 220 ARG B C 1
ATOM 4936 O O . ARG B 1 220 ? 6.73 25.172 -8.188 1 97.94 220 ARG B O 1
ATOM 4943 N N . HIS B 1 221 ? 5.254 26.812 -8.68 1 98.56 221 HIS B N 1
ATOM 4944 C CA . HIS B 1 221 ? 6.035 27.844 -8.016 1 98.56 221 HIS B CA 1
ATOM 4945 C C . HIS B 1 221 ? 6.285 27.5 -6.551 1 98.56 221 HIS B C 1
ATOM 4947 O O . HIS B 1 221 ? 7.414 27.609 -6.07 1 98.56 221 HIS B O 1
ATOM 4953 N N . PHE B 1 222 ? 5.277 27.109 -5.887 1 98.62 222 PHE B N 1
ATOM 4954 C CA . PHE B 1 222 ? 5.379 26.75 -4.48 1 98.62 222 PHE B CA 1
ATOM 4955 C C . PHE B 1 222 ? 6.383 25.625 -4.277 1 98.62 222 PHE B C 1
ATOM 4957 O O . PHE B 1 222 ? 7.27 25.719 -3.426 1 98.62 222 PHE B O 1
ATOM 4964 N N . TYR B 1 223 ? 6.32 24.547 -5.055 1 98.69 223 TYR B N 1
ATOM 4965 C CA . TYR B 1 223 ? 7.199 23.391 -4.895 1 98.69 223 TYR B CA 1
ATOM 4966 C C . TYR B 1 223 ? 8.641 23.75 -5.25 1 98.69 223 TYR B C 1
ATOM 4968 O O . TYR B 1 223 ? 9.578 23.172 -4.691 1 98.69 223 TYR B O 1
ATOM 4976 N N . GLN B 1 224 ? 8.82 24.641 -6.164 1 98.81 224 GLN B N 1
ATOM 4977 C CA . GLN B 1 224 ? 10.164 25.125 -6.457 1 98.81 224 GLN B CA 1
ATOM 4978 C C . GLN B 1 224 ? 10.75 25.875 -5.262 1 98.81 224 GLN B C 1
ATOM 4980 O O . GLN B 1 224 ? 11.938 25.75 -4.969 1 98.81 224 GLN B O 1
ATOM 4985 N N . ARG B 1 225 ? 9.914 26.672 -4.602 1 98.81 225 ARG B N 1
ATOM 4986 C CA . ARG B 1 225 ? 10.367 27.359 -3.396 1 98.81 225 ARG B CA 1
ATOM 4987 C C . ARG B 1 225 ? 10.695 26.359 -2.291 1 98.81 225 ARG B C 1
ATOM 4989 O O . ARG B 1 225 ? 11.68 26.547 -1.564 1 98.81 225 ARG B O 1
ATOM 4996 N N . LEU B 1 226 ? 9.867 25.359 -2.123 1 98.88 226 LEU B N 1
ATOM 4997 C CA . LEU B 1 226 ? 10.172 24.297 -1.179 1 98.88 226 LEU B CA 1
ATOM 4998 C C . LEU B 1 226 ? 11.516 23.641 -1.513 1 98.88 226 LEU B C 1
ATOM 5000 O O . LEU B 1 226 ? 12.359 23.469 -0.633 1 98.88 226 LEU B O 1
ATOM 5004 N N . ASP B 1 227 ? 11.633 23.297 -2.791 1 98.88 227 ASP B N 1
ATOM 5005 C CA . ASP B 1 227 ? 12.852 22.641 -3.262 1 98.88 227 ASP B CA 1
ATOM 5006 C C . ASP B 1 227 ? 14.094 23.469 -2.918 1 98.88 227 ASP B C 1
ATOM 5008 O O . ASP B 1 227 ? 15.094 22.922 -2.453 1 98.88 227 ASP B O 1
ATOM 5012 N N . ASP B 1 228 ? 14.008 24.75 -3.141 1 98.88 228 ASP B N 1
ATOM 5013 C CA . ASP B 1 228 ? 15.109 25.641 -2.811 1 98.88 228 ASP B CA 1
ATOM 5014 C C . ASP B 1 228 ? 15.43 25.594 -1.317 1 98.88 228 ASP B C 1
ATOM 5016 O O . ASP B 1 228 ? 16.594 25.5 -0.93 1 98.88 228 ASP B O 1
ATOM 5020 N N . ALA B 1 229 ? 14.438 25.703 -0.481 1 98.94 229 ALA B N 1
ATOM 5021 C CA . ALA B 1 229 ? 14.625 25.656 0.967 1 98.94 229 ALA B CA 1
ATOM 5022 C C . ALA B 1 229 ? 15.234 24.312 1.397 1 98.94 229 ALA B C 1
ATOM 5024 O O . ALA B 1 229 ? 16.141 24.281 2.232 1 98.94 229 ALA B O 1
ATOM 5025 N N . PHE B 1 230 ? 14.75 23.219 0.822 1 98.94 230 PHE B N 1
ATOM 5026 C CA . PHE B 1 230 ? 15.281 21.891 1.14 1 98.94 230 PHE B CA 1
ATOM 5027 C C . PHE B 1 230 ? 16.75 21.797 0.758 1 98.94 230 PHE B C 1
ATOM 5029 O O . PHE B 1 230 ? 17.547 21.188 1.473 1 98.94 230 PHE B O 1
ATOM 5036 N N . GLY B 1 231 ? 17.062 22.359 -0.404 1 98.88 231 GLY B N 1
ATOM 5037 C CA . GLY B 1 231 ? 18.469 22.422 -0.804 1 98.88 231 GLY B CA 1
ATOM 5038 C C . GLY B 1 231 ? 19.344 23.125 0.204 1 98.88 231 GLY B C 1
ATOM 5039 O O . GLY B 1 231 ? 20.438 22.656 0.519 1 98.88 231 GLY B O 1
ATOM 5040 N N . ARG B 1 232 ? 18.891 24.234 0.702 1 98.81 232 ARG B N 1
ATOM 5041 C CA . ARG B 1 232 ? 19.641 25.016 1.68 1 98.81 232 ARG B CA 1
ATOM 5042 C C . ARG B 1 232 ? 19.781 24.25 2.994 1 98.81 232 ARG B C 1
ATOM 5044 O O . ARG B 1 232 ? 20.844 24.281 3.627 1 98.81 232 ARG B O 1
ATOM 5051 N N . LEU B 1 233 ? 18.734 23.562 3.416 1 98.81 233 LEU B N 1
ATOM 5052 C CA . LEU B 1 233 ? 18.844 22.703 4.582 1 98.81 233 LEU B CA 1
ATOM 5053 C C . LEU B 1 233 ? 19.922 21.641 4.363 1 98.81 233 LEU B C 1
ATOM 5055 O O . LEU B 1 233 ? 20.781 21.438 5.223 1 98.81 233 LEU B O 1
ATOM 5059 N N . ALA B 1 234 ? 19.859 21.047 3.217 1 98.31 234 ALA B N 1
ATOM 5060 C CA . ALA B 1 234 ? 20.719 19.891 2.93 1 98.31 234 ALA B CA 1
ATOM 5061 C C . ALA B 1 234 ? 22.156 20.344 2.697 1 98.31 234 ALA B C 1
ATOM 5063 O O . ALA B 1 234 ? 23.062 19.5 2.604 1 98.31 234 ALA B O 1
ATOM 5064 N N . GLN B 1 235 ? 22.391 21.609 2.521 1 97.56 235 GLN B N 1
ATOM 5065 C CA . GLN B 1 235 ? 23.75 22.125 2.436 1 97.56 235 GLN B CA 1
ATOM 5066 C C . GLN B 1 235 ? 24.469 22 3.771 1 97.56 235 GLN B C 1
ATOM 5068 O O . GLN B 1 235 ? 25.703 21.984 3.818 1 97.56 235 GLN B O 1
ATOM 5073 N N . GLU B 1 236 ? 23.656 21.969 4.793 1 96.94 236 GLU B N 1
ATOM 5074 C CA . GLU B 1 236 ? 24.234 21.688 6.105 1 96.94 236 GLU B CA 1
ATOM 5075 C C . GLU B 1 236 ? 24.5 20.188 6.273 1 96.94 236 GLU B C 1
ATOM 5077 O O . GLU B 1 236 ? 24.031 19.375 5.484 1 96.94 236 GLU B O 1
ATOM 5082 N N . ASP B 1 237 ? 25.422 19.828 7.129 1 97.19 237 ASP B N 1
ATOM 5083 C CA . ASP B 1 237 ? 25.672 18.422 7.406 1 97.19 237 ASP B CA 1
ATOM 5084 C C . ASP B 1 237 ? 24.578 17.828 8.289 1 97.19 237 ASP B C 1
ATOM 5086 O O . ASP B 1 237 ? 24.766 17.672 9.5 1 97.19 237 ASP B O 1
ATOM 5090 N N . ILE B 1 238 ? 23.422 17.547 7.625 1 98.62 238 ILE B N 1
ATOM 5091 C CA . ILE B 1 238 ? 22.266 17.047 8.352 1 98.62 238 ILE B CA 1
ATOM 5092 C C . ILE B 1 238 ? 21.719 15.805 7.656 1 98.62 238 ILE B C 1
ATOM 5094 O O . ILE B 1 238 ? 22.109 15.484 6.531 1 98.62 238 ILE B O 1
ATOM 5098 N N . VAL B 1 239 ? 20.875 15.031 8.32 1 98.75 239 VAL B N 1
ATOM 5099 C CA . VAL B 1 239 ? 19.922 14.117 7.691 1 98.75 239 VAL B CA 1
ATOM 5100 C C . VAL B 1 239 ? 18.578 14.82 7.488 1 98.75 239 VAL B C 1
ATOM 5102 O O . VAL B 1 239 ? 17.984 15.32 8.445 1 98.75 239 VAL B O 1
ATOM 5105 N N . LEU B 1 240 ? 18.188 14.922 6.27 1 98.94 240 LEU B N 1
ATOM 5106 C CA . LEU B 1 240 ? 16.906 15.516 5.926 1 98.94 240 LEU B CA 1
ATOM 5107 C C . LEU B 1 240 ? 15.898 14.445 5.512 1 98.94 240 LEU B C 1
ATOM 5109 O O . LEU B 1 240 ? 16.188 13.625 4.645 1 98.94 240 LEU B O 1
ATOM 5113 N N . GLY B 1 241 ? 14.797 14.359 6.199 1 98.88 241 GLY B N 1
ATOM 5114 C CA . GLY B 1 241 ? 13.664 13.539 5.805 1 98.88 241 GLY B CA 1
ATOM 5115 C C . GLY B 1 241 ? 12.477 14.352 5.336 1 98.88 241 GLY B C 1
ATOM 5116 O O . GLY B 1 241 ? 12.039 15.281 6.02 1 98.88 241 GLY B O 1
ATOM 5117 N N . LEU B 1 242 ? 11.992 14.07 4.148 1 98.94 242 LEU B N 1
ATOM 5118 C CA . LEU B 1 242 ? 10.797 14.695 3.594 1 98.94 242 LEU B CA 1
ATOM 5119 C C . LEU B 1 242 ? 9.648 13.695 3.496 1 98.94 242 LEU B C 1
ATOM 5121 O O . LEU B 1 242 ? 9.82 12.602 2.951 1 98.94 242 LEU B O 1
ATOM 5125 N N . THR B 1 243 ? 8.516 14.008 4.035 1 98.88 243 THR B N 1
ATOM 5126 C CA . THR B 1 243 ? 7.289 13.227 3.898 1 98.88 243 THR B CA 1
ATOM 5127 C C . THR B 1 243 ? 6.07 14.141 3.852 1 98.88 243 THR B C 1
ATOM 5129 O O . THR B 1 243 ? 6.203 15.352 3.645 1 98.88 243 THR B O 1
ATOM 5132 N N . ALA B 1 244 ? 4.891 13.594 3.838 1 98.81 244 ALA B N 1
ATOM 5133 C CA . ALA B 1 244 ? 3.621 14.305 3.949 1 98.81 244 ALA B CA 1
ATOM 5134 C C . ALA B 1 244 ? 2.68 13.602 4.922 1 98.81 244 ALA B C 1
ATOM 5136 O O . ALA B 1 244 ? 2.916 12.453 5.305 1 98.81 244 ALA B O 1
ATOM 5137 N N . ASP B 1 245 ? 1.764 14.336 5.359 1 98.5 245 ASP B N 1
ATOM 5138 C CA . ASP B 1 245 ? 0.763 13.75 6.246 1 98.5 245 ASP B CA 1
ATOM 5139 C C . ASP B 1 245 ? -0.353 13.078 5.449 1 98.5 245 ASP B C 1
ATOM 5141 O O . ASP B 1 245 ? -0.943 12.094 5.902 1 98.5 245 ASP B O 1
ATOM 5145 N N . HIS B 1 246 ? -0.659 13.555 4.324 1 98.62 246 HIS B N 1
ATOM 5146 C CA . HIS B 1 246 ? -1.651 12.984 3.424 1 98.62 246 HIS B CA 1
ATOM 5147 C C . HIS B 1 246 ? -1.479 13.516 2.004 1 98.62 246 HIS B C 1
ATOM 5149 O O . HIS B 1 246 ? -0.732 14.469 1.78 1 98.62 246 HIS B O 1
ATOM 5155 N N . GLY B 1 247 ? -2.178 12.789 1.056 1 98.5 247 GLY B N 1
ATOM 5156 C CA . GLY B 1 247 ? -2.293 13.32 -0.295 1 98.5 247 GLY B CA 1
ATOM 5157 C C . GLY B 1 247 ? -3.422 14.32 -0.45 1 98.5 247 GLY B C 1
ATOM 5158 O O . GLY B 1 247 ? -3.807 14.984 0.516 1 98.5 247 GLY B O 1
ATOM 5159 N N . MET B 1 248 ? -3.836 14.539 -1.651 1 98.19 248 MET B N 1
ATOM 5160 C CA . MET B 1 248 ? -4.883 15.477 -2.037 1 98.19 248 MET B CA 1
ATOM 5161 C C . MET B 1 248 ? -5.625 14.992 -3.277 1 98.19 248 MET B C 1
ATOM 5163 O O . MET B 1 248 ? -5.004 14.5 -4.223 1 98.19 248 MET B O 1
ATOM 5167 N N . SER B 1 249 ? -6.938 15.047 -3.24 1 97.5 249 SER B N 1
ATOM 5168 C CA . SER B 1 249 ? -7.703 14.578 -4.391 1 97.5 249 SER B CA 1
ATOM 5169 C C . SER B 1 249 ? -8.688 15.641 -4.867 1 97.5 249 SER B C 1
ATOM 5171 O O . SER B 1 249 ? -9.211 16.422 -4.066 1 97.5 249 SER B O 1
ATOM 5173 N N . ASP B 1 250 ? -8.891 15.672 -6.152 1 97.19 250 ASP B N 1
ATOM 5174 C CA . ASP B 1 250 ? -9.961 16.453 -6.746 1 97.19 250 ASP B CA 1
ATOM 5175 C C . ASP B 1 250 ? -11.328 15.844 -6.457 1 97.19 250 ASP B C 1
ATOM 5177 O O . ASP B 1 250 ? -11.594 14.703 -6.84 1 97.19 250 ASP B O 1
ATOM 5181 N N . LYS B 1 251 ? -12.219 16.609 -5.824 1 97 251 LYS B N 1
ATOM 5182 C CA . LYS B 1 251 ? -13.531 16.109 -5.414 1 97 251 LYS B CA 1
ATOM 5183 C C . LYS B 1 251 ? -14.648 16.844 -6.141 1 97 251 LYS B C 1
ATOM 5185 O O . LYS B 1 251 ? -15.711 17.094 -5.562 1 97 251 LYS B O 1
ATOM 5190 N N . SER B 1 252 ? -14.383 17.219 -7.336 1 95.5 252 SER B N 1
ATOM 5191 C CA . SER B 1 252 ? -15.375 17.922 -8.148 1 95.5 252 SER B CA 1
ATOM 5192 C C . SER B 1 252 ? -15.82 17.062 -9.328 1 95.5 252 SER B C 1
ATOM 5194 O O . SER B 1 252 ? -15.086 16.188 -9.789 1 95.5 252 SER B O 1
ATOM 5196 N N . ASP B 1 253 ? -17.016 17.328 -9.773 1 93.56 253 ASP B N 1
ATOM 5197 C CA . ASP B 1 253 ? -17.531 16.609 -10.93 1 93.56 253 ASP B CA 1
ATOM 5198 C C . ASP B 1 253 ? -17.078 17.25 -12.234 1 93.56 253 ASP B C 1
ATOM 5200 O O . ASP B 1 253 ? -16.219 18.141 -12.234 1 93.56 253 ASP B O 1
ATOM 5204 N N . ALA B 1 254 ? -17.594 16.703 -13.328 1 92.19 254 ALA B N 1
ATOM 5205 C CA . ALA B 1 254 ? -17.172 17.156 -14.648 1 92.19 254 ALA B CA 1
ATOM 5206 C C . ALA B 1 254 ? -17.484 18.641 -14.859 1 92.19 254 ALA B C 1
ATOM 5208 O O . ALA B 1 254 ? -16.781 19.328 -15.594 1 92.19 254 ALA B O 1
ATOM 5209 N N . ALA B 1 255 ? -18.562 19.188 -14.195 1 92.5 255 ALA B N 1
ATOM 5210 C CA . ALA B 1 255 ? -18.984 20.578 -14.32 1 92.5 255 ALA B CA 1
ATOM 5211 C C . ALA B 1 255 ? -18.188 21.484 -13.383 1 92.5 255 ALA B C 1
ATOM 5213 O O . ALA B 1 255 ? -18.344 22.703 -13.398 1 92.5 255 ALA B O 1
ATOM 5214 N N . GLY B 1 256 ? -17.328 20.859 -12.578 1 91.69 256 GLY B N 1
ATOM 5215 C CA . GLY B 1 256 ? -16.5 21.641 -11.664 1 91.69 256 GLY B CA 1
ATOM 5216 C C . GLY B 1 256 ? -17.141 21.844 -10.305 1 91.69 256 GLY B C 1
ATOM 5217 O O . GLY B 1 256 ? -16.578 22.531 -9.445 1 91.69 256 GLY B O 1
ATOM 5218 N N . GLU B 1 257 ? -18.312 21.297 -10.125 1 93 257 GLU B N 1
ATOM 5219 C CA . GLU B 1 257 ? -19.016 21.422 -8.852 1 93 257 GLU B CA 1
ATOM 5220 C C . GLU B 1 257 ? -18.562 20.359 -7.863 1 93 257 GLU B C 1
ATOM 5222 O O . GLU B 1 257 ? -18.234 19.234 -8.258 1 93 257 GLU B O 1
ATOM 5227 N N . PRO B 1 258 ? -18.578 20.719 -6.59 1 94.19 258 PRO B N 1
ATOM 5228 C CA . PRO B 1 258 ? -18.203 19.703 -5.602 1 94.19 258 PRO B CA 1
ATOM 5229 C C . PRO B 1 258 ? -19.094 18.469 -5.668 1 94.19 258 PRO B C 1
ATOM 5231 O O . PRO B 1 258 ? -20.328 18.594 -5.785 1 94.19 258 PRO B O 1
ATOM 5234 N N . ASN B 1 259 ? -18.516 17.312 -5.727 1 96 259 ASN B N 1
ATOM 5235 C CA . ASN B 1 259 ? -19.219 16.031 -5.664 1 96 259 ASN B CA 1
ATOM 5236 C C . ASN B 1 259 ? -19.422 15.586 -4.219 1 96 259 ASN B C 1
ATOM 5238 O O . ASN B 1 259 ? -18.641 14.805 -3.689 1 96 259 ASN B O 1
ATOM 5242 N N . VAL B 1 260 ? -20.562 16.078 -3.566 1 96.62 260 VAL B N 1
ATOM 5243 C CA . VAL B 1 260 ? -20.719 15.93 -2.123 1 96.62 260 VAL B CA 1
ATOM 5244 C C . VAL B 1 260 ? -21.891 15.008 -1.818 1 96.62 260 VAL B C 1
ATOM 5246 O O . VAL B 1 260 ? -22.953 15.125 -2.436 1 96.62 260 VAL B O 1
ATOM 5249 N N . ILE B 1 261 ? -21.703 14.07 -0.974 1 98.12 261 ILE B N 1
ATOM 5250 C CA . ILE B 1 261 ? -22.766 13.32 -0.333 1 98.12 261 ILE B CA 1
ATOM 5251 C C . ILE B 1 261 ? -23.141 13.969 1.001 1 98.12 261 ILE B C 1
ATOM 5253 O O . ILE B 1 261 ? -22.312 14.031 1.914 1 98.12 261 ILE B O 1
ATOM 5257 N N . TRP B 1 262 ? -24.312 14.5 1.094 1 97.88 262 TRP B N 1
ATOM 5258 C CA . TRP B 1 262 ? -24.812 15.055 2.354 1 97.88 262 TRP B CA 1
ATOM 5259 C C . TRP B 1 262 ? -25.422 13.969 3.225 1 97.88 262 TRP B C 1
ATOM 5261 O O . TRP B 1 262 ? -26.641 13.805 3.252 1 97.88 262 TRP B O 1
ATOM 5271 N N . LEU B 1 263 ? -24.562 13.305 3.99 1 98.56 263 LEU B N 1
ATOM 5272 C CA . LEU B 1 263 ? -24.906 12.008 4.566 1 98.56 263 LEU B CA 1
ATOM 5273 C C . LEU B 1 263 ? -25.922 12.164 5.695 1 98.56 263 LEU B C 1
ATOM 5275 O O . LEU B 1 263 ? -26.812 11.328 5.84 1 98.56 263 LEU B O 1
ATOM 5279 N N . GLN B 1 264 ? -25.766 13.211 6.523 1 98.06 264 GLN B N 1
ATOM 5280 C CA . GLN B 1 264 ? -26.734 13.406 7.598 1 98.06 264 GLN B CA 1
ATOM 5281 C C . GLN B 1 264 ? -28.141 13.617 7.043 1 98.06 264 GLN B C 1
ATOM 5283 O O . GLN B 1 264 ? -29.109 13.07 7.578 1 98.06 264 GLN B O 1
ATOM 5288 N N . ASP B 1 265 ? -28.25 14.422 5.996 1 98.38 265 ASP B N 1
ATOM 5289 C CA . ASP B 1 265 ? -29.547 14.656 5.367 1 98.38 265 ASP B CA 1
ATOM 5290 C C . ASP B 1 265 ? -30.156 13.352 4.883 1 98.38 265 ASP B C 1
ATOM 5292 O O . ASP B 1 265 ? -31.359 13.102 5.09 1 98.38 265 ASP B O 1
ATOM 5296 N N . ILE B 1 266 ? -29.375 12.539 4.281 1 98.56 266 ILE B N 1
ATOM 5297 C CA . ILE B 1 266 ? -29.828 11.273 3.727 1 98.56 266 ILE B CA 1
ATOM 5298 C C . ILE B 1 266 ? -30.297 10.352 4.855 1 98.56 266 ILE B C 1
ATOM 5300 O O . ILE B 1 266 ? -31.375 9.758 4.777 1 98.56 266 ILE B O 1
ATOM 5304 N N . LEU B 1 267 ? -29.5 10.273 5.926 1 98.44 267 LEU B N 1
ATOM 5305 C CA . LEU B 1 267 ? -29.812 9.375 7.027 1 98.44 267 LEU B CA 1
ATOM 5306 C C . LEU B 1 267 ? -31.031 9.883 7.805 1 98.44 267 LEU B C 1
ATOM 5308 O O . LEU B 1 267 ? -31.844 9.094 8.289 1 98.44 267 LEU B O 1
ATOM 5312 N N . ASP B 1 268 ? -31.172 11.211 7.891 1 98.31 268 ASP B N 1
ATOM 5313 C CA . ASP B 1 268 ? -32.344 11.781 8.531 1 98.31 268 ASP B CA 1
ATOM 5314 C C . ASP B 1 268 ? -33.625 11.43 7.754 1 98.31 268 ASP B C 1
ATOM 5316 O O . ASP B 1 268 ? -34.656 11.109 8.352 1 98.31 268 ASP B O 1
ATOM 5320 N N . ALA B 1 269 ? -33.531 11.555 6.492 1 98.19 269 ALA B N 1
ATOM 5321 C CA . ALA B 1 269 ? -34.688 11.227 5.648 1 98.19 269 ALA B CA 1
ATOM 5322 C C . ALA B 1 269 ? -35.062 9.758 5.781 1 98.19 269 ALA B C 1
ATOM 5324 O O . ALA B 1 269 ? -36.25 9.414 5.762 1 98.19 269 ALA B O 1
ATOM 5325 N N . GLU B 1 270 ? -34.094 8.922 5.949 1 97.5 270 GLU B N 1
ATOM 5326 C CA . GLU B 1 270 ? -34.312 7.48 5.973 1 97.5 270 GLU B CA 1
ATOM 5327 C C . GLU B 1 270 ? -34.781 7.016 7.352 1 97.5 270 GLU B C 1
ATOM 5329 O O . GLU B 1 270 ? -35.719 6.227 7.461 1 97.5 270 GLU B O 1
ATOM 5334 N N . PHE B 1 271 ? -34.125 7.504 8.43 1 97.75 271 PHE B N 1
ATOM 5335 C CA . PHE B 1 271 ? -34.312 6.887 9.742 1 97.75 271 PHE B CA 1
ATOM 5336 C C . PHE B 1 271 ? -34.969 7.852 10.711 1 97.75 271 PHE B C 1
ATOM 5338 O O . PHE B 1 271 ? -35.375 7.457 11.805 1 97.75 271 PHE B O 1
ATOM 5345 N N . GLY B 1 272 ? -35.125 9.055 10.32 1 97.56 272 GLY B N 1
ATOM 5346 C CA . GLY B 1 272 ? -35.625 10.086 11.203 1 97.56 272 GLY B CA 1
ATOM 5347 C C . GLY B 1 272 ? -34.562 10.977 11.781 1 97.56 272 GLY B C 1
ATOM 5348 O O . GLY B 1 272 ? -33.469 10.5 12.141 1 97.56 272 GLY B O 1
ATOM 5349 N N . ALA B 1 273 ? -34.906 12.281 11.891 1 95.81 273 ALA B N 1
ATOM 5350 C CA . ALA B 1 273 ? -33.969 13.25 12.422 1 95.81 273 ALA B CA 1
ATOM 5351 C C . ALA B 1 273 ? -33.562 12.898 13.852 1 95.81 273 ALA B C 1
ATOM 5353 O O . ALA B 1 273 ? -34.406 12.586 14.688 1 95.81 273 ALA B O 1
ATOM 5354 N N . GLY B 1 274 ? -32.219 12.883 14.094 1 93.12 274 GLY B N 1
ATOM 5355 C CA . GLY B 1 274 ? -31.719 12.688 15.445 1 93.12 274 GLY B CA 1
ATOM 5356 C C . GLY B 1 274 ? -31.391 11.242 15.758 1 93.12 274 GLY B C 1
ATOM 5357 O O . GLY B 1 274 ? -30.719 10.953 16.75 1 93.12 274 GLY B O 1
ATOM 5358 N N . GLU B 1 275 ? -31.781 10.328 14.938 1 96.25 275 GLU B N 1
ATOM 5359 C CA . GLU B 1 275 ? -31.547 8.914 15.195 1 96.25 275 GLU B CA 1
ATOM 5360 C C . GLU B 1 275 ? -30.078 8.547 14.969 1 96.25 275 GLU B C 1
ATOM 5362 O O . GLU B 1 275 ? -29.578 7.594 15.57 1 96.25 275 GLU B O 1
ATOM 5367 N N . THR B 1 276 ? -29.438 9.258 14.062 1 96.94 276 THR B N 1
ATOM 5368 C CA . THR B 1 276 ? -28.016 9.109 13.789 1 96.94 276 THR B CA 1
ATOM 5369 C C . THR B 1 276 ? -27.328 10.469 13.82 1 96.94 276 THR B C 1
ATOM 5371 O O . THR B 1 276 ? -27.969 11.508 13.727 1 96.94 276 THR B O 1
ATOM 5374 N N . THR B 1 277 ? -26.062 10.453 14.07 1 96.25 277 THR B N 1
ATOM 5375 C CA . THR B 1 277 ? -25.234 11.656 14.016 1 96.25 277 THR B CA 1
ATOM 5376 C C . THR B 1 277 ? -24 11.43 13.164 1 96.25 277 THR B C 1
ATOM 5378 O O . THR B 1 277 ? -23.219 10.492 13.406 1 96.25 277 THR B O 1
ATOM 5381 N N . VAL B 1 278 ? -23.859 12.273 12.125 1 96.31 278 VAL B N 1
ATOM 5382 C CA . VAL B 1 278 ? -22.672 12.234 11.266 1 96.31 278 VAL B CA 1
ATOM 5383 C C . VAL B 1 278 ? -21.641 13.258 11.75 1 96.31 278 VAL B C 1
ATOM 5385 O O . VAL B 1 278 ? -21.969 14.438 11.898 1 96.31 278 VAL B O 1
ATOM 5388 N N . ILE B 1 279 ? -20.438 12.805 12 1 94.81 279 ILE B N 1
ATOM 5389 C CA . ILE B 1 279 ? -19.328 13.672 12.367 1 94.81 279 ILE B CA 1
ATOM 5390 C C . ILE B 1 279 ? -18.281 13.672 11.258 1 94.81 279 ILE B C 1
ATOM 5392 O O . ILE B 1 279 ? -17.875 12.617 10.773 1 94.81 279 ILE B O 1
ATOM 5396 N N . CYS B 1 280 ? -17.938 14.852 10.82 1 93.94 280 CYS B N 1
ATOM 5397 C CA . CYS B 1 280 ? -16.844 15.047 9.875 1 93.94 280 CYS B CA 1
ATOM 5398 C C . CYS B 1 280 ? -15.555 15.398 10.602 1 93.94 280 CYS B C 1
ATOM 5400 O O . CYS B 1 280 ? -15.32 16.547 10.953 1 93.94 280 CYS B O 1
ATOM 5402 N N . PRO B 1 281 ? -14.672 14.43 10.711 1 93.12 281 PRO B N 1
ATOM 5403 C CA . PRO B 1 281 ? -13.5 14.648 11.562 1 93.12 281 PRO B CA 1
ATOM 5404 C C . PRO B 1 281 ? -12.516 15.656 10.969 1 93.12 281 PRO B C 1
ATOM 5406 O O . PRO B 1 281 ? -11.609 16.125 11.664 1 93.12 281 PRO B O 1
ATOM 5409 N N . ILE B 1 282 ? -12.664 15.969 9.703 1 91.38 282 ILE B N 1
ATOM 5410 C CA . ILE B 1 282 ? -11.758 16.906 9.047 1 91.38 282 ILE B CA 1
ATOM 5411 C C . ILE B 1 282 ? -12.062 18.328 9.516 1 91.38 282 ILE B C 1
ATOM 5413 O O . ILE B 1 282 ? -11.25 19.234 9.336 1 91.38 282 ILE B O 1
ATOM 5417 N N . THR B 1 283 ? -13.242 18.562 10.047 1 81.19 283 THR B N 1
ATOM 5418 C CA . THR B 1 283 ? -13.703 19.891 10.422 1 81.19 283 THR B CA 1
ATOM 5419 C C . THR B 1 283 ? -12.789 20.5 11.477 1 81.19 283 THR B C 1
ATOM 5421 O O . THR B 1 283 ? -12.383 19.828 12.422 1 81.19 283 THR B O 1
ATOM 5424 N N . ASP B 1 284 ? -12.445 21.703 11.117 1 71.94 284 ASP B N 1
ATOM 5425 C CA . ASP B 1 284 ? -11.656 22.484 12.07 1 71.94 284 ASP B CA 1
ATOM 5426 C C . ASP B 1 284 ? -12.531 23.469 12.844 1 71.94 284 ASP B C 1
ATOM 5428 O O . ASP B 1 284 ? -13.422 24.094 12.266 1 71.94 284 ASP B O 1
ATOM 5432 N N . ALA B 1 285 ? -12.352 23.438 14.133 1 61.38 285 ALA B N 1
ATOM 5433 C CA . ALA B 1 285 ? -13.156 24.312 14.992 1 61.38 285 ALA B CA 1
ATOM 5434 C C . ALA B 1 285 ? -12.977 25.781 14.602 1 61.38 285 ALA B C 1
ATOM 5436 O O . ALA B 1 285 ? -13.859 26.594 14.852 1 61.38 285 ALA B O 1
ATOM 5437 N N . PHE B 1 286 ? -11.93 26.031 13.969 1 53.16 286 PHE B N 1
ATOM 5438 C CA . PHE B 1 286 ? -11.586 27.438 13.812 1 53.16 286 PHE B CA 1
ATOM 5439 C C . PHE B 1 286 ? -11.641 27.844 12.344 1 53.16 286 PHE B C 1
ATOM 5441 O O . PHE B 1 286 ? -11.625 29.031 12.023 1 53.16 286 PHE B O 1
ATOM 5448 N N . VAL B 1 287 ? -11.562 26.875 11.414 1 58.31 287 VAL B N 1
ATOM 5449 C CA . VAL B 1 287 ? -11.391 27.266 10.016 1 58.31 287 VAL B CA 1
ATOM 5450 C C . VAL B 1 287 ? -12.242 26.359 9.125 1 58.31 287 VAL B C 1
ATOM 5452 O O . VAL B 1 287 ? -12.297 25.141 9.328 1 58.31 287 VAL B O 1
ATOM 5455 N N . ALA B 1 288 ? -13.227 27.016 8.242 1 57.41 288 ALA B N 1
ATOM 5456 C CA . ALA B 1 288 ? -14.148 26.281 7.383 1 57.41 288 ALA B CA 1
ATOM 5457 C C . ALA B 1 288 ? -13.641 26.219 5.945 1 57.41 288 ALA B C 1
ATOM 5459 O O . ALA B 1 288 ? -14.422 26.312 5 1 57.41 288 ALA B O 1
ATOM 5460 N N . HIS B 1 289 ? -12.289 26.172 5.621 1 56.59 289 HIS B N 1
ATOM 5461 C CA . HIS B 1 289 ? -11.797 26.375 4.266 1 56.59 289 HIS B CA 1
ATOM 5462 C C . HIS B 1 289 ? -12.312 25.297 3.316 1 56.59 289 HIS B C 1
ATOM 5464 O O . HIS B 1 289 ? -12.602 25.578 2.152 1 56.59 289 HIS B O 1
ATOM 5470 N N . HIS B 1 290 ? -12.258 24.078 3.516 1 65.5 290 HIS B N 1
ATOM 5471 C CA . HIS B 1 290 ? -12.703 23.031 2.602 1 65.5 290 HIS B CA 1
ATOM 5472 C C . HIS B 1 290 ? -14.133 22.609 2.91 1 65.5 290 HIS B C 1
ATOM 5474 O O . HIS B 1 290 ? -14.531 21.484 2.59 1 65.5 290 HIS B O 1
ATOM 5480 N N . GLY B 1 291 ? -14.758 23.594 3.354 1 75.38 291 GLY B N 1
ATOM 5481 C CA . GLY B 1 291 ? -16.156 23.312 3.662 1 75.38 291 GLY B CA 1
ATOM 5482 C C . GLY B 1 291 ? -16.344 22.219 4.691 1 75.38 291 GLY B C 1
ATOM 5483 O O . GLY B 1 291 ? -17.438 21.688 4.852 1 75.38 291 GLY B O 1
ATOM 5484 N N . ALA B 1 292 ? -15.133 21.781 5.223 1 84.19 292 ALA B N 1
ATOM 5485 C CA . ALA B 1 292 ? -15.156 20.703 6.207 1 84.19 292 ALA B CA 1
ATOM 5486 C C . ALA B 1 292 ? -15.633 19.406 5.582 1 84.19 292 ALA B C 1
ATOM 5488 O O . ALA B 1 292 ? -16.375 18.641 6.207 1 84.19 292 ALA B O 1
ATOM 5489 N N . LEU B 1 293 ? -15.281 19.297 4.309 1 91.5 293 LEU B N 1
ATOM 5490 C CA . LEU B 1 293 ? -15.617 18.109 3.543 1 91.5 293 LEU B CA 1
ATOM 5491 C C . LEU B 1 293 ? -14.391 17.234 3.33 1 91.5 293 LEU B C 1
ATOM 5493 O O . LEU B 1 293 ? -13.289 17.734 3.1 1 91.5 293 LEU B O 1
ATOM 5497 N N . GLY B 1 294 ? -14.539 15.93 3.52 1 95.12 294 GLY B N 1
ATOM 5498 C CA . GLY B 1 294 ? -13.438 15 3.314 1 95.12 294 GLY B CA 1
ATOM 5499 C C . GLY B 1 294 ? -13.898 13.617 2.893 1 95.12 294 GLY B C 1
ATOM 5500 O O . GLY B 1 294 ? -15.086 13.406 2.627 1 95.12 294 GLY B O 1
ATOM 5501 N N . GLY B 1 295 ? -12.945 12.766 2.695 1 97.62 295 GLY B N 1
ATOM 5502 C CA . GLY B 1 295 ? -13.234 11.438 2.18 1 97.62 295 GLY B CA 1
ATOM 5503 C C . GLY B 1 295 ? -13.539 10.43 3.27 1 97.62 295 GLY B C 1
ATOM 5504 O O . GLY B 1 295 ? -13.68 9.234 2.996 1 97.62 295 GLY B O 1
ATOM 5505 N N . PHE B 1 296 ? -13.664 10.852 4.539 1 98.31 296 PHE B N 1
ATOM 5506 C CA . PHE B 1 296 ? -13.922 9.969 5.672 1 98.31 296 PHE B CA 1
ATOM 5507 C C . PHE B 1 296 ? -14.852 10.641 6.676 1 98.31 296 PHE B C 1
ATOM 5509 O O . PHE B 1 296 ? -14.633 11.789 7.066 1 98.31 296 PHE B O 1
ATOM 5516 N N . VAL B 1 297 ? -15.891 9.953 7.094 1 98 297 VAL B N 1
ATOM 5517 C CA . VAL B 1 297 ? -16.766 10.453 8.156 1 98 297 VAL B CA 1
ATOM 5518 C C . VAL B 1 297 ? -17.156 9.312 9.086 1 98 297 VAL B C 1
ATOM 5520 O O . VAL B 1 297 ? -16.891 8.141 8.789 1 98 297 VAL B O 1
ATOM 5523 N N . ARG B 1 298 ? -17.75 9.719 10.211 1 97.62 298 ARG B N 1
ATOM 5524 C CA . ARG B 1 298 ? -18.219 8.789 11.234 1 97.62 298 ARG B CA 1
ATOM 5525 C C . ARG B 1 298 ? -19.719 8.93 11.469 1 97.62 298 ARG B C 1
ATOM 5527 O O . ARG B 1 298 ? -20.234 10.047 11.477 1 97.62 298 ARG B O 1
ATOM 5534 N N . VAL B 1 299 ? -20.359 7.816 11.688 1 98.12 299 VAL B N 1
ATOM 5535 C CA . VAL B 1 299 ? -21.781 7.836 11.969 1 98.12 299 VAL B CA 1
ATOM 5536 C C . VAL B 1 299 ? -22.062 7.137 13.297 1 98.12 299 VAL B C 1
ATOM 5538 O O . VAL B 1 299 ? -21.672 5.98 13.492 1 98.12 299 VAL B O 1
ATOM 5541 N N . TRP B 1 300 ? -22.688 7.82 14.195 1 97.38 300 TRP B N 1
ATOM 5542 C CA . TRP B 1 300 ? -23.141 7.277 15.477 1 97.38 300 TRP B CA 1
ATOM 5543 C C . TRP B 1 300 ? -24.641 6.984 15.438 1 97.38 300 TRP B C 1
ATOM 5545 O O . TRP B 1 300 ? -25.422 7.781 14.906 1 97.38 300 TRP B O 1
ATOM 5555 N N . SER B 1 301 ? -25.016 5.875 15.992 1 96.94 301 SER B N 1
ATOM 5556 C CA . SER B 1 301 ? -26.422 5.547 16.203 1 96.94 301 SER B CA 1
ATOM 5557 C C . SER B 1 301 ? -26.859 5.844 17.625 1 96.94 301 SER B C 1
ATOM 5559 O O . SER B 1 301 ? -26.125 5.562 18.578 1 96.94 301 SER B O 1
ATOM 5561 N N . ARG B 1 302 ? -28.062 6.312 17.797 1 94.38 302 ARG B N 1
ATOM 5562 C CA . ARG B 1 302 ? -28.609 6.535 19.125 1 94.38 302 ARG B CA 1
ATOM 5563 C C . ARG B 1 302 ? -29.188 5.25 19.703 1 94.38 302 ARG B C 1
ATOM 5565 O O . ARG B 1 302 ? -29.703 5.238 20.828 1 94.38 302 ARG B O 1
ATOM 5572 N N . GLY B 1 303 ? -29.141 4.254 19 1 93.19 303 GLY B N 1
ATOM 5573 C CA . GLY B 1 303 ? -29.562 2.965 19.516 1 93.19 303 GLY B CA 1
ATOM 5574 C C . GLY B 1 303 ? -30.844 2.451 18.891 1 93.19 303 GLY B C 1
ATOM 5575 O O . GLY B 1 303 ? -31.125 1.252 18.938 1 93.19 303 GLY B O 1
ATOM 5576 N N . ASN B 1 304 ? -31.656 3.27 18.25 1 95.38 304 ASN B N 1
ATOM 5577 C CA . ASN B 1 304 ? -32.938 2.863 17.672 1 95.38 304 ASN B CA 1
ATOM 5578 C C . ASN B 1 304 ? -32.75 2.295 16.266 1 95.38 304 ASN B C 1
ATOM 5580 O O . ASN B 1 304 ? -33.656 1.619 15.742 1 95.38 304 ASN B O 1
ATOM 5584 N N . VAL B 1 305 ? -31.75 2.641 15.641 1 96.44 305 VAL B N 1
ATOM 5585 C CA . VAL B 1 305 ? -31.422 2.115 14.32 1 96.44 305 VAL B CA 1
ATOM 5586 C C . VAL B 1 305 ? -30.234 1.163 14.414 1 96.44 305 VAL B C 1
ATOM 5588 O O . VAL B 1 305 ? -29.219 1.493 15.031 1 96.44 305 VAL B O 1
ATOM 5591 N N . SER B 1 306 ? -30.359 0.005 13.859 1 95.69 306 SER B N 1
ATOM 5592 C CA . SER B 1 306 ? -29.266 -0.958 13.938 1 95.69 306 SER B CA 1
ATOM 5593 C C . SER B 1 306 ? -28.078 -0.521 13.078 1 95.69 306 SER B C 1
ATOM 5595 O O . SER B 1 306 ? -28.266 0.089 12.023 1 95.69 306 SER B O 1
ATOM 5597 N N . VAL B 1 307 ? -26.922 -0.853 13.547 1 96.19 307 VAL B N 1
ATOM 5598 C CA . VAL B 1 307 ? -25.688 -0.567 12.805 1 96.19 307 VAL B CA 1
ATOM 5599 C C . VAL B 1 307 ? -25.766 -1.201 11.422 1 96.19 307 VAL B C 1
ATOM 5601 O O . VAL B 1 307 ? -25.375 -0.585 10.43 1 96.19 307 VAL B O 1
ATOM 5604 N N . ALA B 1 308 ? -26.297 -2.35 11.344 1 94.19 308 ALA B N 1
ATOM 5605 C CA . ALA B 1 308 ? -26.438 -3.068 10.078 1 94.19 308 ALA B CA 1
ATOM 5606 C C . ALA B 1 308 ? -27.297 -2.283 9.094 1 94.19 308 ALA B C 1
ATOM 5608 O O . ALA B 1 308 ? -26.953 -2.186 7.91 1 94.19 308 ALA B O 1
ATOM 5609 N N . ALA B 1 309 ? -28.375 -1.712 9.57 1 95.19 309 ALA B N 1
ATOM 5610 C CA . ALA B 1 309 ? -29.266 -0.931 8.719 1 95.19 309 ALA B CA 1
ATOM 5611 C C . ALA B 1 309 ? -28.562 0.323 8.195 1 95.19 309 ALA B C 1
ATOM 5613 O O . ALA B 1 309 ? -28.734 0.701 7.035 1 95.19 309 ALA B O 1
ATOM 5614 N N . ILE B 1 310 ? -27.781 0.934 9.055 1 97.38 310 ILE B N 1
ATOM 5615 C CA . ILE B 1 310 ? -27.047 2.129 8.672 1 97.38 310 ILE B CA 1
ATOM 5616 C C . ILE B 1 310 ? -26.016 1.776 7.59 1 97.38 310 ILE B C 1
ATOM 5618 O O . ILE B 1 310 ? -25.938 2.457 6.566 1 97.38 310 ILE B O 1
ATOM 5622 N N . ILE B 1 311 ? -25.297 0.718 7.805 1 96.75 311 ILE B N 1
ATOM 5623 C CA . ILE B 1 311 ? -24.266 0.272 6.867 1 96.75 311 ILE B CA 1
ATOM 5624 C C . ILE B 1 311 ? -24.906 -0.027 5.512 1 96.75 311 ILE B C 1
ATOM 5626 O O . ILE B 1 311 ? -24.391 0.385 4.473 1 96.75 311 ILE B O 1
ATOM 5630 N N . GLU B 1 312 ? -25.984 -0.697 5.527 1 94.56 312 GLU B N 1
ATOM 5631 C CA . GLU B 1 312 ? -26.688 -1.054 4.297 1 94.56 312 GLU B CA 1
ATOM 5632 C C . GLU B 1 312 ? -27.109 0.19 3.516 1 94.56 312 GLU B C 1
ATOM 5634 O O . GLU B 1 312 ? -26.859 0.28 2.309 1 94.56 312 GLU B O 1
ATOM 5639 N N . ARG B 1 313 ? -27.703 1.116 4.199 1 96 313 ARG B N 1
ATOM 5640 C CA . ARG B 1 313 ? -28.172 2.334 3.545 1 96 313 ARG B CA 1
ATOM 5641 C C . ARG B 1 313 ? -27.016 3.107 2.936 1 96 313 ARG B C 1
ATOM 5643 O O . ARG B 1 313 ? -27.109 3.625 1.822 1 96 313 ARG B O 1
ATOM 5650 N N . ILE B 1 314 ? -25.922 3.17 3.67 1 97.62 314 ILE B N 1
ATOM 5651 C CA . ILE B 1 314 ? -24.766 3.949 3.236 1 97.62 314 ILE B CA 1
ATOM 5652 C C . ILE B 1 314 ? -24.078 3.246 2.07 1 97.62 314 ILE B C 1
ATOM 5654 O O . ILE B 1 314 ? -23.656 3.891 1.104 1 97.62 314 ILE B O 1
ATOM 5658 N N . ALA B 1 315 ? -23.969 1.941 2.148 1 95.12 315 ALA B N 1
ATOM 5659 C CA . ALA B 1 315 ? -23.297 1.154 1.114 1 95.12 315 ALA B CA 1
ATOM 5660 C C . ALA B 1 315 ? -24 1.301 -0.23 1 95.12 315 ALA B C 1
ATOM 5662 O O . ALA B 1 315 ? -23.375 1.142 -1.285 1 95.12 315 ALA B O 1
ATOM 5663 N N . ALA B 1 316 ? -25.234 1.67 -0.204 1 93.62 316 ALA B N 1
ATOM 5664 C CA . ALA B 1 316 ? -26.031 1.766 -1.421 1 93.62 316 ALA B CA 1
ATOM 5665 C C . ALA B 1 316 ? -25.859 3.121 -2.096 1 93.62 316 ALA B C 1
ATOM 5667 O O . ALA B 1 316 ? -26.297 3.326 -3.225 1 93.62 316 ALA B O 1
ATOM 5668 N N . LEU B 1 317 ? -25.188 4.035 -1.438 1 96.38 317 LEU B N 1
ATOM 5669 C CA . LEU B 1 317 ? -25 5.371 -1.992 1 96.38 317 LEU B CA 1
ATOM 5670 C C . LEU B 1 317 ? -23.891 5.375 -3.043 1 96.38 317 LEU B C 1
ATOM 5672 O O . LEU B 1 317 ? -22.781 4.883 -2.791 1 96.38 317 LEU B O 1
ATOM 5676 N N . GLU B 1 318 ? -24.234 5.984 -4.215 1 94.94 318 GLU B N 1
ATOM 5677 C CA . GLU B 1 318 ? -23.188 6.203 -5.203 1 94.94 318 GLU B CA 1
ATOM 5678 C C . GLU B 1 318 ? -22.109 7.125 -4.656 1 94.94 318 GLU B C 1
ATOM 5680 O O . GLU B 1 318 ? -22.406 8.18 -4.086 1 94.94 318 GLU B O 1
ATOM 5685 N N . GLY B 1 319 ? -20.891 6.68 -4.773 1 96.94 319 GLY B N 1
ATOM 5686 C CA . GLY B 1 319 ? -19.781 7.5 -4.312 1 96.94 319 GLY B CA 1
ATOM 5687 C C . GLY B 1 319 ? -19.156 7 -3.021 1 96.94 319 GLY B C 1
ATOM 5688 O O . GLY B 1 319 ? -18.094 7.457 -2.617 1 96.94 319 GLY B O 1
ATOM 5689 N N . VAL B 1 320 ? -19.859 6.062 -2.338 1 97.81 320 VAL B N 1
ATOM 5690 C CA . VAL B 1 320 ? -19.297 5.465 -1.13 1 97.81 320 VAL B CA 1
ATOM 5691 C C . VAL B 1 320 ? -18.516 4.203 -1.491 1 97.81 320 VAL B C 1
ATOM 5693 O O . VAL B 1 320 ? -19.031 3.324 -2.186 1 97.81 320 VAL B O 1
ATOM 5696 N N . ASP B 1 321 ? -17.297 4.125 -1.066 1 97.62 321 ASP B N 1
ATOM 5697 C CA . ASP B 1 321 ? -16.484 2.926 -1.284 1 97.62 321 ASP B CA 1
ATOM 5698 C C . ASP B 1 321 ? -16.672 1.931 -0.139 1 97.62 321 ASP B C 1
ATOM 5700 O O . ASP B 1 321 ? -16.859 0.736 -0.372 1 97.62 321 ASP B O 1
ATOM 5704 N N . LEU B 1 322 ? -16.625 2.457 1.12 1 98.12 322 LEU B N 1
ATOM 5705 C CA . LEU B 1 322 ? -16.688 1.565 2.273 1 98.12 322 LEU B CA 1
ATOM 5706 C C . LEU B 1 322 ? -17.641 2.109 3.336 1 98.12 322 LEU B C 1
ATOM 5708 O O . LEU B 1 322 ? -17.672 3.316 3.588 1 98.12 322 LEU B O 1
ATOM 5712 N N . SER B 1 323 ? -18.438 1.322 3.854 1 97.88 323 SER B N 1
ATOM 5713 C CA . SER B 1 323 ? -19.25 1.498 5.055 1 97.88 323 SER B CA 1
ATOM 5714 C C . SER B 1 323 ? -19.031 0.352 6.039 1 97.88 323 SER B C 1
ATOM 5716 O O . SER B 1 323 ? -19.531 -0.758 5.824 1 97.88 323 SER B O 1
ATOM 5718 N N . LEU B 1 324 ? -18.281 0.625 7.129 1 97.94 324 LEU B N 1
ATOM 5719 C CA . LEU B 1 324 ? -17.75 -0.448 7.965 1 97.94 324 LEU B CA 1
ATOM 5720 C C . LEU B 1 324 ? -18.219 -0.291 9.406 1 97.94 324 LEU B C 1
ATOM 5722 O O . LEU B 1 324 ? -18.297 0.827 9.922 1 97.94 324 LEU B O 1
ATOM 5726 N N . ASP B 1 325 ? -18.438 -1.414 10.031 1 97.31 325 ASP B N 1
ATOM 5727 C CA . ASP B 1 325 ? -18.656 -1.345 11.469 1 97.31 325 ASP B CA 1
ATOM 5728 C C . ASP B 1 325 ? -17.375 -0.994 12.211 1 97.31 325 ASP B C 1
ATOM 5730 O O . ASP B 1 325 ? -16.281 -1.047 11.633 1 97.31 325 ASP B O 1
ATOM 5734 N N . LYS B 1 326 ? -17.5 -0.646 13.438 1 97.25 326 LYS B N 1
ATOM 5735 C CA . LYS B 1 326 ? -16.406 -0.16 14.281 1 97.25 326 LYS B CA 1
ATOM 5736 C C . LYS B 1 326 ? -15.258 -1.155 14.312 1 97.25 326 LYS B C 1
ATOM 5738 O O . LYS B 1 326 ? -14.109 -0.791 14.055 1 97.25 326 LYS B O 1
ATOM 5743 N N . ALA B 1 327 ? -15.508 -2.373 14.633 1 97.12 327 ALA B N 1
ATOM 5744 C CA . ALA B 1 327 ? -14.461 -3.379 14.82 1 97.12 327 ALA B CA 1
ATOM 5745 C C . ALA B 1 327 ? -13.656 -3.574 13.539 1 97.12 327 ALA B C 1
ATOM 5747 O O . ALA B 1 327 ? -12.422 -3.629 13.578 1 97.12 327 ALA B O 1
ATOM 5748 N N . THR B 1 328 ? -14.328 -3.668 12.398 1 97.25 328 THR B N 1
ATOM 5749 C CA . THR B 1 328 ? -13.672 -3.871 11.109 1 97.25 328 THR B CA 1
ATOM 5750 C C . THR B 1 328 ? -12.82 -2.662 10.742 1 97.25 328 THR B C 1
ATOM 5752 O O . THR B 1 328 ? -11.664 -2.809 10.344 1 97.25 328 THR B O 1
ATOM 5755 N N . ALA B 1 329 ? -13.398 -1.469 10.891 1 98.12 329 ALA B N 1
ATOM 5756 C CA . ALA B 1 329 ? -12.664 -0.247 10.586 1 98.12 329 ALA B CA 1
ATOM 5757 C C . ALA B 1 329 ? -11.391 -0.151 11.422 1 98.12 329 ALA B C 1
ATOM 5759 O O . ALA B 1 329 ? -10.32 0.169 10.906 1 98.12 329 ALA B O 1
ATOM 5760 N N . CYS B 1 330 ? -11.492 -0.437 12.711 1 98.12 330 CYS B N 1
ATOM 5761 C CA . CYS B 1 330 ? -10.352 -0.342 13.617 1 98.12 330 CYS B CA 1
ATOM 5762 C C . CYS B 1 330 ? -9.266 -1.341 13.234 1 98.12 330 CYS B C 1
ATOM 5764 O O . CYS B 1 330 ? -8.078 -1.015 13.258 1 98.12 330 CYS B O 1
ATOM 5766 N N . ARG B 1 331 ? -9.648 -2.482 12.867 1 96.5 331 ARG B N 1
ATOM 5767 C CA . ARG B 1 331 ? -8.68 -3.51 12.492 1 96.5 331 ARG B CA 1
ATOM 5768 C C . ARG B 1 331 ? -8.008 -3.17 11.164 1 96.5 331 ARG B C 1
ATOM 5770 O O . ARG B 1 331 ? -6.785 -3.275 11.039 1 96.5 331 ARG B O 1
ATOM 5777 N N . LEU B 1 332 ? -8.805 -2.758 10.172 1 97.06 332 LEU B N 1
ATOM 5778 C CA . LEU B 1 332 ? -8.273 -2.531 8.828 1 97.06 332 LEU B CA 1
ATOM 5779 C C . LEU B 1 332 ? -7.383 -1.297 8.797 1 97.06 332 LEU B C 1
ATOM 5781 O O . LEU B 1 332 ? -6.402 -1.255 8.047 1 97.06 332 LEU B O 1
ATOM 5785 N N . PHE B 1 333 ? -7.711 -0.296 9.633 1 98 333 PHE B N 1
ATOM 5786 C CA . PHE B 1 333 ? -7.07 0.997 9.43 1 98 333 PHE B CA 1
ATOM 5787 C C . PHE B 1 333 ? -6.328 1.439 10.688 1 98 333 PHE B C 1
ATOM 5789 O O . PHE B 1 333 ? -5.898 2.59 10.789 1 98 333 PHE B O 1
ATOM 5796 N N . ASP B 1 334 ? -6.148 0.577 11.68 1 97.81 334 ASP B N 1
ATOM 5797 C CA . ASP B 1 334 ? -5.414 0.858 12.906 1 97.81 334 ASP B CA 1
ATOM 5798 C C . ASP B 1 334 ? -5.984 2.082 13.617 1 97.81 334 ASP B C 1
ATOM 5800 O O . ASP B 1 334 ? -5.25 3.021 13.938 1 97.81 334 ASP B O 1
ATOM 5804 N N . LEU B 1 335 ? -7.281 2.031 13.875 1 98.06 335 LEU B N 1
ATOM 5805 C CA . LEU B 1 335 ? -7.965 3.152 14.516 1 98.06 335 LEU B CA 1
ATOM 5806 C C . LEU B 1 335 ? -8.172 2.893 16 1 98.06 335 LEU B C 1
ATOM 5808 O O . LEU B 1 335 ? -8.203 1.738 16.438 1 98.06 335 LEU B O 1
ATOM 5812 N N . PRO B 1 336 ? -8.188 3.949 16.797 1 97.06 336 PRO B N 1
ATOM 5813 C CA . PRO B 1 336 ? -8.477 3.768 18.219 1 97.06 336 PRO B CA 1
ATOM 5814 C C . PRO B 1 336 ? -9.93 3.375 18.469 1 97.06 336 PRO B C 1
ATOM 5816 O O . PRO B 1 336 ? -10.836 4.191 18.297 1 97.06 336 PRO B O 1
ATOM 5819 N N . GLU B 1 337 ? -10.156 2.248 18.984 1 95.94 337 GLU B N 1
ATOM 5820 C CA . GLU B 1 337 ? -11.5 1.69 19.109 1 95.94 337 GLU B CA 1
ATOM 5821 C C . GLU B 1 337 ? -12.359 2.527 20.047 1 95.94 337 GLU B C 1
ATOM 5823 O O . GLU B 1 337 ? -13.555 2.705 19.828 1 95.94 337 GLU B O 1
ATOM 5828 N N . ASP B 1 338 ? -11.742 3.031 21.062 1 93.69 338 ASP B N 1
ATOM 5829 C CA . ASP B 1 338 ? -12.492 3.746 22.094 1 93.69 338 ASP B CA 1
ATOM 5830 C C . ASP B 1 338 ? -12.977 5.098 21.578 1 93.69 338 ASP B C 1
ATOM 5832 O O . ASP B 1 338 ? -13.812 5.746 22.219 1 93.69 338 ASP B O 1
ATOM 5836 N N . ARG B 1 339 ? -12.547 5.539 20.422 1 92.75 339 ARG B N 1
ATOM 5837 C CA . ARG B 1 339 ? -12.938 6.836 19.875 1 92.75 339 ARG B CA 1
ATOM 5838 C C . ARG B 1 339 ? -13.688 6.676 18.547 1 92.75 339 ARG B C 1
ATOM 5840 O O . ARG B 1 339 ? -14.133 7.664 17.969 1 92.75 339 ARG B O 1
ATOM 5847 N N . GLU B 1 340 ? -13.758 5.48 18.094 1 95.94 340 GLU B N 1
ATOM 5848 C CA . GLU B 1 340 ? -14.367 5.223 16.797 1 95.94 340 GLU B CA 1
ATOM 5849 C C . GLU B 1 340 ? -15.891 5.113 16.906 1 95.94 340 GLU B C 1
ATOM 5851 O O . GLU B 1 340 ? -16.406 4.738 17.969 1 95.94 340 GLU B O 1
ATOM 5856 N N . ALA B 1 341 ? -16.609 5.508 15.883 1 97.38 341 ALA B N 1
ATOM 5857 C CA . ALA B 1 341 ? -18.062 5.5 15.828 1 97.38 341 ALA B CA 1
ATOM 5858 C C . ALA B 1 341 ? -18.594 4.113 15.469 1 97.38 341 ALA B C 1
ATOM 5860 O O . ALA B 1 341 ? -17.812 3.158 15.359 1 97.38 341 ALA B O 1
ATOM 5861 N N . ASP B 1 342 ? -19.922 4.062 15.383 1 97.75 342 ASP B N 1
ATOM 5862 C CA . ASP B 1 342 ? -20.578 2.803 15.047 1 97.75 342 ASP B CA 1
ATOM 5863 C C . ASP B 1 342 ? -20.297 2.412 13.594 1 97.75 342 ASP B C 1
ATOM 5865 O O . ASP B 1 342 ? -20.188 1.227 13.273 1 97.75 342 ASP B O 1
ATOM 5869 N N . VAL B 1 343 ? -20.25 3.416 12.703 1 98.25 343 VAL B N 1
ATOM 5870 C CA . VAL B 1 343 ? -20 3.174 11.281 1 98.25 343 VAL B CA 1
ATOM 5871 C C . VAL B 1 343 ? -18.938 4.156 10.766 1 98.25 343 VAL B C 1
ATOM 5873 O O . VAL B 1 343 ? -19.062 5.363 10.984 1 98.25 343 VAL B O 1
ATOM 5876 N N . ALA B 1 344 ? -17.891 3.656 10.203 1 98.44 344 ALA B N 1
ATOM 5877 C CA . ALA B 1 344 ? -16.922 4.461 9.461 1 98.44 344 ALA B CA 1
ATOM 5878 C C . ALA B 1 344 ? -17.219 4.457 7.969 1 98.44 344 ALA B C 1
ATOM 5880 O O . ALA B 1 344 ? -17.453 3.396 7.379 1 98.44 344 ALA B O 1
ATOM 5881 N N . VAL B 1 345 ? -17.25 5.605 7.344 1 98.69 345 VAL B N 1
ATOM 5882 C CA . VAL B 1 345 ? -17.609 5.73 5.938 1 98.69 345 VAL B CA 1
ATOM 5883 C C . VAL B 1 345 ? -16.453 6.34 5.148 1 98.69 345 VAL B C 1
ATOM 5885 O O . VAL B 1 345 ? -15.906 7.371 5.539 1 98.69 345 VAL B O 1
ATOM 5888 N N . ILE B 1 346 ? -16.062 5.723 4.074 1 98.69 346 ILE B N 1
ATOM 5889 C CA . ILE B 1 346 ? -14.992 6.199 3.195 1 98.69 346 ILE B CA 1
ATOM 5890 C C . ILE B 1 346 ? -15.547 6.395 1.783 1 98.69 346 ILE B C 1
ATOM 5892 O O . ILE B 1 346 ? -16.188 5.496 1.229 1 98.69 346 ILE B O 1
ATOM 5896 N N . ALA B 1 347 ? -15.258 7.531 1.245 1 98.38 347 ALA B N 1
ATOM 5897 C CA . ALA B 1 347 ? -15.789 7.906 -0.065 1 98.38 347 ALA B CA 1
ATOM 5898 C C . ALA B 1 347 ? -14.844 7.469 -1.182 1 98.38 347 ALA B C 1
ATOM 5900 O O . ALA B 1 347 ? -13.672 7.176 -0.934 1 98.38 347 ALA B O 1
ATOM 5901 N N . ARG B 1 348 ? -15.438 7.445 -2.354 1 98.06 348 ARG B N 1
ATOM 5902 C CA . ARG B 1 348 ? -14.664 7.32 -3.582 1 98.06 348 ARG B CA 1
ATOM 5903 C C . ARG B 1 348 ? -13.703 8.492 -3.746 1 98.06 348 ARG B C 1
ATOM 5905 O O . ARG B 1 348 ? -13.93 9.57 -3.191 1 98.06 348 ARG B O 1
ATOM 5912 N N . LYS B 1 349 ? -12.672 8.266 -4.492 1 97.44 349 LYS B N 1
ATOM 5913 C CA . LYS B 1 349 ? -11.578 9.227 -4.645 1 97.44 349 LYS B CA 1
ATOM 5914 C C . LYS B 1 349 ? -12.109 10.602 -5.047 1 97.44 349 LYS B C 1
ATOM 5916 O O . LYS B 1 349 ? -11.594 11.633 -4.605 1 97.44 349 LYS B O 1
ATOM 5921 N N . ASP B 1 350 ? -13.133 10.68 -5.887 1 97.81 350 ASP B N 1
ATOM 5922 C CA . ASP B 1 350 ? -13.602 11.945 -6.449 1 97.81 350 ASP B CA 1
ATOM 5923 C C . ASP B 1 350 ? -14.844 12.445 -5.715 1 97.81 350 ASP B C 1
ATOM 5925 O O . ASP B 1 350 ? -15.57 13.297 -6.227 1 97.81 350 ASP B O 1
ATOM 5929 N N . VAL B 1 351 ? -15.156 11.859 -4.59 1 97.94 351 VAL B N 1
ATOM 5930 C CA . VAL B 1 351 ? -16.344 12.203 -3.807 1 97.94 351 VAL B CA 1
ATOM 5931 C C . VAL B 1 351 ? -15.922 12.617 -2.398 1 97.94 351 VAL B C 1
ATOM 5933 O O . VAL B 1 351 ? -14.969 12.07 -1.839 1 97.94 351 VAL B O 1
ATOM 5936 N N . CYS B 1 352 ? -16.531 13.578 -1.854 1 96.75 352 CYS B N 1
ATOM 5937 C CA . CYS B 1 352 ? -16.391 13.906 -0.439 1 96.75 352 CYS B CA 1
ATOM 5938 C C . CYS B 1 352 ? -17.734 13.758 0.281 1 96.75 352 CYS B C 1
ATOM 5940 O O . CYS B 1 352 ? -18.781 13.648 -0.361 1 96.75 352 CYS B O 1
ATOM 5942 N N . ILE B 1 353 ? -17.672 13.633 1.559 1 97.56 353 ILE B N 1
ATOM 5943 C CA . ILE B 1 353 ? -18.859 13.445 2.385 1 97.56 353 ILE B CA 1
ATOM 5944 C C . ILE B 1 353 ? -18.953 14.57 3.41 1 97.56 353 ILE B C 1
ATOM 5946 O O . ILE B 1 353 ? -17.969 14.93 4.051 1 97.56 353 ILE B O 1
ATOM 5950 N N . GLY B 1 354 ? -20.094 15.211 3.498 1 95.06 354 GLY B N 1
ATOM 5951 C CA . GLY B 1 354 ? -20.438 16.156 4.547 1 95.06 354 GLY B CA 1
ATOM 5952 C C . GLY B 1 354 ? -21.609 15.688 5.402 1 95.06 354 GLY B C 1
ATOM 5953 O O . GLY B 1 354 ? -22.219 14.656 5.121 1 95.06 354 GLY B O 1
ATOM 5954 N N . SER B 1 355 ? -21.797 16.469 6.469 1 93.69 355 SER B N 1
ATOM 5955 C CA . SER B 1 355 ? -22.969 16.156 7.289 1 93.69 355 SER B CA 1
ATOM 5956 C C . SER B 1 355 ? -24.25 16.656 6.629 1 93.69 355 SER B C 1
ATOM 5958 O O . SER B 1 355 ? -24.844 15.953 5.797 1 93.69 355 SER B O 1
ATOM 5960 N N . SER B 1 356 ? -24.625 17.922 6.855 1 94.06 356 SER B N 1
ATOM 5961 C CA . SER B 1 356 ? -25.797 18.531 6.219 1 94.06 356 SER B CA 1
ATOM 5962 C C . SER B 1 356 ? -25.391 19.719 5.352 1 94.06 356 SER B C 1
ATOM 5964 O O . SER B 1 356 ? -24.531 20.516 5.734 1 94.06 356 SER B O 1
ATOM 5966 N N . ALA B 1 357 ? -26.109 19.828 4.254 1 91.81 357 ALA B N 1
ATOM 5967 C CA . ALA B 1 357 ? -25.812 20.922 3.322 1 91.81 357 ALA B CA 1
ATOM 5968 C C . ALA B 1 357 ? -25.844 22.266 4.027 1 91.81 357 ALA B C 1
ATOM 5970 O O . ALA B 1 357 ? -25.016 23.141 3.754 1 91.81 357 ALA B O 1
ATOM 5971 N N . ARG B 1 358 ? -26.734 22.438 4.922 1 89.5 358 ARG B N 1
ATOM 5972 C CA . ARG B 1 358 ? -26.953 23.719 5.578 1 89.5 358 ARG B CA 1
ATOM 5973 C C . ARG B 1 358 ? -25.812 24.062 6.512 1 89.5 358 ARG B C 1
ATOM 5975 O O . ARG B 1 358 ? -25.656 25.219 6.926 1 89.5 358 ARG B O 1
ATOM 5982 N N . LEU B 1 359 ? -25 23.094 6.855 1 85.69 359 LEU B N 1
ATOM 5983 C CA . LEU B 1 359 ? -23.938 23.297 7.84 1 85.69 359 LEU B CA 1
ATOM 5984 C C . LEU B 1 359 ? -22.594 23.531 7.156 1 85.69 359 LEU B C 1
ATOM 5986 O O . LEU B 1 359 ? -21.594 23.766 7.828 1 85.69 359 LEU B O 1
ATOM 5990 N N . HIS B 1 360 ? -22.578 23.391 5.902 1 84.62 360 HIS B N 1
ATOM 5991 C CA . HIS B 1 360 ? -21.344 23.578 5.152 1 84.62 360 HIS B CA 1
ATOM 5992 C C . HIS B 1 360 ? -21.453 24.75 4.184 1 84.62 360 HIS B C 1
ATOM 5994 O O . HIS B 1 360 ? -22.328 24.766 3.328 1 84.62 360 HIS B O 1
ATOM 6000 N N . ASP B 1 361 ? -20.609 25.703 4.344 1 82.25 361 ASP B N 1
ATOM 6001 C CA . ASP B 1 361 ? -20.547 26.859 3.463 1 82.25 361 ASP B CA 1
ATOM 6002 C C . ASP B 1 361 ? -19.531 26.656 2.342 1 82.25 361 ASP B C 1
ATOM 6004 O O . ASP B 1 361 ? -18.328 26.656 2.584 1 82.25 361 ASP B O 1
ATOM 6008 N N . LEU B 1 362 ? -20 26.5 1.137 1 82.69 362 LEU B N 1
ATOM 6009 C CA . LEU B 1 362 ? -19.125 26.219 0.01 1 82.69 362 LEU B CA 1
ATOM 6010 C C . LEU B 1 362 ? -18.891 27.469 -0.825 1 82.69 362 LEU B C 1
ATOM 6012 O O . LEU B 1 362 ? -18.281 27.406 -1.897 1 82.69 362 LEU B O 1
ATOM 6016 N N . SER B 1 363 ? -19.375 28.594 -0.355 1 78.75 363 SER B N 1
ATOM 6017 C CA . SER B 1 363 ? -19.25 29.844 -1.108 1 78.75 363 SER B CA 1
ATOM 6018 C C . SER B 1 363 ? -17.781 30.25 -1.273 1 78.75 363 SER B C 1
ATOM 6020 O O . SER B 1 363 ? -17.438 30.969 -2.209 1 78.75 363 SER B O 1
ATOM 6022 N N . GLY B 1 364 ? -16.953 29.703 -0.43 1 74.06 364 GLY B N 1
ATOM 6023 C CA . GLY B 1 364 ? -15.539 30.031 -0.486 1 74.06 364 GLY B CA 1
ATOM 6024 C C . GLY B 1 364 ? -14.812 29.359 -1.641 1 74.06 364 GLY B C 1
ATOM 6025 O O . GLY B 1 364 ? -13.68 29.719 -1.967 1 74.06 364 GLY B O 1
ATOM 6026 N N . LEU B 1 365 ? -15.406 28.328 -2.252 1 77.75 365 LEU B N 1
ATOM 6027 C CA . LEU B 1 365 ? -14.781 27.625 -3.371 1 77.75 365 LEU B CA 1
ATOM 6028 C C . LEU B 1 365 ? -14.75 28.516 -4.613 1 77.75 365 LEU B C 1
ATOM 6030 O O . LEU B 1 365 ? -14.086 28.188 -5.594 1 77.75 365 LEU B O 1
ATOM 6034 N N . LYS B 1 366 ? -14.859 29.734 -4.543 1 68.19 366 LYS B N 1
ATOM 6035 C CA . LYS B 1 366 ? -14.781 30.859 -5.473 1 68.19 366 LYS B CA 1
ATOM 6036 C C . LYS B 1 366 ? -14.375 30.391 -6.867 1 68.19 366 LYS B C 1
ATOM 6038 O O . LYS B 1 366 ? -13.344 30.812 -7.395 1 68.19 366 LYS B O 1
ATOM 6043 N N . GLY B 1 367 ? -15.203 29.422 -7.469 1 76.19 367 GLY B N 1
ATOM 6044 C CA . GLY B 1 367 ? -14.852 29.062 -8.836 1 76.19 367 GLY B CA 1
ATOM 6045 C C . GLY B 1 367 ? -13.758 28.031 -8.93 1 76.19 367 GLY B C 1
ATOM 6046 O O . GLY B 1 367 ? -13.297 27.703 -10.023 1 76.19 367 GLY B O 1
ATOM 6047 N N . HIS B 1 368 ? -13.203 27.688 -7.848 1 85.62 368 HIS B N 1
ATOM 6048 C CA . HIS B 1 368 ? -12.172 26.656 -7.828 1 85.62 368 HIS B CA 1
ATOM 6049 C C . HIS B 1 368 ? -12.781 25.281 -7.566 1 85.62 368 HIS B C 1
ATOM 6051 O O . HIS B 1 368 ? -13.828 25.172 -6.93 1 85.62 368 HIS B O 1
ATOM 6057 N N . ARG B 1 369 ? -12.141 24.328 -8.18 1 92.38 369 ARG B N 1
ATOM 6058 C CA . ARG B 1 369 ? -12.555 22.953 -7.922 1 92.38 369 ARG B CA 1
ATOM 6059 C C . ARG B 1 369 ? -12.219 22.547 -6.492 1 92.38 369 ARG B C 1
ATOM 6061 O O . ARG B 1 369 ? -11.156 22.906 -5.969 1 92.38 369 ARG B O 1
ATOM 6068 N N . LEU B 1 370 ? -13.102 21.891 -5.844 1 94.62 370 LEU B N 1
ATOM 6069 C CA . LEU B 1 370 ? -12.852 21.422 -4.484 1 94.62 370 LEU B CA 1
ATOM 6070 C C . LEU B 1 370 ? -11.797 20.328 -4.473 1 94.62 370 LEU B C 1
ATOM 6072 O O . LEU B 1 370 ? -11.953 19.297 -5.141 1 94.62 370 LEU B O 1
ATOM 6076 N N . ARG B 1 371 ? -10.734 20.578 -3.865 1 95.5 371 ARG B N 1
ATOM 6077 C CA . ARG B 1 371 ? -9.711 19.578 -3.574 1 95.5 371 ARG B CA 1
ATOM 6078 C C . ARG B 1 371 ? -9.586 19.344 -2.072 1 95.5 371 ARG B C 1
ATOM 6080 O O . ARG B 1 371 ? -9.445 20.281 -1.301 1 95.5 371 ARG B O 1
ATOM 6087 N N . THR B 1 372 ? -9.711 18.109 -1.653 1 96.31 372 THR B N 1
ATOM 6088 C CA . THR B 1 372 ? -9.633 17.781 -0.234 1 96.31 372 THR B CA 1
ATOM 6089 C C . THR B 1 372 ? -9.102 16.359 -0.033 1 96.31 372 THR B C 1
ATOM 6091 O O . THR B 1 372 ? -8.5 15.781 -0.945 1 96.31 372 THR B O 1
ATOM 6094 N N . HIS B 1 373 ? -9.148 15.859 1.17 1 97.5 373 HIS B N 1
ATOM 6095 C CA . HIS B 1 373 ? -8.5 14.609 1.541 1 97.5 373 HIS B CA 1
ATOM 6096 C C . HIS B 1 373 ? -9.281 13.883 2.631 1 97.5 373 HIS B C 1
ATOM 6098 O O . HIS B 1 373 ? -10.445 14.211 2.887 1 97.5 373 HIS B O 1
ATOM 6104 N N . GLY B 1 374 ? -8.711 12.828 3.102 1 97.81 374 GLY B N 1
ATOM 6105 C CA . GLY B 1 374 ? -9.289 12.141 4.246 1 97.81 374 GLY B CA 1
ATOM 6106 C C . GLY B 1 374 ? -9.531 10.664 3.998 1 97.81 374 GLY B C 1
ATOM 6107 O O . GLY B 1 374 ? -9.758 9.898 4.938 1 97.81 374 GLY B O 1
ATOM 6108 N N . GLY B 1 375 ? -9.547 10.266 2.75 1 97.75 375 GLY B N 1
ATOM 6109 C CA . GLY B 1 375 ? -9.898 8.906 2.385 1 97.75 375 GLY B CA 1
ATOM 6110 C C . GLY B 1 375 ? -8.695 8.023 2.123 1 97.75 375 GLY B C 1
ATOM 6111 O O . GLY B 1 375 ? -7.574 8.367 2.498 1 97.75 375 GLY B O 1
ATOM 6112 N N . LEU B 1 376 ? -8.938 6.855 1.52 1 97.25 376 LEU B N 1
ATOM 6113 C CA . LEU B 1 376 ? -7.926 5.832 1.277 1 97.25 376 LEU B CA 1
ATOM 6114 C C . LEU B 1 376 ? -6.906 6.312 0.249 1 97.25 376 LEU B C 1
ATOM 6116 O O . LEU B 1 376 ? -5.703 6.082 0.406 1 97.25 376 LEU B O 1
ATOM 6120 N N . THR B 1 377 ? -7.359 6.965 -0.71 1 96.12 377 THR B N 1
ATOM 6121 C CA . THR B 1 377 ? -6.496 7.344 -1.824 1 96.12 377 THR B CA 1
ATOM 6122 C C . THR B 1 377 ? -5.461 8.375 -1.382 1 96.12 377 THR B C 1
ATOM 6124 O O . THR B 1 377 ? -4.391 8.484 -1.985 1 96.12 377 THR B O 1
ATOM 6127 N N . GLU B 1 378 ? -5.75 9.109 -0.325 1 98.44 378 GLU B N 1
ATOM 6128 C CA . GLU B 1 378 ? -4.871 10.188 0.125 1 98.44 378 GLU B CA 1
ATOM 6129 C C . GLU B 1 378 ? -3.904 9.695 1.2 1 98.44 378 GLU B C 1
ATOM 6131 O O . GLU B 1 378 ? -3.203 10.492 1.822 1 98.44 378 GLU B O 1
ATOM 6136 N N . THR B 1 379 ? -3.836 8.375 1.422 1 98.5 379 THR B N 1
ATOM 6137 C CA . THR B 1 379 ? -2.904 7.848 2.414 1 98.5 379 THR B CA 1
ATOM 6138 C C . THR B 1 379 ? -1.498 7.734 1.832 1 98.5 379 THR B C 1
ATOM 6140 O O . THR B 1 379 ? -0.522 7.598 2.572 1 98.5 379 THR B O 1
ATOM 6143 N N . ARG B 1 380 ? -1.317 7.73 0.525 1 98.31 380 ARG B N 1
ATOM 6144 C CA . ARG B 1 380 ? -0.006 7.586 -0.099 1 98.31 380 ARG B CA 1
ATOM 6145 C C . ARG B 1 380 ? 0.757 8.906 -0.079 1 98.31 380 ARG B C 1
ATOM 6147 O O . ARG B 1 380 ? 0.231 9.938 -0.494 1 98.31 380 ARG B O 1
ATOM 6154 N N . VAL B 1 381 ? 1.988 8.82 0.417 1 98.81 381 VAL B N 1
ATOM 6155 C CA . VAL B 1 381 ? 2.756 10.047 0.577 1 98.81 381 VAL B CA 1
ATOM 6156 C C . VAL B 1 381 ? 4.227 9.789 0.249 1 98.81 381 VAL B C 1
ATOM 6158 O O . VAL B 1 381 ? 4.684 8.648 0.285 1 98.81 381 VAL B O 1
ATOM 6161 N N . PRO B 1 382 ? 4.977 10.844 -0.067 1 98.69 382 PRO B N 1
ATOM 6162 C CA . PRO B 1 382 ? 6.41 10.664 -0.309 1 98.69 382 PRO B CA 1
ATOM 6163 C C . PRO B 1 382 ? 7.18 10.297 0.957 1 98.69 382 PRO B C 1
ATOM 6165 O O . PRO B 1 382 ? 6.77 10.656 2.062 1 98.69 382 PRO B O 1
ATOM 6168 N N . PHE B 1 383 ? 8.203 9.602 0.859 1 98.88 383 PHE B N 1
ATOM 6169 C CA . PHE B 1 383 ? 9.188 9.227 1.862 1 98.88 383 PHE B CA 1
ATOM 6170 C C . PHE B 1 383 ? 10.602 9.352 1.302 1 98.88 383 PHE B C 1
ATOM 6172 O O . PHE B 1 383 ? 11.07 8.461 0.581 1 98.88 383 PHE B O 1
ATOM 6179 N N . ILE B 1 384 ? 11.258 10.484 1.562 1 98.88 384 ILE B N 1
ATOM 6180 C CA . ILE B 1 384 ? 12.531 10.812 0.919 1 98.88 384 ILE B CA 1
ATOM 6181 C C . ILE B 1 384 ? 13.57 11.164 1.98 1 98.88 384 ILE B C 1
ATOM 6183 O O . ILE B 1 384 ? 13.305 11.969 2.877 1 98.88 384 ILE B O 1
ATOM 6187 N N . LEU B 1 385 ? 14.695 10.57 1.959 1 98.88 385 LEU B N 1
ATOM 6188 C CA . LEU B 1 385 ? 15.867 10.898 2.764 1 98.88 385 LEU B CA 1
ATOM 6189 C C . LEU B 1 385 ? 17 11.391 1.883 1 98.88 385 LEU B C 1
ATOM 6191 O O . LEU B 1 385 ? 17.281 10.82 0.826 1 98.88 385 LEU B O 1
ATOM 6195 N N . ASN B 1 386 ? 17.688 12.453 2.316 1 98.69 386 ASN B N 1
ATOM 6196 C CA . ASN B 1 386 ? 18.766 13 1.514 1 98.69 386 ASN B CA 1
ATOM 6197 C C . ASN B 1 386 ? 20.031 12.133 1.618 1 98.69 386 ASN B C 1
ATOM 6199 O O . ASN B 1 386 ? 21.016 12.383 0.922 1 98.69 386 ASN B O 1
ATOM 6203 N N . ARG B 1 387 ? 20.016 11.164 2.445 1 98.38 387 ARG B N 1
ATOM 6204 C CA . ARG B 1 387 ? 21.125 10.242 2.641 1 98.38 387 ARG B CA 1
ATOM 6205 C C . ARG B 1 387 ? 20.703 8.805 2.381 1 98.38 387 ARG B C 1
ATOM 6207 O O . ARG B 1 387 ? 19.547 8.445 2.607 1 98.38 387 ARG B O 1
ATOM 6214 N N . PRO B 1 388 ? 21.656 7.957 1.964 1 97.81 388 PRO B N 1
ATOM 6215 C CA . PRO B 1 388 ? 21.312 6.559 1.702 1 97.81 388 PRO B CA 1
ATOM 6216 C C . PRO B 1 388 ? 21.047 5.773 2.98 1 97.81 388 PRO B C 1
ATOM 6218 O O . PRO B 1 388 ? 21.531 6.141 4.055 1 97.81 388 PRO B O 1
ATOM 6221 N N . LEU B 1 389 ? 20.312 4.75 2.842 1 98.12 389 LEU B N 1
ATOM 6222 C CA . LEU B 1 389 ? 20.062 3.842 3.955 1 98.12 389 LEU B CA 1
ATOM 6223 C C . LEU B 1 389 ? 21.312 3.039 4.293 1 98.12 389 LEU B C 1
ATOM 6225 O O . LEU B 1 389 ? 22.094 2.693 3.402 1 98.12 389 LEU B O 1
ATOM 6229 N N . ASN B 1 390 ? 21.516 2.764 5.586 1 97.56 390 ASN B N 1
ATOM 6230 C CA . ASN B 1 390 ? 22.547 1.792 5.965 1 97.56 390 ASN B CA 1
ATOM 6231 C C . ASN B 1 390 ? 22.094 0.363 5.672 1 97.56 390 ASN B C 1
ATOM 6233 O O . ASN B 1 390 ? 20.969 0.145 5.211 1 97.56 390 ASN B O 1
ATOM 6237 N N . SER B 1 391 ? 22.938 -0.625 5.91 1 96.62 391 SER B N 1
ATOM 6238 C CA . SER B 1 391 ? 22.703 -2.012 5.516 1 96.62 391 SER B CA 1
ATOM 6239 C C . SER B 1 391 ? 21.469 -2.59 6.199 1 96.62 391 SER B C 1
ATOM 6241 O O . SER B 1 391 ? 20.703 -3.316 5.574 1 96.62 391 SER B O 1
ATOM 6243 N N . GLU B 1 392 ? 21.312 -2.24 7.422 1 96.62 392 GLU B N 1
ATOM 6244 C CA . GLU B 1 392 ? 20.203 -2.787 8.195 1 96.62 392 GLU B CA 1
ATOM 6245 C C . GLU B 1 392 ? 18.859 -2.342 7.629 1 96.62 392 GLU B C 1
ATOM 6247 O O . GLU B 1 392 ? 17.938 -3.154 7.48 1 96.62 392 GLU B O 1
ATOM 6252 N N . TYR B 1 393 ? 18.688 -1.111 7.355 1 98 393 TYR B N 1
ATOM 6253 C CA . TYR B 1 393 ? 17.406 -0.592 6.895 1 98 393 TYR B CA 1
ATOM 6254 C C . TYR B 1 393 ? 17.203 -0.885 5.414 1 98 393 TYR B C 1
ATOM 6256 O O . TYR B 1 393 ? 16.062 -0.981 4.949 1 98 393 TYR B O 1
ATOM 6264 N N . ARG B 1 394 ? 18.281 -1.056 4.613 1 97.31 394 ARG B N 1
ATOM 6265 C CA . ARG B 1 394 ? 18.141 -1.607 3.271 1 97.31 394 ARG B CA 1
ATOM 6266 C C . ARG B 1 394 ? 17.5 -2.992 3.312 1 97.31 394 ARG B C 1
ATOM 6268 O O . ARG B 1 394 ? 16.672 -3.328 2.459 1 97.31 394 ARG B O 1
ATOM 6275 N N . GLN B 1 395 ? 17.953 -3.768 4.277 1 97.19 395 GLN B N 1
ATOM 6276 C CA . GLN B 1 395 ? 17.359 -5.09 4.453 1 97.19 395 GLN B CA 1
ATOM 6277 C C . GLN B 1 395 ? 15.898 -4.988 4.871 1 97.19 395 GLN B C 1
ATOM 6279 O O . GLN B 1 395 ? 15.055 -5.738 4.379 1 97.19 395 GLN B O 1
ATOM 6284 N N . GLN B 1 396 ? 15.57 -4.043 5.715 1 97.31 396 GLN B N 1
ATOM 6285 C CA . GLN B 1 396 ? 14.211 -3.9 6.23 1 97.31 396 GLN B CA 1
ATOM 6286 C C . GLN B 1 396 ? 13.234 -3.572 5.109 1 97.31 396 GLN B C 1
ATOM 6288 O O . GLN B 1 396 ? 12.125 -4.117 5.066 1 97.31 396 GLN B O 1
ATOM 6293 N N . VAL B 1 397 ? 13.609 -2.707 4.211 1 97.44 397 VAL B N 1
ATOM 6294 C CA . VAL B 1 397 ? 12.664 -2.258 3.195 1 97.44 397 VAL B CA 1
ATOM 6295 C C . VAL B 1 397 ? 12.391 -3.389 2.203 1 97.44 397 VAL B C 1
ATOM 6297 O O . VAL B 1 397 ? 11.453 -3.316 1.41 1 97.44 397 VAL B O 1
ATOM 6300 N N . ALA B 1 398 ? 13.172 -4.523 2.209 1 97.38 398 ALA B N 1
ATOM 6301 C CA . ALA B 1 398 ? 12.977 -5.676 1.335 1 97.38 398 ALA B CA 1
ATOM 6302 C C . ALA B 1 398 ? 11.797 -6.523 1.803 1 97.38 398 ALA B C 1
ATOM 6304 O O . ALA B 1 398 ? 11.266 -7.34 1.042 1 97.38 398 ALA B O 1
ATOM 6305 N N . HIS B 1 399 ? 11.414 -6.328 3.084 1 97.62 399 HIS B N 1
ATOM 6306 C CA . HIS B 1 399 ? 10.406 -7.254 3.586 1 97.62 399 HIS B CA 1
ATOM 6307 C C . HIS B 1 399 ? 9.352 -6.523 4.406 1 97.62 399 HIS B C 1
ATOM 6309 O O . HIS B 1 399 ? 8.461 -7.156 4.984 1 97.62 399 HIS B O 1
ATOM 6315 N N . SER B 1 400 ? 9.414 -5.195 4.434 1 96.25 400 SER B N 1
ATOM 6316 C CA . SER B 1 400 ? 8.43 -4.434 5.195 1 96.25 400 SER B CA 1
ATOM 6317 C C . SER B 1 400 ? 7.945 -3.219 4.414 1 96.25 400 SER B C 1
ATOM 6319 O O . SER B 1 400 ? 8.75 -2.48 3.842 1 96.25 400 SER B O 1
ATOM 6321 N N . GLU B 1 401 ? 6.617 -3.064 4.418 1 94.88 401 GLU B N 1
ATOM 6322 C CA . GLU B 1 401 ? 6.062 -1.841 3.846 1 94.88 401 GLU B CA 1
ATOM 6323 C C . GLU B 1 401 ? 6.543 -0.609 4.609 1 94.88 401 GLU B C 1
ATOM 6325 O O . GLU B 1 401 ? 6.758 -0.669 5.82 1 94.88 401 GLU B O 1
ATOM 6330 N N . ILE B 1 402 ? 6.602 0.488 3.922 1 97.31 402 ILE B N 1
ATOM 6331 C CA . ILE B 1 402 ? 7.074 1.723 4.539 1 97.31 402 ILE B CA 1
ATOM 6332 C C . ILE B 1 402 ? 5.879 2.562 4.988 1 97.31 402 ILE B C 1
ATOM 6334 O O . ILE B 1 402 ? 5.031 2.93 4.172 1 97.31 402 ILE B O 1
ATOM 6338 N N . LYS B 1 403 ? 5.832 2.799 6.25 1 98.44 403 LYS B N 1
ATOM 6339 C CA . LYS B 1 403 ? 4.852 3.715 6.824 1 98.44 403 LYS B CA 1
ATOM 6340 C C . LYS B 1 403 ? 5.449 5.105 7.027 1 98.44 403 LYS B C 1
ATOM 6342 O O . LYS B 1 403 ? 6.602 5.234 7.441 1 98.44 403 LYS B O 1
ATOM 6347 N N . SER B 1 404 ? 4.633 6.086 6.766 1 98.69 404 SER B N 1
ATOM 6348 C CA . SER B 1 404 ? 5.141 7.453 6.832 1 98.69 404 SER B CA 1
ATOM 6349 C C . SER B 1 404 ? 5.602 7.805 8.242 1 98.69 404 SER B C 1
ATOM 6351 O O . SER B 1 404 ? 6.57 8.547 8.422 1 98.69 404 SER B O 1
ATOM 6353 N N . TYR B 1 405 ? 4.945 7.238 9.234 1 98.75 405 TYR B N 1
ATOM 6354 C CA . TYR B 1 405 ? 5.234 7.625 10.609 1 98.75 405 TYR B CA 1
ATOM 6355 C C . TYR B 1 405 ? 6.559 7.027 11.07 1 98.75 405 TYR B C 1
ATOM 6357 O O . TYR B 1 405 ? 7.012 7.297 12.188 1 98.75 405 TYR B O 1
ATOM 6365 N N . ARG B 1 406 ? 7.238 6.285 10.258 1 98.69 406 ARG B N 1
ATOM 6366 C CA . ARG B 1 406 ? 8.555 5.742 10.586 1 98.69 406 ARG B CA 1
ATOM 6367 C C . ARG B 1 406 ? 9.664 6.66 10.086 1 98.69 406 ARG B C 1
ATOM 6369 O O . ARG B 1 406 ? 10.844 6.312 10.164 1 98.69 406 ARG B O 1
ATOM 6376 N N . ILE B 1 407 ? 9.375 7.805 9.602 1 98.88 407 ILE B N 1
ATOM 6377 C CA . ILE B 1 407 ? 10.336 8.688 8.945 1 98.88 407 ILE B CA 1
ATOM 6378 C C . ILE B 1 407 ? 11.438 9.07 9.922 1 98.88 407 ILE B C 1
ATOM 6380 O O . ILE B 1 407 ? 12.617 9.102 9.555 1 98.88 407 ILE B O 1
ATOM 6384 N N . PHE B 1 408 ? 11.164 9.359 11.18 1 98.81 408 PHE B N 1
ATOM 6385 C CA . PHE B 1 408 ? 12.195 9.68 12.148 1 98.81 408 PHE B CA 1
ATOM 6386 C C . PHE B 1 408 ? 13.094 8.469 12.406 1 98.81 408 PHE B C 1
ATOM 6388 O O . PHE B 1 408 ? 14.312 8.609 12.516 1 98.81 408 PHE B O 1
ATOM 6395 N N . GLU B 1 409 ? 12.469 7.336 12.547 1 98.69 409 GLU B N 1
ATOM 6396 C CA . GLU B 1 409 ? 13.242 6.117 12.758 1 98.69 409 GLU B CA 1
ATOM 6397 C C . GLU B 1 409 ? 14.25 5.898 11.633 1 98.69 409 GLU B C 1
ATOM 6399 O O . GLU B 1 409 ? 15.43 5.645 11.891 1 98.69 409 GLU B O 1
ATOM 6404 N N . PHE B 1 410 ? 13.781 5.957 10.391 1 98.69 410 PHE B N 1
ATOM 6405 C CA . PHE B 1 410 ? 14.648 5.762 9.242 1 98.69 410 PHE B CA 1
ATOM 6406 C C . PHE B 1 410 ? 15.727 6.836 9.18 1 98.69 410 PHE B C 1
ATOM 6408 O O . PHE B 1 410 ? 16.891 6.543 8.883 1 98.69 410 PHE B O 1
ATOM 6415 N N . ALA B 1 411 ? 15.336 8.078 9.445 1 98.75 411 ALA B N 1
ATOM 6416 C CA . ALA B 1 411 ? 16.281 9.188 9.398 1 98.75 411 ALA B CA 1
ATOM 6417 C C . ALA B 1 411 ? 17.375 9.023 10.461 1 98.75 411 ALA B C 1
ATOM 6419 O O . ALA B 1 411 ? 18.547 9.258 10.188 1 98.75 411 ALA B O 1
ATOM 6420 N N . ILE B 1 412 ? 16.984 8.609 11.641 1 98.5 412 ILE B N 1
ATOM 6421 C CA . ILE B 1 412 ? 17.891 8.562 12.781 1 98.5 412 ILE B CA 1
ATOM 6422 C C . ILE B 1 412 ? 18.688 7.262 12.758 1 98.5 412 ILE B C 1
ATOM 6424 O O . ILE B 1 412 ? 19.922 7.281 12.781 1 98.5 412 ILE B O 1
ATOM 6428 N N . ASN B 1 413 ? 17.938 6.152 12.672 1 98.19 413 ASN B N 1
ATOM 6429 C CA . ASN B 1 413 ? 18.578 4.84 12.781 1 98.19 413 ASN B CA 1
ATOM 6430 C C . ASN B 1 413 ? 19.062 4.344 11.422 1 98.19 413 ASN B C 1
ATOM 6432 O O . ASN B 1 413 ? 20 3.531 11.352 1 98.19 413 ASN B O 1
ATOM 6436 N N . GLY B 1 414 ? 18.438 4.781 10.352 1 97.75 414 GLY B N 1
ATOM 6437 C CA . GLY B 1 414 ? 18.547 4.051 9.102 1 97.75 414 GLY B CA 1
ATOM 6438 C C . GLY B 1 414 ? 19.5 4.688 8.117 1 97.75 414 GLY B C 1
ATOM 6439 O O . GLY B 1 414 ? 19.672 4.207 6.996 1 97.75 414 GLY B O 1
ATOM 6440 N N . THR B 1 415 ? 20.078 5.809 8.438 1 94.88 415 THR B N 1
ATOM 6441 C CA . THR B 1 415 ? 20.938 6.488 7.48 1 94.88 415 THR B CA 1
ATOM 6442 C C . THR B 1 415 ? 22.406 6.43 7.938 1 94.88 415 THR B C 1
ATOM 6444 O O . THR B 1 415 ? 22.672 6.184 9.117 1 94.88 415 THR B O 1
ATOM 6447 N N . LEU B 1 416 ? 23.375 6.531 6.996 1 83 416 LEU B N 1
ATOM 6448 C CA 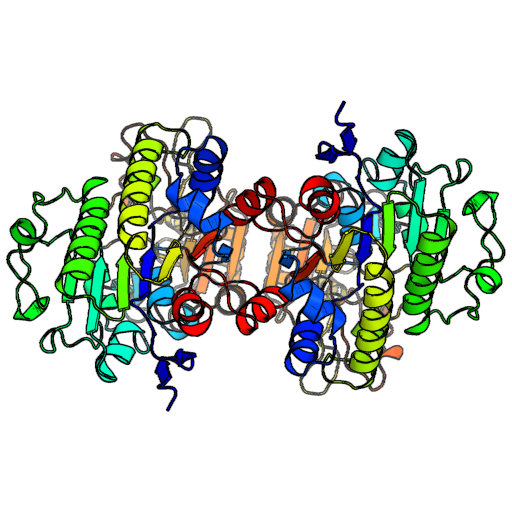. LEU B 1 416 ? 24.812 6.59 7.238 1 83 416 LEU B CA 1
ATOM 6449 C C . LEU B 1 416 ? 25.234 7.996 7.652 1 83 416 LEU B C 1
ATOM 6451 O O . LEU B 1 416 ? 24.672 8.984 7.176 1 83 416 LEU B O 1
#

Solvent-accessible surface area (backbone atoms only — not comparable to full-atom values): 41024 Å² total; per-residue (Å²): 130,94,51,68,49,72,36,80,87,42,79,34,50,61,62,91,43,30,36,38,37,36,31,39,30,34,34,26,24,63,46,52,46,58,37,52,73,73,59,58,28,62,44,55,50,47,22,35,73,58,20,32,47,28,48,15,41,38,39,43,44,10,33,63,67,21,17,49,51,13,39,44,30,55,41,53,19,41,66,29,48,38,59,47,33,44,39,72,37,81,88,76,69,38,80,41,71,65,68,54,40,82,65,51,44,82,48,26,47,59,25,46,40,35,73,73,68,43,37,30,37,39,35,18,19,47,53,64,56,32,48,43,69,42,38,83,51,61,25,80,79,70,17,34,41,45,18,35,63,50,30,86,70,40,34,47,84,77,15,37,42,52,63,40,37,69,73,59,69,46,78,84,42,51,90,84,39,66,51,22,32,50,46,32,52,50,40,48,48,50,44,44,73,73,66,54,38,46,37,34,41,39,35,37,53,35,56,50,50,37,68,32,55,68,88,36,67,68,35,48,53,50,50,36,53,49,26,53,53,51,39,58,50,59,70,42,84,51,42,42,29,42,33,25,23,10,13,58,32,61,18,33,44,97,89,43,45,67,31,66,43,43,50,36,52,54,48,26,73,73,70,35,78,76,40,53,46,54,45,44,24,71,34,46,98,85,52,64,84,60,32,36,38,16,12,36,38,32,33,37,59,71,68,86,53,54,65,65,58,52,33,44,60,49,54,68,38,89,51,43,63,45,50,31,46,38,70,51,44,23,66,77,44,40,36,30,65,94,71,53,41,51,29,41,36,30,31,29,72,46,22,26,38,37,34,42,68,90,78,37,62,61,74,84,43,72,94,44,54,43,29,41,33,18,20,75,78,13,16,43,13,30,38,35,25,54,45,34,59,30,74,68,45,39,53,46,33,34,39,35,77,55,47,42,28,44,49,60,52,43,52,46,60,18,37,114,131,94,51,70,46,72,37,79,88,42,81,35,51,61,62,93,43,30,34,38,37,36,31,39,32,34,33,26,24,63,45,51,46,57,37,52,73,75,59,58,29,60,45,55,50,46,22,35,72,59,20,31,49,28,47,15,41,38,39,43,44,10,33,64,67,21,18,48,51,14,39,44,30,55,41,53,18,41,67,28,48,36,59,47,34,45,39,72,37,81,88,76,70,39,81,41,71,66,70,55,41,84,67,51,43,80,49,29,46,60,25,45,40,35,74,73,68,44,38,31,36,39,34,20,20,47,52,64,58,32,47,43,69,43,37,82,51,62,24,81,78,70,17,34,41,46,18,34,62,50,31,87,69,40,32,46,82,77,15,38,43,52,62,40,38,69,72,58,69,46,77,85,41,52,90,87,40,68,51,21,32,49,45,33,52,50,42,49,49,49,43,43,73,73,67,54,39,46,37,34,41,39,36,38,53,36,56,51,50,36,68,32,54,69,87,36,67,67,35,47,53,51,49,36,52,49,26,51,52,52,39,59,50,59,71,43,85,50,39,43,30,42,33,24,23,9,13,57,34,61,18,32,44,96,88,44,45,67,31,67,42,44,48,36,53,53,48,26,74,71,70,35,79,76,39,54,46,55,44,45,24,71,33,45,97,84,50,63,84,61,33,36,38,16,12,35,38,32,33,36,60,71,68,86,52,55,67,63,58,53,33,44,59,47,54,68,36,89,51,44,64,44,50,32,47,38,70,51,43,23,67,76,45,39,36,31,66,93,72,52,42,52,30,42,37,30,32,30,71,44,21,25,39,37,34,41,68,91,77,38,62,63,77,78,43,73,91,43,54,42,30,41,34,18,20,75,80,12,16,41,12,30,37,36,24,54,44,34,59,30,74,69,44,39,53,44,34,33,40,36,77,53,48,42,28,43,49,60,54,43,53,47,60,18,37,115

Organism: Azotobacter vinelandii (strain DJ / ATCC BAA-1303) (NCBI:txid322710)

InterPro domains:
  IPR002591 Type I phosphodiesterase/nucleotide pyrophosphatase/phosphate transferase [PF01663] (19-270)
  IPR012710 Phosphonoacetate hydrolase [TIGR02335] (5-414)
  IPR017850 Alkaline-phosphatase-like, core domain superfamily [G3DSA:3.40.720.10] (5-410)
  IPR017850 Alkaline-phosphatase-like, core domain superfamily [SSF53649] (4-388)
  IPR023116 Phosphonoacetate hydrolase, insert domain superfamily [G3DSA:3.30.1360.110] (257-368)

Sequence (832 aa):
MNRFVSVNGNVYRWPERPVVVVCIDGGDPEYLRRFLADGALPNIQRFVQEGYSAVATGSMPSFTCPNNMSIITGVPTARHGISGNFYLDTQTWEPVVMTGPELLRGETILAGFAEAGARVVSITAKDKLRRQLGKGLDVGQGHVSFSSEFADRCTLAENGIEKVLEYVGMPKPDMYSMELSLFVLEAGIRLLQDRRPDLMYLSLTDFVQHKWAPEEAQARHFYQRLDDAFGRLAQEDIVLGLTADHGMSDKSDAAGEPNVIWLQDILDAEFGAGETTVICPITDAFVAHHGALGGFVRVWSRGNVSVAAIIERIAALEGVDLSLDKATACRLFDLPEDREADVAVIARKDVCIGSSARLHDLSGLKGHRLRTHGGLTETRVPFILNRPLNSEYRQQVAHSEIKSYRIFEFAINGTLMNRFVSVNGNVYRWPERPVVVVCIDGGDPEYLRRFLADGALPNIQRFVQEGYSAVATGSMPSFTCPNNMSIITGVPTARHGISGNFYLDTQTWEPVVMTGPELLRGETILAGFAEAGARVVSITAKDKLRRQLGKGLDVGQGHVSFSSEFADRCTLAENGIEKVLEYVGMPKPDMYSMELSLFVLEAGIRLLQDRRPDLMYLSLTDFVQHKWAPEEAQARHFYQRLDDAFGRLAQEDIVLGLTADHGMSDKSDAAGEPNVIWLQDILDAEFGAGETTVICPITDAFVAHHGALGGFVRVWSRGNVSVAAIIERIAALEGVDLSLDKATACRLFDLPEDREADVAVIARKDVCIGSSARLHDLSGLKGHRLRTHGGLTETRVPFILNRPLNSEYRQQVAHSEIKSYRIFEFAINGTL

Radius of gyration: 27.51 Å; Cα contacts (8 Å, |Δi|>4): 2058; chains: 2; bounding box: 64×77×62 Å